Protein AF-0000000083795600 (afdb_homodimer)

Sequence (868 aa):
MEGSPESSFILIFILILVNAFFASAEMAIVSLNKTKINILAEEGNKKAILLRDILKEPNKLLSTIQVGITFAGFFASASAATSISVGFAELLNNFNVPYSDDIALVVTTLIISYLTLVLGELVPKRIALQNTEKVAMFAIKIILFVSKVTKPFVWFLSFSTNLIMKIFGFKNEGVEEQISREEIRSLIEIGEENGAINESERDMIDGIIEFDDTTAKMIMTPRTETFLLDVNENLKDCINTILEENFSRIPIYEDEIDNIIGILHIKDLFASIIEKGIDNVKIRDLIKEPCFFIETQSIDELFKKLKEKKAYIAILIDEYGGFSGIVTMEDIIEEVMGEILDEYDDSLDIEKIDDQNYIVSGLMSLSDLNDYLDIELESEDADTIAGFFIEKLGEIPTDTKNCEVVSGNIKLKLLKLDDKRIDKIQLILNSESKMEGSPESSFILIFILILVNAFFASAEMAIVSLNKTKINILAEEGNKKAILLRDILKEPNKLLSTIQVGITFAGFFASASAATSISVGFAELLNNFNVPYSDDIALVVTTLIISYLTLVLGELVPKRIALQNTEKVAMFAIKIILFVSKVTKPFVWFLSFSTNLIMKIFGFKNEGVEEQISREEIRSLIEIGEENGAINESERDMIDGIIEFDDTTAKMIMTPRTETFLLDVNENLKDCINTILEENFSRIPIYEDEIDNIIGILHIKDLFASIIEKGIDNVKIRDLIKEPCFFIETQSIDELFKKLKEKKAYIAILIDEYGGFSGIVTMEDIIEEVMGEILDEYDDSLDIEKIDDQNYIVSGLMSLSDLNDYLDIELESEDADTIAGFFIEKLGEIPTDTKNCEVVSGNIKLKLLKLDDKRIDKIQLILNSESK

Structure (mmCIF, N/CA/C/O backbone):
data_AF-0000000083795600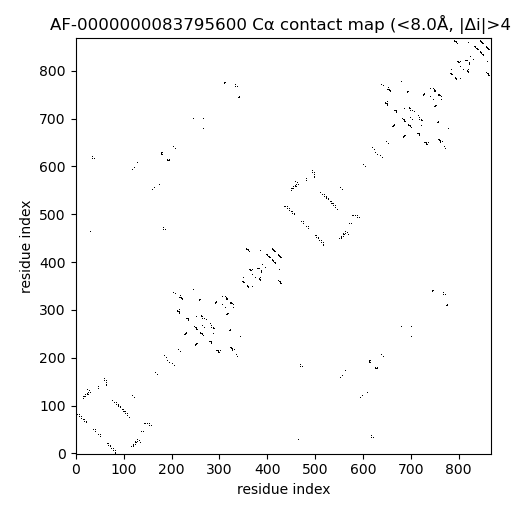-model_v1
#
loop_
_entity.id
_entity.type
_entity.pdbx_description
1 polymer Hemolysin
#
loop_
_atom_site.group_PDB
_atom_site.id
_atom_site.type_symbol
_atom_site.label_atom_id
_atom_site.label_alt_id
_atom_site.label_comp_id
_atom_site.label_asym_id
_atom_site.label_entity_id
_atom_site.label_seq_id
_atom_site.pdbx_PDB_ins_code
_atom_site.Cartn_x
_atom_site.Cartn_y
_atom_site.Cartn_z
_atom_site.occupancy
_atom_site.B_iso_or_equiv
_atom_site.auth_seq_id
_atom_site.auth_comp_id
_atom_site.auth_asym_id
_atom_site.auth_atom_id
_atom_site.pdbx_PDB_model_num
ATOM 1 N N . MET A 1 1 ? 10.156 -48.219 -38.25 1 32.62 1 MET A N 1
ATOM 2 C CA . MET A 1 1 ? 11.453 -47.562 -38.375 1 32.62 1 MET A CA 1
ATOM 3 C C . MET A 1 1 ? 12.352 -47.875 -37.188 1 32.62 1 MET A C 1
ATOM 5 O O . MET A 1 1 ? 12.047 -47.469 -36.062 1 32.62 1 MET A O 1
ATOM 9 N N . GLU A 1 2 ? 12.82 -48.969 -37.125 1 42.78 2 GLU A N 1
ATOM 10 C CA . GLU A 1 2 ? 13.711 -49.594 -36.156 1 42.78 2 GLU A CA 1
ATOM 11 C C . GLU A 1 2 ? 14.852 -48.656 -35.75 1 42.78 2 GLU A C 1
ATOM 13 O O . GLU A 1 2 ? 15.867 -48.562 -36.469 1 42.78 2 GLU A O 1
ATOM 18 N N . GLY A 1 3 ? 14.641 -47.438 -35.625 1 48 3 GLY A N 1
ATOM 19 C CA . GLY A 1 3 ? 15.758 -46.531 -35.469 1 48 3 GLY A CA 1
ATOM 20 C C . GLY A 1 3 ? 16.766 -47.031 -34.438 1 48 3 GLY A C 1
ATOM 21 O O . GLY A 1 3 ? 16.438 -47.875 -33.594 1 48 3 GLY A O 1
ATOM 22 N N . SER A 1 4 ? 18.016 -46.969 -34.719 1 59.38 4 SER A N 1
ATOM 23 C CA . SER A 1 4 ? 19.172 -47.25 -33.875 1 59.38 4 SER A CA 1
ATOM 24 C C . SER A 1 4 ? 18.953 -46.781 -32.469 1 59.38 4 SER A C 1
ATOM 26 O O . SER A 1 4 ? 18.234 -45.781 -32.219 1 59.38 4 SER A O 1
ATOM 28 N N . PRO A 1 5 ? 19.094 -47.719 -31.469 1 66.62 5 PRO A N 1
ATOM 29 C CA . PRO A 1 5 ? 19 -47.344 -30.047 1 66.62 5 PRO A CA 1
ATOM 30 C C . PRO A 1 5 ? 19.516 -45.938 -29.75 1 66.62 5 PRO A C 1
ATOM 32 O O . PRO A 1 5 ? 18.938 -45.219 -28.938 1 66.62 5 PRO A O 1
ATOM 35 N N . GLU A 1 6 ? 20.422 -45.531 -30.516 1 73.81 6 GLU A N 1
ATOM 36 C CA . GLU A 1 6 ? 21 -44.219 -30.281 1 73.81 6 GLU A CA 1
ATOM 37 C C . GLU A 1 6 ? 20.031 -43.094 -30.672 1 73.81 6 GLU A C 1
ATOM 39 O O . GLU A 1 6 ? 19.922 -42.094 -29.984 1 73.81 6 GLU A O 1
ATOM 44 N N . SER A 1 7 ? 19.453 -43.406 -31.812 1 77.25 7 SER A N 1
ATOM 45 C CA . SER A 1 7 ? 18.5 -42.406 -32.281 1 77.25 7 SER A CA 1
ATOM 46 C C . SER A 1 7 ? 17.328 -42.25 -31.312 1 77.25 7 SER A C 1
ATOM 48 O O . SER A 1 7 ? 16.812 -41.156 -31.109 1 77.25 7 SER A O 1
ATOM 50 N N . SER A 1 8 ? 17.047 -43.312 -30.656 1 80.06 8 SER A N 1
ATOM 51 C CA . SER A 1 8 ? 15.938 -43.312 -29.703 1 80.06 8 SER A CA 1
ATOM 52 C C . SER A 1 8 ? 16.312 -42.531 -28.453 1 80.06 8 SER A C 1
ATOM 54 O O . SER A 1 8 ? 15.477 -41.812 -27.891 1 80.06 8 SER A O 1
ATOM 56 N N . PHE A 1 9 ? 17.562 -42.562 -28.125 1 83.12 9 PHE A N 1
ATOM 57 C CA . PHE A 1 9 ? 18.031 -41.844 -26.953 1 83.12 9 PHE A CA 1
ATOM 58 C C . PHE A 1 9 ? 18 -40.344 -27.203 1 83.12 9 PHE A C 1
ATOM 60 O O . PHE A 1 9 ? 17.641 -39.562 -26.312 1 83.12 9 PHE A O 1
ATOM 67 N N . ILE A 1 10 ? 18.359 -39.969 -28.359 1 86.69 10 ILE A N 1
ATOM 68 C CA . ILE A 1 10 ? 18.391 -38.562 -28.703 1 86.69 10 ILE A CA 1
ATOM 69 C C . ILE A 1 10 ? 16.953 -38 -28.734 1 86.69 10 ILE A C 1
ATOM 71 O O . ILE A 1 10 ? 16.703 -36.875 -28.266 1 86.69 10 ILE A O 1
ATOM 75 N N . LEU A 1 11 ? 16.078 -38.812 -29.281 1 86.5 11 LEU A N 1
ATOM 76 C CA . LEU A 1 11 ? 14.68 -38.375 -29.344 1 86.5 11 LEU A CA 1
ATOM 77 C C . LEU A 1 11 ? 14.094 -38.219 -27.953 1 86.5 11 LEU A C 1
ATOM 79 O O . LEU A 1 11 ? 13.406 -37.219 -27.688 1 86.5 11 LEU A O 1
ATOM 83 N N . ILE A 1 12 ? 14.391 -39.188 -27.125 1 86.12 12 ILE A N 1
ATOM 84 C CA . ILE A 1 12 ? 13.883 -39.125 -25.766 1 86.12 12 ILE A CA 1
ATOM 85 C C . ILE A 1 12 ? 14.445 -37.875 -25.047 1 86.12 12 ILE A C 1
ATOM 87 O O . ILE A 1 12 ? 13.727 -37.188 -24.328 1 86.12 12 ILE A O 1
ATOM 91 N N . PHE A 1 13 ? 15.672 -37.625 -25.281 1 89.56 13 PHE A N 1
ATOM 92 C CA . PHE A 1 13 ? 16.312 -36.469 -24.672 1 89.56 13 PHE A CA 1
ATOM 93 C C . PHE A 1 13 ? 15.664 -35.156 -25.141 1 89.56 13 PHE A C 1
ATOM 95 O O . PHE A 1 13 ? 15.406 -34.281 -24.328 1 89.56 13 PHE A O 1
ATOM 102 N N . ILE A 1 14 ? 15.367 -35.094 -26.406 1 91.69 14 ILE A N 1
ATOM 103 C CA . ILE A 1 14 ? 14.734 -33.906 -26.953 1 91.69 14 ILE A CA 1
ATOM 104 C C . ILE A 1 14 ? 13.336 -33.75 -26.375 1 91.69 14 ILE A C 1
ATOM 106 O O . ILE A 1 14 ? 12.922 -32.625 -26.047 1 91.69 14 ILE A O 1
ATOM 110 N N . LEU A 1 15 ? 12.656 -34.844 -26.266 1 90.19 15 LEU A N 1
ATOM 111 C CA . LEU A 1 15 ? 11.297 -34.781 -25.719 1 90.19 15 LEU A CA 1
ATOM 112 C C . LEU A 1 15 ? 11.312 -34.375 -24.25 1 90.19 15 LEU A C 1
ATOM 114 O O . LEU A 1 15 ? 10.406 -33.688 -23.797 1 90.19 15 LEU A O 1
ATOM 118 N N . ILE A 1 16 ? 12.312 -34.812 -23.547 1 91.56 16 ILE A N 1
ATOM 119 C CA . ILE A 1 16 ? 12.461 -34.406 -22.156 1 91.56 16 ILE A CA 1
ATOM 120 C C . ILE A 1 16 ? 12.711 -32.906 -22.062 1 91.56 16 ILE A C 1
ATOM 122 O O . ILE A 1 16 ? 12.164 -32.219 -21.188 1 91.56 16 ILE A O 1
ATOM 126 N N . LEU A 1 17 ? 13.477 -32.375 -23.016 1 94.19 17 LEU A N 1
ATOM 127 C CA . LEU A 1 17 ? 13.75 -30.953 -23.062 1 94.19 17 LEU A CA 1
ATOM 128 C C . LEU A 1 17 ? 12.492 -30.156 -23.391 1 94.19 17 LEU A C 1
ATOM 130 O O . LEU A 1 17 ? 12.273 -29.078 -22.844 1 94.19 17 LEU A O 1
ATOM 134 N N . VAL A 1 18 ? 11.719 -30.734 -24.297 1 94.19 18 VAL A N 1
ATOM 135 C CA . VAL A 1 18 ? 10.453 -30.094 -24.641 1 94.19 18 VAL A CA 1
ATOM 136 C C . VAL A 1 18 ? 9.531 -30.078 -23.422 1 94.19 18 VAL A C 1
ATOM 138 O O . VAL A 1 18 ? 8.906 -29.062 -23.125 1 94.19 18 VAL A O 1
ATOM 141 N N . ASN A 1 19 ? 9.484 -31.203 -22.734 1 92.31 19 ASN A N 1
ATOM 142 C CA . ASN A 1 19 ? 8.695 -31.281 -21.5 1 92.31 19 ASN A CA 1
ATOM 143 C C . ASN A 1 19 ? 9.195 -30.297 -20.453 1 92.31 19 ASN A C 1
ATOM 145 O O . ASN A 1 19 ? 8.398 -29.641 -19.766 1 92.31 19 ASN A O 1
ATOM 149 N N . ALA A 1 20 ? 10.5 -30.203 -20.391 1 95.12 20 ALA A N 1
ATOM 150 C CA . ALA A 1 20 ? 11.117 -29.281 -19.438 1 95.12 20 ALA A CA 1
ATOM 151 C C . ALA A 1 20 ? 10.727 -27.844 -19.75 1 95.12 20 ALA A C 1
ATOM 153 O O . ALA A 1 20 ? 10.461 -27.047 -18.844 1 95.12 20 ALA A O 1
ATOM 154 N N . PHE A 1 21 ? 10.68 -27.562 -20.969 1 95.81 21 PHE A N 1
ATOM 155 C CA . PHE A 1 21 ? 10.32 -26.203 -21.391 1 95.81 21 PHE A CA 1
ATOM 156 C C . PHE A 1 21 ? 8.883 -25.875 -21 1 95.81 21 PHE A C 1
ATOM 158 O O . PHE A 1 21 ? 8.625 -24.844 -20.391 1 95.81 21 PHE A O 1
ATOM 165 N N . PHE A 1 22 ? 7.953 -26.703 -21.312 1 95.5 22 PHE A N 1
ATOM 166 C CA . PHE A 1 22 ? 6.543 -26.438 -21.047 1 95.5 22 PHE A CA 1
ATOM 167 C C . PHE A 1 22 ? 6.25 -26.5 -19.547 1 95.5 22 PHE A C 1
ATOM 169 O O . PHE A 1 22 ? 5.43 -25.719 -19.047 1 95.5 22 PHE A O 1
ATOM 176 N N . ALA A 1 23 ? 6.898 -27.391 -18.891 1 94.12 23 ALA A N 1
ATOM 177 C CA . ALA A 1 23 ? 6.723 -27.484 -17.438 1 94.12 23 ALA A CA 1
ATOM 178 C C . ALA A 1 23 ? 7.215 -26.203 -16.75 1 94.12 23 ALA A C 1
ATOM 180 O O . ALA A 1 23 ? 6.562 -25.703 -15.836 1 94.12 23 ALA A O 1
ATOM 181 N N . SER A 1 24 ? 8.367 -25.766 -17.188 1 95.56 24 SER A N 1
ATOM 182 C CA . SER A 1 24 ? 8.914 -24.531 -16.656 1 95.56 24 SER A CA 1
ATOM 183 C C . SER A 1 24 ? 8.031 -23.344 -17 1 95.56 24 SER A C 1
ATOM 185 O O . SER A 1 24 ? 7.824 -22.453 -16.156 1 95.56 24 SER A O 1
ATOM 187 N N . ALA A 1 25 ? 7.559 -23.312 -18.172 1 95.38 25 ALA A N 1
ATOM 188 C CA . ALA A 1 25 ? 6.691 -22.219 -18.609 1 95.38 25 ALA A CA 1
ATOM 189 C C . ALA A 1 25 ? 5.406 -22.188 -17.781 1 95.38 25 ALA A C 1
ATOM 191 O O . ALA A 1 25 ? 4.945 -21.109 -17.391 1 95.38 25 ALA A O 1
ATOM 192 N N . GLU A 1 26 ? 4.867 -23.312 -17.562 1 93.88 26 GLU A N 1
ATOM 193 C CA . GLU A 1 26 ? 3.65 -23.391 -16.766 1 93.88 26 GLU A CA 1
ATOM 194 C C . GLU A 1 26 ? 3.875 -22.828 -15.359 1 93.88 26 GLU A C 1
ATOM 196 O O . GLU A 1 26 ? 3.1 -21.984 -14.891 1 93.88 26 GLU A O 1
ATOM 201 N N . MET A 1 27 ? 4.918 -23.281 -14.75 1 92.94 27 MET A N 1
ATOM 202 C CA . MET A 1 27 ? 5.219 -22.875 -13.383 1 92.94 27 MET A CA 1
ATOM 203 C C . MET A 1 27 ? 5.496 -21.375 -13.312 1 92.94 27 MET A C 1
ATOM 205 O O . MET A 1 27 ? 5.016 -20.688 -12.406 1 92.94 27 MET A O 1
ATOM 209 N N . ALA A 1 28 ? 6.211 -20.875 -14.266 1 93.12 28 ALA A N 1
ATOM 210 C CA . ALA A 1 28 ? 6.57 -19.469 -14.297 1 93.12 28 ALA A CA 1
ATOM 211 C C . ALA A 1 28 ? 5.336 -18.594 -14.477 1 93.12 28 ALA A C 1
ATOM 213 O O . ALA A 1 28 ? 5.129 -17.625 -13.727 1 93.12 28 ALA A O 1
ATOM 214 N N . ILE A 1 29 ? 4.508 -18.938 -15.352 1 91.62 29 ILE A N 1
ATOM 215 C CA . ILE A 1 29 ? 3.381 -18.094 -15.734 1 91.62 29 ILE A CA 1
ATOM 216 C C . ILE A 1 29 ? 2.332 -18.109 -14.625 1 91.62 29 ILE A C 1
ATOM 218 O O . ILE A 1 29 ? 1.747 -17.062 -14.297 1 91.62 29 ILE A O 1
ATOM 222 N N . VAL A 1 30 ? 2.15 -19.203 -14 1 88.44 30 VAL A N 1
ATOM 223 C CA . VAL A 1 30 ? 1.145 -19.344 -12.953 1 88.44 30 VAL A CA 1
ATOM 224 C C . VAL A 1 30 ? 1.638 -18.672 -11.672 1 88.44 30 VAL A C 1
ATOM 226 O O . VAL A 1 30 ? 0.84 -18.141 -10.891 1 88.44 30 VAL A O 1
ATOM 229 N N . SER A 1 31 ? 2.926 -18.625 -11.516 1 87.88 31 SER A N 1
ATOM 230 C CA . SER A 1 31 ? 3.498 -18.062 -10.297 1 87.88 31 SER A CA 1
ATOM 231 C C . SER A 1 31 ? 3.857 -16.594 -10.477 1 87.88 31 SER A C 1
ATOM 233 O O . SER A 1 31 ? 4.43 -15.977 -9.578 1 87.88 31 SER A O 1
ATOM 235 N N . LEU A 1 32 ? 3.521 -16.047 -11.547 1 87.69 32 LEU A N 1
ATOM 236 C CA . LEU A 1 32 ? 3.869 -14.656 -11.844 1 87.69 32 LEU A CA 1
ATOM 237 C C . LEU A 1 32 ? 3.111 -13.695 -10.938 1 87.69 32 LEU A C 1
ATOM 239 O O . LEU A 1 32 ? 1.932 -13.906 -10.648 1 87.69 32 LEU A O 1
ATOM 243 N N . ASN A 1 33 ? 3.838 -12.758 -10.547 1 80.62 33 ASN A N 1
ATOM 244 C CA . ASN A 1 33 ? 3.188 -11.641 -9.867 1 80.62 33 ASN A CA 1
ATOM 245 C C . ASN A 1 33 ? 2.477 -10.719 -10.859 1 80.62 33 ASN A C 1
ATOM 247 O O . ASN A 1 33 ? 3.125 -9.984 -11.609 1 80.62 33 ASN A O 1
ATOM 251 N N . LYS A 1 34 ? 1.246 -10.688 -10.773 1 81.5 34 LYS A N 1
ATOM 252 C CA . LYS A 1 34 ? 0.446 -9.938 -11.742 1 81.5 34 LYS A CA 1
ATOM 253 C C . LYS A 1 34 ? 0.733 -8.445 -11.648 1 81.5 34 LYS A C 1
ATOM 255 O O . LYS A 1 34 ? 0.767 -7.75 -12.672 1 81.5 34 LYS A O 1
ATOM 260 N N . THR A 1 35 ? 0.917 -7.906 -10.508 1 77.19 35 THR A N 1
ATOM 261 C CA . THR A 1 35 ? 1.181 -6.488 -10.305 1 77.19 35 THR A CA 1
ATOM 262 C C . THR A 1 35 ? 2.486 -6.074 -10.977 1 77.19 35 THR A C 1
ATOM 264 O O . THR A 1 35 ? 2.557 -5.027 -11.625 1 77.19 35 THR A O 1
ATOM 267 N N . LYS A 1 36 ? 3.439 -6.91 -10.836 1 82.81 36 LYS A N 1
ATOM 268 C CA . LYS A 1 36 ? 4.738 -6.617 -11.438 1 82.81 36 LYS A CA 1
ATOM 269 C C . LYS A 1 36 ? 4.648 -6.617 -12.961 1 82.81 36 LYS A C 1
ATOM 271 O O . LYS A 1 36 ? 5.238 -5.762 -13.625 1 82.81 36 LYS A O 1
ATOM 276 N N . ILE A 1 37 ? 3.941 -7.512 -13.461 1 87.31 37 ILE A N 1
ATOM 277 C CA . ILE A 1 37 ? 3.795 -7.633 -14.906 1 87.31 37 ILE A CA 1
ATOM 278 C C . ILE A 1 37 ? 3.033 -6.426 -15.453 1 87.31 37 ILE A C 1
ATOM 280 O O . ILE A 1 37 ? 3.363 -5.906 -16.516 1 87.31 37 ILE A O 1
ATOM 284 N N . ASN A 1 38 ? 2.055 -6.027 -14.734 1 83.88 38 ASN A N 1
ATOM 285 C CA . ASN A 1 38 ? 1.293 -4.855 -15.148 1 83.88 38 ASN A CA 1
ATOM 286 C C . ASN A 1 38 ? 2.17 -3.607 -15.195 1 83.88 38 ASN A C 1
ATOM 288 O O . ASN A 1 38 ? 2.043 -2.787 -16.109 1 83.88 38 ASN A O 1
ATOM 292 N N . ILE A 1 39 ? 2.994 -3.469 -14.227 1 81.69 39 ILE A N 1
ATOM 293 C CA . ILE A 1 39 ? 3.904 -2.33 -14.172 1 81.69 39 ILE A CA 1
ATOM 294 C C . ILE A 1 39 ? 4.848 -2.363 -15.367 1 81.69 39 ILE A C 1
ATOM 296 O O . ILE A 1 39 ? 5.035 -1.351 -16.047 1 81.69 39 ILE A O 1
ATOM 300 N N . LEU A 1 40 ? 5.383 -3.521 -15.648 1 86.5 40 LEU A N 1
ATOM 301 C CA . LEU A 1 40 ? 6.305 -3.682 -16.766 1 86.5 40 LEU A CA 1
ATOM 302 C C . LEU A 1 40 ? 5.602 -3.432 -18.094 1 86.5 40 LEU A C 1
ATOM 304 O O . LEU A 1 40 ? 6.188 -2.859 -19.016 1 86.5 40 LEU A O 1
ATOM 308 N N . ALA A 1 41 ? 4.375 -3.834 -18.141 1 89 41 ALA A N 1
ATOM 309 C CA . ALA A 1 41 ? 3.584 -3.611 -19.344 1 89 41 ALA A CA 1
ATOM 310 C C . ALA A 1 41 ? 3.316 -2.123 -19.562 1 89 41 ALA A C 1
ATOM 312 O O . ALA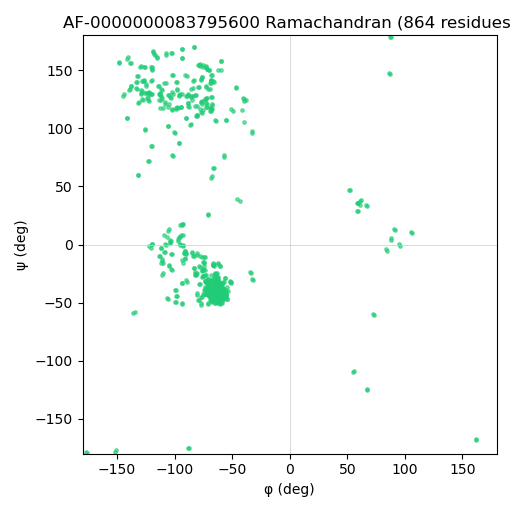 A 1 41 ? 3.385 -1.63 -20.688 1 89 41 ALA A O 1
ATOM 313 N N . GLU A 1 42 ? 3.051 -1.465 -18.547 1 83.75 42 GLU A N 1
ATOM 314 C CA . GLU A 1 42 ? 2.793 -0.03 -18.625 1 83.75 42 GLU A CA 1
ATOM 315 C C . GLU A 1 42 ? 4.059 0.739 -19 1 83.75 42 GLU A C 1
ATOM 317 O O . GLU A 1 42 ? 3.982 1.793 -19.641 1 83.75 42 GLU A O 1
ATOM 322 N N . GLU A 1 43 ? 5.152 0.206 -18.594 1 87.38 43 GLU A N 1
ATOM 323 C CA . GLU A 1 43 ? 6.438 0.805 -18.938 1 87.38 43 GLU A CA 1
ATOM 324 C C . GLU A 1 43 ? 6.793 0.543 -20.406 1 87.38 43 GLU A C 1
ATOM 326 O O . GLU A 1 43 ? 7.773 1.083 -20.906 1 87.38 43 GLU A O 1
ATOM 331 N N . GLY A 1 44 ? 6.062 -0.297 -21.016 1 89.19 44 GLY A N 1
ATOM 332 C CA . GLY A 1 44 ? 6.219 -0.479 -22.453 1 89.19 44 GLY A CA 1
ATOM 333 C C . GLY A 1 44 ? 6.926 -1.771 -22.812 1 89.19 44 GLY A C 1
ATOM 334 O O . GLY A 1 44 ? 7.34 -1.96 -23.969 1 89.19 44 GLY A O 1
ATOM 335 N N . ASN A 1 45 ? 7.141 -2.654 -21.938 1 92.06 45 ASN A N 1
ATOM 336 C CA . ASN A 1 45 ? 7.758 -3.939 -22.25 1 92.06 45 ASN A CA 1
ATOM 337 C C . ASN A 1 45 ? 6.836 -4.812 -23.094 1 92.06 45 ASN A C 1
ATOM 339 O O . ASN A 1 45 ? 5.758 -5.207 -22.641 1 92.06 45 ASN A O 1
ATOM 343 N N . LYS A 1 46 ? 7.195 -5.125 -24.219 1 93.88 46 LYS A N 1
ATOM 344 C CA . LYS A 1 46 ? 6.352 -5.832 -25.172 1 93.88 46 LYS A CA 1
ATOM 345 C C . LYS A 1 46 ? 5.996 -7.227 -24.672 1 93.88 46 LYS A C 1
ATOM 347 O O . LYS A 1 46 ? 4.852 -7.668 -24.812 1 93.88 46 LYS A O 1
ATOM 352 N N . LYS A 1 47 ? 6.965 -7.938 -24.188 1 94.56 47 LYS A N 1
ATOM 353 C CA . LYS A 1 47 ? 6.727 -9.273 -23.656 1 94.56 47 LYS A CA 1
ATOM 354 C C . LYS A 1 47 ? 5.758 -9.242 -22.484 1 94.56 47 LYS A C 1
ATOM 356 O O . LYS A 1 47 ? 4.914 -10.133 -22.328 1 94.56 47 LYS A O 1
ATOM 361 N N . ALA A 1 48 ? 5.91 -8.203 -21.656 1 93.56 48 ALA A N 1
ATOM 362 C CA . ALA A 1 48 ? 5.012 -8.055 -20.516 1 93.56 48 ALA A CA 1
ATOM 363 C C . ALA A 1 48 ? 3.578 -7.809 -20.969 1 93.56 48 ALA A C 1
ATOM 365 O O . ALA A 1 48 ? 2.629 -8.281 -20.328 1 93.56 48 ALA A O 1
ATOM 366 N N . ILE A 1 49 ? 3.42 -7.09 -22.031 1 93.62 49 ILE A N 1
ATOM 367 C CA . ILE A 1 49 ? 2.094 -6.816 -22.578 1 93.62 49 ILE A CA 1
ATOM 368 C C . ILE A 1 49 ? 1.452 -8.117 -23.047 1 93.62 49 ILE A C 1
ATOM 370 O O . ILE A 1 49 ? 0.28 -8.383 -22.766 1 93.62 49 ILE A O 1
ATOM 374 N N . LEU A 1 50 ? 2.232 -8.914 -23.703 1 93.25 50 LEU A N 1
ATOM 375 C CA . LEU A 1 50 ? 1.747 -10.211 -24.172 1 93.25 50 LEU A CA 1
ATOM 376 C C . LEU A 1 50 ? 1.359 -11.102 -23 1 93.25 50 LEU A C 1
ATOM 378 O O . LEU A 1 50 ? 0.326 -11.773 -23.031 1 93.25 50 LEU A O 1
ATOM 382 N N . LEU A 1 51 ? 2.201 -11.094 -21.984 1 92.88 51 LEU A N 1
ATOM 383 C CA . LEU A 1 51 ? 1.947 -11.898 -20.797 1 92.88 51 LEU A CA 1
ATOM 384 C C . LEU A 1 51 ? 0.657 -11.469 -20.109 1 92.88 51 LEU A C 1
ATOM 386 O O . LEU A 1 51 ? -0.122 -12.312 -19.656 1 92.88 51 LEU A O 1
ATOM 390 N N . ARG A 1 52 ? 0.497 -10.18 -20 1 88.5 52 ARG A N 1
ATOM 391 C CA . ARG A 1 52 ? -0.708 -9.648 -19.375 1 88.5 52 ARG A CA 1
ATOM 392 C C . ARG A 1 52 ? -1.96 -10.117 -20.109 1 88.5 52 ARG A C 1
ATOM 394 O O . ARG A 1 52 ? -2.961 -10.461 -19.484 1 88.5 52 ARG A O 1
ATOM 401 N N . ASP A 1 53 ? -1.907 -10.188 -21.375 1 88 53 ASP A N 1
ATOM 402 C CA . ASP A 1 53 ? -3.053 -10.586 -22.203 1 88 53 ASP A CA 1
ATOM 403 C C . ASP A 1 53 ? -3.346 -12.078 -22.047 1 88 53 ASP A C 1
ATOM 405 O O . ASP A 1 53 ? -4.508 -12.484 -21.984 1 88 53 ASP A O 1
ATOM 409 N N . ILE A 1 54 ? -2.35 -12.812 -22 1 85.25 54 ILE A N 1
ATOM 410 C CA . ILE A 1 54 ? -2.521 -14.266 -21.922 1 85.25 54 ILE A CA 1
ATOM 411 C C . ILE A 1 54 ? -3.02 -14.648 -20.531 1 85.25 54 ILE A C 1
ATOM 413 O O . ILE A 1 54 ? -3.768 -15.617 -20.391 1 85.25 54 ILE A O 1
ATOM 417 N N . LEU A 1 55 ? -2.607 -13.883 -19.531 1 84.81 55 LEU A N 1
ATOM 418 C CA . LEU A 1 55 ? -3.02 -14.148 -18.156 1 84.81 55 LEU A CA 1
ATOM 419 C C . LEU A 1 55 ? -4.516 -13.914 -17.984 1 84.81 55 LEU A C 1
ATOM 421 O O . LEU A 1 55 ? -5.129 -14.453 -17.062 1 84.81 55 LEU A O 1
ATOM 425 N N . LYS A 1 56 ? -5.082 -13.203 -18.922 1 81.06 56 LYS A N 1
ATOM 426 C CA . LYS A 1 56 ? -6.516 -12.945 -18.875 1 81.06 56 LYS A CA 1
ATOM 427 C C . LYS A 1 56 ? -7.309 -14.18 -19.297 1 81.06 56 LYS A C 1
ATOM 429 O O . LYS A 1 56 ? -8.492 -14.305 -18.984 1 81.06 56 LYS A O 1
ATOM 434 N N . GLU A 1 57 ? -6.594 -15.039 -20.062 1 82.06 57 GLU A N 1
ATOM 435 C CA . GLU A 1 57 ? -7.215 -16.281 -20.516 1 82.06 57 GLU A CA 1
ATOM 436 C C . GLU A 1 57 ? -6.41 -17.5 -20.047 1 82.06 57 GLU A C 1
ATOM 438 O O . GLU A 1 57 ? -5.879 -18.25 -20.875 1 82.06 57 GLU A O 1
ATOM 443 N N . PRO A 1 58 ? -6.496 -17.719 -18.844 1 79.88 58 PRO A N 1
ATOM 444 C CA . PRO A 1 58 ? -5.648 -18.781 -18.297 1 79.88 58 PRO A CA 1
ATOM 445 C C . PRO A 1 58 ? -5.996 -20.172 -18.859 1 79.88 58 PRO A C 1
ATOM 447 O O . PRO A 1 58 ? -5.113 -21.016 -19 1 79.88 58 PRO A O 1
ATOM 450 N N . ASN A 1 59 ? -7.16 -20.391 -19.281 1 82.25 59 ASN A N 1
ATOM 451 C CA . ASN A 1 59 ? -7.582 -21.688 -19.797 1 82.25 59 ASN A CA 1
ATOM 452 C C . ASN A 1 59 ? -6.859 -22.031 -21.094 1 82.25 59 ASN A C 1
ATOM 454 O O . ASN A 1 59 ? -6.395 -23.172 -21.266 1 82.25 59 ASN A O 1
ATOM 458 N N . LYS A 1 60 ? -6.852 -21.094 -21.969 1 83.94 60 LYS A N 1
ATOM 459 C CA . LYS A 1 60 ? -6.18 -21.312 -23.25 1 83.94 60 LYS A CA 1
ATOM 460 C C . LYS A 1 60 ? -4.688 -21.562 -23.047 1 83.94 60 LYS A C 1
ATOM 462 O O . LYS A 1 60 ? -4.102 -22.422 -23.719 1 83.94 60 LYS A O 1
ATOM 467 N N . LEU A 1 61 ? -4.129 -20.844 -22.203 1 87 61 LEU A N 1
ATOM 468 C CA . LEU A 1 61 ? -2.709 -20.984 -21.891 1 87 61 LEU A CA 1
ATOM 469 C C . LEU A 1 61 ? -2.41 -22.344 -21.297 1 87 61 LEU A C 1
ATOM 471 O O . LEU A 1 61 ? -1.5 -23.047 -21.75 1 87 61 LEU A O 1
ATOM 475 N N . LEU A 1 62 ? -3.189 -22.75 -20.328 1 87.62 62 LEU A N 1
ATOM 476 C CA . LEU A 1 62 ? -2.984 -24.016 -19.641 1 87.62 62 LEU A CA 1
ATOM 477 C C . LEU A 1 62 ? -3.195 -25.188 -20.594 1 87.62 62 LEU A C 1
ATOM 479 O O . LEU A 1 62 ? -2.451 -26.172 -20.547 1 87.62 62 LEU A O 1
ATOM 483 N N . SER A 1 63 ? -4.199 -24.984 -21.406 1 89.88 63 SER A N 1
ATOM 484 C CA . SER A 1 63 ? -4.473 -26.047 -22.375 1 89.88 63 SER A CA 1
ATOM 485 C C . SER A 1 63 ? -3.312 -26.219 -23.344 1 89.88 63 SER A C 1
ATOM 487 O O . SER A 1 63 ? -2.924 -27.344 -23.672 1 89.88 63 SER A O 1
ATOM 489 N N . THR A 1 64 ? -2.805 -25.125 -23.812 1 90.81 64 THR A N 1
ATOM 490 C CA . THR A 1 64 ? -1.681 -25.156 -24.75 1 90.81 64 THR A CA 1
ATOM 491 C C . THR A 1 64 ? -0.468 -25.828 -24.109 1 90.81 64 THR A C 1
ATOM 493 O O . THR A 1 64 ? 0.151 -26.703 -24.703 1 90.81 64 THR A O 1
ATOM 496 N N . ILE A 1 65 ? -0.17 -25.406 -22.969 1 93.12 65 ILE A N 1
ATOM 497 C CA . ILE A 1 65 ? 0.985 -25.922 -22.234 1 93.12 65 ILE A CA 1
ATOM 498 C C . ILE A 1 65 ? 0.78 -27.406 -21.938 1 93.12 65 ILE A C 1
ATOM 500 O O . ILE A 1 65 ? 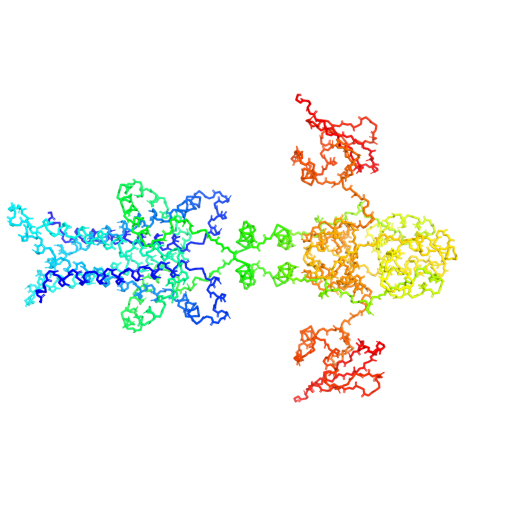1.701 -28.203 -22.094 1 93.12 65 ILE A O 1
ATOM 504 N N . GLN A 1 66 ? -0.384 -27.766 -21.562 1 89.69 66 GLN A N 1
ATOM 505 C CA . GLN A 1 66 ? -0.678 -29.156 -21.188 1 89.69 66 GLN A CA 1
ATOM 506 C C . GLN A 1 66 ? -0.592 -30.078 -22.406 1 89.69 66 GLN A C 1
ATOM 508 O O . GLN A 1 66 ? -0.173 -31.219 -22.297 1 89.69 66 GLN A O 1
ATOM 513 N N . VAL A 1 67 ? -1.07 -29.547 -23.516 1 86.62 67 VAL A N 1
ATOM 514 C CA . VAL A 1 67 ? -0.933 -30.328 -24.75 1 86.62 67 VAL A CA 1
ATOM 515 C C . VAL A 1 67 ? 0.544 -30.594 -25.031 1 86.62 67 VAL A C 1
ATOM 517 O O . VAL A 1 67 ? 0.921 -31.703 -25.375 1 86.62 67 VAL A O 1
ATOM 520 N N . GLY A 1 68 ? 1.354 -29.578 -24.875 1 86.88 68 GLY A N 1
ATOM 521 C CA . GLY A 1 68 ? 2.787 -29.734 -25.062 1 86.88 68 GLY A CA 1
ATOM 522 C C . GLY A 1 68 ? 3.408 -30.75 -24.109 1 86.88 68 GLY A C 1
ATOM 523 O O . GLY A 1 68 ? 4.164 -31.625 -24.531 1 86.88 68 GLY A O 1
ATOM 524 N N . ILE A 1 69 ? 3.055 -30.719 -22.891 1 88.12 69 ILE A N 1
ATOM 525 C CA . ILE A 1 69 ? 3.592 -31.609 -21.859 1 88.12 69 ILE A CA 1
ATOM 526 C C . ILE A 1 69 ? 3.143 -33.031 -22.141 1 88.12 69 ILE A C 1
ATOM 528 O O . ILE A 1 69 ? 3.959 -33.969 -22.109 1 88.12 69 ILE A O 1
ATOM 532 N N . THR A 1 70 ? 1.883 -33.219 -22.391 1 80.88 70 THR A N 1
ATOM 533 C CA . THR A 1 70 ? 1.324 -34.531 -22.641 1 80.88 70 THR A CA 1
ATOM 534 C C . THR A 1 70 ? 1.944 -35.156 -23.891 1 80.88 70 THR A C 1
ATOM 536 O O . THR A 1 70 ? 2.271 -36.344 -23.906 1 80.88 70 THR A O 1
ATOM 539 N N . PHE A 1 71 ? 2.051 -34.344 -24.859 1 80.31 71 PHE A N 1
ATOM 540 C CA . PHE A 1 71 ? 2.654 -34.812 -26.109 1 80.31 71 PHE A CA 1
ATOM 541 C C . PHE A 1 71 ? 4.086 -35.281 -25.875 1 80.31 71 PHE A C 1
ATOM 543 O O . PHE A 1 71 ? 4.461 -36.375 -26.281 1 80.31 71 PHE A O 1
ATOM 550 N N . ALA A 1 72 ? 4.84 -34.469 -25.25 1 83.75 72 ALA A N 1
ATOM 551 C CA . ALA A 1 72 ? 6.234 -34.812 -24.969 1 83.75 72 ALA A CA 1
ATOM 552 C C . ALA A 1 72 ? 6.332 -36.031 -24.094 1 83.75 72 ALA A C 1
ATOM 554 O O . ALA A 1 72 ? 7.148 -36.938 -24.359 1 83.75 72 ALA A O 1
ATOM 555 N N . GLY A 1 73 ? 5.48 -36.156 -23.125 1 77.19 73 GLY A N 1
ATOM 556 C CA . GLY A 1 73 ? 5.492 -37.281 -22.219 1 77.19 73 GLY A CA 1
ATOM 557 C C . GLY A 1 73 ? 5.098 -38.594 -22.891 1 77.19 73 GLY A C 1
ATOM 558 O O . GLY A 1 73 ? 5.762 -39.625 -22.719 1 77.19 73 GLY A O 1
ATOM 559 N N . PHE A 1 74 ? 4.078 -38.5 -23.625 1 69.81 74 PHE A N 1
ATOM 560 C CA . PHE A 1 74 ? 3.566 -39.688 -24.312 1 69.81 74 PHE A CA 1
ATOM 561 C C . PHE A 1 74 ? 4.586 -40.219 -25.328 1 69.81 74 PHE A C 1
ATOM 563 O O . PHE A 1 74 ? 4.84 -41.406 -25.406 1 69.81 74 PHE A O 1
ATOM 570 N N . PHE A 1 75 ? 5.145 -39.312 -26.094 1 75.75 75 PHE A N 1
ATOM 571 C CA . PHE A 1 75 ? 6.074 -39.719 -27.141 1 75.75 75 PHE A CA 1
ATOM 572 C C . PHE A 1 75 ? 7.387 -40.219 -26.547 1 75.75 75 PHE A C 1
ATOM 574 O O . PHE A 1 75 ? 8.023 -41.125 -27.094 1 75.75 75 PHE A O 1
ATOM 581 N N . ALA A 1 76 ? 7.73 -39.594 -25.5 1 77.19 76 ALA A N 1
ATOM 582 C CA . ALA A 1 76 ? 8.93 -40.062 -24.812 1 77.19 76 ALA A CA 1
ATOM 583 C C . ALA A 1 76 ? 8.742 -41.5 -24.266 1 77.19 76 ALA A C 1
ATOM 585 O O . ALA A 1 76 ? 9.609 -42.344 -24.438 1 77.19 76 ALA A O 1
ATOM 586 N N . SER A 1 77 ? 7.652 -41.75 -23.625 1 72.31 77 SER A N 1
ATOM 587 C CA . SER A 1 77 ? 7.352 -43.062 -23.047 1 72.31 77 SER A CA 1
ATOM 588 C C . SER A 1 77 ? 7.215 -44.125 -24.141 1 72.31 77 SER A C 1
ATOM 590 O O . SER A 1 77 ? 7.703 -45.25 -23.984 1 72.31 77 SER A O 1
ATOM 592 N N . ALA A 1 78 ? 6.551 -43.75 -25.25 1 69.94 78 ALA A N 1
ATOM 593 C CA . ALA A 1 78 ? 6.379 -44.688 -26.359 1 69.94 78 ALA A CA 1
ATOM 594 C C . ALA A 1 78 ? 7.723 -45.031 -27 1 69.94 78 ALA A C 1
ATOM 596 O O . ALA A 1 78 ? 7.977 -46.188 -27.328 1 69.94 78 ALA A O 1
ATOM 597 N N . SER A 1 79 ? 8.508 -44.062 -27.156 1 74.75 79 SER A N 1
ATOM 598 C CA . SER A 1 79 ? 9.828 -44.281 -27.75 1 74.75 79 SER A CA 1
ATOM 599 C C . SER A 1 79 ? 10.711 -45.125 -26.844 1 74.75 79 SER A C 1
ATOM 601 O O . SER A 1 79 ? 11.461 -45.969 -27.328 1 74.75 79 SER A O 1
ATOM 603 N N . ALA A 1 80 ? 10.641 -44.844 -25.625 1 74.12 80 ALA A N 1
ATOM 604 C CA . ALA A 1 80 ? 11.43 -45.625 -24.656 1 74.12 80 ALA A CA 1
ATOM 605 C C . ALA A 1 80 ? 10.992 -47.094 -24.625 1 74.12 80 ALA A C 1
ATOM 607 O O . ALA A 1 80 ? 11.828 -48 -24.578 1 74.12 80 ALA A O 1
ATOM 608 N N . ALA A 1 81 ? 9.742 -47.344 -24.641 1 69.12 81 ALA A N 1
ATOM 609 C CA . ALA A 1 81 ? 9.172 -48.688 -24.578 1 69.12 81 ALA A CA 1
ATOM 610 C C . ALA A 1 81 ? 9.547 -49.5 -25.797 1 69.12 81 ALA A C 1
ATOM 612 O O . ALA A 1 81 ? 9.797 -50.688 -25.703 1 69.12 81 ALA A O 1
ATOM 613 N N . THR A 1 82 ? 9.672 -48.875 -26.938 1 67.56 82 THR A N 1
ATOM 614 C CA . THR A 1 82 ? 9.852 -49.594 -28.172 1 67.56 82 THR A CA 1
ATOM 615 C C . THR A 1 82 ? 11.336 -49.75 -28.5 1 67.56 82 THR A C 1
ATOM 617 O O . THR A 1 82 ? 11.75 -50.75 -29.094 1 67.56 82 THR A O 1
ATOM 620 N N . SER A 1 83 ? 12.047 -48.781 -28.125 1 71.94 83 SER A N 1
ATOM 621 C CA . SER A 1 83 ? 13.422 -48.812 -28.594 1 71.94 83 SER A CA 1
ATOM 622 C C . SER A 1 83 ? 14.391 -49.188 -27.469 1 71.94 83 SER A C 1
ATOM 624 O O . SER A 1 83 ? 15.172 -50.125 -27.594 1 71.94 83 SER A O 1
ATOM 626 N N . ILE A 1 84 ? 14.227 -48.594 -26.406 1 74.81 84 ILE A N 1
ATOM 627 C CA . ILE A 1 84 ? 15.203 -48.781 -25.344 1 74.81 84 ILE A CA 1
ATOM 628 C C . ILE A 1 84 ? 14.922 -50.094 -24.609 1 74.81 84 ILE A C 1
ATOM 630 O O . ILE A 1 84 ? 15.852 -50.844 -24.281 1 74.81 84 ILE A O 1
ATOM 634 N N . SER A 1 85 ? 13.734 -50.375 -24.359 1 72.38 85 SER A N 1
ATOM 635 C CA . SER A 1 85 ? 13.375 -51.594 -23.625 1 72.38 85 SER A CA 1
ATOM 636 C C . SER A 1 85 ? 13.797 -52.844 -24.391 1 72.38 85 SER A C 1
ATOM 638 O O . SER A 1 85 ? 14.25 -53.812 -23.797 1 72.38 85 SER A O 1
ATOM 640 N N . VAL A 1 86 ? 13.695 -52.812 -25.703 1 71.25 86 VAL A N 1
ATOM 641 C CA . VAL A 1 86 ? 14.062 -53.938 -26.531 1 71.25 86 VAL A CA 1
ATOM 642 C C . VAL A 1 86 ? 15.57 -54.156 -26.5 1 71.25 86 VAL A C 1
ATOM 644 O O . VAL A 1 86 ? 16.047 -55.281 -26.375 1 71.25 86 VAL A O 1
ATOM 647 N N . GLY A 1 87 ? 16.25 -53 -26.594 1 73.25 87 GLY A N 1
ATOM 648 C CA . GLY A 1 87 ? 17.703 -53.125 -26.516 1 73.25 87 GLY A CA 1
ATOM 649 C C . GLY A 1 87 ? 18.172 -53.656 -25.172 1 73.25 87 GLY A C 1
ATOM 650 O O . GLY A 1 87 ? 19.078 -54.469 -25.109 1 73.25 87 GLY A O 1
ATOM 651 N N . PHE A 1 88 ? 17.484 -53.219 -24.172 1 80 88 PHE A N 1
ATOM 652 C CA . PHE A 1 88 ? 17.859 -53.656 -22.828 1 80 88 PHE A CA 1
ATOM 653 C C . PHE A 1 88 ? 17.438 -55.125 -22.609 1 80 88 PHE A C 1
ATOM 655 O O . PHE A 1 88 ? 18.141 -55.875 -21.922 1 80 88 PHE A O 1
ATOM 662 N N . ALA A 1 89 ? 16.328 -55.5 -23.078 1 78.62 89 ALA A N 1
ATOM 663 C CA . ALA A 1 89 ? 15.891 -56.906 -22.969 1 78.62 89 ALA A CA 1
ATOM 664 C C . ALA A 1 89 ? 16.906 -57.844 -23.609 1 78.62 89 ALA A C 1
ATOM 666 O O . ALA A 1 89 ? 17.188 -58.906 -23.078 1 78.62 89 ALA A O 1
ATOM 667 N N . GLU A 1 90 ? 17.453 -57.438 -24.766 1 79.31 90 GLU A N 1
ATOM 668 C CA . GLU A 1 90 ? 18.453 -58.219 -25.453 1 79.31 90 GLU A CA 1
ATOM 669 C C . GLU A 1 90 ? 19.719 -58.375 -24.609 1 79.31 90 GLU A C 1
ATOM 671 O O . GLU A 1 90 ? 20.312 -59.469 -24.594 1 79.31 90 GLU A O 1
ATOM 676 N N . LEU A 1 91 ? 19.984 -57.281 -23.953 1 78.5 91 LEU A N 1
ATOM 677 C CA . LEU A 1 91 ? 21.156 -57.312 -23.078 1 78.5 91 LEU A CA 1
ATOM 678 C C . LEU A 1 91 ? 20.922 -58.281 -21.906 1 78.5 91 LEU A C 1
ATOM 680 O O . LEU A 1 91 ? 21.797 -59.062 -21.531 1 78.5 91 LEU A O 1
ATOM 684 N N . LEU A 1 92 ? 19.75 -58.219 -21.359 1 83.5 92 LEU A N 1
ATOM 685 C CA . LEU A 1 92 ? 19.422 -59.062 -20.234 1 83.5 92 LEU A CA 1
ATOM 686 C C . LEU A 1 92 ? 19.328 -60.531 -20.672 1 83.5 92 LEU A C 1
ATOM 688 O O . LEU A 1 92 ? 19.719 -61.438 -19.922 1 83.5 92 LEU A O 1
ATOM 692 N N . ASN A 1 93 ? 18.812 -60.781 -21.844 1 80.25 93 ASN A N 1
ATOM 693 C CA . ASN A 1 93 ? 18.75 -62.125 -22.391 1 80.25 93 ASN A CA 1
ATOM 694 C C . ASN A 1 93 ? 20.125 -62.719 -22.578 1 80.25 93 ASN A C 1
ATOM 696 O O . ASN A 1 93 ? 20.328 -63.938 -22.375 1 80.25 93 ASN A O 1
ATOM 700 N N . ASN A 1 94 ? 20.984 -61.812 -22.953 1 82.94 94 ASN A N 1
ATOM 701 C CA . ASN A 1 94 ? 22.344 -62.281 -23.109 1 82.94 94 ASN A CA 1
ATOM 702 C C . ASN A 1 94 ? 22.953 -62.719 -21.781 1 82.94 94 ASN A C 1
ATOM 704 O O . ASN A 1 94 ? 23.844 -63.562 -21.75 1 82.94 94 ASN A O 1
ATOM 708 N N . PHE A 1 95 ? 22.438 -62.125 -20.734 1 86 95 PHE A N 1
ATOM 709 C CA . PHE A 1 95 ? 22.906 -62.5 -19.406 1 86 95 PHE A CA 1
ATOM 710 C C . PHE A 1 95 ? 22.016 -63.594 -18.812 1 86 95 PHE A C 1
ATOM 712 O O . PHE A 1 95 ? 22.125 -63.906 -17.625 1 86 95 PHE A O 1
ATOM 719 N N . ASN A 1 96 ? 21.109 -64.188 -19.469 1 80.62 96 ASN A N 1
ATOM 720 C CA . ASN A 1 96 ? 20.25 -65.312 -19.141 1 80.62 96 ASN A CA 1
ATOM 721 C C . ASN A 1 96 ? 19.281 -64.938 -18.016 1 80.62 96 ASN A C 1
ATOM 723 O O . ASN A 1 96 ? 19.047 -65.75 -17.125 1 80.62 96 ASN A O 1
ATOM 727 N N . VAL A 1 97 ? 18.859 -63.719 -17.984 1 78.88 97 VAL A N 1
ATOM 728 C CA . VAL A 1 97 ? 17.875 -63.344 -16.984 1 78.88 97 VAL A CA 1
ATOM 729 C C . VAL A 1 97 ? 16.484 -63.719 -17.453 1 78.88 97 VAL A C 1
ATOM 731 O O . VAL A 1 97 ? 16.094 -63.438 -18.594 1 78.88 97 VAL A O 1
ATOM 734 N N . PRO A 1 98 ? 15.789 -64.625 -16.672 1 80.19 98 PRO A N 1
ATOM 735 C CA . PRO A 1 98 ? 14.422 -64.938 -17.078 1 80.19 98 PRO A CA 1
ATOM 736 C C . PRO A 1 98 ? 13.492 -63.75 -17.109 1 80.19 98 PRO A C 1
ATOM 738 O O . PRO A 1 98 ? 13.711 -62.781 -16.375 1 80.19 98 PRO A O 1
ATOM 741 N N . TYR A 1 99 ? 12.469 -63.719 -17.969 1 81.88 99 TYR A N 1
ATOM 742 C CA . TYR A 1 99 ? 11.492 -62.656 -18.109 1 81.88 99 TYR A CA 1
ATOM 743 C C . TYR A 1 99 ? 12.164 -61.344 -18.469 1 81.88 99 TYR A C 1
ATOM 745 O O . TYR A 1 99 ? 11.828 -60.281 -17.922 1 81.88 99 TYR A O 1
ATOM 753 N N . SER A 1 100 ? 13.227 -61.469 -19.281 1 79.56 100 SER A N 1
ATOM 754 C CA . SER A 1 100 ? 14.078 -60.375 -19.688 1 79.56 100 SER A CA 1
ATOM 755 C C . SER A 1 100 ? 13.266 -59.25 -20.297 1 79.56 100 SER A C 1
ATOM 757 O O . SER A 1 100 ? 13.531 -58.062 -20.047 1 79.56 100 SER A O 1
ATOM 759 N N . ASP A 1 101 ? 12.266 -59.594 -21.078 1 77.25 101 ASP A N 1
ATOM 760 C CA . ASP A 1 101 ? 11.461 -58.562 -21.75 1 77.25 101 ASP A CA 1
ATOM 761 C C . ASP A 1 101 ? 10.641 -57.75 -20.75 1 77.25 101 ASP A C 1
ATOM 763 O O . ASP A 1 101 ? 10.594 -56.531 -20.828 1 77.25 101 ASP A O 1
ATOM 767 N N . ASP A 1 102 ? 10.078 -58.406 -19.781 1 77.19 102 ASP A N 1
ATOM 768 C CA . ASP A 1 102 ? 9.242 -57.75 -18.781 1 77.19 102 ASP A CA 1
ATOM 769 C C . ASP A 1 102 ? 10.094 -56.875 -17.844 1 77.19 102 ASP A C 1
ATOM 771 O O . ASP A 1 102 ? 9.719 -55.75 -17.516 1 77.19 102 ASP A O 1
ATOM 775 N N . ILE A 1 103 ? 11.109 -57.406 -17.484 1 81.44 103 ILE A N 1
ATOM 776 C CA . ILE A 1 103 ? 12 -56.688 -16.578 1 81.44 103 ILE A CA 1
ATOM 777 C C . ILE A 1 103 ? 12.586 -55.469 -17.281 1 81.44 103 ILE A C 1
ATOM 779 O O . ILE A 1 103 ? 12.688 -54.375 -16.688 1 81.44 103 ILE A O 1
ATOM 783 N N . ALA A 1 104 ? 12.992 -55.719 -18.547 1 80.56 104 ALA A N 1
ATOM 784 C CA . ALA A 1 104 ? 13.555 -54.594 -19.328 1 80.56 104 ALA A CA 1
ATOM 785 C C . ALA A 1 104 ? 12.547 -53.469 -19.5 1 80.56 104 ALA A C 1
ATOM 787 O O . ALA A 1 104 ? 12.906 -52.281 -19.406 1 80.56 104 ALA A O 1
ATOM 788 N N . LEU A 1 105 ? 11.367 -53.875 -19.688 1 76.44 105 LEU A N 1
ATOM 789 C CA . LEU A 1 105 ? 10.32 -52.875 -19.859 1 76.44 105 LEU A CA 1
ATOM 790 C C . LEU A 1 105 ? 10.102 -52.094 -18.562 1 76.44 105 LEU A C 1
ATOM 792 O O . LEU A 1 105 ? 10.016 -50.844 -18.594 1 76.44 105 LEU A O 1
ATOM 796 N N . VAL A 1 106 ? 10.039 -52.719 -17.453 1 76 106 VAL A N 1
ATOM 797 C CA . VAL A 1 106 ? 9.766 -52.094 -16.172 1 76 106 VAL A CA 1
ATOM 798 C C . VAL A 1 106 ? 10.945 -51.219 -15.766 1 76 106 VAL A C 1
ATOM 800 O O . VAL A 1 106 ? 10.75 -50.062 -15.352 1 76 106 VAL A O 1
ATOM 803 N N . VAL A 1 107 ? 12.086 -51.688 -15.906 1 81.38 107 VAL A N 1
ATOM 804 C CA . VAL A 1 107 ? 13.273 -50.969 -15.477 1 81.38 107 VAL A CA 1
ATOM 805 C C . VAL A 1 107 ? 13.477 -49.75 -16.359 1 81.38 107 VAL A C 1
ATOM 807 O O . VAL A 1 107 ? 13.789 -48.656 -15.875 1 81.38 107 VAL A O 1
ATOM 810 N N . THR A 1 108 ? 13.312 -49.969 -17.688 1 79.69 108 THR A N 1
ATOM 811 C CA . THR A 1 108 ? 13.477 -48.875 -18.609 1 79.69 108 THR A CA 1
ATOM 812 C C . THR A 1 108 ? 12.43 -47.781 -18.328 1 79.69 108 THR A C 1
ATOM 814 O O . THR A 1 108 ? 12.742 -46.594 -18.344 1 79.69 108 THR A O 1
ATOM 817 N N . THR A 1 109 ? 11.266 -48.25 -18.078 1 74.25 109 THR A N 1
ATOM 818 C CA . THR A 1 109 ? 10.195 -47.312 -17.781 1 74.25 109 THR A CA 1
ATOM 819 C C . THR A 1 109 ? 10.484 -46.531 -16.5 1 74.25 109 THR A C 1
ATOM 821 O O . THR A 1 109 ? 10.266 -45.312 -16.438 1 74.25 109 THR A O 1
ATOM 824 N N . LEU A 1 110 ? 10.953 -47.125 -15.5 1 79.31 110 LEU A N 1
ATOM 825 C CA . LEU A 1 110 ? 11.25 -46.5 -14.219 1 79.31 110 LEU A CA 1
ATOM 826 C C . LEU A 1 110 ? 12.391 -45.5 -14.375 1 79.31 110 LEU A C 1
ATOM 828 O O . LEU A 1 110 ? 12.352 -44.406 -13.789 1 79.31 110 LEU A O 1
ATOM 832 N N . ILE A 1 111 ? 13.32 -45.875 -15.141 1 83.19 111 ILE A N 1
ATOM 833 C CA . ILE A 1 111 ? 14.477 -45 -15.336 1 83.19 111 ILE A CA 1
ATOM 834 C C . ILE A 1 111 ? 14.07 -43.75 -16.125 1 83.19 111 ILE A C 1
ATOM 836 O O . ILE A 1 111 ? 14.414 -42.625 -15.75 1 83.19 111 ILE A O 1
ATOM 840 N N . ILE A 1 112 ? 13.352 -44 -17.203 1 78 112 ILE A N 1
ATOM 841 C CA . ILE A 1 112 ? 12.93 -42.875 -18.031 1 78 112 ILE A CA 1
ATOM 842 C C . ILE A 1 112 ? 11.969 -41.969 -17.25 1 78 112 ILE A C 1
ATOM 844 O O . ILE A 1 112 ? 12.023 -40.75 -17.375 1 78 112 ILE A O 1
ATOM 848 N N . SER A 1 113 ? 11.07 -42.656 -16.531 1 80.44 113 SER A N 1
ATOM 849 C CA . SER A 1 113 ? 10.164 -41.875 -15.68 1 80.44 113 SER A CA 1
ATOM 850 C C . SER A 1 113 ? 10.938 -41 -14.68 1 80.44 113 SER A C 1
ATOM 852 O O . SER A 1 113 ? 10.586 -39.844 -14.445 1 80.44 113 SER A O 1
ATOM 854 N N . TYR A 1 114 ? 11.938 -41.562 -14.141 1 86.38 114 TYR A N 1
ATOM 855 C CA . TYR A 1 114 ? 12.773 -40.844 -13.188 1 86.38 114 TYR A CA 1
ATOM 856 C C . TYR A 1 114 ? 13.477 -39.656 -13.859 1 86.38 114 TYR A C 1
ATOM 858 O O . TYR A 1 114 ? 13.469 -38.562 -13.336 1 86.38 114 TYR A O 1
ATOM 866 N N . LEU A 1 115 ? 14.008 -39.938 -14.961 1 87.44 115 LEU A N 1
ATOM 867 C CA . LEU A 1 115 ? 14.734 -38.875 -15.68 1 87.44 115 LEU A CA 1
ATOM 868 C C . LEU A 1 115 ? 13.789 -37.781 -16.141 1 87.44 115 LEU A C 1
ATOM 870 O O . LEU A 1 115 ? 14.125 -36.594 -16.047 1 87.44 115 LEU A O 1
ATOM 874 N N . THR A 1 116 ? 12.688 -38.188 -16.625 1 85.75 116 THR A N 1
ATOM 875 C CA . THR A 1 116 ? 11.703 -37.219 -17.078 1 85.75 116 THR A CA 1
ATOM 876 C C . THR A 1 116 ? 11.188 -36.375 -15.898 1 85.75 116 THR A C 1
ATOM 878 O O . THR A 1 116 ? 10.969 -35.188 -16.031 1 85.75 116 THR A O 1
ATOM 881 N N . LEU A 1 117 ? 11.031 -37.031 -14.797 1 89.62 117 LEU A N 1
ATOM 882 C CA . LEU A 1 117 ? 10.523 -36.375 -13.609 1 89.62 117 LEU A CA 1
ATOM 883 C C . LEU A 1 117 ? 11.539 -35.344 -13.094 1 89.62 117 LEU A C 1
ATOM 885 O O . LEU A 1 117 ? 11.172 -34.219 -12.781 1 89.62 117 LEU A O 1
ATOM 889 N N . VAL A 1 118 ? 12.742 -35.688 -13.016 1 92.12 118 VAL A N 1
ATOM 890 C CA . VAL A 1 118 ? 13.766 -34.844 -12.43 1 92.12 118 VAL A CA 1
ATOM 891 C C . VAL A 1 118 ? 14.188 -33.75 -13.445 1 92.12 118 VAL A C 1
ATOM 893 O O . VAL A 1 118 ? 14.133 -32.562 -13.148 1 92.12 118 VAL A O 1
ATOM 896 N N . LEU A 1 119 ? 14.453 -34.188 -14.688 1 93.31 119 LEU A N 1
ATOM 897 C CA . LEU A 1 119 ? 15.023 -33.281 -15.68 1 93.31 119 LEU A CA 1
ATOM 898 C C . LEU A 1 119 ? 13.922 -32.562 -16.453 1 93.31 119 LEU A C 1
ATOM 900 O O . LEU A 1 119 ? 14.109 -31.438 -16.906 1 93.31 119 LEU A O 1
ATOM 904 N N . GLY A 1 120 ? 12.891 -33.25 -16.594 1 91.88 120 GLY A N 1
ATOM 905 C CA . GLY A 1 120 ? 11.836 -32.688 -17.422 1 91.88 120 GLY A CA 1
ATOM 906 C C . GLY A 1 120 ? 10.797 -31.922 -16.641 1 91.88 120 GLY A C 1
ATOM 907 O O . GLY A 1 120 ? 10.047 -31.125 -17.219 1 91.88 120 GLY A O 1
ATOM 908 N N . GLU A 1 121 ? 10.789 -32.062 -15.312 1 92 121 GLU A N 1
ATOM 909 C CA . GLU A 1 121 ? 9.68 -31.469 -14.578 1 92 121 GLU A CA 1
ATOM 910 C C . GLU A 1 121 ? 10.18 -30.75 -13.336 1 92 121 GLU A C 1
ATOM 912 O O . GLU A 1 121 ? 10.109 -29.516 -13.258 1 92 121 GLU A O 1
ATOM 917 N N . LEU A 1 122 ? 10.852 -31.422 -12.43 1 92.81 122 LEU A N 1
ATOM 918 C CA . LEU A 1 122 ? 11.18 -30.859 -11.117 1 92.81 122 LEU A CA 1
ATOM 919 C C . LEU A 1 122 ? 12.234 -29.766 -11.242 1 92.81 122 LEU A C 1
ATOM 921 O O . LEU A 1 122 ? 12.062 -28.672 -10.703 1 92.81 122 LEU A O 1
ATOM 925 N N . VAL A 1 123 ? 13.297 -30.047 -11.906 1 93.31 123 VAL A N 1
ATOM 926 C CA . VAL A 1 123 ? 14.375 -29.078 -12.039 1 93.31 123 VAL A CA 1
ATOM 927 C C . VAL A 1 123 ? 13.867 -27.844 -12.789 1 93.31 123 VAL A C 1
ATOM 929 O O . VAL A 1 123 ? 14.023 -26.719 -12.312 1 93.31 123 VAL A O 1
ATOM 932 N N . PRO A 1 124 ? 13.219 -28.078 -13.945 1 94.5 124 PRO A N 1
ATOM 933 C CA . PRO A 1 124 ? 12.711 -26.922 -14.672 1 94.5 124 PRO A CA 1
ATOM 934 C C . PRO A 1 124 ? 11.703 -26.109 -13.852 1 94.5 124 PRO A C 1
ATOM 936 O O . PRO A 1 124 ? 11.727 -24.875 -13.883 1 94.5 124 PRO A O 1
ATOM 939 N N . LYS A 1 125 ? 10.836 -26.734 -13.148 1 92.88 125 LYS A N 1
ATOM 940 C CA . LYS A 1 125 ? 9.859 -26.047 -12.32 1 92.88 125 LYS A CA 1
ATOM 941 C C . LYS A 1 125 ? 10.539 -25.234 -11.219 1 92.88 125 LYS A C 1
ATOM 943 O O . LYS A 1 125 ? 10.109 -24.125 -10.906 1 92.88 125 LYS A O 1
ATOM 948 N N . ARG A 1 126 ? 11.531 -25.766 -10.719 1 90.62 126 ARG A N 1
ATOM 949 C CA . ARG A 1 126 ? 12.266 -25.062 -9.672 1 90.62 126 ARG A CA 1
ATOM 950 C C . ARG A 1 126 ? 12.977 -23.828 -10.227 1 90.62 126 ARG A C 1
ATOM 952 O O . ARG A 1 126 ? 12.992 -22.781 -9.586 1 90.62 126 ARG A O 1
ATOM 959 N N . ILE A 1 127 ? 13.547 -24 -11.312 1 91.62 127 ILE A N 1
ATOM 960 C CA . ILE A 1 127 ? 14.219 -22.875 -11.961 1 91.62 127 ILE A CA 1
ATOM 961 C C . ILE A 1 127 ? 13.203 -21.781 -12.273 1 91.62 127 ILE A C 1
ATOM 963 O O . ILE A 1 127 ? 13.484 -20.594 -12.078 1 91.62 127 ILE A O 1
ATOM 967 N N . ALA A 1 128 ? 12.07 -22.188 -12.719 1 92.62 128 ALA A N 1
ATOM 968 C CA . ALA A 1 128 ? 11.008 -21.25 -13.062 1 92.62 128 ALA A CA 1
ATOM 969 C C . ALA A 1 128 ? 10.531 -20.484 -11.828 1 92.62 128 ALA A C 1
ATOM 971 O O . ALA A 1 128 ? 10.289 -19.281 -11.883 1 92.62 128 ALA A O 1
ATOM 972 N N . LEU A 1 129 ? 10.461 -21.156 -10.742 1 89.25 129 LEU A N 1
ATOM 973 C CA . LEU A 1 129 ? 9.977 -20.547 -9.508 1 89.25 129 LEU A CA 1
ATOM 974 C C . LEU A 1 129 ? 10.969 -19.516 -8.992 1 89.25 129 LEU A C 1
ATOM 976 O O . LEU A 1 129 ? 10.57 -18.516 -8.406 1 89.25 129 LEU A O 1
ATOM 980 N N . GLN A 1 130 ? 12.195 -19.719 -9.203 1 86.31 130 GLN A N 1
ATOM 981 C CA . GLN A 1 130 ? 13.227 -18.797 -8.734 1 86.31 130 GLN A CA 1
ATOM 982 C C . GLN A 1 130 ? 13.391 -17.625 -9.688 1 86.31 130 GLN A C 1
ATOM 984 O O . GLN A 1 130 ? 13.836 -16.547 -9.281 1 86.31 130 GLN A O 1
ATOM 989 N N . ASN A 1 131 ? 13.055 -17.844 -10.938 1 89.75 131 ASN A N 1
ATOM 990 C CA . ASN A 1 131 ? 13.156 -16.828 -11.977 1 89.75 131 ASN A CA 1
ATOM 991 C C . ASN A 1 131 ? 11.875 -16.734 -12.797 1 89.75 131 ASN A C 1
ATOM 993 O O . ASN A 1 131 ? 11.914 -16.812 -14.023 1 89.75 131 ASN A O 1
ATOM 997 N N . THR A 1 132 ? 10.867 -16.438 -12.078 1 90.81 132 THR A N 1
ATOM 998 C CA . THR A 1 132 ? 9.539 -16.516 -12.672 1 90.81 132 THR A CA 1
ATOM 999 C C . THR A 1 132 ? 9.398 -15.539 -13.828 1 90.81 132 THR A C 1
ATOM 1001 O O . THR A 1 132 ? 8.977 -15.914 -14.922 1 90.81 132 THR A O 1
ATOM 1004 N N . GLU A 1 133 ? 9.82 -14.297 -13.68 1 90.44 133 GLU A N 1
ATOM 1005 C CA . GLU A 1 133 ? 9.648 -13.25 -14.688 1 90.44 133 GLU A CA 1
ATOM 1006 C C . GLU A 1 133 ? 10.484 -13.547 -15.93 1 90.44 133 GLU A C 1
ATOM 1008 O O . GLU A 1 133 ? 9.992 -13.477 -17.062 1 90.44 133 GLU A O 1
ATOM 1013 N N . LYS A 1 134 ? 11.727 -13.883 -15.664 1 92.06 134 LYS A N 1
ATOM 1014 C CA . LYS A 1 134 ? 12.648 -14.141 -16.766 1 92.06 134 LYS A CA 1
ATOM 1015 C C . LYS A 1 134 ? 12.195 -15.344 -17.594 1 92.06 134 LYS A C 1
ATOM 1017 O O . LYS A 1 134 ? 12.211 -15.305 -18.828 1 92.06 134 LYS A O 1
ATOM 1022 N N . VAL A 1 135 ? 11.812 -16.375 -16.922 1 94.62 135 VAL A N 1
ATOM 1023 C CA . VAL A 1 135 ? 11.398 -17.609 -17.594 1 94.62 135 VAL A CA 1
ATOM 1024 C C . VAL A 1 135 ? 10.102 -17.375 -18.359 1 94.62 135 VAL A C 1
ATOM 1026 O O . VAL A 1 135 ? 9.953 -17.828 -19.484 1 94.62 135 VAL A O 1
ATOM 1029 N N . ALA A 1 136 ? 9.164 -16.672 -17.75 1 95.06 136 ALA A N 1
ATOM 1030 C CA . ALA A 1 136 ? 7.887 -16.375 -18.391 1 95.06 136 ALA A CA 1
ATOM 1031 C C . ALA A 1 136 ? 8.086 -15.539 -19.656 1 95.06 136 ALA A C 1
ATOM 1033 O O . ALA A 1 136 ? 7.492 -15.812 -20.688 1 95.06 136 ALA A O 1
ATOM 1034 N N . MET A 1 137 ? 8.961 -14.547 -19.594 1 94.44 137 MET A N 1
ATOM 1035 C CA . MET A 1 137 ? 9.211 -13.664 -20.734 1 94.44 137 MET A CA 1
ATOM 1036 C C . MET A 1 137 ? 9.883 -14.422 -21.875 1 94.44 137 MET A C 1
ATOM 1038 O O . MET A 1 137 ? 9.617 -14.156 -23.047 1 94.44 137 MET A O 1
ATOM 1042 N N . PHE A 1 138 ? 10.688 -15.281 -21.453 1 94.75 138 PHE A N 1
ATOM 1043 C CA . PHE A 1 138 ? 11.383 -16.094 -22.453 1 94.75 138 PHE A CA 1
ATOM 1044 C C . PHE A 1 138 ? 10.422 -17.047 -23.141 1 94.75 138 PHE A C 1
ATOM 1046 O O . PHE A 1 138 ? 10.5 -17.25 -24.359 1 94.75 138 PHE A O 1
ATOM 1053 N N . ALA A 1 139 ? 9.539 -17.578 -22.438 1 95.56 139 ALA A N 1
ATOM 1054 C CA . ALA A 1 139 ? 8.672 -18.656 -22.922 1 95.56 139 ALA A CA 1
ATOM 1055 C C . ALA A 1 139 ? 7.488 -18.109 -23.703 1 95.56 139 ALA A C 1
ATOM 1057 O O . ALA A 1 139 ? 6.871 -18.828 -24.5 1 95.56 139 ALA A O 1
ATOM 1058 N N . ILE A 1 140 ? 7.137 -16.906 -23.547 1 94.12 140 ILE A N 1
ATOM 1059 C CA . ILE A 1 140 ? 5.855 -16.359 -24 1 94.12 140 ILE A CA 1
ATOM 1060 C C . ILE A 1 140 ? 5.781 -16.422 -25.516 1 94.12 140 ILE A C 1
ATOM 1062 O O . ILE A 1 140 ? 4.742 -16.766 -26.078 1 94.12 140 ILE A O 1
ATOM 1066 N N . LYS A 1 141 ? 6.773 -16.094 -26.203 1 93.12 141 LYS A N 1
ATOM 1067 C CA . LYS A 1 141 ? 6.73 -16.078 -27.672 1 93.12 141 LYS A CA 1
ATOM 1068 C C . LYS A 1 141 ? 6.547 -17.484 -28.219 1 93.12 141 LYS A C 1
ATOM 1070 O O . LYS A 1 141 ? 5.785 -17.688 -29.172 1 93.12 141 LYS A O 1
ATOM 1075 N N . ILE A 1 142 ? 7.246 -18.375 -27.609 1 94.38 142 ILE A N 1
ATOM 1076 C CA . ILE A 1 142 ? 7.16 -19.766 -28.062 1 94.38 142 ILE A CA 1
ATOM 1077 C C . ILE A 1 142 ? 5.77 -20.312 -27.766 1 94.38 142 ILE A C 1
ATOM 1079 O O . ILE A 1 142 ? 5.184 -21.016 -28.594 1 94.38 142 ILE A O 1
ATOM 1083 N N . ILE A 1 143 ? 5.285 -19.984 -26.625 1 93.62 143 ILE A N 1
ATOM 1084 C CA . ILE A 1 143 ? 3.969 -20.469 -26.219 1 93.62 143 ILE A CA 1
ATOM 1085 C C . ILE A 1 143 ? 2.906 -19.938 -27.188 1 93.62 143 ILE A C 1
ATOM 1087 O O . ILE A 1 143 ? 1.983 -20.656 -27.562 1 93.62 143 ILE A O 1
ATOM 1091 N N . LEU A 1 144 ? 3.008 -18.688 -27.531 1 92.75 144 LEU A N 1
ATOM 1092 C CA . LEU A 1 144 ? 2.047 -18.094 -28.453 1 92.75 144 LEU A CA 1
ATOM 1093 C C . LEU A 1 144 ? 2.1 -18.766 -29.812 1 92.75 144 LEU A C 1
ATOM 1095 O O . LEU A 1 144 ? 1.063 -18.969 -30.453 1 92.75 144 LEU A O 1
ATOM 1099 N N . PHE A 1 145 ? 3.289 -19.031 -30.234 1 93.94 145 PHE A N 1
ATOM 1100 C CA . PHE A 1 145 ? 3.459 -19.734 -31.5 1 93.94 145 PHE A CA 1
ATOM 1101 C C . PHE A 1 145 ? 2.807 -21.125 -31.453 1 93.94 145 PHE A C 1
ATOM 1103 O O . PHE A 1 145 ? 2.062 -21.5 -32.344 1 93.94 145 PHE A O 1
ATOM 1110 N N . VAL A 1 146 ? 3.092 -21.875 -30.406 1 93.31 146 VAL A N 1
ATOM 1111 C CA . VAL A 1 146 ? 2.541 -23.203 -30.25 1 93.31 146 VAL A CA 1
ATOM 1112 C C . VAL A 1 146 ? 1.021 -23.141 -30.125 1 93.31 146 VAL A C 1
ATOM 1114 O O . VAL A 1 146 ? 0.309 -24.016 -30.609 1 93.31 146 VAL A O 1
ATOM 1117 N N . SER A 1 147 ? 0.567 -22.156 -29.453 1 91.5 147 SER A N 1
ATOM 1118 C CA . SER A 1 147 ? -0.871 -21.969 -29.281 1 91.5 147 SER A CA 1
ATOM 1119 C C . SER A 1 147 ? -1.568 -21.781 -30.625 1 91.5 147 SER A C 1
ATOM 1121 O O . SER A 1 147 ? -2.684 -22.281 -30.812 1 91.5 147 SER A O 1
ATOM 1123 N N . LYS A 1 148 ? -0.942 -21.156 -31.531 1 92 148 LYS A N 1
ATOM 1124 C CA . LYS A 1 148 ? -1.516 -20.938 -32.875 1 92 148 LYS A CA 1
ATOM 1125 C C . LYS A 1 148 ? -1.562 -22.234 -33.656 1 92 148 LYS A C 1
ATOM 1127 O O . LYS A 1 148 ? -2.539 -22.516 -34.344 1 92 148 LYS A O 1
ATOM 1132 N N . VAL A 1 149 ? -0.546 -22.984 -33.469 1 92.06 149 VAL A N 1
ATOM 1133 C CA . VAL A 1 149 ? -0.432 -24.234 -34.188 1 92.06 149 VAL A CA 1
ATOM 1134 C C . VAL A 1 149 ? -1.412 -25.266 -33.625 1 92.06 149 VAL A C 1
ATOM 1136 O O . VAL A 1 149 ? -2.018 -26.031 -34.375 1 92.06 149 VAL A O 1
ATOM 1139 N N . THR A 1 150 ? -1.594 -25.297 -32.375 1 91.62 150 THR A N 1
ATOM 1140 C CA . THR A 1 150 ? -2.428 -26.297 -31.703 1 91.62 150 THR A CA 1
ATOM 1141 C C . THR A 1 150 ? -3.844 -25.766 -31.484 1 91.62 150 THR A C 1
ATOM 1143 O O . THR A 1 150 ? -4.605 -26.312 -30.688 1 91.62 150 THR A O 1
ATOM 1146 N N . LYS A 1 151 ? -4.207 -24.781 -32.125 1 91.75 151 LYS A N 1
ATOM 1147 C CA . LYS A 1 151 ? -5.461 -24.062 -31.922 1 91.75 151 LYS A CA 1
ATOM 1148 C C . LYS A 1 151 ? -6.652 -25.016 -32 1 91.75 151 LYS A C 1
ATOM 1150 O O . LYS A 1 151 ? -7.535 -24.969 -31.141 1 91.75 151 LYS A O 1
ATOM 1155 N N . PRO A 1 152 ? -6.695 -25.891 -33.031 1 91.19 152 PRO A N 1
ATOM 1156 C CA . PRO A 1 152 ? -7.855 -26.781 -33.094 1 91.19 152 PRO A CA 1
ATOM 1157 C C . PRO A 1 152 ? -7.938 -27.734 -31.922 1 91.19 152 PRO A C 1
ATOM 1159 O O . PRO A 1 152 ? -9.031 -27.984 -31.391 1 91.19 152 PRO A O 1
ATOM 1162 N N . PHE A 1 153 ? -6.781 -28.234 -31.5 1 88.44 153 PHE A N 1
ATOM 1163 C CA . PHE A 1 153 ? -6.734 -29.141 -30.359 1 88.44 153 PHE A CA 1
ATOM 1164 C C . PHE A 1 153 ? -7.086 -28.406 -29.062 1 88.44 153 PHE A C 1
ATOM 1166 O O . PHE A 1 153 ? -7.836 -28.938 -28.234 1 88.44 153 PHE A O 1
ATOM 1173 N N . VAL A 1 154 ? -6.551 -27.25 -28.953 1 89.94 154 VAL A N 1
ATOM 1174 C CA . VAL A 1 154 ? -6.777 -26.453 -27.75 1 89.94 154 VAL A CA 1
ATOM 1175 C C . VAL A 1 154 ? -8.25 -26.062 -27.672 1 89.94 154 VAL A C 1
ATOM 1177 O O . VAL A 1 154 ? -8.828 -26.047 -26.578 1 89.94 154 VAL A O 1
ATOM 1180 N N . TRP A 1 155 ? -8.797 -25.797 -28.797 1 90.5 155 TRP A N 1
ATOM 1181 C CA . TRP A 1 155 ? -10.203 -25.438 -28.828 1 90.5 155 TRP A CA 1
ATOM 1182 C C . TRP A 1 155 ? -11.078 -26.594 -28.344 1 90.5 155 TRP A C 1
ATOM 1184 O O . TRP A 1 155 ? -12.039 -26.391 -27.594 1 90.5 155 TRP A O 1
ATOM 1194 N N . PHE A 1 156 ? -10.711 -27.703 -28.766 1 91.44 156 PHE A N 1
ATOM 1195 C CA . PHE A 1 156 ? -11.469 -28.891 -28.391 1 91.44 156 PHE A CA 1
ATOM 1196 C C . PHE A 1 156 ? -11.336 -29.156 -26.891 1 91.44 156 PHE A C 1
ATOM 1198 O O . PHE A 1 156 ? -12.328 -29.438 -26.219 1 91.44 156 PHE A O 1
ATOM 1205 N N . LEU A 1 157 ? -10.164 -29.094 -26.453 1 90.31 157 LEU A N 1
ATOM 1206 C CA . LEU A 1 157 ? -9.914 -29.312 -25.047 1 90.31 157 LEU A CA 1
ATOM 1207 C C . LEU A 1 157 ? -10.625 -28.266 -24.188 1 90.31 157 LEU A C 1
ATOM 1209 O O . LEU A 1 157 ? -11.211 -28.578 -23.156 1 90.31 157 LEU A O 1
ATOM 1213 N N . SER A 1 158 ? -10.516 -27.047 -24.641 1 87.62 158 SER A N 1
ATOM 1214 C CA . SER A 1 158 ? -11.148 -25.953 -23.906 1 87.62 158 SER A CA 1
ATOM 1215 C C . SER A 1 158 ? -12.664 -26.109 -23.875 1 87.62 158 SER A C 1
ATOM 1217 O O . SER A 1 158 ? -13.305 -25.828 -22.859 1 87.62 158 SER A O 1
ATOM 1219 N N . PHE A 1 159 ? -13.148 -26.562 -24.953 1 89.44 159 PHE A N 1
ATOM 1220 C CA . PHE A 1 159 ? -14.586 -26.797 -25.031 1 89.44 159 PHE A CA 1
ATOM 1221 C C . PHE A 1 159 ? -15.008 -27.875 -24.047 1 89.44 159 PHE A C 1
ATOM 1223 O O . PHE A 1 159 ? -15.984 -27.688 -23.297 1 89.44 159 PHE A O 1
ATOM 1230 N N . SER A 1 160 ? -14.281 -28.922 -24.062 1 92.44 160 SER A N 1
ATOM 1231 C CA . SER A 1 160 ? -14.562 -30.016 -23.141 1 92.44 160 SER A CA 1
ATOM 1232 C C . SER A 1 160 ? -14.445 -29.547 -21.688 1 92.44 160 SER A C 1
ATOM 1234 O O . SER A 1 160 ? -15.297 -29.875 -20.859 1 92.44 160 SER A O 1
ATOM 1236 N N . THR A 1 161 ? -13.391 -28.875 -21.391 1 90.25 161 THR A N 1
ATOM 1237 C CA . THR A 1 161 ? -13.156 -28.406 -20.031 1 90.25 161 THR A CA 1
ATOM 1238 C C . THR A 1 161 ? -14.281 -27.469 -19.594 1 90.25 161 THR A C 1
ATOM 1240 O O . THR A 1 161 ? -14.773 -27.578 -18.469 1 90.25 161 THR A O 1
ATOM 1243 N N . ASN A 1 162 ? -14.68 -26.562 -20.469 1 88.5 162 ASN A N 1
ATOM 1244 C CA . ASN A 1 162 ? -15.742 -25.625 -20.172 1 88.5 162 ASN A CA 1
ATOM 1245 C C . ASN A 1 162 ? -17.062 -26.328 -19.922 1 88.5 162 ASN A C 1
ATOM 1247 O O . ASN A 1 162 ? -17.859 -25.891 -19.078 1 88.5 162 ASN A O 1
ATOM 1251 N N . LEU A 1 163 ? -17.281 -27.297 -20.688 1 91.38 163 LEU A N 1
ATOM 1252 C CA . LEU A 1 163 ? -18.516 -28.078 -20.531 1 91.38 163 LEU A CA 1
ATOM 1253 C C . LEU A 1 163 ? -18.562 -28.719 -19.141 1 91.38 163 LEU A C 1
ATOM 1255 O O . LEU A 1 163 ? -19.609 -28.672 -18.484 1 91.38 163 LEU A O 1
ATOM 1259 N N . ILE A 1 164 ? -17.531 -29.297 -18.781 1 92.44 164 ILE A N 1
ATOM 1260 C CA . ILE A 1 164 ? -17.469 -29.953 -17.484 1 92.44 164 ILE A CA 1
ATOM 1261 C C . ILE A 1 164 ? -17.594 -28.922 -16.359 1 92.44 164 ILE A C 1
ATOM 1263 O O . ILE A 1 164 ? -18.281 -29.141 -15.367 1 92.44 164 ILE A O 1
ATOM 1267 N N . MET A 1 165 ? -16.891 -27.859 -16.516 1 89.94 165 MET A N 1
ATOM 1268 C CA . MET A 1 165 ? -16.969 -26.781 -15.523 1 89.94 165 MET A CA 1
ATOM 1269 C C . MET A 1 165 ? -18.406 -26.312 -15.352 1 89.94 165 MET A C 1
ATOM 1271 O O . MET A 1 165 ? -18.859 -26.062 -14.234 1 89.94 165 MET A O 1
ATOM 1275 N N . LYS A 1 166 ? -19.156 -26.125 -16.453 1 88.94 166 LYS A N 1
ATOM 1276 C CA . LYS A 1 166 ? -20.547 -25.703 -16.422 1 88.94 166 LYS A CA 1
ATOM 1277 C C . LYS A 1 166 ? -21.422 -26.734 -15.695 1 88.94 166 LYS A C 1
ATOM 1279 O O . LYS A 1 166 ? -22.328 -26.359 -14.945 1 88.94 166 LYS A O 1
ATOM 1284 N N . ILE A 1 167 ? -21.141 -27.875 -15.938 1 91.31 167 ILE A N 1
ATOM 1285 C CA . ILE A 1 167 ? -21.891 -28.953 -15.305 1 91.31 167 ILE A CA 1
ATOM 1286 C C . ILE A 1 167 ? -21.688 -28.906 -13.797 1 91.31 167 ILE A C 1
ATOM 1288 O O . ILE A 1 167 ? -22.641 -29.141 -13.031 1 91.31 167 ILE A O 1
ATOM 1292 N N . PHE A 1 168 ? -20.5 -28.594 -13.344 1 88.75 168 PHE A N 1
ATOM 1293 C CA . PHE A 1 168 ? -20.188 -28.547 -11.914 1 88.75 168 PHE A CA 1
ATOM 1294 C C . PHE A 1 168 ? -20.578 -27.188 -11.336 1 88.75 168 PHE A C 1
ATOM 1296 O O . PHE A 1 168 ? -20.406 -26.953 -10.141 1 88.75 168 PHE A O 1
ATOM 1303 N N . GLY A 1 169 ? -20.984 -26.188 -12.18 1 81.75 169 GLY A N 1
ATOM 1304 C CA . GLY A 1 169 ? -21.531 -24.922 -11.727 1 81.75 169 GLY A CA 1
ATOM 1305 C C . GLY A 1 169 ? -20.469 -23.844 -11.539 1 81.75 169 GLY A C 1
ATOM 1306 O O . GLY A 1 169 ? -20.688 -22.875 -10.812 1 81.75 169 GLY A O 1
ATOM 1307 N N . PHE A 1 170 ? -19.312 -24.156 -12.062 1 82.88 170 PHE A N 1
ATOM 1308 C CA . PHE A 1 170 ? -18.281 -23.125 -11.922 1 82.88 170 PHE A CA 1
ATOM 1309 C C . PHE A 1 170 ? -18.391 -22.094 -13.031 1 82.88 170 PHE A C 1
ATOM 1311 O O . PHE A 1 170 ? -18.75 -22.422 -14.164 1 82.88 170 PHE A O 1
ATOM 1318 N N . LYS A 1 171 ? -18.297 -20.766 -12.641 1 67.5 171 LYS A N 1
ATOM 1319 C CA . LYS A 1 171 ? -18.391 -19.688 -13.617 1 67.5 171 LYS A CA 1
ATOM 1320 C C . LYS A 1 171 ? -17.078 -19.484 -14.359 1 67.5 171 LYS A C 1
ATOM 1322 O O . LYS A 1 171 ? -16 -19.719 -13.805 1 67.5 171 LYS A O 1
ATOM 1327 N N . ASN A 1 172 ? -17.141 -19.328 -15.648 1 63.69 172 ASN A N 1
ATOM 1328 C CA . ASN A 1 172 ? -15.984 -19.109 -16.516 1 63.69 172 ASN A CA 1
ATOM 1329 C C . ASN A 1 172 ? -15.383 -17.719 -16.312 1 63.69 172 ASN A C 1
ATOM 1331 O O . ASN A 1 172 ? -14.852 -17.125 -17.234 1 63.69 172 ASN A O 1
ATOM 1335 N N . GLU A 1 173 ? -15.555 -17.094 -15.102 1 59.19 173 GLU A N 1
ATOM 1336 C CA . GLU A 1 173 ? -15.156 -15.695 -15 1 59.19 173 GLU A CA 1
ATOM 1337 C C . GLU A 1 173 ? -13.688 -15.57 -14.586 1 59.19 173 GLU A C 1
ATOM 1339 O O . GLU A 1 173 ? -13.156 -16.453 -13.906 1 59.19 173 GLU A O 1
ATOM 1344 N N . GLY A 1 174 ? -12.969 -14.766 -15.414 1 57.84 174 GLY A N 1
ATOM 1345 C CA . GLY A 1 174 ? -11.609 -14.375 -15.094 1 57.84 174 GLY A CA 1
ATOM 1346 C C . GLY A 1 174 ? -11.406 -14.047 -13.625 1 57.84 174 GLY A C 1
ATOM 1347 O O . GLY A 1 174 ? -12.352 -13.688 -12.93 1 57.84 174 GLY A O 1
ATOM 1348 N N . VAL A 1 175 ? -10.406 -14.711 -12.953 1 57.53 175 VAL A N 1
ATOM 1349 C CA . VAL A 1 175 ? -10.031 -14.508 -11.555 1 57.53 175 VAL A CA 1
ATOM 1350 C C . VAL A 1 175 ? -9.656 -13.047 -11.328 1 57.53 175 VAL A C 1
ATOM 1352 O O . VAL A 1 175 ? -8.656 -12.57 -11.867 1 57.53 175 VAL A O 1
ATOM 1355 N N . GLU A 1 176 ? -10.633 -12.133 -11.227 1 59.03 176 GLU A N 1
ATOM 1356 C CA . GLU A 1 176 ? -10.203 -10.781 -10.883 1 59.03 176 GLU A CA 1
ATOM 1357 C C . GLU A 1 176 ? -9.695 -10.711 -9.445 1 59.03 176 GLU A C 1
ATOM 1359 O O . GLU A 1 176 ? -10.297 -11.289 -8.539 1 59.03 176 GLU A O 1
ATOM 1364 N N . GLU A 1 177 ? -8.391 -10.359 -9.398 1 62.19 177 GLU A N 1
ATOM 1365 C CA . GLU A 1 177 ? -7.797 -10.234 -8.07 1 62.19 177 GLU A CA 1
ATOM 1366 C C . GLU A 1 177 ? -8.438 -9.094 -7.289 1 62.19 177 GLU A C 1
ATOM 1368 O O . GLU A 1 177 ? -8.508 -7.961 -7.773 1 62.19 177 GLU A O 1
ATOM 1373 N N . GLN A 1 178 ? -9.281 -9.359 -6.277 1 69.88 178 GLN A N 1
ATOM 1374 C CA . GLN A 1 178 ? -9.758 -8.328 -5.363 1 69.88 178 GLN A CA 1
ATOM 1375 C C . GLN A 1 178 ? -8.805 -8.164 -4.18 1 69.88 178 GLN A C 1
ATOM 1377 O O . GLN A 1 178 ? -8.32 -9.148 -3.625 1 69.88 178 GLN A O 1
ATOM 1382 N N . ILE A 1 179 ? -8.273 -6.98 -4.07 1 75.62 179 ILE A N 1
ATOM 1383 C CA . ILE A 1 179 ? -7.375 -6.695 -2.959 1 75.62 179 ILE A CA 1
ATOM 1384 C C . ILE A 1 179 ? -8.156 -6.051 -1.817 1 75.62 179 ILE A C 1
ATOM 1386 O O . ILE A 1 179 ? -9 -5.18 -2.047 1 75.62 179 ILE A O 1
ATOM 1390 N N . SER A 1 180 ? -8.016 -6.559 -0.656 1 77.81 180 SER A N 1
ATOM 1391 C CA . SER A 1 180 ? -8.68 -6.02 0.526 1 77.81 180 SER A CA 1
ATOM 1392 C C . SER A 1 180 ? -7.785 -5.023 1.255 1 77.81 180 SER A C 1
ATOM 1394 O O . SER A 1 180 ? -6.586 -4.938 0.976 1 77.81 180 SER A O 1
ATOM 1396 N N . ARG A 1 181 ? -8.375 -4.352 2.148 1 81.25 181 ARG A N 1
ATOM 1397 C CA . ARG A 1 181 ? -7.641 -3.398 2.979 1 81.25 181 ARG A CA 1
ATOM 1398 C C . ARG A 1 181 ? -6.582 -4.105 3.816 1 81.25 181 ARG A C 1
ATOM 1400 O O . ARG A 1 181 ? -5.48 -3.578 4.008 1 81.25 181 ARG A O 1
ATOM 1407 N N . GLU A 1 182 ? -6.918 -5.207 4.32 1 79.5 182 GLU A N 1
ATOM 1408 C CA . GLU A 1 182 ? -5.988 -5.977 5.141 1 79.5 182 GLU A CA 1
ATOM 1409 C C . GLU A 1 182 ? -4.777 -6.43 4.328 1 79.5 182 GLU A C 1
ATOM 1411 O O . GLU A 1 182 ? -3.656 -6.461 4.84 1 79.5 182 GLU A O 1
ATOM 1416 N N . GLU A 1 183 ? -5.059 -6.734 3.154 1 80.12 183 GLU A N 1
ATOM 1417 C CA . GLU A 1 183 ? -3.965 -7.125 2.271 1 80.12 183 GLU A CA 1
ATOM 1418 C C . GLU A 1 183 ? -3.021 -5.953 2.012 1 80.12 183 GLU A C 1
ATOM 1420 O O . GLU A 1 183 ? -1.802 -6.129 1.971 1 80.12 183 GLU A O 1
ATOM 1425 N N . ILE A 1 184 ? -3.551 -4.805 1.831 1 82.94 184 ILE A N 1
ATOM 1426 C CA . ILE A 1 184 ? -2.746 -3.607 1.614 1 82.94 184 ILE A CA 1
ATOM 1427 C C . ILE A 1 184 ? -1.883 -3.336 2.844 1 82.94 184 ILE A C 1
ATOM 1429 O O . ILE A 1 184 ? -0.682 -3.084 2.723 1 82.94 184 ILE A O 1
ATOM 1433 N N . ARG A 1 185 ? -2.469 -3.426 3.951 1 83.69 185 ARG A N 1
ATOM 1434 C CA . ARG A 1 185 ? -1.743 -3.213 5.199 1 83.69 185 ARG A CA 1
ATOM 1435 C C . ARG A 1 185 ? -0.584 -4.195 5.336 1 83.69 185 ARG A C 1
ATOM 1437 O O . ARG A 1 185 ? 0.511 -3.816 5.758 1 83.69 185 ARG A O 1
ATOM 1444 N N . SER A 1 186 ? -0.881 -5.383 5.059 1 80.06 186 SER A N 1
ATOM 1445 C CA . SER A 1 186 ? 0.139 -6.422 5.137 1 80.06 186 SER A CA 1
ATOM 1446 C C . SER A 1 186 ? 1.287 -6.148 4.172 1 80.06 186 SER A C 1
ATOM 1448 O O . SER A 1 186 ? 2.455 -6.348 4.512 1 80.06 186 SER A O 1
ATOM 1450 N N . LEU A 1 187 ? 0.916 -5.762 3.057 1 81.12 187 LEU A N 1
ATOM 1451 C CA . LEU A 1 187 ? 1.927 -5.473 2.047 1 81.12 187 LEU A CA 1
ATOM 1452 C C . LEU A 1 187 ? 2.812 -4.309 2.482 1 81.12 187 LEU A C 1
ATOM 1454 O O . LEU A 1 187 ? 4.023 -4.32 2.246 1 81.12 187 LEU A O 1
ATOM 1458 N N . ILE A 1 188 ? 2.213 -3.354 3.047 1 85.31 188 ILE A N 1
ATOM 1459 C CA . ILE A 1 188 ? 2.961 -2.209 3.559 1 85.31 188 ILE A CA 1
ATOM 1460 C C . ILE A 1 188 ? 3.916 -2.668 4.656 1 85.31 188 ILE A C 1
ATOM 1462 O O . ILE A 1 188 ? 5.051 -2.188 4.742 1 85.31 188 ILE A O 1
ATOM 1466 N N . GLU A 1 189 ? 3.518 -3.541 5.453 1 83.44 189 GLU A N 1
ATOM 1467 C CA . GLU A 1 189 ? 4.363 -4.094 6.504 1 83.44 189 GLU A CA 1
ATOM 1468 C C . GLU A 1 189 ? 5.566 -4.828 5.918 1 83.44 189 GLU A C 1
ATOM 1470 O O . GLU A 1 189 ? 6.688 -4.691 6.414 1 83.44 189 GLU A O 1
ATOM 1475 N N . ILE A 1 190 ? 5.297 -5.598 4.945 1 78.62 190 ILE A N 1
ATOM 1476 C CA . ILE A 1 190 ? 6.363 -6.324 4.266 1 78.62 190 ILE A CA 1
ATOM 1477 C C . ILE A 1 190 ? 7.324 -5.332 3.607 1 78.62 190 ILE A C 1
ATOM 1479 O O . ILE A 1 190 ? 8.539 -5.531 3.629 1 78.62 190 ILE A O 1
ATOM 1483 N N . GLY A 1 191 ? 6.758 -4.344 3.006 1 83.06 191 GLY A N 1
ATOM 1484 C CA . GLY A 1 191 ? 7.582 -3.303 2.41 1 83.06 191 GLY A CA 1
ATOM 1485 C C . GLY A 1 191 ? 8.5 -2.625 3.408 1 83.06 191 GLY A C 1
ATOM 1486 O O . GLY A 1 191 ? 9.633 -2.268 3.074 1 83.06 191 GLY A O 1
ATOM 1487 N N . GLU A 1 192 ? 7.988 -2.455 4.582 1 86.38 192 GLU A N 1
ATOM 1488 C CA . GLU A 1 192 ? 8.805 -1.877 5.648 1 86.38 192 GLU A CA 1
ATOM 1489 C C . GLU A 1 192 ? 9.945 -2.812 6.035 1 86.38 192 GLU A C 1
ATOM 1491 O O . GLU A 1 192 ? 11.086 -2.371 6.211 1 86.38 192 GLU A O 1
ATOM 1496 N N . GLU A 1 193 ? 9.641 -4.008 6.105 1 81.31 193 GLU A N 1
ATOM 1497 C CA . GLU A 1 193 ? 10.633 -5.012 6.48 1 81.31 193 GLU A CA 1
ATOM 1498 C C . GLU A 1 193 ? 11.75 -5.105 5.445 1 81.31 193 GLU A C 1
ATOM 1500 O O . GLU A 1 193 ? 12.914 -5.305 5.793 1 81.31 193 GLU A O 1
ATOM 1505 N N . ASN A 1 194 ? 11.359 -4.891 4.246 1 82.06 194 ASN A N 1
ATOM 1506 C CA . ASN A 1 194 ? 12.336 -5.02 3.17 1 82.06 194 ASN A CA 1
ATOM 1507 C C . ASN A 1 194 ? 13.008 -3.686 2.857 1 82.06 194 ASN A C 1
ATOM 1509 O O . ASN A 1 194 ? 13.867 -3.609 1.98 1 82.06 194 ASN A O 1
ATOM 1513 N N . GLY A 1 195 ? 12.531 -2.625 3.455 1 81.5 195 GLY A N 1
ATOM 1514 C CA . GLY A 1 195 ? 13.188 -1.333 3.312 1 81.5 195 GLY A CA 1
ATOM 1515 C C . GLY A 1 195 ? 12.578 -0.476 2.217 1 81.5 195 GLY A C 1
ATOM 1516 O O . GLY A 1 195 ? 13.086 0.608 1.918 1 81.5 195 GLY A O 1
ATOM 1517 N N . ALA A 1 196 ? 11.578 -1.048 1.572 1 82.94 196 ALA A N 1
ATOM 1518 C CA . ALA A 1 196 ? 10.93 -0.255 0.536 1 82.94 196 ALA A CA 1
ATOM 1519 C C . ALA A 1 196 ? 10.211 0.949 1.139 1 82.94 196 ALA A C 1
ATOM 1521 O O . ALA A 1 196 ? 10.062 1.984 0.485 1 82.94 196 ALA A O 1
ATOM 1522 N N . ILE A 1 197 ? 9.734 0.826 2.4 1 85.94 197 ILE A N 1
ATOM 1523 C CA . ILE A 1 197 ? 9.039 1.859 3.166 1 85.94 197 ILE A CA 1
ATOM 1524 C C . ILE A 1 197 ? 9.695 2.002 4.539 1 85.94 197 ILE A C 1
ATOM 1526 O O . ILE A 1 197 ? 10.039 1.004 5.176 1 85.94 197 ILE A O 1
ATOM 1530 N N . ASN A 1 198 ? 9.945 3.182 4.91 1 85.44 198 ASN A N 1
ATOM 1531 C CA . ASN A 1 198 ? 10.508 3.354 6.242 1 85.44 198 ASN A CA 1
ATOM 1532 C C . ASN A 1 198 ? 9.414 3.359 7.316 1 85.44 198 ASN A C 1
ATOM 1534 O O . ASN A 1 198 ? 8.227 3.336 6.996 1 85.44 198 ASN A O 1
ATOM 1538 N N . GLU A 1 199 ? 9.844 3.309 8.477 1 84.88 199 GLU A N 1
ATOM 1539 C CA . GLU A 1 199 ? 8.922 3.188 9.602 1 84.88 199 GLU A CA 1
ATOM 1540 C C . GLU A 1 199 ? 7.977 4.383 9.672 1 84.88 199 GLU A C 1
ATOM 1542 O O . GLU A 1 199 ? 6.781 4.223 9.938 1 84.88 199 GLU A O 1
ATOM 1547 N N . SER A 1 200 ? 8.453 5.555 9.492 1 83.56 200 SER A N 1
ATOM 1548 C CA . SER A 1 200 ? 7.645 6.766 9.555 1 83.56 200 SER A CA 1
ATOM 1549 C C . SER A 1 200 ? 6.566 6.758 8.469 1 83.56 200 SER A C 1
ATOM 1551 O O . SER A 1 200 ? 5.426 7.152 8.727 1 83.56 200 SER A O 1
ATOM 1553 N N . GLU A 1 201 ? 6.98 6.367 7.34 1 87.5 201 GLU A N 1
ATOM 1554 C CA . GLU A 1 201 ? 6.023 6.27 6.238 1 87.5 201 GLU A CA 1
ATOM 1555 C C . GLU A 1 201 ? 4.91 5.273 6.562 1 87.5 201 GLU A C 1
ATOM 1557 O O . GLU A 1 201 ? 3.738 5.539 6.293 1 87.5 201 GLU A O 1
ATOM 1562 N N . ARG A 1 202 ? 5.359 4.207 7.074 1 88.25 202 ARG A N 1
ATOM 1563 C CA . ARG A 1 202 ? 4.391 3.184 7.453 1 88.25 202 ARG A CA 1
ATOM 1564 C C . ARG A 1 202 ? 3.371 3.732 8.445 1 88.25 202 ARG A C 1
ATOM 1566 O O . ARG A 1 202 ? 2.168 3.521 8.289 1 88.25 202 ARG A O 1
ATOM 1573 N N . ASP A 1 203 ? 3.838 4.395 9.438 1 86.88 203 ASP A N 1
ATOM 1574 C CA . ASP A 1 203 ? 2.963 4.973 10.453 1 86.88 203 ASP A CA 1
ATOM 1575 C C . ASP A 1 203 ? 1.97 5.949 9.836 1 86.88 203 ASP A C 1
ATOM 1577 O O . ASP A 1 203 ? 0.794 5.969 10.203 1 86.88 203 ASP A O 1
ATOM 1581 N N . MET A 1 204 ? 2.416 6.738 8.93 1 88.62 204 MET A N 1
ATOM 1582 C CA . MET A 1 204 ? 1.559 7.723 8.273 1 88.62 204 MET A CA 1
ATOM 1583 C C . MET A 1 204 ? 0.487 7.035 7.434 1 88.62 204 MET A C 1
ATOM 1585 O O . MET A 1 204 ? -0.677 7.434 7.457 1 88.62 204 MET A O 1
ATOM 1589 N N . ILE A 1 205 ? 0.916 6.055 6.758 1 90.06 205 ILE A N 1
ATOM 1590 C CA . ILE A 1 205 ? -0.034 5.332 5.918 1 90.06 205 ILE A CA 1
ATOM 1591 C C . ILE A 1 205 ? -1.089 4.66 6.789 1 90.06 205 ILE A C 1
ATOM 1593 O O . ILE A 1 205 ? -2.277 4.672 6.461 1 90.06 205 ILE A O 1
ATOM 1597 N N . ASP A 1 206 ? -0.625 4.043 7.844 1 87.75 206 ASP A N 1
ATOM 1598 C CA . ASP A 1 206 ? -1.563 3.447 8.789 1 87.75 206 ASP A CA 1
ATOM 1599 C C . ASP A 1 206 ? -2.566 4.484 9.297 1 87.75 206 ASP A C 1
ATOM 1601 O O . ASP A 1 206 ? -3.744 4.176 9.477 1 87.75 206 ASP A O 1
ATOM 1605 N N . GLY A 1 207 ? -2.064 5.645 9.602 1 88.44 207 GLY A N 1
ATOM 1606 C CA . GLY A 1 207 ? -2.941 6.73 10.016 1 88.44 207 GLY A CA 1
ATOM 1607 C C . GLY A 1 207 ? -4.004 7.062 8.984 1 88.44 207 GLY A C 1
ATOM 1608 O O . GLY A 1 207 ? -5.16 7.316 9.336 1 88.44 207 GLY A O 1
ATOM 1609 N N . ILE A 1 208 ? -3.615 7.059 7.77 1 89.25 208 ILE A N 1
ATOM 1610 C CA . ILE A 1 208 ? -4.539 7.359 6.684 1 89.25 208 ILE A CA 1
ATOM 1611 C C . ILE A 1 208 ? -5.625 6.285 6.617 1 89.25 208 ILE A C 1
ATOM 1613 O O . ILE A 1 208 ? -6.809 6.598 6.465 1 89.25 208 ILE A O 1
ATOM 1617 N N . ILE A 1 209 ? -5.219 5.098 6.727 1 85.5 209 ILE A N 1
ATOM 1618 C CA . ILE A 1 209 ? -6.145 3.973 6.621 1 85.5 209 ILE A CA 1
ATOM 1619 C C . ILE A 1 209 ? -7.133 4.008 7.785 1 85.5 209 ILE A C 1
ATOM 1621 O O . ILE A 1 209 ? -8.305 3.676 7.617 1 85.5 209 ILE A O 1
ATOM 1625 N N . GLU A 1 210 ? -6.75 4.441 8.891 1 85.56 210 GLU A N 1
ATOM 1626 C CA . GLU A 1 210 ? -7.594 4.488 10.078 1 85.56 210 GLU A CA 1
ATOM 1627 C C . GLU A 1 210 ? -8.516 5.703 10.055 1 85.56 210 GLU A C 1
ATOM 1629 O O . GLU A 1 210 ? -9.422 5.82 10.883 1 85.56 210 GLU A O 1
ATOM 1634 N N . PHE A 1 211 ? -8.352 6.582 9.133 1 84.56 211 PHE A N 1
ATOM 1635 C CA . PHE A 1 211 ? -9.102 7.828 9.039 1 84.56 211 PHE A CA 1
ATOM 1636 C C . PHE A 1 211 ? -10.602 7.555 8.984 1 84.56 211 PHE A C 1
ATOM 1638 O O . PHE A 1 211 ? -11.391 8.266 9.609 1 84.56 211 PHE A O 1
ATOM 1645 N N . ASP A 1 212 ? -10.945 6.504 8.281 1 78 212 ASP A N 1
ATOM 1646 C CA . ASP A 1 212 ? -12.359 6.219 8.039 1 78 212 ASP A CA 1
ATOM 1647 C C . ASP A 1 212 ? -13 5.578 9.266 1 78 212 ASP A C 1
ATOM 1649 O O . ASP A 1 212 ? -14.211 5.688 9.469 1 78 212 ASP A O 1
ATOM 1653 N N . ASP A 1 213 ? -12.18 5.074 10.102 1 84.19 213 ASP A N 1
ATOM 1654 C CA . ASP A 1 213 ? -12.711 4.344 11.25 1 84.19 213 ASP A CA 1
ATOM 1655 C C . ASP A 1 213 ? -12.648 5.188 12.523 1 84.19 213 ASP A C 1
ATOM 1657 O O . ASP A 1 213 ? -13.203 4.805 13.555 1 84.19 213 ASP A O 1
ATOM 1661 N N . THR A 1 214 ? -12.008 6.281 12.414 1 90.81 214 THR A N 1
ATOM 1662 C CA . THR A 1 214 ? -11.859 7.156 13.578 1 90.81 214 THR A CA 1
ATOM 1663 C C . THR A 1 214 ? -12.93 8.25 13.562 1 90.81 214 THR A C 1
ATOM 1665 O O . THR A 1 214 ? -13.133 8.914 12.547 1 90.81 214 THR A O 1
ATOM 1668 N N . THR A 1 215 ? -13.633 8.398 14.656 1 92.88 215 THR A N 1
ATOM 1669 C CA . THR A 1 215 ? -14.664 9.43 14.758 1 92.88 215 THR A CA 1
ATOM 1670 C C . THR A 1 215 ? -14.086 10.703 15.383 1 92.88 215 THR A C 1
ATOM 1672 O O . THR A 1 215 ? -13.039 10.656 16.031 1 92.88 215 THR A O 1
ATOM 1675 N N . ALA A 1 216 ? -14.789 11.812 15.164 1 94.56 216 ALA A N 1
ATOM 1676 C CA . ALA A 1 216 ? -14.375 13.086 15.742 1 94.56 216 ALA A CA 1
ATOM 1677 C C . ALA A 1 216 ? -14.305 13 17.266 1 94.56 216 ALA A C 1
ATOM 1679 O O . ALA A 1 216 ? -13.422 13.602 17.891 1 94.56 216 ALA A O 1
ATOM 1680 N N . LYS A 1 217 ? -15.156 12.25 17.828 1 93.56 217 LYS A N 1
ATOM 1681 C CA . LYS A 1 217 ? -15.227 12.094 19.281 1 93.56 217 LYS A CA 1
ATOM 1682 C C . LYS A 1 217 ? -13.93 11.508 19.828 1 93.56 217 LYS A C 1
ATOM 1684 O O . LYS A 1 217 ? -13.508 11.859 20.938 1 93.56 217 LYS A O 1
ATOM 1689 N N . MET A 1 218 ? -13.297 10.695 19.094 1 91.94 218 MET A N 1
ATOM 1690 C CA . MET A 1 218 ? -12.109 9.969 19.547 1 91.94 218 MET A CA 1
ATOM 1691 C C . MET A 1 218 ? -10.898 10.898 19.594 1 91.94 218 MET A C 1
ATOM 1693 O O . MET A 1 218 ? -9.945 10.641 20.328 1 91.94 218 MET A O 1
ATOM 1697 N N . ILE A 1 219 ? -10.969 11.977 18.859 1 91.62 219 ILE A N 1
ATOM 1698 C CA . ILE A 1 219 ? -9.773 12.82 18.797 1 91.62 219 ILE A CA 1
ATOM 1699 C C . ILE A 1 219 ? -10.094 14.211 19.328 1 91.62 219 ILE A C 1
ATOM 1701 O O . ILE A 1 219 ? -9.242 15.102 19.297 1 91.62 219 ILE A O 1
ATOM 1705 N N . MET A 1 220 ? -11.281 14.445 19.734 1 93.88 220 MET A N 1
ATOM 1706 C CA . MET A 1 220 ? -11.742 15.781 20.125 1 93.88 220 MET A CA 1
ATOM 1707 C C . MET A 1 220 ? -11.133 16.203 21.469 1 93.88 220 MET A C 1
ATOM 1709 O O . MET A 1 220 ? -10.664 15.352 22.234 1 93.88 220 MET A O 1
ATOM 1713 N N . THR A 1 221 ? -11 17.469 21.672 1 93.81 221 THR A N 1
ATOM 1714 C CA . THR A 1 221 ? -10.859 18.031 23 1 93.81 221 THR A CA 1
ATOM 1715 C C . THR A 1 221 ? -12.219 18.156 23.688 1 93.81 221 THR A C 1
ATOM 1717 O O . THR A 1 221 ? -13.062 18.938 23.25 1 93.81 221 THR A O 1
ATOM 1720 N N . PRO A 1 222 ? -12.43 17.422 24.641 1 93.5 222 PRO A N 1
ATOM 1721 C CA . PRO A 1 222 ? -13.75 17.422 25.281 1 93.5 222 PRO A CA 1
ATOM 1722 C C . PRO A 1 222 ? -14.148 18.781 25.828 1 93.5 222 PRO A C 1
ATOM 1724 O O . PRO A 1 222 ? -13.289 19.625 26.062 1 93.5 222 PRO A O 1
ATOM 1727 N N . ARG A 1 223 ? -15.43 19.031 26.016 1 93.5 223 ARG A N 1
ATOM 1728 C CA . ARG A 1 223 ? -15.969 20.312 26.469 1 93.5 223 ARG A CA 1
ATOM 1729 C C . ARG A 1 223 ? -15.336 20.734 27.797 1 93.5 223 ARG A C 1
ATOM 1731 O O . ARG A 1 223 ? -15.117 21.938 28.031 1 93.5 223 ARG A O 1
ATOM 1738 N N . THR A 1 224 ? -14.922 19.766 28.625 1 88.94 224 THR A N 1
ATOM 1739 C CA . THR A 1 224 ? -14.375 20.062 29.953 1 88.94 224 THR A CA 1
ATOM 1740 C C . THR A 1 224 ? -12.961 20.609 29.828 1 88.94 224 THR A C 1
ATOM 1742 O O . THR A 1 224 ? -12.484 21.312 30.734 1 88.94 224 THR A O 1
ATOM 1745 N N . GLU A 1 225 ? -12.305 20.359 28.766 1 89.06 225 GLU A N 1
ATOM 1746 C CA . GLU A 1 225 ? -10.922 20.781 28.578 1 89.06 225 GLU A CA 1
ATOM 1747 C C . GLU A 1 225 ? -10.828 21.922 27.562 1 89.06 225 GLU A C 1
ATOM 1749 O O . GLU A 1 225 ? -9.742 22.438 27.281 1 89.06 225 GLU A O 1
ATOM 1754 N N . THR A 1 226 ? -11.914 22.297 27.078 1 93.88 226 THR A N 1
ATOM 1755 C CA . THR A 1 226 ? -11.938 23.344 26.062 1 93.88 226 THR A CA 1
ATOM 1756 C C . THR A 1 226 ? -12.016 24.719 26.734 1 93.88 226 THR A C 1
ATOM 1758 O O . THR A 1 226 ? -12.828 24.938 27.625 1 93.88 226 THR A O 1
ATOM 1761 N N . PHE A 1 227 ? -11.133 25.625 26.344 1 93.5 227 PHE A N 1
ATOM 1762 C CA . PHE A 1 227 ? -11.195 27 26.812 1 93.5 227 PHE A CA 1
ATOM 1763 C C . PHE A 1 227 ? -12.281 27.766 26.062 1 93.5 227 PHE A C 1
ATOM 1765 O O . PHE A 1 227 ? -12.234 27.891 24.844 1 93.5 227 PHE A O 1
ATOM 1772 N N . LEU A 1 228 ? -13.273 28.219 26.75 1 95.44 228 LEU A N 1
ATOM 1773 C CA . LEU A 1 228 ? -14.406 28.953 26.219 1 95.44 228 LEU A CA 1
ATOM 1774 C C . LEU A 1 228 ? -14.508 30.344 26.844 1 95.44 228 LEU A C 1
ATOM 1776 O O . LEU A 1 228 ? -14.016 30.562 27.953 1 95.44 228 LEU A O 1
ATOM 1780 N N . LEU A 1 229 ? -15.062 31.281 26.156 1 95.38 229 LEU A N 1
ATOM 1781 C CA . LEU A 1 229 ? -15.305 32.625 26.688 1 95.38 229 LEU A CA 1
ATOM 1782 C C . LEU A 1 229 ? -16.766 33.031 26.484 1 95.38 229 LEU A C 1
ATOM 1784 O O . LEU A 1 229 ? -17.359 32.719 25.469 1 95.38 229 LEU A O 1
ATOM 1788 N N . ASP A 1 230 ? -17.281 33.688 27.484 1 95.5 230 ASP A N 1
ATOM 1789 C CA . ASP A 1 230 ? -18.625 34.25 27.359 1 95.5 230 ASP A CA 1
ATOM 1790 C C . ASP A 1 230 ? -18.625 35.531 26.516 1 95.5 230 ASP A C 1
ATOM 1792 O O . ASP A 1 230 ? -17.719 36.344 26.656 1 95.5 230 ASP A O 1
ATOM 1796 N N . VAL A 1 231 ? -19.609 35.656 25.75 1 95.12 231 VAL A N 1
ATOM 1797 C CA . VAL A 1 231 ? -19.688 36.781 24.828 1 95.12 231 VAL A CA 1
ATOM 1798 C C . VAL A 1 231 ? -19.797 38.094 25.609 1 95.12 231 VAL A C 1
ATOM 1800 O O . VAL A 1 231 ? -19.359 39.156 25.141 1 95.12 231 VAL A O 1
ATOM 1803 N N . ASN A 1 232 ? -20.297 38.031 26.812 1 92.25 232 ASN A N 1
ATOM 1804 C CA . ASN A 1 232 ? -20.562 39.219 27.609 1 92.25 232 ASN A CA 1
ATOM 1805 C C . ASN A 1 232 ? -19.422 39.5 28.594 1 92.25 232 ASN A C 1
ATOM 1807 O O . ASN A 1 232 ? -19.484 40.469 29.359 1 92.25 232 ASN A O 1
ATOM 1811 N N . GLU A 1 233 ? -18.453 38.719 28.5 1 90.19 233 GLU A N 1
ATOM 1812 C CA . GLU A 1 233 ? -17.297 38.938 29.375 1 90.19 233 GLU A CA 1
ATOM 1813 C C . GLU A 1 233 ? -16.547 40.219 29.016 1 90.19 233 GLU A C 1
ATOM 1815 O O . GLU A 1 233 ? -16.422 40.562 27.844 1 90.19 233 GLU A O 1
ATOM 1820 N N . ASN A 1 234 ? -16.109 40.906 30.078 1 89.25 234 ASN A N 1
ATOM 1821 C CA . ASN A 1 234 ? -15.297 42.094 29.859 1 89.25 234 ASN A CA 1
ATOM 1822 C C . ASN A 1 234 ? -13.891 41.75 29.391 1 89.25 234 ASN A C 1
ATOM 1824 O O . ASN A 1 234 ? -13.18 41 30.078 1 89.25 234 ASN A O 1
ATOM 1828 N N . LEU A 1 235 ? -13.438 42.281 28.297 1 90.75 235 LEU A N 1
ATOM 1829 C CA . LEU A 1 235 ? -12.164 41.938 27.672 1 90.75 235 LEU A CA 1
ATOM 1830 C C . LEU A 1 235 ? -10.992 42.281 28.594 1 90.75 235 LEU A C 1
ATOM 1832 O O . LEU A 1 235 ? -9.992 41.562 28.609 1 90.75 235 LEU A O 1
ATOM 1836 N N . LYS A 1 236 ? -11.078 43.344 29.281 1 86.81 236 LYS A N 1
ATOM 1837 C CA . LYS A 1 236 ? -9.992 43.781 30.172 1 86.81 236 LYS A CA 1
ATOM 1838 C C . LYS A 1 236 ? -9.719 42.75 31.25 1 86.81 236 LYS A C 1
ATOM 1840 O O . LYS A 1 236 ? -8.578 42.531 31.656 1 86.81 236 LYS A O 1
ATOM 1845 N N . ASP A 1 237 ? -10.828 42.094 31.625 1 87.44 237 ASP A N 1
ATOM 1846 C CA . ASP A 1 237 ? -10.711 41.125 32.719 1 87.44 237 ASP A CA 1
ATOM 1847 C C . ASP A 1 237 ? -10.188 39.781 32.188 1 87.44 237 ASP A C 1
ATOM 1849 O O . ASP A 1 237 ? -9.555 39.031 32.938 1 87.44 237 ASP A O 1
ATOM 1853 N N . CYS A 1 238 ? -10.391 39.531 30.891 1 89.5 238 CYS A N 1
ATOM 1854 C CA . CYS A 1 238 ? -10.07 38.188 30.422 1 89.5 238 CYS A CA 1
ATOM 1855 C C . CYS A 1 238 ? -8.867 38.219 29.484 1 89.5 238 CYS A C 1
ATOM 1857 O O . CYS A 1 238 ? -8.383 37.156 29.062 1 89.5 238 CYS A O 1
ATOM 1859 N N . ILE A 1 239 ? -8.352 39.344 29.188 1 88.5 239 ILE A N 1
ATOM 1860 C CA . ILE A 1 239 ? -7.273 39.5 28.203 1 88.5 239 ILE A CA 1
ATOM 1861 C C . ILE A 1 239 ? -6.043 38.719 28.688 1 88.5 239 ILE A C 1
ATOM 1863 O O . ILE A 1 239 ? -5.355 38.094 27.891 1 88.5 239 ILE A O 1
ATOM 1867 N N . ASN A 1 240 ? -5.719 38.812 29.969 1 84.44 240 ASN A N 1
ATOM 1868 C CA . ASN A 1 240 ? -4.559 38.094 30.5 1 84.44 240 ASN A CA 1
ATOM 1869 C C . ASN A 1 240 ? -4.715 36.594 30.375 1 84.44 240 ASN A C 1
ATOM 1871 O O . ASN A 1 240 ? -3.754 35.875 30.047 1 84.44 240 ASN A O 1
ATOM 1875 N N . THR A 1 241 ? -5.887 36.125 30.578 1 86.56 241 THR A N 1
ATOM 1876 C CA . THR A 1 241 ? -6.156 34.719 30.453 1 86.56 241 THR A CA 1
ATOM 1877 C C . THR A 1 241 ? -6.027 34.281 29 1 86.56 241 THR A C 1
ATOM 1879 O O . THR A 1 241 ? -5.5 33.188 28.719 1 86.56 241 THR A O 1
ATOM 1882 N N . ILE A 1 242 ? -6.531 35.062 28.125 1 88.94 242 ILE A N 1
ATOM 1883 C CA . ILE A 1 242 ? -6.457 34.781 26.703 1 88.94 242 ILE A CA 1
ATOM 1884 C C . ILE A 1 242 ? -4.996 34.688 26.266 1 88.94 242 ILE A C 1
ATOM 1886 O O . ILE A 1 242 ? -4.629 33.75 25.531 1 88.94 242 ILE A O 1
ATOM 1890 N N . LEU A 1 243 ? -4.207 35.562 26.781 1 82.94 243 LEU A N 1
ATOM 1891 C CA . LEU A 1 243 ? -2.793 35.594 26.422 1 82.94 243 LEU A CA 1
ATOM 1892 C C . LEU A 1 243 ? -2.053 34.406 27.031 1 82.94 243 LEU A C 1
ATOM 1894 O O . LEU A 1 243 ? -1.141 33.875 26.406 1 82.94 243 LEU A O 1
ATOM 1898 N N . GLU A 1 244 ? -2.451 33.969 28.156 1 80.56 244 GLU A N 1
ATOM 1899 C CA . GLU A 1 244 ? -1.813 32.844 28.844 1 80.56 244 GLU A CA 1
ATOM 1900 C C . GLU A 1 244 ? -2.129 31.531 28.156 1 80.56 244 GLU A C 1
ATOM 1902 O O . GLU A 1 244 ? -1.255 30.672 28.031 1 80.56 244 GLU A O 1
ATOM 1907 N N . GLU A 1 245 ? -3.33 31.312 27.75 1 80.88 245 GLU A N 1
ATOM 1908 C CA . GLU A 1 245 ? -3.744 30.047 27.125 1 80.88 245 GLU A CA 1
ATOM 1909 C C . GLU A 1 245 ? -3.148 29.891 25.734 1 80.88 245 GLU A C 1
ATOM 1911 O O . GLU A 1 245 ? -2.912 28.781 25.281 1 80.88 245 GLU A O 1
ATOM 1916 N N . ASN A 1 246 ? -2.916 31.016 25.062 1 79.31 246 ASN A N 1
ATOM 1917 C CA . ASN A 1 246 ? -2.182 31.078 23.797 1 79.31 246 ASN A CA 1
ATOM 1918 C C . ASN A 1 246 ? -2.883 30.281 22.703 1 79.31 246 ASN A C 1
ATOM 1920 O O . ASN A 1 246 ? -2.238 29.547 21.953 1 79.31 246 ASN A O 1
ATOM 1924 N N . PHE A 1 247 ? -4.23 30.297 22.641 1 88.19 247 PHE A N 1
ATOM 1925 C CA . PHE A 1 247 ? -4.984 29.672 21.547 1 88.19 247 PHE A CA 1
ATOM 1926 C C . PHE A 1 247 ? -5.227 30.672 20.438 1 88.19 247 PHE A C 1
ATOM 1928 O O . PHE A 1 247 ? -5.418 31.875 20.688 1 88.19 247 PHE A O 1
ATOM 1935 N N . SER A 1 248 ? -5.215 30.125 19.234 1 87.25 248 SER A N 1
ATOM 1936 C CA . SER A 1 248 ? -5.441 31 18.094 1 87.25 248 SER A CA 1
ATOM 1937 C C . SER A 1 248 ? -6.93 31.266 17.875 1 87.25 248 SER A C 1
ATOM 1939 O O . SER A 1 248 ? -7.312 32.281 17.297 1 87.25 248 SER A O 1
ATOM 1941 N N . ARG A 1 249 ? -7.688 30.344 18.328 1 92.56 249 ARG A N 1
ATOM 1942 C CA . ARG A 1 249 ? -9.141 30.422 18.172 1 92.56 249 ARG A CA 1
ATOM 1943 C C . ARG A 1 249 ? -9.844 29.984 19.453 1 92.56 249 ARG A C 1
ATOM 1945 O O . ARG A 1 249 ? -9.461 28.984 20.078 1 92.56 249 ARG A O 1
ATOM 1952 N N . ILE A 1 250 ? -10.859 30.766 19.797 1 95.38 250 ILE A N 1
ATOM 1953 C CA . ILE A 1 250 ? -11.586 30.469 21.031 1 95.38 250 ILE A CA 1
ATOM 1954 C C . ILE A 1 250 ? -13.086 30.453 20.75 1 95.38 250 ILE A C 1
ATOM 1956 O O . ILE A 1 250 ? -13.648 31.422 20.25 1 95.38 250 ILE A O 1
ATOM 1960 N N . PRO A 1 251 ? -13.711 29.344 21.047 1 97 251 PRO A N 1
ATOM 1961 C CA . PRO A 1 251 ? -15.164 29.344 20.938 1 97 251 PRO A CA 1
ATOM 1962 C C . PRO A 1 251 ? -15.844 30.266 21.938 1 97 251 PRO A C 1
ATOM 1964 O O . PRO A 1 251 ? -15.414 30.359 23.094 1 97 251 PRO A O 1
ATOM 1967 N N . ILE A 1 252 ? -16.875 30.938 21.453 1 97.31 252 ILE A N 1
ATOM 1968 C CA . ILE A 1 252 ? -17.625 31.891 22.266 1 97.31 252 ILE A CA 1
ATOM 1969 C C . ILE A 1 252 ? -19.031 31.375 22.516 1 97.31 252 ILE A C 1
ATOM 1971 O O . ILE A 1 252 ? -19.719 30.938 21.578 1 97.31 252 ILE A O 1
ATOM 1975 N N . TYR A 1 253 ? -19.422 31.359 23.766 1 96.81 253 TYR A N 1
ATOM 1976 C CA . TYR A 1 253 ? -20.781 30.938 24.109 1 96.81 253 TYR A CA 1
ATOM 1977 C C . TYR A 1 253 ? -21.578 32.094 24.719 1 96.81 253 TYR A C 1
ATOM 1979 O O . TYR A 1 253 ? -21.016 33.125 25.062 1 96.81 253 TYR A O 1
ATOM 1987 N N . GLU A 1 254 ? -22.859 31.969 24.703 1 95.69 254 GLU A N 1
ATOM 1988 C CA . GLU A 1 254 ? -23.766 32.938 25.312 1 95.69 254 GLU A CA 1
ATOM 1989 C C . GLU A 1 254 ? -24.672 32.281 26.359 1 95.69 254 GLU A C 1
ATOM 1991 O O . GLU A 1 254 ? -25.344 31.312 26.062 1 95.69 254 GLU A O 1
ATOM 1996 N N . ASP A 1 255 ? -24.703 32.719 27.578 1 91.5 255 ASP A N 1
ATOM 1997 C CA . ASP A 1 255 ? -25.562 32.312 28.688 1 91.5 255 ASP A CA 1
ATOM 1998 C C . ASP A 1 255 ? -25.141 30.938 29.203 1 91.5 255 ASP A C 1
ATOM 2000 O O . ASP A 1 255 ? -24.719 30.797 30.359 1 91.5 255 ASP A O 1
ATOM 2004 N N . GLU A 1 256 ? -25.219 29.906 28.266 1 92.56 256 GLU A N 1
ATOM 2005 C CA . GLU A 1 256 ? -24.812 28.562 28.609 1 92.56 256 GLU A CA 1
ATOM 2006 C C . GLU A 1 256 ? -23.781 28.016 27.625 1 92.56 256 GLU A C 1
ATOM 2008 O O . GLU A 1 256 ? -23.781 28.391 26.453 1 92.56 256 GLU A O 1
ATOM 2013 N N . ILE A 1 257 ? -22.984 27.125 28.109 1 92.12 257 ILE A N 1
ATOM 2014 C CA . ILE A 1 257 ? -21.859 26.594 27.359 1 92.12 257 ILE A CA 1
ATOM 2015 C C . ILE A 1 257 ? -22.375 25.828 26.141 1 92.12 257 ILE A C 1
ATOM 2017 O O . ILE A 1 257 ? -21.688 25.703 25.125 1 92.12 257 ILE A O 1
ATOM 2021 N N . ASP A 1 258 ? -23.562 25.359 26.203 1 92.19 258 ASP A N 1
ATOM 2022 C CA . ASP A 1 258 ? -24.141 24.578 25.109 1 92.19 258 ASP A CA 1
ATOM 2023 C C . ASP A 1 258 ? -24.516 25.469 23.938 1 92.19 258 ASP A C 1
ATOM 2025 O O . ASP A 1 258 ? -24.75 24.984 22.828 1 92.19 258 ASP A O 1
ATOM 2029 N N . ASN A 1 259 ? -24.562 26.719 24.234 1 93.06 259 ASN A N 1
ATOM 2030 C CA . ASN A 1 259 ? -24.938 27.672 23.203 1 93.06 259 ASN A CA 1
ATOM 2031 C C . ASN A 1 259 ? -23.719 28.391 22.625 1 93.06 259 ASN A C 1
ATOM 2033 O O . ASN A 1 259 ? -23.516 29.594 22.875 1 93.06 259 ASN A O 1
ATOM 2037 N N . ILE A 1 260 ? -23 27.688 21.797 1 96.06 260 ILE A N 1
ATOM 2038 C CA . ILE A 1 260 ? -21.844 28.281 21.109 1 96.06 260 ILE A CA 1
ATOM 2039 C C . ILE A 1 260 ? -22.312 29.172 19.969 1 96.06 260 ILE A C 1
ATOM 2041 O O . ILE A 1 260 ? -22.953 28.688 19.031 1 96.06 260 ILE A O 1
ATOM 2045 N N . ILE A 1 261 ? -21.922 30.438 19.953 1 93.62 261 ILE A N 1
ATOM 2046 C CA . ILE A 1 261 ? -22.5 31.359 19 1 93.62 261 ILE A CA 1
ATOM 2047 C C . ILE A 1 261 ? -21.453 31.781 17.969 1 93.62 261 ILE A C 1
ATOM 2049 O O . ILE A 1 261 ? -21.766 32.344 16.938 1 93.62 261 ILE A O 1
ATOM 2053 N N . GLY A 1 262 ? -20.188 31.516 18.328 1 95.31 262 GLY A N 1
ATOM 2054 C CA . GLY A 1 262 ? -19.172 31.922 17.359 1 95.31 262 GLY A CA 1
ATOM 2055 C C . GLY A 1 262 ? -17.766 31.531 17.781 1 95.31 262 GLY A C 1
ATOM 2056 O O . GLY A 1 262 ? -17.594 30.797 18.766 1 95.31 262 GLY A O 1
ATOM 2057 N N . ILE A 1 263 ? -16.828 31.922 16.922 1 95.94 263 ILE A N 1
ATOM 2058 C CA . ILE A 1 263 ? -15.406 31.703 17.141 1 95.94 263 ILE A CA 1
ATOM 2059 C C . ILE A 1 263 ? -14.68 33.031 17.156 1 95.94 263 ILE A C 1
ATOM 2061 O O . ILE A 1 263 ? -14.891 33.875 16.266 1 95.94 263 ILE A O 1
ATOM 2065 N N . LEU A 1 264 ? -13.898 33.25 18.156 1 95.31 264 LEU A N 1
ATOM 2066 C CA . LEU A 1 264 ? -13.094 34.469 18.266 1 95.31 264 LEU A CA 1
ATOM 2067 C C . LEU A 1 264 ? -11.664 34.219 17.781 1 95.31 264 LEU A C 1
ATOM 2069 O O . LEU A 1 264 ? -10.969 33.375 18.344 1 95.31 264 LEU A O 1
ATOM 2073 N N . HIS A 1 265 ? -11.273 34.906 16.781 1 92.38 265 HIS A N 1
ATOM 2074 C CA . HIS A 1 265 ? -9.891 34.844 16.344 1 92.38 265 HIS A CA 1
ATOM 2075 C C . HIS A 1 265 ? -9.016 35.812 17.109 1 92.38 265 HIS A C 1
ATOM 2077 O O . HIS A 1 265 ? -9.289 37.031 17.125 1 92.38 265 HIS A O 1
ATOM 2083 N N . ILE A 1 266 ? -8.023 35.312 17.625 1 89.75 266 ILE A N 1
ATOM 2084 C CA . ILE A 1 266 ? -7.168 36.125 18.469 1 89.75 266 ILE A CA 1
ATOM 2085 C C . ILE A 1 266 ? -6.508 37.219 17.641 1 89.75 266 ILE A C 1
ATOM 2087 O O . ILE A 1 266 ? -6.305 38.344 18.141 1 89.75 266 ILE A O 1
ATOM 2091 N N . LYS A 1 267 ? -6.195 36.906 16.5 1 85.81 267 LYS A N 1
ATOM 2092 C CA . LYS A 1 267 ? -5.605 37.938 15.625 1 85.81 267 LYS A CA 1
ATOM 2093 C C . LYS A 1 267 ? -6.551 39.094 15.438 1 85.81 267 LYS A C 1
ATOM 2095 O O . LYS A 1 267 ? -6.121 40.25 15.469 1 85.81 267 LYS A O 1
ATOM 2100 N N . ASP A 1 268 ? -7.766 38.812 15.195 1 88.69 268 ASP A N 1
ATOM 2101 C CA . ASP A 1 268 ? -8.773 39.875 15.039 1 88.69 268 ASP A CA 1
ATOM 2102 C C . ASP A 1 268 ? -8.961 40.656 16.328 1 88.69 268 ASP A C 1
ATOM 2104 O O . ASP A 1 268 ? -9.156 41.875 16.312 1 88.69 268 ASP A O 1
ATOM 2108 N N . LEU A 1 269 ? -8.93 39.938 17.359 1 91.38 269 LEU A N 1
ATOM 2109 C CA . LEU A 1 269 ? -9.062 40.594 18.672 1 91.38 269 LEU A CA 1
ATOM 2110 C C . LEU A 1 269 ? -7.949 41.594 18.891 1 91.38 269 LEU A C 1
ATOM 2112 O O . LEU A 1 269 ? -8.211 42.75 19.266 1 91.38 269 LEU A O 1
ATOM 2116 N N . PHE A 1 270 ? -6.789 41.188 18.594 1 86.81 270 PHE A N 1
ATOM 2117 C CA . PHE A 1 270 ? -5.633 42.062 18.828 1 86.81 270 PHE A CA 1
ATOM 2118 C C . PHE A 1 270 ? -5.641 43.25 17.859 1 86.81 270 PHE A C 1
ATOM 2120 O O . PHE A 1 270 ? -5.312 44.375 18.25 1 86.81 270 PHE A O 1
ATOM 2127 N N . ALA A 1 271 ? -5.973 42.969 16.688 1 86.62 271 ALA A N 1
ATOM 2128 C CA . ALA A 1 271 ? -6.082 44.062 15.711 1 86.62 271 ALA A CA 1
ATOM 2129 C C . ALA A 1 271 ? -7.082 45.094 16.172 1 86.62 271 ALA A C 1
ATOM 2131 O O . ALA A 1 271 ? -6.824 46.312 16.062 1 86.62 271 ALA A O 1
ATOM 2132 N N . SER A 1 272 ? -8.164 44.688 16.656 1 89.62 272 SER A N 1
ATOM 2133 C CA . SER A 1 272 ? -9.211 45.594 17.109 1 89.62 272 SER A CA 1
ATOM 2134 C C . SER A 1 272 ? -8.758 46.375 18.344 1 89.62 272 SER A C 1
ATOM 2136 O O . SER A 1 272 ? -9.109 47.562 18.5 1 89.62 272 SER A O 1
ATOM 2138 N N . ILE A 1 273 ? -8.047 45.75 19.203 1 88.19 273 ILE A N 1
ATOM 2139 C CA . ILE A 1 273 ? -7.559 46.406 20.422 1 88.19 273 ILE A CA 1
ATOM 2140 C C . ILE A 1 273 ? -6.574 47.5 20.031 1 88.19 273 ILE A C 1
ATOM 2142 O O . ILE A 1 273 ? -6.598 48.594 20.625 1 88.19 273 ILE A O 1
ATOM 2146 N N . ILE A 1 274 ? -5.742 47.219 19.125 1 83.25 274 ILE A N 1
ATOM 2147 C CA . ILE A 1 274 ? -4.734 48.156 18.703 1 83.25 274 ILE A CA 1
ATOM 2148 C C . ILE A 1 274 ? -5.406 49.344 18 1 83.25 274 ILE A C 1
ATOM 2150 O O . ILE A 1 274 ? -5 50.5 18.172 1 83.25 274 ILE A O 1
ATOM 2154 N N . GLU A 1 275 ? -6.422 49.094 17.25 1 83 275 GLU A N 1
ATOM 2155 C CA . GLU A 1 275 ? -7.102 50.125 16.484 1 83 275 GLU A CA 1
ATOM 2156 C C . GLU A 1 275 ? -7.996 50.969 17.359 1 83 275 GLU A C 1
ATOM 2158 O O . GLU A 1 275 ? -7.992 52.219 17.25 1 83 275 GLU A O 1
ATOM 2163 N N . LYS A 1 276 ? -8.789 50.344 18.266 1 87.25 276 LYS A N 1
ATOM 2164 C CA . LYS A 1 276 ? -9.852 51.031 18.969 1 87.25 276 LYS A CA 1
ATOM 2165 C C . LYS A 1 276 ? -9.523 51.188 20.453 1 87.25 276 LYS A C 1
ATOM 2167 O O . LYS A 1 276 ? -10.125 52 21.141 1 87.25 276 LYS A O 1
ATOM 2172 N N . GLY A 1 277 ? -8.562 50.5 20.922 1 85.88 277 GLY A N 1
ATOM 2173 C CA . GLY A 1 277 ? -8.32 50.438 22.344 1 85.88 277 GLY A CA 1
ATOM 2174 C C . GLY A 1 277 ? -9.109 49.344 23.031 1 85.88 277 GLY A C 1
ATOM 2175 O O . GLY A 1 277 ? -10.242 49.062 22.656 1 85.88 277 GLY A O 1
ATOM 2176 N N . ILE A 1 278 ? -8.633 48.75 24.016 1 86.94 278 ILE A N 1
ATOM 2177 C CA . ILE A 1 278 ? -9.18 47.562 24.672 1 86.94 278 ILE A CA 1
ATOM 2178 C C . ILE A 1 278 ? -10.555 47.875 25.25 1 86.94 278 ILE A C 1
ATOM 2180 O O . ILE A 1 278 ? -11.43 47.031 25.297 1 86.94 278 ILE A O 1
ATOM 2184 N N . ASP A 1 279 ? -10.758 49.156 25.672 1 87.81 279 ASP A N 1
ATOM 2185 C CA . ASP A 1 279 ? -11.992 49.562 26.359 1 87.81 279 ASP A CA 1
ATOM 2186 C C . ASP A 1 279 ? -13.148 49.656 25.359 1 87.81 279 ASP A C 1
ATOM 2188 O O . ASP A 1 279 ? -14.312 49.625 25.75 1 87.81 279 ASP A O 1
ATOM 2192 N N . ASN A 1 280 ? -12.805 49.75 24.125 1 90.5 280 ASN A N 1
ATOM 2193 C CA . ASN A 1 280 ? -13.828 50 23.109 1 90.5 280 ASN A CA 1
ATOM 2194 C C . ASN A 1 280 ? -14.102 48.719 22.281 1 90.5 280 ASN A C 1
ATOM 2196 O O . ASN A 1 280 ? -14.82 48.781 21.281 1 90.5 280 ASN A O 1
ATOM 2200 N N . VAL A 1 281 ? -13.562 47.656 22.625 1 92.31 281 VAL A N 1
ATOM 2201 C CA . VAL A 1 281 ? -13.711 46.406 21.859 1 92.31 281 VAL A CA 1
ATOM 2202 C C . VAL A 1 281 ? -14.734 45.5 22.531 1 92.31 281 VAL A C 1
ATOM 2204 O O . VAL A 1 281 ? -14.672 45.281 23.734 1 92.31 281 VAL A O 1
ATOM 2207 N N . LYS A 1 282 ? -15.695 45.031 21.719 1 91.88 282 LYS A N 1
ATOM 2208 C CA . LYS A 1 282 ? -16.656 44.031 22.156 1 91.88 282 LYS A CA 1
ATOM 2209 C C . LYS A 1 282 ? -16.438 42.688 21.453 1 91.88 282 LYS A C 1
ATOM 2211 O O . LYS A 1 282 ? -16.281 42.656 20.234 1 91.88 282 LYS A O 1
ATOM 2216 N N . ILE A 1 283 ? -16.438 41.688 22.172 1 94.12 283 ILE A N 1
ATOM 2217 C CA . ILE A 1 283 ? -16.172 40.344 21.656 1 94.12 283 ILE A CA 1
ATOM 2218 C C . ILE A 1 283 ? -17.219 40 20.594 1 94.12 283 ILE A C 1
ATOM 2220 O O . ILE A 1 283 ? -16.891 39.406 19.562 1 94.12 283 ILE A O 1
ATOM 2224 N N . ARG A 1 284 ? -18.484 40.344 20.812 1 92.31 284 ARG A N 1
ATOM 2225 C CA . ARG A 1 284 ? -19.594 40 19.938 1 92.31 284 ARG A CA 1
ATOM 2226 C C . ARG A 1 284 ? -19.375 40.5 18.531 1 92.31 284 ARG A C 1
ATOM 2228 O O . ARG A 1 284 ? -19.781 39.875 17.547 1 92.31 284 ARG A O 1
ATOM 2235 N N . ASP A 1 285 ? -18.672 41.656 18.406 1 93.06 285 ASP A N 1
ATOM 2236 C CA . ASP A 1 285 ? -18.469 42.281 17.109 1 93.06 285 ASP A CA 1
ATOM 2237 C C . ASP A 1 285 ? -17.375 41.562 16.312 1 93.06 285 ASP A C 1
ATOM 2239 O O . ASP A 1 285 ? -17.25 41.75 15.109 1 93.06 285 ASP A O 1
ATOM 2243 N N . LEU A 1 286 ? -16.656 40.656 16.953 1 93.56 286 LEU A N 1
ATOM 2244 C CA . LEU A 1 286 ? -15.477 40.062 16.328 1 93.56 286 LEU A CA 1
ATOM 2245 C C . LEU A 1 286 ? -15.703 38.562 16.047 1 93.56 286 LEU A C 1
ATOM 2247 O O . LEU A 1 286 ? -14.859 37.906 15.43 1 93.56 286 LEU A O 1
ATOM 2251 N N . ILE A 1 287 ? -16.719 37.969 16.516 1 93.75 287 ILE A N 1
ATOM 2252 C CA . ILE A 1 287 ? -16.891 36.531 16.422 1 93.75 287 ILE A CA 1
ATOM 2253 C C . ILE A 1 287 ? -17.312 36.156 15.008 1 93.75 287 ILE A C 1
ATOM 2255 O O . ILE A 1 287 ? -18.016 36.906 14.336 1 93.75 287 ILE A O 1
ATOM 2259 N N . LYS A 1 288 ? -16.828 35.062 14.586 1 92.31 288 LYS A N 1
ATOM 2260 C CA . LYS A 1 288 ? -17.172 34.5 13.281 1 92.31 288 LYS A CA 1
ATOM 2261 C C . LYS A 1 288 ? -18.078 33.281 13.43 1 92.31 288 LYS A C 1
ATOM 2263 O O . LYS A 1 288 ? -18.172 32.688 14.516 1 92.31 288 LYS A O 1
ATOM 2268 N N . GLU A 1 289 ? -18.672 32.906 12.336 1 90.75 289 GLU A N 1
ATOM 2269 C CA . GLU A 1 289 ? -19.609 31.797 12.367 1 90.75 289 GLU A CA 1
ATOM 2270 C C . GLU A 1 289 ? -18.906 30.484 12.633 1 90.75 289 GLU A C 1
ATOM 2272 O O . GLU A 1 289 ? -17.906 30.156 11.977 1 90.75 289 GLU A O 1
ATOM 2277 N N . PRO A 1 290 ? -19.406 29.812 13.617 1 92.75 290 PRO A N 1
ATOM 2278 C CA . PRO A 1 290 ? -18.797 28.5 13.914 1 92.75 290 PRO A CA 1
ATOM 2279 C C . PRO A 1 290 ? -19.25 27.406 12.961 1 92.75 290 PRO A C 1
ATOM 2281 O O . PRO A 1 290 ? -20.312 27.531 12.344 1 92.75 290 PRO A O 1
ATOM 2284 N N . CYS A 1 291 ? -18.453 26.375 12.789 1 93 291 CYS A N 1
ATOM 2285 C CA . CYS A 1 291 ? -18.797 25.188 12.023 1 93 291 CYS A CA 1
ATOM 2286 C C . CYS A 1 291 ? -19.172 24.031 12.945 1 93 291 CYS A C 1
ATOM 2288 O O . CYS A 1 291 ? -18.328 23.531 13.688 1 93 291 CYS A O 1
ATOM 2290 N N . PHE A 1 292 ? -20.438 23.641 12.812 1 93.94 292 PHE A N 1
ATOM 2291 C CA . PHE A 1 292 ? -20.938 22.578 13.695 1 93.94 292 PHE A CA 1
ATOM 2292 C C . PHE A 1 292 ? -20.906 21.234 12.992 1 93.94 292 PHE A C 1
ATOM 2294 O O . PHE A 1 292 ? -21.219 21.141 11.805 1 93.94 292 PHE A O 1
ATOM 2301 N N . PHE A 1 293 ? -20.516 20.219 13.719 1 95.12 293 PHE A N 1
ATOM 2302 C CA . PHE A 1 293 ? -20.516 18.859 13.219 1 95.12 293 PHE A CA 1
ATOM 2303 C C . PHE A 1 293 ? -20.984 17.891 14.305 1 95.12 293 PHE A C 1
ATOM 2305 O O . PHE A 1 293 ? -20.922 18.203 15.492 1 95.12 293 PHE A O 1
ATOM 2312 N N . ILE A 1 294 ? -21.375 16.75 13.906 1 94.06 294 ILE A N 1
ATOM 2313 C CA . ILE A 1 294 ? -21.766 15.711 14.859 1 94.06 294 ILE A CA 1
ATOM 2314 C C . ILE A 1 294 ? -20.531 14.969 15.352 1 94.06 294 ILE A C 1
ATOM 2316 O O . ILE A 1 294 ? -19.625 14.672 14.57 1 94.06 294 ILE A O 1
ATOM 2320 N N . GLU A 1 295 ? -20.547 14.648 16.641 1 94.06 295 GLU A N 1
ATOM 2321 C CA . GLU A 1 295 ? -19.359 14.062 17.25 1 94.06 295 GLU A CA 1
ATOM 2322 C C . GLU A 1 295 ? -19.078 12.672 16.688 1 94.06 295 GLU A C 1
ATOM 2324 O O . GLU A 1 295 ? -17.953 12.188 16.766 1 94.06 295 GLU A O 1
ATOM 2329 N N . THR A 1 296 ? -20.031 11.992 16.031 1 92.31 296 THR A N 1
ATOM 2330 C CA . THR A 1 296 ? -19.875 10.625 15.539 1 92.31 296 THR A CA 1
ATOM 2331 C C . THR A 1 296 ? -19.391 10.633 14.086 1 92.31 296 THR A C 1
ATOM 2333 O O . THR A 1 296 ? -19.141 9.578 13.508 1 92.31 296 THR A O 1
ATOM 2336 N N . GLN A 1 297 ? -19.25 11.781 13.594 1 91.19 297 GLN A N 1
ATOM 2337 C CA . GLN A 1 297 ? -18.766 11.875 12.219 1 91.19 297 GLN A CA 1
ATOM 2338 C C . GLN A 1 297 ? -17.328 11.398 12.102 1 91.19 297 GLN A C 1
ATOM 2340 O O . GLN A 1 297 ? -16.516 11.617 13.008 1 91.19 297 GLN A O 1
ATOM 2345 N N . SER A 1 298 ? -17.016 10.773 10.961 1 90.94 298 SER A N 1
ATOM 2346 C CA . SER A 1 298 ? -15.648 10.32 10.727 1 90.94 298 SER A CA 1
ATOM 2347 C C . SER A 1 298 ? -14.703 11.492 10.469 1 90.94 298 SER A C 1
ATOM 2349 O O . SER A 1 298 ? -15.117 12.516 9.922 1 90.94 298 SER A O 1
ATOM 2351 N N . ILE A 1 299 ? -13.469 11.328 10.805 1 91.81 299 ILE A N 1
ATOM 2352 C CA . ILE A 1 299 ? -12.516 12.438 10.719 1 91.81 299 ILE A CA 1
ATOM 2353 C C . ILE A 1 299 ? -12.18 12.711 9.258 1 91.81 299 ILE A C 1
ATOM 2355 O O . ILE A 1 299 ? -11.812 13.836 8.898 1 91.81 299 ILE A O 1
ATOM 2359 N N . ASP A 1 300 ? -12.289 11.734 8.43 1 88.25 300 ASP A N 1
ATOM 2360 C CA . ASP A 1 300 ? -12.055 11.969 7.004 1 88.25 300 ASP A CA 1
ATOM 2361 C C . ASP A 1 300 ? -13.094 12.93 6.426 1 88.25 300 ASP A C 1
ATOM 2363 O O . ASP A 1 300 ? -12.75 13.844 5.676 1 88.25 300 ASP A O 1
ATOM 2367 N N . GLU A 1 301 ? -14.359 12.711 6.785 1 87.88 301 GLU A N 1
ATOM 2368 C CA . GLU A 1 301 ? -15.422 13.602 6.352 1 87.88 301 GLU A CA 1
ATOM 2369 C C . GLU A 1 301 ? -15.266 14.992 6.973 1 87.88 301 GLU A C 1
ATOM 2371 O O . GLU A 1 301 ? -15.5 16 6.309 1 87.88 301 GLU A O 1
ATOM 2376 N N . LEU A 1 302 ? -14.961 14.922 8.203 1 92.12 302 LEU A N 1
ATOM 2377 C CA . LEU A 1 302 ? -14.734 16.188 8.906 1 92.12 302 LEU A CA 1
ATOM 2378 C C . LEU A 1 302 ? -13.617 16.984 8.242 1 92.12 302 LEU A C 1
ATOM 2380 O O . LEU A 1 302 ? -13.75 18.203 8.07 1 92.12 302 LEU A O 1
ATOM 2384 N N . PHE A 1 303 ? -12.586 16.312 7.84 1 90.19 303 PHE A N 1
ATOM 2385 C CA . PHE A 1 303 ? -11.438 16.938 7.199 1 90.19 303 PHE A CA 1
ATOM 2386 C C . PHE A 1 303 ? -11.836 17.594 5.883 1 90.19 303 PHE A C 1
ATOM 2388 O O . PHE A 1 303 ? -11.484 18.75 5.625 1 90.19 303 PHE A O 1
ATOM 2395 N N . LYS A 1 304 ? -12.539 16.922 5.152 1 85 304 LYS A N 1
ATOM 2396 C CA . LYS A 1 304 ? -12.992 17.422 3.857 1 85 304 LYS A CA 1
ATOM 2397 C C . LYS A 1 304 ? -13.875 18.656 4.027 1 85 304 LYS A C 1
ATOM 2399 O O . LYS A 1 304 ? -13.719 19.641 3.314 1 85 304 LYS A O 1
ATOM 2404 N N . LYS A 1 305 ? -14.742 18.609 4.926 1 87.62 305 LYS A N 1
ATOM 2405 C CA . LYS A 1 305 ? -15.688 19.703 5.148 1 87.62 305 LYS A CA 1
ATOM 2406 C C . LYS A 1 305 ? -14.977 20.938 5.699 1 87.62 305 LYS A C 1
ATOM 2408 O O . LYS A 1 305 ? -15.305 22.062 5.328 1 87.62 305 LYS A O 1
ATOM 2413 N N . LEU A 1 306 ? -14.078 20.672 6.605 1 89.88 306 LEU A N 1
ATOM 2414 C CA . LEU A 1 306 ? -13.312 21.781 7.152 1 89.88 306 LEU A CA 1
ATOM 2415 C C . LEU A 1 306 ? -12.492 22.469 6.062 1 89.88 306 LEU A C 1
ATOM 2417 O O . LEU A 1 306 ? -12.375 23.688 6.039 1 89.88 306 LEU A O 1
ATOM 2421 N N . LYS A 1 307 ? -11.961 21.672 5.219 1 84.12 307 LYS A N 1
ATOM 2422 C CA . LYS A 1 307 ? -11.195 22.203 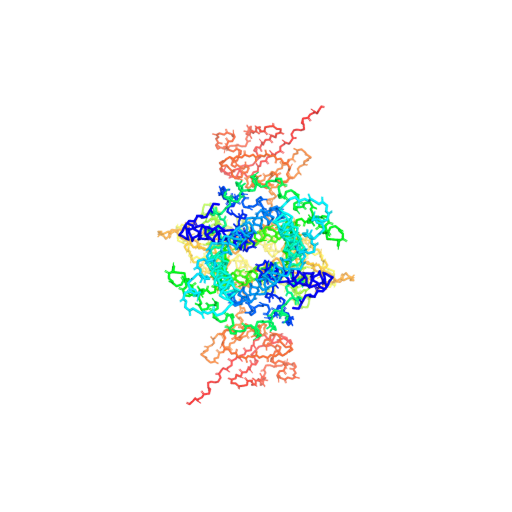4.094 1 84.12 307 LYS A CA 1
ATOM 2423 C C . LYS A 1 307 ? -12.078 23.047 3.174 1 84.12 307 LYS A C 1
ATOM 2425 O O . LYS A 1 307 ? -11.695 24.125 2.748 1 84.12 307 LYS A O 1
ATOM 2430 N N . GLU A 1 308 ? -13.203 22.531 2.93 1 80.88 308 GLU A N 1
ATOM 2431 C CA . GLU A 1 308 ? -14.141 23.219 2.047 1 80.88 308 GLU A CA 1
ATOM 2432 C C . GLU A 1 308 ? -14.594 24.547 2.639 1 80.88 308 GLU A C 1
ATOM 2434 O O . GLU A 1 308 ? -14.719 25.547 1.919 1 80.88 308 GLU A O 1
ATOM 2439 N N . LYS A 1 309 ? -14.758 24.547 3.914 1 81.75 309 LYS A N 1
ATOM 2440 C CA . LYS A 1 309 ? -15.266 25.734 4.594 1 81.75 309 LYS A CA 1
ATOM 2441 C C . LYS A 1 309 ? -14.117 26.641 5.035 1 81.75 309 LYS A C 1
ATOM 2443 O O . LYS A 1 309 ? -14.352 27.688 5.633 1 81.75 309 LYS A O 1
ATOM 2448 N N . LYS A 1 310 ? -12.883 26.188 4.844 1 82.5 310 LYS A N 1
ATOM 2449 C CA . LYS A 1 310 ? -11.695 26.922 5.254 1 82.5 310 LYS A CA 1
ATOM 2450 C C . LYS A 1 310 ? -11.711 27.203 6.754 1 82.5 310 LYS A C 1
ATOM 2452 O O . LYS A 1 310 ? -11.422 28.312 7.184 1 82.5 310 LYS A O 1
ATOM 2457 N N . ALA A 1 311 ? -12.227 26.234 7.418 1 86.69 311 ALA A N 1
ATOM 2458 C CA . ALA A 1 311 ? -12.281 26.344 8.875 1 86.69 311 ALA A CA 1
ATOM 2459 C C . ALA A 1 311 ? -11.18 25.516 9.523 1 86.69 311 ALA A C 1
ATOM 2461 O O . ALA A 1 311 ? -10.812 24.453 9.016 1 86.69 311 ALA A O 1
ATOM 2462 N N . TYR A 1 312 ? -10.656 25.984 10.625 1 90.12 312 TYR A N 1
ATOM 2463 C CA . TYR A 1 312 ? -9.562 25.281 11.297 1 90.12 312 TYR A CA 1
ATOM 2464 C C . TYR A 1 312 ? -10.031 24.641 12.594 1 90.12 312 TYR A C 1
ATOM 2466 O O . TYR A 1 312 ? -9.281 23.922 13.25 1 90.12 312 TYR A O 1
ATOM 2474 N N . ILE A 1 313 ? -11.281 24.953 12.938 1 94 313 ILE A N 1
ATOM 2475 C CA . ILE A 1 313 ? -11.82 24.422 14.18 1 94 313 ILE A CA 1
ATOM 2476 C C . ILE A 1 313 ? -13.273 23.984 13.969 1 94 313 ILE A C 1
ATOM 2478 O O . ILE A 1 313 ? -14.031 24.656 13.266 1 94 313 ILE A O 1
ATOM 2482 N N . ALA A 1 314 ? -13.617 22.828 14.438 1 95.31 314 ALA A N 1
ATOM 2483 C CA . ALA A 1 314 ? -14.969 22.281 14.375 1 95.31 314 ALA A CA 1
ATOM 2484 C C . ALA A 1 314 ? -15.57 22.172 15.773 1 95.31 314 ALA A C 1
ATOM 2486 O O . ALA A 1 314 ? -14.906 21.719 16.703 1 95.31 314 ALA A O 1
ATOM 2487 N N . ILE A 1 315 ? -16.766 22.688 15.875 1 96.88 315 ILE A N 1
ATOM 2488 C CA . ILE A 1 315 ? -17.547 22.516 17.094 1 96.88 315 ILE A CA 1
ATOM 2489 C C . ILE A 1 315 ? -18.359 21.234 17.016 1 96.88 315 ILE A C 1
ATOM 2491 O O . ILE A 1 315 ? -19.172 21.062 16.094 1 96.88 315 ILE A O 1
ATOM 2495 N N . LEU A 1 316 ? -18.141 20.375 17.938 1 97.06 316 LEU A N 1
ATOM 2496 C CA . LEU A 1 316 ? -18.812 19.078 17.906 1 97.06 316 LEU A CA 1
ATOM 2497 C C . LEU A 1 316 ? -20.047 19.078 18.828 1 97.06 316 LEU A C 1
ATOM 2499 O O . LEU A 1 316 ? -19.984 19.578 19.953 1 97.06 316 LEU A O 1
ATOM 2503 N N . ILE A 1 317 ? -21.094 18.578 18.281 1 95.06 317 ILE A N 1
ATOM 2504 C CA . ILE A 1 317 ? -22.328 18.5 19.047 1 95.06 317 ILE A CA 1
ATOM 2505 C C . ILE A 1 317 ? -22.75 17.031 19.172 1 95.06 317 ILE A C 1
ATOM 2507 O O . ILE A 1 317 ? -22.422 16.203 18.328 1 95.06 317 ILE A O 1
ATOM 2511 N N . ASP A 1 318 ? -23.438 16.672 20.25 1 91.62 318 ASP A N 1
ATOM 2512 C CA . ASP A 1 318 ? -23.938 15.312 20.453 1 91.62 318 ASP A CA 1
ATOM 2513 C C . ASP A 1 318 ? -25.312 15.148 19.828 1 91.62 318 ASP A C 1
ATOM 2515 O O . ASP A 1 318 ? -25.781 16.031 19.094 1 91.62 318 ASP A O 1
ATOM 2519 N N . GLU A 1 319 ? -25.906 14.008 20.031 1 87.44 319 GLU A N 1
ATOM 2520 C CA . GLU A 1 319 ? -27.188 13.672 19.422 1 87.44 319 GLU A CA 1
ATOM 2521 C C . GLU A 1 319 ? -28.312 14.555 19.953 1 87.44 319 GLU A C 1
ATOM 2523 O O . GLU A 1 319 ? -29.344 14.742 19.297 1 87.44 319 GLU A O 1
ATOM 2528 N N . TYR A 1 320 ? -28.109 15.219 21.031 1 84.44 320 TYR A N 1
ATOM 2529 C CA . TYR A 1 320 ? -29.141 16.047 21.656 1 84.44 320 TYR A CA 1
ATOM 2530 C C . TYR A 1 320 ? -28.891 17.516 21.406 1 84.44 320 TYR A C 1
ATOM 2532 O O . TYR A 1 320 ? -29.656 18.375 21.859 1 84.44 320 TYR A O 1
ATOM 2540 N N . GLY A 1 321 ? -27.875 17.844 20.672 1 86.81 321 GLY A N 1
ATOM 2541 C CA . GLY A 1 321 ? -27.547 19.219 20.344 1 86.81 321 GLY A CA 1
ATOM 2542 C C . GLY A 1 321 ? -26.656 19.891 21.359 1 86.81 321 GLY A C 1
ATOM 2543 O O . GLY A 1 321 ? -26.453 21.109 21.297 1 86.81 321 GLY A O 1
ATOM 2544 N N . GLY A 1 322 ? -26.281 19.172 22.25 1 90.31 322 GLY A N 1
ATOM 2545 C CA . GLY A 1 322 ? -25.375 19.703 23.266 1 90.31 322 GLY A CA 1
ATOM 2546 C C . GLY A 1 322 ? -23.938 19.797 22.781 1 90.31 322 GLY A C 1
ATOM 2547 O O . GLY A 1 322 ? -23.516 19.031 21.906 1 90.31 322 GLY A O 1
ATOM 2548 N N . PHE A 1 323 ? -23.188 20.75 23.391 1 95.62 323 PHE A N 1
ATOM 2549 C CA . PHE A 1 323 ? -21.781 20.938 23.062 1 95.62 323 PHE A CA 1
ATOM 2550 C C . PHE A 1 323 ? -20.938 19.781 23.609 1 95.62 323 PHE A C 1
ATOM 2552 O O . PHE A 1 323 ? -20.953 19.516 24.812 1 95.62 323 PHE A O 1
ATOM 2559 N N . SER A 1 324 ? -20.234 19.062 22.719 1 95 324 SER A N 1
ATOM 2560 C CA . SER A 1 324 ? -19.438 17.922 23.125 1 95 324 SER A CA 1
ATOM 2561 C C . SER A 1 324 ? -17.969 18.297 23.266 1 95 324 SER A C 1
ATOM 2563 O O . SER A 1 324 ? -17.281 17.797 24.172 1 95 324 SER A O 1
ATOM 2565 N N . GLY A 1 325 ? -17.484 19.094 22.406 1 96.81 325 GLY A N 1
ATOM 2566 C CA . GLY A 1 325 ? -16.078 19.469 22.359 1 96.81 325 GLY A CA 1
ATOM 2567 C C . GLY A 1 325 ? -15.672 20.062 21.016 1 96.81 325 GLY A C 1
ATOM 2568 O O . GLY A 1 325 ? -16.516 20.547 20.266 1 96.81 325 GLY A O 1
ATOM 2569 N N . ILE A 1 326 ? -14.359 20.188 20.859 1 97.25 326 ILE A N 1
ATOM 2570 C CA . ILE A 1 326 ? -13.883 20.781 19.609 1 97.25 326 ILE A CA 1
ATOM 2571 C C . ILE A 1 326 ? -12.82 19.891 18.984 1 97.25 326 ILE A C 1
ATOM 2573 O O . ILE A 1 326 ? -12.203 19.062 19.656 1 97.25 326 ILE A O 1
ATOM 2577 N N . VAL A 1 327 ? -12.695 19.969 17.703 1 95.69 327 VAL A N 1
ATOM 2578 C CA . VAL A 1 327 ? -11.625 19.359 16.922 1 95.69 327 VAL A CA 1
ATOM 2579 C C . VAL A 1 327 ? -10.992 20.391 16 1 95.69 327 VAL A C 1
ATOM 2581 O O . VAL A 1 327 ? -11.703 21.141 15.328 1 95.69 327 VAL A O 1
ATOM 2584 N N . THR A 1 328 ? -9.68 20.469 16.047 1 92.94 328 THR A N 1
ATOM 2585 C CA . THR A 1 328 ? -8.984 21.391 15.156 1 92.94 328 THR A CA 1
ATOM 2586 C C . THR A 1 328 ? -8.367 20.641 13.977 1 92.94 328 THR A C 1
ATOM 2588 O O . THR A 1 328 ? -8.266 19.406 14 1 92.94 328 THR A O 1
ATOM 2591 N N . MET A 1 329 ? -8.008 21.359 12.992 1 89.12 329 MET A N 1
ATOM 2592 C CA . MET A 1 329 ? -7.309 20.781 11.844 1 89.12 329 MET A CA 1
ATOM 2593 C C . MET A 1 329 ? -6.023 20.094 12.273 1 89.12 329 MET A C 1
ATOM 2595 O O . MET A 1 329 ? -5.652 19.062 11.719 1 89.12 329 MET A O 1
ATOM 2599 N N . GLU A 1 330 ? -5.355 20.656 13.195 1 86.81 330 GLU A N 1
ATOM 2600 C CA . GLU A 1 330 ? -4.125 20.078 13.719 1 86.81 330 GLU A CA 1
ATOM 2601 C C . GLU A 1 330 ? -4.379 18.688 14.297 1 86.81 330 GLU A C 1
ATOM 2603 O O . GLU A 1 330 ? -3.572 17.766 14.109 1 86.81 330 GLU A O 1
ATOM 2608 N N . ASP A 1 331 ? -5.484 18.562 15.008 1 89.31 331 ASP A N 1
ATOM 2609 C CA . ASP A 1 331 ? -5.836 17.266 15.586 1 89.31 331 ASP A CA 1
ATOM 2610 C C . ASP A 1 331 ? -5.961 16.188 14.5 1 89.31 331 ASP A C 1
ATOM 2612 O O . ASP A 1 331 ? -5.5 15.062 14.68 1 89.31 331 ASP A O 1
ATOM 2616 N N . ILE A 1 332 ? -6.629 16.594 13.469 1 90.44 332 ILE A N 1
ATOM 2617 C CA . ILE A 1 332 ? -6.867 15.664 12.367 1 90.44 332 ILE A CA 1
ATOM 2618 C C . ILE A 1 332 ? -5.539 15.297 11.711 1 90.44 332 ILE A C 1
ATOM 2620 O O . ILE A 1 332 ? -5.273 14.125 11.453 1 90.44 332 ILE A O 1
ATOM 2624 N N . ILE A 1 333 ? -4.711 16.281 11.438 1 88.69 333 ILE A N 1
ATOM 2625 C CA . ILE A 1 333 ? -3.42 16.094 10.789 1 88.69 333 ILE A CA 1
ATOM 2626 C C . ILE A 1 333 ? -2.537 15.18 11.641 1 88.69 333 ILE A C 1
ATOM 2628 O O . ILE A 1 333 ? -1.794 14.352 11.109 1 88.69 333 ILE A O 1
ATOM 2632 N N . GLU A 1 334 ? -2.607 15.328 12.906 1 88.12 334 GLU A N 1
ATOM 2633 C CA . GLU A 1 334 ? -1.797 14.555 13.836 1 88.12 334 GLU A CA 1
ATOM 2634 C C . GLU A 1 334 ? -2.119 13.062 13.734 1 88.12 334 GLU A C 1
ATOM 2636 O O . GLU A 1 334 ? -1.276 12.219 14.047 1 88.12 334 GLU A O 1
ATOM 2641 N N . GLU A 1 335 ? -3.307 12.789 13.406 1 86.94 335 GLU A N 1
ATOM 2642 C CA . GLU A 1 335 ? -3.686 11.391 13.25 1 86.94 335 GLU A CA 1
ATOM 2643 C C . GLU A 1 335 ? -2.896 10.727 12.125 1 86.94 335 GLU A C 1
ATOM 2645 O O . GLU A 1 335 ? -2.682 9.516 12.133 1 86.94 335 GLU A O 1
ATOM 2650 N N . VAL A 1 336 ? -2.48 11.461 11.164 1 86.88 336 VAL A N 1
ATOM 2651 C CA . VAL A 1 336 ? -1.749 10.938 10.016 1 86.88 336 VAL A CA 1
ATOM 2652 C C . VAL A 1 336 ? -0.252 11.172 10.211 1 86.88 336 VAL A C 1
ATOM 2654 O O . VAL A 1 336 ? 0.55 10.242 10.047 1 86.88 336 VAL A O 1
ATOM 2657 N N . MET A 1 337 ? 0.118 12.391 10.547 1 84.56 337 MET A N 1
ATOM 2658 C CA . MET A 1 337 ? 1.514 12.82 10.539 1 84.56 337 MET A CA 1
ATOM 2659 C C . MET A 1 337 ? 2.17 12.562 11.891 1 84.56 337 MET A C 1
ATOM 2661 O O . MET A 1 337 ? 3.387 12.688 12.031 1 84.56 337 MET A O 1
ATOM 2665 N N . GLY A 1 338 ? 1.462 12.172 12.891 1 77.12 338 GLY A N 1
ATOM 2666 C CA . GLY A 1 338 ? 1.986 12.047 14.242 1 77.12 338 GLY A CA 1
ATOM 2667 C C . GLY A 1 338 ? 1.895 13.344 15.031 1 77.12 338 GLY A C 1
ATOM 2668 O O . GLY A 1 338 ? 1.429 14.359 14.516 1 77.12 338 GLY A O 1
ATOM 2669 N N . GLU A 1 339 ? 2.348 13.219 16.25 1 71.5 339 GLU A N 1
ATOM 2670 C CA . GLU A 1 339 ? 2.215 14.359 17.156 1 71.5 339 GLU A CA 1
ATOM 2671 C C . GLU A 1 339 ? 3.094 15.523 16.719 1 71.5 339 GLU A C 1
ATOM 2673 O O . GLU A 1 339 ? 4.27 15.336 16.391 1 71.5 339 GLU A O 1
ATOM 2678 N N . ILE A 1 340 ? 2.465 16.641 16.453 1 69.19 340 ILE A N 1
ATOM 2679 C CA . ILE A 1 340 ? 3.143 17.891 16.125 1 69.19 340 ILE A CA 1
ATOM 2680 C C . ILE A 1 340 ? 3.068 18.844 17.312 1 69.19 340 ILE A C 1
ATOM 2682 O O . ILE A 1 340 ? 1.983 19.281 17.703 1 69.19 340 ILE A O 1
ATOM 2686 N N . LEU A 1 341 ? 4.121 18.969 18.062 1 58.72 341 LEU A N 1
ATOM 2687 C CA . LEU A 1 341 ? 4.164 19.828 19.25 1 58.72 341 LEU A CA 1
ATOM 2688 C C . LEU A 1 341 ? 4.426 21.281 18.875 1 58.72 341 LEU A C 1
ATOM 2690 O O . LEU A 1 341 ? 5.129 21.547 17.891 1 58.72 341 LEU A O 1
ATOM 2694 N N . ASP A 1 342 ? 3.553 22.141 19.406 1 60.16 342 ASP A N 1
ATOM 2695 C CA . ASP A 1 342 ? 3.725 23.562 19.156 1 60.16 342 ASP A CA 1
ATOM 2696 C C . ASP A 1 342 ? 4.867 24.125 20 1 60.16 342 ASP A C 1
ATOM 2698 O O . ASP A 1 342 ? 5.289 23.516 20.984 1 60.16 342 ASP A O 1
ATOM 2702 N N . GLU A 1 343 ? 5.504 25.312 19.469 1 55.16 343 GLU A N 1
ATOM 2703 C CA . GLU A 1 343 ? 6.602 26 20.141 1 55.16 343 GLU A CA 1
ATOM 2704 C C . GLU A 1 343 ? 6.254 26.312 21.594 1 55.16 343 GLU A C 1
ATOM 2706 O O . GLU A 1 343 ? 7.148 26.453 22.422 1 55.16 343 GLU A O 1
ATOM 2711 N N . TYR A 1 344 ? 4.98 26.547 21.828 1 47.94 344 TYR A N 1
ATOM 2712 C CA . TYR A 1 344 ? 4.551 26.938 23.172 1 47.94 344 TYR A CA 1
ATOM 2713 C C . TYR A 1 344 ? 4.18 25.719 24 1 47.94 344 TYR A C 1
ATOM 2715 O O . TYR A 1 344 ? 3.859 25.828 25.188 1 47.94 344 TYR A O 1
ATOM 2723 N N . ASP A 1 345 ? 4.09 24.703 23.266 1 50.12 345 ASP A N 1
ATOM 2724 C CA . ASP A 1 345 ? 3.748 23.469 23.953 1 50.12 345 ASP A CA 1
ATOM 2725 C C . ASP A 1 345 ? 4.867 23.047 24.906 1 50.12 345 ASP A C 1
ATOM 2727 O O . ASP A 1 345 ? 6.008 22.844 24.469 1 50.12 345 ASP A O 1
ATOM 2731 N N . ASP A 1 346 ? 5.023 23.844 25.859 1 44.5 346 ASP A N 1
ATOM 2732 C CA . ASP A 1 346 ? 5.977 23.5 26.906 1 44.5 346 ASP A CA 1
ATOM 2733 C C . ASP A 1 346 ? 6.016 22 27.141 1 44.5 346 ASP A C 1
ATOM 2735 O O . ASP A 1 346 ? 6.633 21.531 28.109 1 44.5 346 ASP A O 1
ATOM 2739 N N . SER A 1 347 ? 5.035 21.453 26.828 1 43.38 347 SER A N 1
ATOM 2740 C CA . SER A 1 347 ? 4.875 20.203 27.547 1 43.38 347 SER A CA 1
ATOM 2741 C C . SER A 1 347 ? 5.941 19.188 27.125 1 43.38 347 SER A C 1
ATOM 2743 O O . SER A 1 347 ? 5.91 18.672 26.016 1 43.38 347 SER A O 1
ATOM 2745 N N . LEU A 1 348 ? 7.055 19.656 27.344 1 47.44 348 LEU A N 1
ATOM 2746 C CA . LEU A 1 348 ? 7.988 18.547 27.375 1 47.44 348 LEU A CA 1
ATOM 2747 C C . LEU A 1 348 ? 7.324 17.297 27.938 1 47.44 348 LEU A C 1
ATOM 2749 O O . LEU A 1 348 ? 6.832 17.297 29.078 1 47.44 348 LEU A O 1
ATOM 2753 N N . ASP A 1 349 ? 6.898 16.531 27.188 1 56.53 349 ASP A N 1
ATOM 2754 C CA . ASP A 1 349 ? 6.328 15.32 27.75 1 56.53 349 ASP A CA 1
ATOM 2755 C C . ASP A 1 349 ? 7.297 14.656 28.734 1 56.53 349 ASP A C 1
ATOM 2757 O O . ASP A 1 349 ? 6.879 14.078 29.734 1 56.53 349 ASP A O 1
ATOM 2761 N N . ILE A 1 350 ? 8.633 14.789 28.484 1 62.19 350 ILE A N 1
ATOM 2762 C CA . ILE A 1 350 ? 9.641 14.242 29.391 1 62.19 350 ILE A CA 1
ATOM 2763 C C . ILE A 1 350 ? 10.812 15.211 29.5 1 62.19 350 ILE A C 1
ATOM 2765 O O . ILE A 1 350 ? 11.273 15.75 28.484 1 62.19 350 ILE A O 1
ATOM 2769 N N . GLU A 1 351 ? 11.062 15.891 30.531 1 66.44 351 GLU A N 1
ATOM 2770 C CA . GLU A 1 351 ? 12.219 16.719 30.844 1 66.44 351 GLU A CA 1
ATOM 2771 C C . GLU A 1 351 ? 13.266 15.945 31.641 1 66.44 351 GLU A C 1
ATOM 2773 O O . GLU A 1 351 ? 12.977 15.414 32.719 1 66.44 351 GLU A O 1
ATOM 2778 N N . LYS A 1 352 ? 14.383 15.82 31.094 1 71.88 352 LYS A N 1
ATOM 2779 C CA . LYS A 1 352 ? 15.469 15.164 31.812 1 71.88 352 LYS A CA 1
ATOM 2780 C C . LYS A 1 352 ? 16.141 16.141 32.781 1 71.88 352 LYS A C 1
ATOM 2782 O O . LYS A 1 352 ? 16.672 17.172 32.375 1 71.88 352 LYS A O 1
ATOM 2787 N N . ILE A 1 353 ? 16.016 16 34 1 72.81 353 ILE A N 1
ATOM 2788 C CA . ILE A 1 353 ? 16.703 16.766 35.062 1 72.81 353 ILE A CA 1
ATOM 2789 C C . ILE A 1 353 ? 18.125 16.25 35.188 1 72.81 353 ILE A C 1
ATOM 2791 O O . ILE A 1 353 ? 19.078 17.031 35.219 1 72.81 353 ILE A O 1
ATOM 2795 N N . ASP A 1 354 ? 18.312 14.922 35.344 1 76.44 354 ASP A N 1
ATOM 2796 C CA . ASP A 1 354 ? 19.594 14.203 35.344 1 76.44 354 ASP A CA 1
ATOM 2797 C C . ASP A 1 354 ? 19.422 12.773 34.844 1 76.44 354 ASP A C 1
ATOM 2799 O O . ASP A 1 354 ? 18.344 12.414 34.344 1 76.44 354 ASP A O 1
ATOM 2803 N N . ASP A 1 355 ? 20.531 12.031 34.875 1 75.75 355 ASP A N 1
ATOM 2804 C CA . ASP A 1 355 ? 20.547 10.703 34.25 1 75.75 355 ASP A CA 1
ATOM 2805 C C . ASP A 1 355 ? 19.516 9.789 34.906 1 75.75 355 ASP A C 1
ATOM 2807 O O . ASP A 1 355 ? 19.094 8.797 34.312 1 75.75 355 ASP A O 1
ATOM 2811 N N . GLN A 1 356 ? 19.141 10.148 36 1 81.56 356 GLN A N 1
ATOM 2812 C CA . GLN A 1 356 ? 18.25 9.273 36.75 1 81.56 356 GLN A CA 1
ATOM 2813 C C . GLN A 1 356 ? 16.938 9.969 37.062 1 81.56 356 GLN A C 1
ATOM 2815 O O . GLN A 1 356 ? 15.992 9.336 37.531 1 81.56 356 GLN A O 1
ATOM 2820 N N . ASN A 1 357 ? 16.828 11.211 36.688 1 83.69 357 ASN A N 1
ATOM 2821 C CA . ASN A 1 357 ? 15.664 12 37.062 1 83.69 357 ASN A CA 1
ATOM 2822 C C . ASN A 1 357 ? 15.023 12.664 35.844 1 83.69 357 ASN A C 1
ATOM 2824 O O . ASN A 1 357 ? 15.688 13.383 35.125 1 83.69 357 ASN A O 1
ATOM 2828 N N . TYR A 1 358 ? 13.742 12.398 35.688 1 84.25 358 TYR A N 1
ATOM 2829 C CA . TYR A 1 358 ? 13 12.953 34.562 1 84.25 358 TYR A CA 1
ATOM 2830 C C . TYR A 1 358 ? 11.68 13.562 35.031 1 84.25 358 TYR A C 1
ATOM 2832 O O . TYR A 1 358 ? 11.07 13.07 36 1 84.25 358 TYR A O 1
ATOM 2840 N N . ILE A 1 359 ? 11.297 14.578 34.438 1 82.44 359 ILE A N 1
ATOM 2841 C CA . ILE A 1 359 ? 9.961 15.125 34.656 1 82.44 359 ILE A CA 1
ATOM 2842 C C . ILE A 1 359 ? 9.102 14.875 33.406 1 82.44 359 ILE A C 1
ATOM 2844 O O . ILE A 1 359 ? 9.484 15.25 32.312 1 82.44 359 ILE A O 1
ATOM 2848 N N . VAL A 1 360 ? 8.062 14.188 33.656 1 81.44 360 VAL A N 1
ATOM 2849 C CA . VAL A 1 360 ? 7.234 13.758 32.531 1 81.44 360 VAL A CA 1
ATOM 2850 C C . VAL A 1 360 ? 5.828 14.344 32.688 1 81.44 360 VAL A C 1
ATOM 2852 O O . VAL A 1 360 ? 5.324 14.492 33.812 1 81.44 360 VAL A O 1
ATOM 2855 N N . SER A 1 361 ? 5.359 14.688 31.656 1 75.88 361 SER A N 1
ATOM 2856 C CA . SER A 1 361 ? 3.969 15.141 31.656 1 75.88 361 SER A CA 1
ATOM 2857 C C . SER A 1 361 ? 3.018 13.984 31.938 1 75.88 361 SER A C 1
ATOM 2859 O O . SER A 1 361 ? 3.232 12.859 31.469 1 75.88 361 SER A O 1
ATOM 2861 N N . GLY A 1 362 ? 1.964 14.266 32.719 1 77.88 362 GLY A N 1
ATOM 2862 C CA . GLY A 1 362 ? 0.982 13.25 33.062 1 77.88 362 GLY A CA 1
ATOM 2863 C C . GLY A 1 362 ? 0.249 12.695 31.859 1 77.88 362 GLY A C 1
ATOM 2864 O O . GLY A 1 362 ? -0.289 11.586 31.906 1 77.88 362 GLY A O 1
ATOM 2865 N N . LEU A 1 363 ? 0.335 13.414 30.766 1 68.5 363 LEU A N 1
ATOM 2866 C CA . LEU A 1 363 ? -0.452 13.039 29.594 1 68.5 363 LEU A CA 1
ATOM 2867 C C . LEU A 1 363 ? 0.37 12.18 28.641 1 68.5 363 LEU A C 1
ATOM 2869 O O . LEU A 1 363 ? -0.146 11.695 27.641 1 68.5 363 LEU A O 1
ATOM 2873 N N . MET A 1 364 ? 1.596 11.93 29.016 1 74.25 364 MET A N 1
ATOM 2874 C CA . MET A 1 364 ? 2.463 11.133 28.156 1 74.25 364 MET A CA 1
ATOM 2875 C C . MET A 1 364 ? 2.016 9.672 28.141 1 74.25 364 MET A C 1
ATOM 2877 O O . MET A 1 364 ? 1.684 9.109 29.188 1 74.25 364 MET A O 1
ATOM 2881 N N . SER A 1 365 ? 1.937 9.078 27.047 1 75.31 365 SER A N 1
ATOM 2882 C CA . SER A 1 365 ? 1.559 7.668 26.969 1 75.31 365 SER A CA 1
ATOM 2883 C C . SER A 1 365 ? 2.664 6.773 27.516 1 75.31 365 SER A C 1
ATOM 2885 O O . SER A 1 365 ? 3.846 7.105 27.422 1 75.31 365 SER A O 1
ATOM 2887 N N . LEU A 1 366 ? 2.127 5.633 28.047 1 79.69 366 LEU A N 1
ATOM 2888 C CA . LEU A 1 366 ? 3.09 4.672 28.562 1 79.69 366 LEU A CA 1
ATOM 2889 C C . LEU A 1 366 ? 4.004 4.16 27.453 1 79.69 366 LEU A C 1
ATOM 2891 O O . LEU A 1 366 ? 5.199 3.961 27.672 1 79.69 366 LEU A O 1
ATOM 2895 N N . SER A 1 367 ? 3.422 4.023 26.312 1 75.56 367 SER A N 1
ATOM 2896 C CA . SER A 1 367 ? 4.199 3.52 25.188 1 75.56 367 SER A CA 1
ATOM 2897 C C . SER A 1 367 ? 5.316 4.488 24.812 1 75.56 367 SER A C 1
ATOM 2899 O O . SER A 1 367 ? 6.461 4.074 24.609 1 75.56 367 SER A O 1
ATOM 2901 N N . ASP A 1 368 ? 5.07 5.691 24.859 1 72.12 368 ASP A N 1
ATOM 2902 C CA . ASP A 1 368 ? 6.055 6.715 24.531 1 72.12 368 ASP A CA 1
ATOM 2903 C C . ASP A 1 368 ? 7.141 6.805 25.594 1 72.12 368 ASP A C 1
ATOM 2905 O O . ASP A 1 368 ? 8.32 6.961 25.281 1 72.12 368 ASP A O 1
ATOM 2909 N N . LEU A 1 369 ? 6.723 6.719 26.766 1 78.19 369 LEU A N 1
ATOM 2910 C CA . LEU A 1 369 ? 7.652 6.789 27.891 1 78.19 369 LEU A CA 1
ATOM 2911 C C . LEU A 1 369 ? 8.602 5.598 27.875 1 78.19 369 LEU A C 1
ATOM 2913 O O . LEU A 1 369 ? 9.812 5.762 28.062 1 78.19 369 LEU A O 1
ATOM 2917 N N . ASN A 1 370 ? 8.031 4.465 27.609 1 80.19 370 ASN A N 1
ATOM 2918 C CA . ASN A 1 370 ? 8.82 3.244 27.547 1 80.19 370 ASN A CA 1
ATOM 2919 C C . ASN A 1 370 ? 9.875 3.32 26.453 1 80.19 370 ASN A C 1
ATOM 2921 O O . ASN A 1 370 ? 11.023 2.91 26.641 1 80.19 370 ASN A O 1
ATOM 2925 N N . ASP A 1 371 ? 9.469 3.836 25.438 1 74.06 371 ASP A N 1
ATOM 2926 C CA . ASP A 1 371 ? 10.359 3.936 24.297 1 74.06 371 ASP A CA 1
ATOM 2927 C C . ASP A 1 371 ? 11.461 4.961 24.547 1 74.06 371 ASP A C 1
ATOM 2929 O O . ASP A 1 371 ? 12.625 4.734 24.188 1 74.06 371 ASP A O 1
ATOM 2933 N N . TYR A 1 372 ? 11.117 6.043 25.234 1 72.62 372 TYR A N 1
ATOM 2934 C CA . TYR A 1 372 ? 12.047 7.141 25.469 1 72.62 372 TYR A CA 1
ATOM 2935 C C . TYR A 1 372 ? 13.086 6.766 26.516 1 72.62 372 TYR A C 1
ATOM 2937 O O . TYR A 1 372 ? 14.273 7.078 26.359 1 72.62 372 TYR A O 1
ATOM 2945 N N . LEU A 1 373 ? 12.703 6.152 27.547 1 76.31 373 LEU A N 1
ATOM 2946 C CA . LEU A 1 373 ? 13.594 5.883 28.672 1 76.31 373 LEU A CA 1
ATOM 2947 C C . LEU A 1 373 ? 14.047 4.426 28.672 1 76.31 373 LEU A C 1
ATOM 2949 O O . LEU A 1 373 ? 14.844 4.016 29.516 1 76.31 373 LEU A O 1
ATOM 2953 N N . ASP A 1 374 ? 13.578 3.756 27.609 1 78.5 374 ASP A N 1
ATOM 2954 C CA . ASP A 1 374 ? 13.883 2.33 27.516 1 78.5 374 ASP A CA 1
ATOM 2955 C C . ASP A 1 374 ? 13.5 1.608 28.797 1 78.5 374 ASP A C 1
ATOM 2957 O O . ASP A 1 374 ? 14.32 0.894 29.391 1 78.5 374 ASP A O 1
ATOM 2961 N N . ILE A 1 375 ? 12.383 1.859 29.266 1 80.81 375 ILE A N 1
ATOM 2962 C CA . ILE A 1 375 ? 11.844 1.215 30.469 1 80.81 375 ILE A CA 1
ATOM 2963 C C . ILE A 1 375 ? 10.578 0.449 30.109 1 80.81 375 ILE A C 1
ATOM 2965 O O . ILE A 1 375 ? 10.109 0.495 28.969 1 80.81 375 ILE A O 1
ATOM 2969 N N . GLU A 1 376 ? 10.227 -0.334 30.984 1 79.19 376 GLU A N 1
ATOM 2970 C CA . GLU A 1 376 ? 9.047 -1.164 30.734 1 79.19 376 GLU A CA 1
ATOM 2971 C C . GLU A 1 376 ? 7.957 -0.894 31.766 1 79.19 376 GLU A C 1
ATOM 2973 O O . GLU A 1 376 ? 7.879 -1.58 32.781 1 79.19 376 GLU A O 1
ATOM 2978 N N . LEU A 1 377 ? 7.16 0.038 31.625 1 79.81 377 LEU A N 1
ATOM 2979 C CA . LEU A 1 377 ? 5.953 0.292 32.406 1 79.81 377 LEU A CA 1
ATOM 2980 C C . LEU A 1 377 ? 4.715 -0.204 31.672 1 79.81 377 LEU A C 1
ATOM 2982 O O . LEU A 1 377 ? 4.469 0.189 30.531 1 79.81 377 LEU A O 1
ATOM 2986 N N . GLU A 1 378 ? 4.047 -1.138 32.25 1 79.19 378 GLU A N 1
ATOM 2987 C CA . GLU A 1 378 ? 2.879 -1.717 31.578 1 79.19 378 GLU A CA 1
ATOM 2988 C C . GLU A 1 378 ? 1.647 -1.652 32.469 1 79.19 378 GLU A C 1
ATOM 2990 O O . GLU A 1 378 ? 1.754 -1.797 33.688 1 79.19 378 GLU A O 1
ATOM 2995 N N . SER A 1 379 ? 0.56 -1.185 32 1 78 379 SER A N 1
ATOM 2996 C CA . SER A 1 379 ? -0.731 -1.209 32.688 1 78 379 SER A CA 1
ATOM 2997 C C . SER A 1 379 ? -1.837 -1.699 31.75 1 78 379 SER A C 1
ATOM 2999 O O . SER A 1 379 ? -1.79 -1.461 30.547 1 78 379 SER A O 1
ATOM 3001 N N . GLU A 1 380 ? -2.77 -2.504 32.188 1 72.31 380 GLU A N 1
ATOM 3002 C CA . GLU A 1 380 ? -3.895 -3.008 31.406 1 72.31 380 GLU A CA 1
ATOM 3003 C C . GLU A 1 380 ? -4.953 -1.928 31.203 1 72.31 380 GLU A C 1
ATOM 3005 O O . GLU A 1 380 ? -5.68 -1.941 30.203 1 72.31 380 GLU A O 1
ATOM 3010 N N . ASP A 1 381 ? -5.023 -0.976 32.125 1 71.31 381 ASP A N 1
ATOM 3011 C CA . ASP A 1 381 ? -6.148 -0.05 32.188 1 71.31 381 ASP A CA 1
ATOM 3012 C C . ASP A 1 381 ? -5.715 1.362 31.797 1 71.31 381 ASP A C 1
ATOM 3014 O O . ASP A 1 381 ? -6.52 2.148 31.297 1 71.31 381 ASP A O 1
ATOM 3018 N N . ALA A 1 382 ? -4.453 1.679 31.984 1 77.12 382 ALA A N 1
ATOM 3019 C CA . ALA A 1 382 ? -4.012 3.059 31.812 1 77.12 382 ALA A CA 1
ATOM 3020 C C . ALA A 1 382 ? -3.178 3.209 30.531 1 77.12 382 ALA A C 1
ATOM 3022 O O . ALA A 1 382 ? -2.289 2.396 30.266 1 77.12 382 ALA A O 1
ATOM 3023 N N . ASP A 1 383 ? -3.422 4.262 29.875 1 78.06 383 ASP A N 1
ATOM 3024 C CA . ASP A 1 383 ? -2.676 4.539 28.641 1 78.06 383 ASP A CA 1
ATOM 3025 C C . ASP A 1 383 ? -1.639 5.637 28.875 1 78.06 383 ASP A C 1
ATOM 3027 O O . ASP A 1 383 ? -0.646 5.723 28.141 1 78.06 383 ASP A O 1
ATOM 3031 N N . THR A 1 384 ? -1.813 6.379 29.906 1 80.5 384 THR A N 1
ATOM 3032 C CA . THR A 1 384 ? -0.922 7.496 30.203 1 80.5 384 THR A CA 1
ATOM 3033 C C . THR A 1 384 ? -0.203 7.277 31.531 1 80.5 384 THR A C 1
ATOM 3035 O O . THR A 1 384 ? -0.632 6.461 32.344 1 80.5 384 THR A O 1
ATOM 3038 N N . ILE A 1 385 ? 0.871 8.023 31.75 1 87 385 ILE A N 1
ATOM 3039 C CA . ILE A 1 385 ? 1.642 7.883 32.969 1 87 385 ILE A CA 1
ATOM 3040 C C . ILE A 1 385 ? 0.82 8.391 34.156 1 87 385 ILE A C 1
ATOM 3042 O O . ILE A 1 385 ? 0.931 7.867 35.281 1 87 385 ILE A O 1
ATOM 3046 N N . ALA A 1 386 ? 0.007 9.359 33.875 1 82.19 386 ALA A N 1
ATOM 3047 C CA . ALA A 1 386 ? -0.879 9.812 34.938 1 82.19 386 ALA A CA 1
ATOM 3048 C C . ALA A 1 386 ? -1.855 8.719 35.375 1 82.19 386 ALA A C 1
ATOM 3050 O O . ALA A 1 386 ? -2.068 8.484 36.562 1 82.19 386 ALA A O 1
ATOM 3051 N N . GLY A 1 387 ? -2.443 8.125 34.375 1 82.94 387 GLY A N 1
ATOM 3052 C CA . GLY A 1 387 ? -3.314 7 34.656 1 82.94 387 GLY A CA 1
ATOM 3053 C C . GLY A 1 387 ? -2.605 5.875 35.406 1 82.94 387 GLY A C 1
ATOM 3054 O O . GLY A 1 387 ? -3.156 5.289 36.344 1 82.94 387 GLY A O 1
ATOM 3055 N N . PHE A 1 388 ? -1.41 5.578 34.969 1 88.44 388 PHE A N 1
ATOM 3056 C CA . PHE A 1 388 ? -0.589 4.559 35.625 1 88.44 388 PHE A CA 1
ATOM 3057 C C . PHE A 1 388 ? -0.312 4.93 37.094 1 88.44 388 PHE A C 1
ATOM 3059 O O . PHE A 1 388 ? -0.4 4.082 37.969 1 88.44 388 PHE A O 1
ATOM 3066 N N . PHE A 1 389 ? -0.066 6.129 37.281 1 87.38 389 PHE A N 1
ATOM 3067 C CA . PHE A 1 389 ? 0.215 6.652 38.625 1 87.38 389 PHE A CA 1
ATOM 3068 C C . PHE A 1 389 ? -1 6.5 39.531 1 87.38 389 PHE A C 1
ATOM 3070 O O . PHE A 1 389 ? -0.88 6.035 40.656 1 87.38 389 PHE A O 1
ATOM 3077 N N . ILE A 1 390 ? -2.117 6.781 39 1 82.19 390 ILE A N 1
ATOM 3078 C CA . ILE A 1 390 ? -3.357 6.688 39.781 1 82.19 390 ILE A CA 1
ATOM 3079 C C . ILE A 1 390 ? -3.666 5.223 40.062 1 82.19 390 ILE A C 1
ATOM 3081 O O . ILE A 1 390 ? -4.078 4.887 41.188 1 82.19 390 ILE A O 1
ATOM 3085 N N . GLU A 1 391 ? -3.5 4.492 39.031 1 84.5 391 GLU A N 1
ATOM 3086 C CA . GLU A 1 391 ? -3.719 3.059 39.188 1 84.5 391 GLU A CA 1
ATOM 3087 C C . GLU A 1 391 ? -2.859 2.486 40.312 1 84.5 391 GLU A C 1
ATOM 3089 O O . GLU A 1 391 ? -3.344 1.698 41.125 1 84.5 391 GLU A O 1
ATOM 3094 N N . LYS A 1 392 ? -1.686 2.887 40.375 1 85.25 392 LYS A N 1
ATOM 3095 C CA . LYS A 1 392 ? -0.75 2.373 41.375 1 85.25 392 LYS A CA 1
ATOM 3096 C C . LYS A 1 392 ? -0.999 3.008 42.75 1 85.25 392 LYS A C 1
ATOM 3098 O O . LYS A 1 392 ? -0.841 2.354 43.781 1 85.25 392 LYS A O 1
ATOM 3103 N N . LEU A 1 393 ? -1.381 4.207 42.688 1 81.56 393 LEU A N 1
ATOM 3104 C CA . LEU A 1 393 ? -1.677 4.918 43.938 1 81.56 393 LEU A CA 1
ATOM 3105 C C . LEU A 1 393 ? -2.98 4.422 44.562 1 81.56 393 LEU A C 1
ATOM 3107 O O . LEU A 1 393 ? -3.129 4.406 45.781 1 81.56 393 LEU A O 1
ATOM 3111 N N . GLY A 1 394 ? -3.912 3.986 43.75 1 79.44 394 GLY A N 1
ATOM 3112 C CA . GLY A 1 394 ? -5.191 3.447 44.188 1 79.44 394 GLY A CA 1
ATOM 3113 C C . GLY A 1 394 ? -6.227 4.52 44.469 1 79.44 394 GLY A C 1
ATOM 3114 O O . GLY A 1 394 ? -7.352 4.211 44.875 1 79.44 394 GLY A O 1
ATOM 3115 N N . GLU A 1 395 ? -5.84 5.836 44.375 1 77.56 395 GLU A N 1
ATOM 3116 C CA . GLU A 1 395 ? -6.742 6.969 44.594 1 77.56 395 GLU A CA 1
ATOM 3117 C C . GLU A 1 395 ? -6.32 8.164 43.719 1 77.56 395 GLU A C 1
ATOM 3119 O O . GLU A 1 395 ? -5.184 8.227 43.25 1 77.56 395 GLU A O 1
ATOM 3124 N N . ILE A 1 396 ? -7.242 8.938 43.5 1 78.88 396 ILE A N 1
ATOM 3125 C CA . ILE A 1 396 ? -6.938 10.172 42.812 1 78.88 396 ILE A CA 1
ATOM 3126 C C . ILE A 1 396 ? -6.277 11.164 43.75 1 78.88 396 ILE A C 1
ATOM 3128 O O . ILE A 1 396 ? -6.855 11.531 44.781 1 78.88 396 ILE A O 1
ATOM 3132 N N . PRO A 1 397 ? -5.117 11.594 43.438 1 79.44 397 PRO A N 1
ATOM 3133 C CA . PRO A 1 397 ? -4.41 12.484 44.375 1 79.44 397 PRO A CA 1
ATOM 3134 C C . PRO A 1 397 ? -5.016 13.883 44.406 1 79.44 397 PRO A C 1
ATOM 3136 O O . PRO A 1 397 ? -5.48 14.391 43.375 1 79.44 397 PRO A O 1
ATOM 3139 N N . THR A 1 398 ? -5.188 14.445 45.562 1 74.19 398 THR A N 1
ATOM 3140 C CA . THR A 1 398 ? -5.723 15.789 45.75 1 74.19 398 THR A CA 1
ATOM 3141 C C . THR A 1 398 ? -4.602 16.766 46.062 1 74.19 398 THR A C 1
ATOM 3143 O O . THR A 1 398 ? -4.785 17.984 45.969 1 74.19 398 THR A O 1
ATOM 3146 N N . ASP A 1 399 ? -3.514 16.344 46.531 1 76.25 399 ASP A N 1
ATOM 3147 C CA . ASP A 1 399 ? -2.354 17.172 46.812 1 76.25 399 ASP A CA 1
ATOM 3148 C C . ASP A 1 399 ? -1.061 16.5 46.375 1 76.25 399 ASP A C 1
ATOM 3150 O O . ASP A 1 399 ? -1.045 15.289 46.125 1 76.25 399 ASP A O 1
ATOM 3154 N N . THR A 1 400 ? -0.02 17.25 46.125 1 75 400 THR A N 1
ATOM 3155 C CA . THR A 1 400 ? 1.251 16.734 45.625 1 75 400 THR A CA 1
ATOM 3156 C C . THR A 1 400 ? 2.109 16.203 46.781 1 75 400 THR A C 1
ATOM 3158 O O . THR A 1 400 ? 3.137 15.562 46.562 1 75 400 THR A O 1
ATOM 3161 N N . LYS A 1 401 ? 1.776 16.422 47.969 1 74.81 401 LYS A N 1
ATOM 3162 C CA . LYS A 1 401 ? 2.629 16.078 49.094 1 74.81 401 LYS A CA 1
ATOM 3163 C C . LYS A 1 401 ? 2.646 14.57 49.344 1 74.81 401 LYS A C 1
ATOM 3165 O O . LYS A 1 401 ? 1.591 13.945 49.438 1 74.81 401 LYS A O 1
ATOM 3170 N N . ASN A 1 402 ? 3.756 13.859 49.375 1 73.44 402 ASN A N 1
ATOM 3171 C CA . ASN A 1 402 ? 4.094 12.477 49.688 1 73.44 402 ASN A CA 1
ATOM 3172 C C . ASN A 1 402 ? 3.363 11.5 48.781 1 73.44 402 ASN A C 1
ATOM 3174 O O . ASN A 1 402 ? 2.996 10.398 49.188 1 73.44 402 ASN A O 1
ATOM 3178 N N . CYS A 1 403 ? 3.045 11.906 47.562 1 81.12 403 CYS A N 1
ATOM 3179 C CA . CYS A 1 403 ? 2.387 11.016 46.594 1 81.12 403 CYS A CA 1
ATOM 3180 C C . CYS A 1 403 ? 3.402 10.383 45.656 1 81.12 403 CYS A C 1
ATOM 3182 O O . CYS A 1 403 ? 3.789 10.992 44.656 1 81.12 403 CYS A O 1
ATOM 3184 N N . GLU A 1 404 ? 3.891 9.336 46.094 1 87 404 GLU A N 1
ATOM 3185 C CA . GLU A 1 404 ? 4.898 8.617 45.312 1 87 404 GLU A CA 1
ATOM 3186 C C . GLU A 1 404 ? 4.504 7.16 45.125 1 87 404 GLU A C 1
ATOM 3188 O O . GLU A 1 404 ? 3.842 6.562 45.969 1 87 404 GLU A O 1
ATOM 3193 N N . VAL A 1 405 ? 4.773 6.676 43.969 1 87.12 405 VAL A N 1
ATOM 3194 C CA . VAL A 1 405 ? 4.523 5.277 43.625 1 87.12 405 VAL A CA 1
ATOM 3195 C C . VAL A 1 405 ? 5.809 4.625 43.125 1 87.12 405 VAL A C 1
ATOM 3197 O O . VAL A 1 405 ? 6.617 5.266 42.469 1 87.12 405 VAL A O 1
ATOM 3200 N N . VAL A 1 406 ? 6.035 3.389 43.625 1 84.75 406 VAL A N 1
ATOM 3201 C CA . VAL A 1 406 ? 7.227 2.662 43.188 1 84.75 406 VAL A CA 1
ATOM 3202 C C . VAL A 1 406 ? 6.824 1.454 42.344 1 84.75 406 VAL A C 1
ATOM 3204 O O . VAL A 1 406 ? 5.941 0.687 42.75 1 84.75 406 VAL A O 1
ATOM 3207 N N . SER A 1 407 ? 7.344 1.428 41.219 1 84.38 407 SER A N 1
ATOM 3208 C CA . SER A 1 407 ? 7.164 0.281 40.312 1 84.38 407 SER A CA 1
ATOM 3209 C C . SER A 1 407 ? 8.508 -0.269 39.844 1 84.38 407 SER A C 1
ATOM 3211 O O . SER A 1 407 ? 9.094 0.242 38.906 1 84.38 407 SER A O 1
ATOM 3213 N N . GLY A 1 408 ? 8.922 -1.344 40.531 1 80.69 408 GLY A N 1
ATOM 3214 C CA . GLY A 1 408 ? 10.234 -1.887 40.219 1 80.69 408 GLY A CA 1
ATOM 3215 C C . GLY A 1 408 ? 11.375 -0.962 40.594 1 80.69 408 GLY A C 1
ATOM 3216 O O . GLY A 1 408 ? 11.477 -0.555 41.75 1 80.69 408 GLY A O 1
ATOM 3217 N N . ASN A 1 409 ? 12.219 -0.65 39.625 1 82.62 409 ASN A N 1
ATOM 3218 C CA . ASN A 1 409 ? 13.359 0.235 39.812 1 82.62 409 ASN A CA 1
ATOM 3219 C C . ASN A 1 409 ? 13.023 1.681 39.469 1 82.62 409 ASN A C 1
ATOM 3221 O O . ASN A 1 409 ? 13.914 2.51 39.281 1 82.62 409 ASN A O 1
ATOM 3225 N N . ILE A 1 410 ? 11.758 1.886 39.438 1 87.62 410 ILE A N 1
ATOM 3226 C CA . ILE A 1 410 ? 11.352 3.223 39.031 1 87.62 410 ILE A CA 1
ATOM 3227 C C . ILE A 1 410 ? 10.469 3.85 40.094 1 87.62 410 ILE A C 1
ATOM 3229 O O . ILE A 1 410 ? 9.523 3.223 40.594 1 87.62 410 ILE A O 1
ATOM 3233 N N . LYS A 1 411 ? 10.82 4.934 40.5 1 89.75 411 LYS A N 1
ATOM 3234 C CA . LYS A 1 411 ? 10.031 5.719 41.438 1 89.75 411 LYS A CA 1
ATOM 3235 C C . LYS A 1 411 ? 9.336 6.879 40.75 1 89.75 411 LYS A C 1
ATOM 3237 O O . LYS A 1 411 ? 9.961 7.621 39.969 1 89.75 411 LYS A O 1
ATOM 3242 N N . LEU A 1 412 ? 8.055 6.973 40.969 1 90.5 412 LEU A N 1
ATOM 3243 C CA . LEU A 1 412 ? 7.25 8.055 40.438 1 90.5 412 LEU A CA 1
ATOM 3244 C C . LEU A 1 412 ? 6.766 8.992 41.531 1 90.5 412 LEU A C 1
ATOM 3246 O O . LEU A 1 412 ? 6.215 8.539 42.531 1 90.5 412 LEU A O 1
ATOM 3250 N N . LYS A 1 413 ? 7.062 10.211 41.312 1 89.12 413 LYS A N 1
ATOM 3251 C CA . LYS A 1 413 ? 6.633 11.219 42.281 1 89.12 413 LYS A CA 1
ATOM 3252 C C . LYS A 1 413 ? 5.758 12.273 41.625 1 89.12 413 LYS A C 1
ATOM 3254 O O . LYS A 1 413 ? 6.094 12.781 40.531 1 89.12 413 LYS A O 1
ATOM 3259 N N . LEU A 1 414 ? 4.656 12.539 42.25 1 86.75 414 LEU A N 1
ATOM 3260 C CA . LEU A 1 414 ? 3.766 13.586 41.75 1 86.75 414 LEU A CA 1
ATOM 3261 C C . LEU A 1 414 ? 4.352 14.969 42 1 86.75 414 LEU A C 1
ATOM 3263 O O . LEU A 1 414 ? 4.664 15.312 43.125 1 86.75 414 LEU A O 1
ATOM 3267 N N . LEU A 1 415 ? 4.598 15.695 40.938 1 84.31 415 LEU A N 1
ATOM 3268 C CA . LEU A 1 415 ? 5.23 17 41.062 1 84.31 415 LEU A CA 1
ATOM 3269 C C . LEU A 1 415 ? 4.195 18.109 41.031 1 84.31 415 LEU A C 1
ATOM 3271 O O . LEU A 1 415 ? 4.285 19.078 41.781 1 84.31 415 LEU A O 1
ATOM 3275 N N . LYS A 1 416 ? 3.332 17.938 40.125 1 82 416 LYS A N 1
ATOM 3276 C CA . LYS A 1 416 ? 2.385 19.031 39.906 1 82 416 LYS A CA 1
ATOM 3277 C C . LYS A 1 416 ? 1.004 18.5 39.531 1 82 416 LYS A C 1
ATOM 3279 O O . LYS A 1 416 ? 0.887 17.594 38.719 1 82 416 LYS A O 1
ATOM 3284 N N . LEU A 1 417 ? 0.022 19.047 40.344 1 76.88 417 LEU A N 1
ATOM 3285 C CA . LEU A 1 417 ? -1.381 18.797 40.031 1 76.88 417 LEU A CA 1
ATOM 3286 C C . LEU A 1 417 ? -2.027 20.016 39.406 1 76.88 417 LEU A C 1
ATOM 3288 O O . LEU A 1 417 ? -1.749 21.156 39.781 1 76.88 417 LEU A O 1
ATOM 3292 N N . ASP A 1 418 ? -2.598 19.828 38.344 1 71.94 418 ASP A N 1
ATOM 3293 C CA . ASP A 1 418 ? -3.441 20.875 37.781 1 71.94 418 ASP A CA 1
ATOM 3294 C C . ASP A 1 418 ? -4.918 20.609 38.031 1 71.94 418 ASP A C 1
ATOM 3296 O O . ASP A 1 418 ? -5.566 19.859 37.312 1 71.94 418 ASP A O 1
ATOM 3300 N N . ASP A 1 419 ? -5.434 21.219 39.062 1 65.75 419 ASP A N 1
ATOM 3301 C CA . ASP A 1 419 ? -6.73 20.891 39.656 1 65.75 419 ASP A CA 1
ATOM 3302 C C . ASP A 1 419 ? -6.809 19.422 40.031 1 65.75 419 ASP A C 1
ATOM 3304 O O . ASP A 1 419 ? -6.07 18.953 40.938 1 65.75 419 ASP A O 1
ATOM 3308 N N . LYS A 1 420 ? -7.578 18.594 39.375 1 64.38 420 LYS A N 1
ATOM 3309 C CA . LYS A 1 420 ? -7.711 17.188 39.719 1 64.38 420 LYS A CA 1
ATOM 3310 C C . LYS A 1 420 ? -6.953 16.297 38.719 1 64.38 420 LYS A C 1
ATOM 3312 O O . LYS A 1 420 ? -6.992 15.062 38.844 1 64.38 420 LYS A O 1
ATOM 3317 N N . ARG A 1 421 ? -6.148 16.984 37.969 1 74.69 421 ARG A N 1
ATOM 3318 C CA . ARG A 1 421 ? -5.414 16.203 36.969 1 74.69 421 ARG A CA 1
ATOM 3319 C C . ARG A 1 421 ? -3.918 16.219 37.281 1 74.69 421 ARG A C 1
ATOM 3321 O O . ARG A 1 421 ? -3.365 17.25 37.688 1 74.69 421 ARG A O 1
ATOM 3328 N N . ILE A 1 422 ? -3.338 15.055 37.156 1 80.69 422 ILE A N 1
ATOM 3329 C CA . ILE A 1 422 ? -1.889 14.938 37.281 1 80.69 422 ILE A CA 1
ATOM 3330 C C . ILE A 1 422 ? -1.207 15.609 36.094 1 80.69 422 ILE A C 1
ATOM 3332 O O . ILE A 1 422 ? -1.386 15.195 34.969 1 80.69 422 ILE A O 1
ATOM 3336 N N . ASP A 1 423 ? -0.499 16.656 36.406 1 78.94 423 ASP A N 1
ATOM 3337 C CA . ASP A 1 423 ? 0.126 17.453 35.344 1 78.94 423 ASP A CA 1
ATOM 3338 C C . ASP A 1 423 ? 1.56 16.984 35.094 1 78.94 423 ASP A C 1
ATOM 3340 O O . ASP A 1 423 ? 1.937 16.719 33.969 1 78.94 423 ASP A O 1
ATOM 3344 N N . LYS A 1 424 ? 2.367 16.875 36.156 1 84 424 LYS A N 1
ATOM 3345 C CA . LYS A 1 424 ? 3.771 16.5 36.031 1 84 424 LYS A CA 1
ATOM 3346 C C . LYS A 1 424 ? 4.137 15.422 37.062 1 84 424 LYS A C 1
ATOM 3348 O O . LYS A 1 424 ? 3.689 15.461 38.219 1 84 424 LYS A O 1
ATOM 3353 N N . ILE A 1 425 ? 4.848 14.43 36.562 1 87.31 425 ILE A N 1
ATOM 3354 C CA . ILE A 1 425 ? 5.344 13.336 37.406 1 87.31 425 ILE A CA 1
ATOM 3355 C C . ILE A 1 425 ? 6.867 13.266 37.281 1 87.31 425 ILE A C 1
ATOM 3357 O O . ILE A 1 425 ? 7.426 13.383 36.188 1 87.31 425 ILE A O 1
ATOM 3361 N N . GLN A 1 426 ? 7.461 13.219 38.375 1 88.25 426 GLN A N 1
ATOM 3362 C CA . GLN A 1 426 ? 8.898 12.961 38.406 1 88.25 426 GLN A CA 1
ATOM 3363 C C . GLN A 1 426 ? 9.188 11.461 38.375 1 88.25 426 GLN A C 1
ATOM 3365 O O . GLN A 1 426 ? 8.633 10.703 39.156 1 88.25 426 GLN A O 1
ATOM 3370 N N . LEU A 1 427 ? 9.969 11.109 37.406 1 87.94 427 LEU A N 1
ATOM 3371 C CA . LEU A 1 427 ? 10.406 9.719 37.281 1 87.94 427 LEU A CA 1
ATOM 3372 C C . LEU A 1 427 ? 11.859 9.562 37.719 1 87.94 427 LEU A C 1
ATOM 3374 O O . LEU A 1 427 ? 12.742 10.242 37.156 1 87.94 427 LEU A O 1
ATOM 3378 N N . ILE A 1 428 ? 12.086 8.758 38.688 1 85.81 428 ILE A N 1
ATOM 3379 C CA . ILE A 1 428 ? 13.43 8.484 39.188 1 85.81 428 ILE A CA 1
ATOM 3380 C C . ILE A 1 428 ? 13.812 7.039 38.875 1 85.81 428 ILE A C 1
ATOM 3382 O O . ILE A 1 428 ? 13.164 6.098 39.312 1 85.81 428 ILE A O 1
ATOM 3386 N N . LEU A 1 429 ? 14.828 6.887 38.094 1 84.12 429 LEU A N 1
ATOM 3387 C CA . LEU A 1 429 ? 15.344 5.57 37.75 1 84.12 429 LEU A CA 1
ATOM 3388 C C . LEU A 1 429 ? 16.406 5.117 38.75 1 84.12 429 LEU A C 1
ATOM 3390 O O . LEU A 1 429 ? 17.406 5.809 38.969 1 84.12 429 LEU A O 1
ATOM 3394 N N . ASN A 1 430 ? 16.156 4.168 39.594 1 77.69 430 ASN A N 1
ATOM 3395 C CA . ASN A 1 430 ? 17.125 3.648 40.531 1 77.69 430 ASN A CA 1
ATOM 3396 C C . ASN A 1 430 ? 18 2.555 39.938 1 77.69 430 ASN A C 1
ATOM 3398 O O . ASN A 1 430 ? 17.484 1.621 39.312 1 77.69 430 ASN A O 1
ATOM 3402 N N . SER A 1 431 ? 19.219 2.727 39.562 1 62.84 431 SER A N 1
ATOM 3403 C CA . SER A 1 431 ? 20.188 1.713 39.125 1 62.84 431 SER A CA 1
ATOM 3404 C C . SER A 1 431 ? 20.344 0.633 40.188 1 62.84 431 SER A C 1
ATOM 3406 O O . SER A 1 431 ? 20.453 0.938 41.375 1 62.84 431 SER A O 1
ATOM 3408 N N . GLU A 1 432 ? 19.891 -0.51 40.094 1 51.44 432 GLU A N 1
ATOM 3409 C CA . GLU A 1 432 ? 20.484 -1.541 40.938 1 51.44 432 GLU A CA 1
ATOM 3410 C C . GLU A 1 432 ? 22 -1.536 40.844 1 51.44 432 GLU A C 1
ATOM 3412 O O . GLU A 1 432 ? 22.562 -1.376 39.781 1 51.44 432 GLU A O 1
ATOM 3417 N N . SER A 1 433 ? 22.719 -1.217 41.969 1 38.84 433 SER A N 1
ATOM 3418 C CA . SER A 1 433 ? 24.078 -1.75 42.094 1 38.84 433 SER A CA 1
ATOM 3419 C C . SER A 1 433 ? 24.141 -3.195 41.625 1 38.84 433 SER A C 1
ATOM 3421 O O . SER A 1 433 ? 23.391 -4.051 42.094 1 38.84 433 SER A O 1
ATOM 3423 N N . LYS A 1 434 ? 24.844 -3.492 40.594 1 28.27 434 LYS A N 1
ATOM 3424 C CA . LYS A 1 434 ? 25.469 -4.805 40.688 1 28.27 434 LYS A CA 1
ATOM 3425 C C . LYS A 1 434 ? 26.469 -4.867 41.844 1 28.27 434 LYS A C 1
ATOM 3427 O O . LYS A 1 434 ? 27.281 -3.961 42 1 28.27 434 LYS A O 1
ATOM 3432 N N . MET B 1 1 ? -3.141 -61.094 -12.945 1 32.84 1 MET B N 1
ATOM 3433 C CA . MET B 1 1 ? -4.465 -60.844 -12.383 1 32.84 1 MET B CA 1
ATOM 3434 C C . MET B 1 1 ? -5.387 -60.188 -13.406 1 32.84 1 MET B C 1
ATOM 3436 O O . MET B 1 1 ? -5.172 -59.062 -13.797 1 32.84 1 MET B O 1
ATOM 3440 N N . GLU B 1 2 ? -5.773 -60.844 -14.305 1 42.84 2 GLU B N 1
ATOM 3441 C CA . GLU B 1 2 ? -6.648 -60.562 -15.445 1 42.84 2 GLU B CA 1
ATOM 3442 C C . GLU B 1 2 ? -7.887 -59.812 -15.016 1 42.84 2 GLU B C 1
ATOM 3444 O O . GLU B 1 2 ? -8.875 -60.375 -14.57 1 42.84 2 GLU B O 1
ATOM 3449 N N . GLY B 1 3 ? -7.797 -58.938 -14.164 1 48.03 3 GLY B N 1
ATOM 3450 C CA . GLY B 1 3 ? -9.016 -58.344 -13.625 1 48.03 3 GLY B CA 1
ATOM 3451 C C . GLY B 1 3 ? -10.008 -57.969 -14.695 1 48.03 3 GLY B C 1
ATOM 3452 O O . GLY B 1 3 ? -9.648 -57.844 -15.867 1 48.03 3 GLY B O 1
ATOM 3453 N N . SER B 1 4 ? -11.258 -58.281 -14.508 1 59.47 4 SER B N 1
ATOM 3454 C CA . SER B 1 4 ? -12.406 -57.938 -15.344 1 59.47 4 SER B CA 1
ATOM 3455 C C . SER B 1 4 ? -12.312 -56.531 -15.875 1 59.47 4 SER B C 1
ATOM 3457 O O . SER B 1 4 ? -11.703 -55.656 -15.234 1 59.47 4 SER B O 1
ATOM 3459 N N . PRO B 1 5 ? -12.406 -56.375 -17.234 1 67.06 5 PRO B N 1
ATOM 3460 C CA . PRO B 1 5 ? -12.422 -55.062 -17.875 1 67.06 5 PRO B CA 1
ATOM 3461 C C . PRO B 1 5 ? -13.086 -54 -17 1 67.06 5 PRO B C 1
ATOM 3463 O O . PRO B 1 5 ? -12.625 -52.844 -16.953 1 67.06 5 PRO B O 1
ATOM 3466 N N . GLU B 1 6 ? -13.984 -54.406 -16.234 1 73.88 6 GLU B N 1
ATOM 3467 C CA . GLU B 1 6 ? -14.711 -53.438 -15.398 1 73.88 6 GLU B CA 1
ATOM 3468 C C . GLU B 1 6 ? -13.836 -52.938 -14.25 1 73.88 6 GLU B C 1
ATOM 3470 O O . GLU B 1 6 ? -13.859 -51.781 -13.914 1 73.88 6 GLU B O 1
ATOM 3475 N N . SER B 1 7 ? -13.18 -53.938 -13.719 1 77.44 7 SER B N 1
ATOM 3476 C CA . SER B 1 7 ? -12.312 -53.562 -12.609 1 77.44 7 SER B CA 1
ATOM 3477 C C . SER B 1 7 ? -11.211 -52.625 -13.07 1 77.44 7 SER B C 1
ATOM 3479 O O . SER B 1 7 ? -10.82 -51.719 -12.328 1 77.44 7 SER B O 1
ATOM 3481 N N . SER B 1 8 ? -10.836 -52.75 -14.281 1 80.25 8 SER B N 1
ATOM 3482 C CA . SER B 1 8 ? -9.789 -51.906 -14.828 1 80.25 8 SER B CA 1
ATOM 3483 C C . SER B 1 8 ? -10.297 -50.5 -15.055 1 80.25 8 SER B C 1
ATOM 3485 O O . SER B 1 8 ? -9.57 -49.5 -14.828 1 80.25 8 SER B O 1
ATOM 3487 N N . PHE B 1 9 ? -11.562 -50.406 -15.367 1 83.38 9 PHE B N 1
ATOM 3488 C CA . PHE B 1 9 ? -12.164 -49.094 -15.578 1 83.38 9 PHE B CA 1
ATOM 3489 C C . PHE B 1 9 ? -12.273 -48.312 -14.266 1 83.38 9 PHE B C 1
ATOM 3491 O O . PHE B 1 9 ? -12.031 -47.125 -14.227 1 83.38 9 PHE B O 1
ATOM 3498 N N . ILE B 1 10 ? -12.609 -49 -13.25 1 86.81 10 ILE B N 1
ATOM 3499 C CA . ILE B 1 10 ? -12.766 -48.375 -11.945 1 86.81 10 ILE B CA 1
ATOM 3500 C C . ILE B 1 10 ? -11.398 -47.906 -11.438 1 86.81 10 ILE B C 1
ATOM 3502 O O . ILE B 1 10 ? -11.289 -46.812 -10.867 1 86.81 10 ILE B O 1
ATOM 3506 N N . LEU B 1 11 ? -10.422 -48.75 -11.664 1 86.44 11 LEU B N 1
ATOM 3507 C CA . LEU B 1 11 ? -9.078 -48.375 -11.227 1 86.44 11 LEU B CA 1
ATOM 3508 C C . LEU B 1 11 ? -8.578 -47.156 -11.961 1 86.44 11 LEU B C 1
ATOM 3510 O O . LEU B 1 11 ? -8.008 -46.25 -11.344 1 86.44 11 LEU B O 1
ATOM 3514 N N . ILE B 1 12 ? -8.812 -47.156 -13.25 1 86.19 12 ILE B N 1
ATOM 3515 C CA . ILE B 1 12 ? -8.375 -46 -14.055 1 86.19 12 ILE B CA 1
ATOM 3516 C C . ILE B 1 12 ? -9.094 -44.75 -13.594 1 86.19 12 ILE B C 1
ATOM 3518 O O . ILE B 1 12 ? -8.484 -43.688 -13.477 1 86.19 12 ILE B O 1
ATOM 3522 N N . PHE B 1 13 ? -10.328 -44.875 -13.297 1 89.88 13 PHE B N 1
ATOM 3523 C CA . PHE B 1 13 ? -11.117 -43.75 -12.836 1 89.88 13 PHE B CA 1
ATOM 3524 C C . PHE B 1 13 ? -10.578 -43.219 -11.516 1 89.88 13 PHE B C 1
ATOM 3526 O O . PHE B 1 13 ? -10.453 -42 -11.328 1 89.88 13 PHE B O 1
ATOM 3533 N N . ILE B 1 14 ? -10.234 -44.094 -10.633 1 91.81 14 ILE B N 1
ATOM 3534 C CA . ILE B 1 14 ? -9.695 -43.719 -9.328 1 91.81 14 ILE B CA 1
ATOM 3535 C C . ILE B 1 14 ? -8.352 -43 -9.516 1 91.81 14 ILE B C 1
ATOM 3537 O O . ILE B 1 14 ? -8.07 -42.031 -8.852 1 91.81 14 ILE B O 1
ATOM 3541 N N . LEU B 1 15 ? -7.559 -43.562 -10.375 1 90.25 15 LEU B N 1
ATOM 3542 C CA . LEU B 1 15 ? -6.242 -42.969 -10.617 1 90.25 15 LEU B CA 1
ATOM 3543 C C . LEU B 1 15 ? -6.367 -41.594 -11.25 1 90.25 15 LEU B C 1
ATOM 3545 O O . LEU B 1 15 ? -5.562 -40.688 -10.961 1 90.25 15 LEU B O 1
ATOM 3549 N N . ILE B 1 16 ? -7.348 -41.438 -12.086 1 91.5 16 ILE B N 1
ATOM 3550 C CA . ILE B 1 16 ? -7.598 -40.125 -12.68 1 91.5 16 ILE B CA 1
ATOM 3551 C C . ILE B 1 16 ? -8.008 -39.125 -11.594 1 91.5 16 ILE B C 1
ATOM 3553 O O . ILE B 1 16 ? -7.574 -37.969 -11.602 1 91.5 16 ILE B O 1
ATOM 3557 N N . LEU B 1 17 ? -8.781 -39.594 -10.617 1 94.31 17 LEU B N 1
ATOM 3558 C CA . LEU B 1 17 ? -9.203 -38.75 -9.508 1 94.31 17 LEU B CA 1
ATOM 3559 C C . LEU B 1 17 ? -8.016 -38.375 -8.625 1 94.31 17 LEU B C 1
ATOM 3561 O O . LEU B 1 17 ? -7.934 -37.25 -8.133 1 94.31 17 LEU B O 1
ATOM 3565 N N . VAL B 1 18 ? -7.145 -39.375 -8.461 1 94.25 18 VAL B N 1
ATOM 3566 C CA . VAL B 1 18 ? -5.938 -39.094 -7.684 1 94.25 18 VAL B CA 1
ATOM 3567 C C . VAL B 1 18 ? -5.082 -38.062 -8.406 1 94.25 18 VAL B C 1
ATOM 3569 O O . VAL B 1 18 ? -4.574 -37.125 -7.785 1 94.25 18 VAL B O 1
ATOM 3572 N N . ASN B 1 19 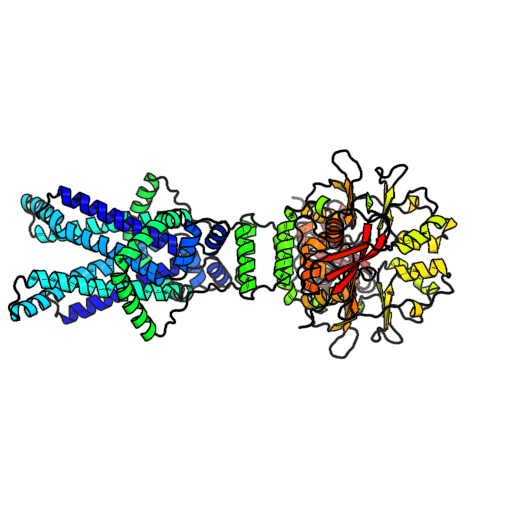? -4.945 -38.219 -9.695 1 92.31 19 ASN B N 1
ATOM 3573 C CA . ASN B 1 19 ? -4.215 -37.25 -10.508 1 92.31 19 ASN B CA 1
ATOM 3574 C C . ASN B 1 19 ? -4.863 -35.875 -10.445 1 92.31 19 ASN B C 1
ATOM 3576 O O . ASN B 1 19 ? -4.164 -34.844 -10.352 1 92.31 19 ASN B O 1
ATOM 3580 N N . ALA B 1 20 ? -6.172 -35.906 -10.492 1 95.12 20 ALA B N 1
ATOM 3581 C CA . ALA B 1 20 ? -6.93 -34.656 -10.414 1 95.12 20 ALA B CA 1
ATOM 3582 C C . ALA B 1 20 ? -6.668 -33.938 -9.094 1 95.12 20 ALA B C 1
ATOM 3584 O O . ALA B 1 20 ? -6.527 -32.719 -9.062 1 95.12 20 ALA B O 1
ATOM 3585 N N . PHE B 1 21 ? -6.598 -34.688 -8.102 1 95.88 21 PHE B N 1
ATOM 3586 C CA . PHE B 1 21 ? -6.363 -34.125 -6.777 1 95.88 21 PHE B CA 1
ATOM 3587 C C . PHE B 1 21 ? -4.988 -33.469 -6.703 1 95.88 21 PHE B C 1
ATOM 3589 O O . PHE B 1 21 ? -4.859 -32.312 -6.285 1 95.88 21 PHE B O 1
ATOM 3596 N N . PHE B 1 22 ? -3.967 -34.125 -7.098 1 95.56 22 PHE B N 1
ATOM 3597 C CA . PHE B 1 22 ? -2.605 -33.625 -6.992 1 95.56 22 PHE B CA 1
ATOM 3598 C C . PHE B 1 22 ? -2.379 -32.469 -7.973 1 95.56 22 PHE B C 1
ATOM 3600 O O . PHE B 1 22 ? -1.669 -31.516 -7.664 1 95.56 22 PHE B O 1
ATOM 3607 N N . ALA B 1 23 ? -2.957 -32.594 -9.125 1 94.12 23 ALA B N 1
ATOM 3608 C CA . ALA B 1 23 ? -2.844 -31.531 -10.102 1 94.12 23 ALA B CA 1
ATOM 3609 C C . ALA B 1 23 ? -3.496 -30.25 -9.594 1 94.12 23 ALA B C 1
ATOM 3611 O O . ALA B 1 23 ? -2.943 -29.156 -9.758 1 94.12 23 ALA B O 1
ATOM 3612 N N . SER B 1 24 ? -4.66 -30.422 -9.031 1 95.62 24 SER B N 1
ATOM 3613 C CA . SER B 1 24 ? -5.363 -29.281 -8.453 1 95.62 24 SER B CA 1
ATOM 3614 C C . SER B 1 24 ? -4.594 -28.703 -7.277 1 95.62 24 SER B C 1
ATOM 3616 O O . SER B 1 24 ? -4.516 -27.469 -7.125 1 95.62 24 SER B O 1
ATOM 3618 N N . ALA B 1 25 ? -4.07 -29.531 -6.477 1 95.5 25 ALA B N 1
ATOM 3619 C CA . ALA B 1 25 ? -3.301 -29.078 -5.32 1 95.5 25 ALA B CA 1
ATOM 3620 C C . ALA B 1 25 ? -2.066 -28.297 -5.754 1 95.5 25 ALA B C 1
ATOM 3622 O O . ALA B 1 25 ? -1.74 -27.266 -5.164 1 95.5 25 ALA B O 1
ATOM 3623 N N . GLU B 1 26 ? -1.422 -28.781 -6.734 1 93.88 26 GLU B N 1
ATOM 3624 C CA . GLU B 1 26 ? -0.245 -28.094 -7.258 1 93.88 26 GLU B CA 1
ATOM 3625 C C . GLU B 1 26 ? -0.595 -26.688 -7.73 1 93.88 26 GLU B C 1
ATOM 3627 O O . GLU B 1 26 ? 0.067 -25.719 -7.355 1 93.88 26 GLU B O 1
ATOM 3632 N N . MET B 1 27 ? -1.619 -26.625 -8.531 1 92.94 27 MET B N 1
ATOM 3633 C CA . MET B 1 27 ? -2.025 -25.344 -9.102 1 92.94 27 MET B CA 1
ATOM 3634 C C . MET B 1 27 ? -2.457 -24.375 -8.008 1 92.94 27 MET B C 1
ATOM 3636 O O . MET B 1 27 ? -2.098 -23.188 -8.047 1 92.94 27 MET B O 1
ATOM 3640 N N . ALA B 1 28 ? -3.168 -24.859 -7.051 1 93.19 28 ALA B N 1
ATOM 3641 C CA . ALA B 1 28 ? -3.666 -24.016 -5.965 1 93.19 28 ALA B CA 1
ATOM 3642 C C . ALA B 1 28 ? -2.518 -23.469 -5.117 1 93.19 28 ALA B C 1
ATOM 3644 O O . ALA B 1 28 ? -2.443 -22.266 -4.859 1 93.19 28 ALA B O 1
ATOM 3645 N N . ILE B 1 29 ? -1.628 -24.281 -4.777 1 91.69 29 ILE B N 1
ATOM 3646 C CA . ILE B 1 29 ? -0.574 -23.922 -3.836 1 91.69 29 ILE B CA 1
ATOM 3647 C C . ILE B 1 29 ? 0.416 -22.969 -4.508 1 91.69 29 ILE B C 1
ATOM 3649 O O . ILE B 1 29 ? 0.875 -22 -3.895 1 91.69 29 ILE B O 1
ATOM 3653 N N . VAL B 1 30 ? 0.686 -23.188 -5.746 1 88.5 30 VAL B N 1
ATOM 3654 C CA . VAL B 1 30 ? 1.647 -22.359 -6.469 1 88.5 30 VAL B CA 1
ATOM 3655 C C . VAL B 1 30 ? 1.025 -21 -6.797 1 88.5 30 VAL B C 1
ATOM 3657 O O . VAL B 1 30 ? 1.728 -19.984 -6.863 1 88.5 30 VAL B O 1
ATOM 3660 N N . SER B 1 31 ? -0.268 -20.984 -6.906 1 87.94 31 SER B N 1
ATOM 3661 C CA . SER B 1 31 ? -0.953 -19.75 -7.289 1 87.94 31 SER B CA 1
ATOM 3662 C C . SER B 1 31 ? -1.447 -19 -6.066 1 87.94 31 SER B C 1
ATOM 3664 O O . SER B 1 31 ? -2.117 -17.969 -6.195 1 87.94 31 SER B O 1
ATOM 3666 N N . LEU B 1 32 ? -1.116 -19.422 -4.941 1 87.75 32 LEU B N 1
ATOM 3667 C CA . LEU B 1 32 ? -1.586 -18.797 -3.703 1 87.75 32 LEU B CA 1
ATOM 3668 C C . LEU B 1 32 ? -0.974 -17.422 -3.518 1 87.75 32 LEU B C 1
ATOM 3670 O O . LEU B 1 32 ? 0.206 -17.219 -3.809 1 87.75 32 LEU B O 1
ATOM 3674 N N . ASN B 1 33 ? -1.818 -16.609 -3.09 1 80.75 33 ASN B N 1
ATOM 3675 C CA . ASN B 1 33 ? -1.32 -15.305 -2.635 1 80.75 33 ASN B CA 1
ATOM 3676 C C . ASN B 1 33 ? -0.655 -15.414 -1.265 1 80.75 33 ASN B C 1
ATOM 3678 O O . ASN B 1 33 ? -1.334 -15.586 -0.251 1 80.75 33 ASN B O 1
ATOM 3682 N N . LYS B 1 34 ? 0.568 -15.203 -1.234 1 81.5 34 LYS B N 1
ATOM 3683 C CA . LYS B 1 34 ? 1.336 -15.383 -0.006 1 81.5 34 LYS B CA 1
ATOM 3684 C C . LYS B 1 34 ? 0.895 -14.398 1.071 1 81.5 34 LYS B C 1
ATOM 3686 O O . LYS B 1 34 ? 0.843 -14.742 2.254 1 81.5 34 LYS B O 1
ATOM 3691 N N . THR B 1 35 ? 0.6 -13.195 0.743 1 77.19 35 THR B N 1
ATOM 3692 C CA . THR B 1 35 ? 0.184 -12.164 1.69 1 77.19 35 THR B CA 1
ATOM 3693 C C . THR B 1 35 ? -1.121 -12.555 2.377 1 77.19 35 THR B C 1
ATOM 3695 O O . THR B 1 35 ? -1.264 -12.398 3.59 1 77.19 35 THR B O 1
ATOM 3698 N N . LYS B 1 36 ? -1.993 -13.086 1.604 1 82.81 36 LYS B N 1
ATOM 3699 C CA . LYS B 1 36 ? -3.281 -13.492 2.154 1 82.81 36 LYS B CA 1
ATOM 3700 C C . LYS B 1 36 ? -3.117 -14.648 3.133 1 82.81 36 LYS B C 1
ATOM 3702 O O . LYS B 1 36 ? -3.756 -14.68 4.188 1 82.81 36 LYS B O 1
ATOM 3707 N N . ILE B 1 37 ? -2.303 -15.523 2.795 1 87.38 37 ILE B N 1
ATOM 3708 C CA . ILE B 1 37 ? -2.074 -16.688 3.637 1 87.38 37 ILE B CA 1
ATOM 3709 C C . ILE B 1 37 ? -1.412 -16.266 4.945 1 87.38 37 ILE B C 1
ATOM 3711 O O . ILE B 1 37 ? -1.741 -16.797 6.012 1 87.38 37 ILE B O 1
ATOM 3715 N N . ASN B 1 38 ? -0.511 -15.359 4.844 1 83.94 38 ASN B N 1
ATOM 3716 C CA . ASN B 1 38 ? 0.147 -14.859 6.043 1 83.94 38 ASN B CA 1
ATOM 3717 C C . ASN B 1 38 ? -0.849 -14.195 6.988 1 83.94 38 ASN B C 1
ATOM 3719 O O . ASN B 1 38 ? -0.761 -14.359 8.211 1 83.94 38 ASN B O 1
ATOM 3723 N N . ILE B 1 39 ? -1.732 -13.445 6.438 1 81.62 39 ILE B N 1
ATOM 3724 C CA . ILE B 1 39 ? -2.754 -12.781 7.23 1 81.62 39 ILE B CA 1
ATOM 3725 C C . ILE B 1 39 ? -3.629 -13.82 7.93 1 81.62 39 ILE B C 1
ATOM 3727 O O . ILE B 1 39 ? -3.883 -13.719 9.133 1 81.62 39 ILE B O 1
ATOM 3731 N N . LEU B 1 40 ? -4.031 -14.82 7.191 1 86.56 40 LEU B N 1
ATOM 3732 C CA . LEU B 1 40 ? -4.875 -15.875 7.742 1 86.56 40 LEU B CA 1
ATOM 3733 C C . LEU B 1 40 ? -4.133 -16.656 8.82 1 86.56 40 LEU B C 1
ATOM 3735 O O . LEU B 1 40 ? -4.73 -17.062 9.82 1 86.56 40 LEU B O 1
ATOM 3739 N N . ALA B 1 41 ? -2.869 -16.828 8.594 1 88.94 41 ALA B N 1
ATOM 3740 C CA . ALA B 1 41 ? -2.045 -17.531 9.578 1 88.94 41 ALA B CA 1
ATOM 3741 C C . ALA B 1 41 ? -1.919 -16.719 10.867 1 88.94 41 ALA B C 1
ATOM 3743 O O . ALA B 1 41 ? -1.984 -17.281 11.961 1 88.94 41 ALA B O 1
ATOM 3744 N N . GLU B 1 42 ? -1.773 -15.492 10.742 1 83.62 42 GLU B N 1
ATOM 3745 C CA . GLU B 1 42 ? -1.659 -14.617 11.898 1 83.62 42 GLU B CA 1
ATOM 3746 C C . GLU B 1 42 ? -2.973 -14.547 12.672 1 83.62 42 GLU B C 1
ATOM 3748 O O . GLU B 1 42 ? -2.975 -14.352 13.891 1 83.62 42 GLU B O 1
ATOM 3753 N N . GLU B 1 43 ? -4.027 -14.68 11.945 1 87.44 43 GLU B N 1
ATOM 3754 C CA . GLU B 1 43 ? -5.348 -14.703 12.57 1 87.44 43 GLU B CA 1
ATOM 3755 C C . GLU B 1 43 ? -5.602 -16.016 13.289 1 87.44 43 GLU B C 1
ATOM 3757 O O . GLU B 1 43 ? -6.605 -16.172 13.984 1 87.44 43 GLU B O 1
ATOM 3762 N N . GLY B 1 44 ? -4.758 -16.953 13.07 1 89.12 44 GLY B N 1
ATOM 3763 C CA . GLY B 1 44 ? -4.824 -18.188 13.844 1 89.12 44 GLY B CA 1
ATOM 3764 C C . GLY B 1 44 ? -5.379 -19.359 13.055 1 89.12 44 GLY B C 1
ATOM 3765 O O . GLY B 1 44 ? -5.711 -20.406 13.625 1 89.12 44 GLY B O 1
ATOM 3766 N N . ASN B 1 45 ? -5.551 -19.266 11.805 1 92.12 45 ASN B N 1
ATOM 3767 C CA . ASN B 1 45 ? -6.02 -20.375 10.992 1 92.12 45 ASN B CA 1
ATOM 3768 C C . ASN B 1 45 ? -4.977 -21.484 10.906 1 92.12 45 ASN B C 1
ATOM 3770 O O . ASN B 1 45 ? -3.889 -21.281 10.367 1 92.12 45 ASN B O 1
ATOM 3774 N N . LYS B 1 46 ? -5.246 -22.594 11.359 1 93.88 46 LYS B N 1
ATOM 3775 C CA . LYS B 1 46 ? -4.289 -23.688 11.477 1 93.88 46 LYS B CA 1
ATOM 3776 C C . LYS B 1 46 ? -3.82 -24.156 10.094 1 93.88 46 LYS B C 1
ATOM 3778 O O . LYS B 1 46 ? -2.633 -24.422 9.898 1 93.88 46 LYS B O 1
ATOM 3783 N N . LYS B 1 47 ? -4.738 -24.328 9.211 1 94.62 47 LYS B N 1
ATOM 3784 C CA . LYS B 1 47 ? -4.391 -24.75 7.852 1 94.62 47 LYS B CA 1
ATOM 3785 C C . LYS B 1 47 ? -3.49 -23.719 7.172 1 94.62 47 LYS B C 1
ATOM 3787 O O . LYS B 1 47 ? -2.57 -24.094 6.434 1 94.62 47 LYS B O 1
ATOM 3792 N N . ALA B 1 48 ? -3.785 -22.453 7.426 1 93.56 48 ALA B N 1
ATOM 3793 C CA . ALA B 1 48 ? -2.965 -21.375 6.852 1 93.56 48 ALA B CA 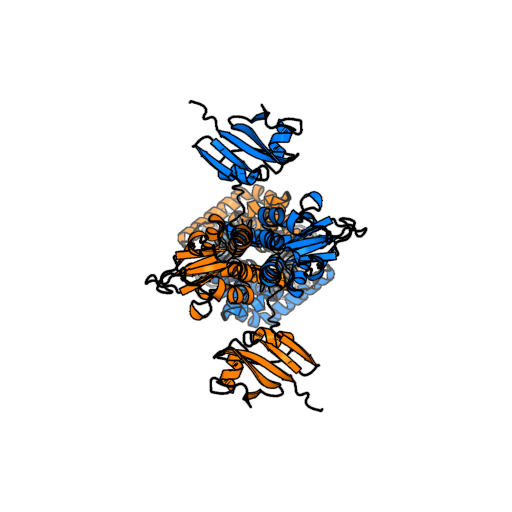1
ATOM 3794 C C . ALA B 1 48 ? -1.543 -21.422 7.402 1 93.56 48 ALA B C 1
ATOM 3796 O O . ALA B 1 48 ? -0.583 -21.141 6.68 1 93.56 48 ALA B O 1
ATOM 3797 N N . ILE B 1 49 ? -1.409 -21.766 8.633 1 93.56 49 ILE B N 1
ATOM 3798 C CA . ILE B 1 49 ? -0.093 -21.875 9.25 1 93.56 49 ILE B CA 1
ATOM 3799 C C . ILE B 1 49 ? 0.701 -23 8.586 1 93.56 49 ILE B C 1
ATOM 3801 O O . ILE B 1 49 ? 1.877 -22.828 8.258 1 93.56 49 ILE B O 1
ATOM 3805 N N . LEU B 1 50 ? 0.036 -24.094 8.359 1 93.25 50 LEU B N 1
ATOM 3806 C CA . LEU B 1 50 ? 0.674 -25.219 7.691 1 93.25 50 LEU B CA 1
ATOM 3807 C C . LEU B 1 50 ? 1.091 -24.844 6.27 1 93.25 50 LEU B C 1
ATOM 3809 O O . LEU B 1 50 ? 2.188 -25.188 5.832 1 93.25 50 LEU B O 1
ATOM 3813 N N . LEU B 1 51 ? 0.205 -24.156 5.586 1 92.81 51 LEU B N 1
ATOM 3814 C CA . LEU B 1 51 ? 0.478 -23.734 4.215 1 92.81 51 LEU B CA 1
ATOM 3815 C C . LEU B 1 51 ? 1.682 -22.797 4.164 1 92.81 51 LEU B C 1
ATOM 3817 O O . LEU B 1 51 ? 2.52 -22.906 3.266 1 92.81 51 LEU B O 1
ATOM 3821 N N . ARG B 1 52 ? 1.708 -21.891 5.094 1 88.44 52 ARG B N 1
ATOM 3822 C CA . ARG B 1 52 ? 2.822 -20.953 5.16 1 88.44 52 ARG B CA 1
ATOM 3823 C C . ARG B 1 52 ? 4.148 -21.688 5.324 1 88.44 52 ARG B C 1
ATOM 3825 O O . ARG B 1 52 ? 5.148 -21.312 4.699 1 88.44 52 ARG B O 1
ATOM 3832 N N . ASP B 1 53 ? 4.164 -22.703 6.078 1 87.88 53 ASP B N 1
ATOM 3833 C CA . ASP B 1 53 ? 5.383 -23.469 6.352 1 87.88 53 ASP B CA 1
ATOM 3834 C C . ASP B 1 53 ? 5.816 -24.266 5.125 1 87.88 53 ASP B C 1
ATOM 3836 O O . ASP B 1 53 ? 7.012 -24.359 4.828 1 87.88 53 ASP B O 1
ATOM 3840 N N . ILE B 1 54 ? 4.902 -24.797 4.484 1 85.19 54 ILE B N 1
ATOM 3841 C CA . ILE B 1 54 ? 5.215 -25.641 3.334 1 85.19 54 ILE B CA 1
ATOM 3842 C C . ILE B 1 54 ? 5.684 -24.766 2.172 1 85.19 54 ILE B C 1
ATOM 3844 O O . ILE B 1 54 ? 6.516 -25.188 1.367 1 85.19 54 ILE B O 1
ATOM 3848 N N . LEU B 1 55 ? 5.145 -23.547 2.1 1 84.81 55 LEU B N 1
ATOM 3849 C CA . LEU B 1 55 ? 5.52 -22.609 1.039 1 84.81 55 LEU B CA 1
ATOM 3850 C C . LEU B 1 55 ? 6.977 -22.188 1.184 1 84.81 55 LEU B C 1
ATOM 3852 O O . LEU B 1 55 ? 7.594 -21.734 0.213 1 84.81 55 LEU B O 1
ATOM 3856 N N . LYS B 1 56 ? 7.512 -22.391 2.354 1 80.88 56 LYS B N 1
ATOM 3857 C CA . LYS B 1 56 ? 8.914 -22.047 2.586 1 80.88 56 LYS B CA 1
ATOM 3858 C C . LYS B 1 56 ? 9.844 -23.078 1.958 1 80.88 56 LYS B C 1
ATOM 3860 O O . LYS B 1 56 ? 11.016 -22.797 1.712 1 80.88 56 LYS B O 1
ATOM 3865 N N . GLU B 1 57 ? 9.258 -24.281 1.75 1 82 57 GLU B N 1
ATOM 3866 C CA . GLU B 1 57 ? 10.023 -25.344 1.107 1 82 57 GLU B CA 1
ATOM 3867 C C . GLU B 1 57 ? 9.32 -25.844 -0.151 1 82 57 GLU B C 1
ATOM 3869 O O . GLU B 1 57 ? 8.906 -27.016 -0.22 1 82 57 GLU B O 1
ATOM 3874 N N . PRO B 1 58 ? 9.359 -25.062 -1.087 1 79.81 58 PRO B N 1
ATOM 3875 C CA . PRO B 1 58 ? 8.586 -25.406 -2.287 1 79.81 58 PRO B CA 1
ATOM 3876 C C . PRO B 1 58 ? 9.102 -26.672 -2.975 1 79.81 58 PRO B C 1
ATOM 3878 O O . PRO B 1 58 ? 8.32 -27.406 -3.58 1 79.81 58 PRO B O 1
ATOM 3881 N N . ASN B 1 59 ? 10.312 -27.016 -2.816 1 82.06 59 ASN B N 1
ATOM 3882 C CA . ASN B 1 59 ? 10.891 -28.188 -3.467 1 82.06 59 ASN B CA 1
ATOM 3883 C C . ASN B 1 59 ? 10.273 -29.484 -2.949 1 82.06 59 ASN B C 1
ATOM 3885 O O . ASN B 1 59 ? 9.938 -30.375 -3.734 1 82.06 59 ASN B O 1
ATOM 3889 N N . LYS B 1 60 ? 10.211 -29.562 -1.674 1 83.69 60 LYS B N 1
ATOM 3890 C CA . LYS B 1 60 ? 9.633 -30.75 -1.06 1 83.69 60 LYS B CA 1
ATOM 3891 C C . LYS B 1 60 ? 8.164 -30.906 -1.456 1 83.69 60 LYS B C 1
ATOM 3893 O O . LYS B 1 60 ? 7.707 -32.031 -1.704 1 83.69 60 LYS B O 1
ATOM 3898 N N . LEU B 1 61 ? 7.484 -29.875 -1.451 1 86.88 61 LEU B N 1
ATOM 3899 C CA . LEU B 1 61 ? 6.074 -29.859 -1.82 1 86.88 61 LEU B CA 1
ATOM 3900 C C . LEU B 1 61 ? 5.887 -30.297 -3.268 1 86.88 61 LEU B C 1
ATOM 3902 O O . LEU B 1 61 ? 5.078 -31.188 -3.551 1 86.88 61 LEU B O 1
ATOM 3906 N N . LEU B 1 62 ? 6.648 -29.719 -4.152 1 87.69 62 LEU B N 1
ATOM 3907 C CA . LEU B 1 62 ? 6.543 -30.016 -5.574 1 87.69 62 LEU B CA 1
ATOM 3908 C C . LEU B 1 62 ? 6.918 -31.469 -5.855 1 87.69 62 LEU B C 1
ATOM 3910 O O . LEU B 1 62 ? 6.277 -32.125 -6.672 1 87.69 62 LEU B O 1
ATOM 3914 N N . SER B 1 63 ? 7.945 -31.859 -5.129 1 89.81 63 SER B N 1
ATOM 3915 C CA . SER B 1 63 ? 8.375 -33.25 -5.309 1 89.81 63 SER B CA 1
ATOM 3916 C C . SER B 1 63 ? 7.285 -34.219 -4.875 1 89.81 63 SER B C 1
ATOM 3918 O O . SER B 1 63 ? 7.027 -35.219 -5.559 1 89.81 63 SER B O 1
ATOM 3920 N N . THR B 1 64 ? 6.68 -33.938 -3.77 1 90.75 64 THR B N 1
ATOM 3921 C CA . THR B 1 64 ? 5.613 -34.812 -3.258 1 90.75 64 THR B CA 1
ATOM 3922 C C . THR B 1 64 ? 4.445 -34.844 -4.238 1 90.75 64 THR B C 1
ATOM 3924 O O . THR B 1 64 ? 3.949 -35.938 -4.562 1 90.75 64 THR B O 1
ATOM 3927 N N . ILE B 1 65 ? 4.051 -33.75 -4.66 1 93.19 65 ILE B N 1
ATOM 3928 C CA . ILE B 1 65 ? 2.92 -33.625 -5.578 1 93.19 65 ILE B CA 1
ATOM 3929 C C . ILE B 1 65 ? 3.262 -34.312 -6.898 1 93.19 65 ILE B C 1
ATOM 3931 O O . ILE B 1 65 ? 2.438 -35.031 -7.461 1 93.19 65 ILE B O 1
ATOM 3935 N N . GLN B 1 66 ? 4.434 -34.156 -7.359 1 89.81 66 GLN B N 1
ATOM 3936 C CA . GLN B 1 66 ? 4.852 -34.719 -8.641 1 89.81 66 GLN B CA 1
ATOM 3937 C C . GLN B 1 66 ? 4.918 -36.219 -8.57 1 89.81 66 GLN B C 1
ATOM 3939 O O . GLN B 1 66 ? 4.613 -36.906 -9.547 1 89.81 66 GLN B O 1
ATOM 3944 N N . VAL B 1 67 ? 5.402 -36.688 -7.434 1 86.62 67 VAL B N 1
ATOM 3945 C CA . VAL B 1 67 ? 5.406 -38.156 -7.242 1 86.62 67 VAL B CA 1
ATOM 3946 C C . VAL B 1 67 ? 3.979 -38.688 -7.34 1 86.62 67 VAL B C 1
ATOM 3948 O O . VAL B 1 67 ? 3.736 -39.719 -7.984 1 86.62 67 VAL B O 1
ATOM 3951 N N . GLY B 1 68 ? 3.07 -38.031 -6.707 1 86.94 68 GLY B N 1
ATOM 3952 C CA . GLY B 1 68 ? 1.672 -38.406 -6.773 1 86.94 68 GLY B CA 1
ATOM 3953 C C . GLY B 1 68 ? 1.11 -38.375 -8.18 1 86.94 68 GLY B C 1
ATOM 3954 O O . GLY B 1 68 ? 0.468 -39.344 -8.625 1 86.94 68 GLY B O 1
ATOM 3955 N N . ILE B 1 69 ? 1.388 -37.406 -8.938 1 88.19 69 ILE B N 1
ATOM 3956 C CA . ILE B 1 69 ? 0.896 -37.219 -10.297 1 88.19 69 ILE B CA 1
ATOM 3957 C C . ILE B 1 69 ? 1.5 -38.281 -11.203 1 88.19 69 ILE B C 1
ATOM 3959 O O . ILE B 1 69 ? 0.783 -38.938 -11.961 1 88.19 69 ILE B O 1
ATOM 3963 N N . THR B 1 70 ? 2.791 -38.469 -11.102 1 80.69 70 THR B N 1
ATOM 3964 C CA . THR B 1 70 ? 3.494 -39.438 -11.922 1 80.69 70 THR B CA 1
ATOM 3965 C C . THR B 1 70 ? 3 -40.844 -11.633 1 80.69 70 THR B C 1
ATOM 3967 O O . THR B 1 70 ? 2.797 -41.656 -12.547 1 80.69 70 THR B O 1
ATOM 3970 N N . PHE B 1 71 ? 2.854 -41.094 -10.391 1 80.44 71 PHE B N 1
ATOM 3971 C CA . PHE B 1 71 ? 2.361 -42.406 -9.992 1 80.44 71 PHE B CA 1
ATOM 3972 C C . PHE B 1 71 ? 0.975 -42.656 -10.57 1 80.44 71 PHE B C 1
ATOM 3974 O O . PHE B 1 71 ? 0.732 -43.719 -11.164 1 80.44 71 PHE B O 1
ATOM 3981 N N . ALA B 1 72 ? 0.118 -41.75 -10.375 1 83.75 72 ALA B N 1
ATOM 3982 C CA . ALA B 1 72 ? -1.246 -41.906 -10.875 1 83.75 72 ALA B CA 1
ATOM 3983 C C . ALA B 1 72 ? -1.259 -42 -12.398 1 83.75 72 ALA B C 1
ATOM 3985 O O . ALA B 1 72 ? -1.965 -42.875 -12.953 1 83.75 72 ALA B O 1
ATOM 3986 N N . GLY B 1 73 ? -0.459 -41.25 -13.062 1 77.19 73 GLY B N 1
ATOM 3987 C CA . GLY B 1 73 ? -0.396 -41.281 -14.508 1 77.19 73 GLY B CA 1
ATOM 3988 C C . GLY B 1 73 ? 0.16 -42.594 -15.055 1 77.19 73 GLY B C 1
ATOM 3989 O O . GLY B 1 73 ? -0.404 -43.156 -15.984 1 77.19 73 GLY B O 1
ATOM 3990 N N . PHE B 1 74 ? 1.203 -43 -14.477 1 69.88 74 PHE B N 1
ATOM 3991 C CA . PHE B 1 74 ? 1.863 -44.219 -14.914 1 69.88 74 PHE B CA 1
ATOM 3992 C C . PHE B 1 74 ? 0.952 -45.406 -14.711 1 69.88 74 PHE B C 1
ATOM 3994 O O . PHE B 1 74 ? 0.823 -46.25 -15.602 1 69.88 74 PHE B O 1
ATOM 4001 N N . PHE B 1 75 ? 0.343 -45.5 -13.578 1 75.88 75 PHE B N 1
ATOM 4002 C CA . PHE B 1 75 ? -0.489 -46.656 -13.266 1 75.88 75 PHE B CA 1
ATOM 4003 C C . PHE B 1 75 ? -1.771 -46.656 -14.086 1 75.88 75 PHE B C 1
ATOM 4005 O O . PHE B 1 75 ? -2.285 -47.719 -14.461 1 75.88 75 PHE B O 1
ATOM 4012 N N . ALA B 1 76 ? -2.23 -45.5 -14.297 1 77.25 76 ALA B N 1
ATOM 4013 C CA . ALA B 1 76 ? -3.408 -45.375 -15.156 1 77.25 76 ALA B CA 1
ATOM 4014 C C . ALA B 1 76 ? -3.098 -45.844 -16.578 1 77.25 76 ALA B C 1
ATOM 4016 O O . ALA B 1 76 ? -3.865 -46.594 -17.172 1 77.25 76 ALA B O 1
ATOM 4017 N N . SER B 1 77 ? -2.023 -45.406 -17.141 1 72.44 77 SER B N 1
ATOM 4018 C CA . SER B 1 77 ? -1.616 -45.75 -18.5 1 72.44 77 SER B CA 1
ATOM 4019 C C . SER B 1 77 ? -1.317 -47.25 -18.609 1 72.44 77 SER B C 1
ATOM 4021 O O . SER B 1 77 ? -1.692 -47.875 -19.594 1 72.44 77 SER B O 1
ATOM 4023 N N . ALA B 1 78 ? -0.633 -47.812 -17.578 1 70 78 ALA B N 1
ATOM 4024 C CA . ALA B 1 78 ? -0.314 -49.219 -17.578 1 70 78 ALA B CA 1
ATOM 4025 C C . ALA B 1 78 ? -1.583 -50.062 -17.5 1 70 78 ALA B C 1
ATOM 4027 O O . ALA B 1 78 ? -1.704 -51.062 -18.203 1 70 78 ALA B O 1
ATOM 4028 N N . SER B 1 79 ? -2.459 -49.656 -16.688 1 74.81 79 SER B N 1
ATOM 4029 C CA . SER B 1 79 ? -3.717 -50.375 -16.531 1 74.81 79 SER B CA 1
ATOM 4030 C C . SER B 1 79 ? -4.555 -50.312 -17.812 1 74.81 79 SER B C 1
ATOM 4032 O O . SER B 1 79 ? -5.184 -51.312 -18.188 1 74.81 79 SER B O 1
ATOM 4034 N N . ALA B 1 80 ? -4.574 -49.219 -18.406 1 74.12 80 ALA B N 1
ATOM 4035 C CA . ALA B 1 80 ? -5.324 -49.031 -19.641 1 74.12 80 ALA B CA 1
ATOM 4036 C C . ALA B 1 80 ? -4.738 -49.906 -20.766 1 74.12 80 ALA B C 1
ATOM 4038 O O . ALA B 1 80 ? -5.48 -50.531 -21.531 1 74.12 80 ALA B O 1
ATOM 4039 N N . ALA B 1 81 ? -3.459 -49.906 -20.875 1 68.88 81 ALA B N 1
ATOM 4040 C CA . ALA B 1 81 ? -2.764 -50.656 -21.922 1 68.88 81 ALA B CA 1
ATOM 4041 C C . ALA B 1 81 ? -2.986 -52.156 -21.781 1 68.88 81 ALA B C 1
ATOM 4043 O O . ALA B 1 81 ? -3.105 -52.875 -22.781 1 68.88 81 ALA B O 1
ATOM 4044 N N . THR B 1 82 ? -3.123 -52.625 -20.578 1 67.56 82 THR B N 1
ATOM 4045 C CA . THR B 1 82 ? -3.168 -54.062 -20.359 1 67.56 82 THR B CA 1
ATOM 4046 C C . THR B 1 82 ? -4.609 -54.562 -20.344 1 67.56 82 THR B C 1
ATOM 4048 O O . THR B 1 82 ? -4.887 -55.719 -20.734 1 67.56 82 THR B O 1
ATOM 4051 N N . SER B 1 83 ? -5.438 -53.75 -19.875 1 71.69 83 SER B N 1
ATOM 4052 C CA . SER B 1 83 ? -6.781 -54.281 -19.672 1 71.69 83 SER B CA 1
ATOM 4053 C C . SER B 1 83 ? -7.75 -53.75 -20.719 1 71.69 83 SER B C 1
ATOM 4055 O O . SER B 1 83 ? -8.422 -54.531 -21.406 1 71.69 83 SER B O 1
ATOM 4057 N N . ILE B 1 84 ? -7.707 -52.531 -20.953 1 74.44 84 ILE B N 1
ATOM 4058 C CA . ILE B 1 84 ? -8.711 -51.938 -21.828 1 74.44 84 ILE B CA 1
ATOM 4059 C C . ILE B 1 84 ? -8.336 -52.188 -23.281 1 74.44 84 ILE B C 1
ATOM 4061 O O . ILE B 1 84 ? -9.195 -52.5 -24.109 1 74.44 84 ILE B O 1
ATOM 4065 N N . SER B 1 85 ? -7.129 -52.031 -23.609 1 72.06 85 SER B N 1
ATOM 4066 C CA . SER B 1 85 ? -6.684 -52.219 -24.984 1 72.06 85 SER B CA 1
ATOM 4067 C C . SER B 1 85 ? -6.938 -53.656 -25.469 1 72.06 85 SER B C 1
ATOM 4069 O O . SER B 1 85 ? -7.312 -53.844 -26.625 1 72.06 85 SER B O 1
ATOM 4071 N N . VAL B 1 86 ? -6.785 -54.594 -24.594 1 70.5 86 VAL B N 1
ATOM 4072 C CA . VAL B 1 86 ? -6.988 -56 -24.953 1 70.5 86 VAL B CA 1
ATOM 4073 C C . VAL B 1 86 ? -8.469 -56.25 -25.219 1 70.5 86 VAL B C 1
ATOM 4075 O O . VAL B 1 86 ? -8.828 -56.938 -26.188 1 70.5 86 VAL B O 1
ATOM 4078 N N . GLY B 1 87 ? -9.25 -55.688 -24.297 1 72.75 87 GLY B N 1
ATOM 4079 C CA . GLY B 1 87 ? -10.688 -55.812 -24.516 1 72.75 87 GLY B CA 1
ATOM 4080 C C . GLY B 1 87 ? -11.164 -55.188 -25.797 1 72.75 87 GLY B C 1
ATOM 4081 O O . GLY B 1 87 ? -11.977 -55.781 -26.531 1 72.75 87 GLY B O 1
ATOM 4082 N N . PHE B 1 88 ? -10.57 -54.094 -26.078 1 79.69 88 PHE B N 1
ATOM 4083 C CA . PHE B 1 88 ? -10.945 -53.375 -27.297 1 79.69 88 PHE B CA 1
ATOM 4084 C C . PHE B 1 88 ? -10.406 -54.062 -28.531 1 79.69 88 PHE B C 1
ATOM 4086 O O . PHE B 1 88 ? -11.055 -54.094 -29.578 1 79.69 88 PHE B O 1
ATOM 4093 N N . ALA B 1 89 ? -9.242 -54.562 -28.469 1 78.06 89 ALA B N 1
ATOM 4094 C CA . ALA B 1 89 ? -8.672 -55.312 -29.578 1 78.06 89 ALA B CA 1
ATOM 4095 C C . ALA B 1 89 ? -9.555 -56.531 -29.938 1 78.06 89 ALA B C 1
ATOM 4097 O O . ALA B 1 89 ? -9.75 -56.812 -31.125 1 78.06 89 ALA B O 1
ATOM 4098 N N . GLU B 1 90 ? -10.086 -57.188 -28.906 1 79 90 GLU B N 1
ATOM 4099 C CA . GLU B 1 90 ? -10.977 -58.344 -29.141 1 79 90 GLU B CA 1
ATOM 4100 C C . GLU B 1 90 ? -12.25 -57.906 -29.859 1 79 90 GLU B C 1
ATOM 4102 O O . GLU B 1 90 ? -12.742 -58.625 -30.734 1 79 90 GLU B O 1
ATOM 4107 N N . LEU B 1 91 ? -12.656 -56.719 -29.453 1 77.75 91 LEU B N 1
ATOM 4108 C CA . LEU B 1 91 ? -13.844 -56.188 -30.109 1 77.75 91 LEU B CA 1
ATOM 4109 C C . LEU B 1 91 ? -13.562 -55.875 -31.562 1 77.75 91 LEU B C 1
ATOM 4111 O O . LEU B 1 91 ? -14.391 -56.156 -32.438 1 77.75 91 LEU B O 1
ATOM 4115 N N . LEU B 1 92 ? -12.445 -55.312 -31.812 1 83.19 92 LEU B N 1
ATOM 4116 C CA . LEU B 1 92 ? -12.07 -54.938 -33.188 1 83.19 92 LEU B CA 1
ATOM 4117 C C . LEU B 1 92 ? -11.828 -56.219 -34.031 1 83.19 92 LEU B C 1
ATOM 4119 O O . LEU B 1 92 ? -12.156 -56.25 -35.219 1 83.19 92 LEU B O 1
ATOM 4123 N N . ASN B 1 93 ? -11.234 -57.219 -33.406 1 79.94 93 ASN B N 1
ATOM 4124 C CA . ASN B 1 93 ? -11.008 -58.469 -34.125 1 79.94 93 ASN B CA 1
ATOM 4125 C C . ASN B 1 93 ? -12.312 -59.156 -34.5 1 79.94 93 ASN B C 1
ATOM 4127 O O . ASN B 1 93 ? -12.398 -59.781 -35.562 1 79.94 93 ASN B O 1
ATOM 4131 N N . ASN B 1 94 ? -13.227 -58.906 -33.625 1 82.5 94 ASN B N 1
ATOM 4132 C CA . ASN B 1 94 ? -14.531 -59.469 -33.938 1 82.5 94 ASN B CA 1
ATOM 4133 C C . ASN B 1 94 ? -15.156 -58.781 -35.156 1 82.5 94 ASN B C 1
ATOM 4135 O O . ASN B 1 94 ? -15.953 -59.375 -35.875 1 82.5 94 ASN B O 1
ATOM 4139 N N . PHE B 1 95 ? -14.742 -57.562 -35.344 1 85.56 95 PHE B N 1
ATOM 4140 C CA . PHE B 1 95 ? -15.227 -56.844 -36.5 1 85.56 95 PHE B CA 1
ATOM 4141 C C . PHE B 1 95 ? -14.258 -56.969 -37.688 1 85.56 95 PHE B C 1
ATOM 4143 O O . PHE B 1 95 ? -14.383 -56.281 -38.688 1 85.56 95 PHE B O 1
ATOM 4150 N N . ASN B 1 96 ? -13.266 -57.75 -37.656 1 80.25 96 ASN B N 1
ATOM 4151 C CA . ASN B 1 96 ? -12.305 -58.125 -38.688 1 80.25 96 ASN B CA 1
ATOM 4152 C C . ASN B 1 96 ? -11.43 -56.969 -39.094 1 80.25 96 ASN B C 1
ATOM 4154 O O . ASN B 1 96 ? -11.164 -56.781 -40.281 1 80.25 96 ASN B O 1
ATOM 4158 N N . VAL B 1 97 ? -11.141 -56.125 -38.156 1 78.25 97 VAL B N 1
ATOM 4159 C CA . VAL B 1 97 ? -10.234 -55.031 -38.438 1 78.25 97 VAL B CA 1
ATOM 4160 C C . VAL B 1 97 ? -8.789 -55.5 -38.375 1 78.25 97 VAL B C 1
ATOM 4162 O O . VAL B 1 97 ? -8.391 -56.125 -37.406 1 78.25 97 VAL B O 1
ATOM 4165 N N . PRO B 1 98 ? -8.047 -55.375 -39.531 1 80.06 98 PRO B N 1
ATOM 4166 C CA . PRO B 1 98 ? -6.637 -55.781 -39.469 1 80.06 98 PRO B CA 1
ATOM 4167 C C . PRO B 1 98 ? -5.828 -54.938 -38.469 1 80.06 98 PRO B C 1
ATOM 4169 O O . PRO B 1 98 ? -6.18 -53.781 -38.219 1 80.06 98 PRO B O 1
ATOM 4172 N N . TYR B 1 99 ? -4.789 -55.469 -37.844 1 81.69 99 TYR B N 1
ATOM 4173 C CA . TYR B 1 99 ? -3.922 -54.781 -36.875 1 81.69 99 TYR B CA 1
ATOM 4174 C C . TYR B 1 99 ? -4.715 -54.312 -35.656 1 81.69 99 TYR B C 1
ATOM 4176 O O . TYR B 1 99 ? -4.516 -53.188 -35.188 1 81.69 99 TYR B O 1
ATOM 4184 N N . SER B 1 100 ? -5.707 -55.125 -35.312 1 79.25 100 SER B N 1
ATOM 4185 C CA . SER B 1 100 ? -6.652 -54.812 -34.25 1 79.25 100 SER B CA 1
ATOM 4186 C C . SER B 1 100 ? -5.93 -54.5 -32.938 1 79.25 100 SER B C 1
ATOM 4188 O O . SER B 1 100 ? -6.328 -53.594 -32.219 1 79.25 100 SER B O 1
ATOM 4190 N N . ASP B 1 101 ? -4.879 -55.188 -32.688 1 76.94 101 ASP B N 1
ATOM 4191 C CA . ASP B 1 101 ? -4.152 -55 -31.438 1 76.94 101 ASP B CA 1
ATOM 4192 C C . ASP B 1 101 ? -3.471 -53.625 -31.406 1 76.94 101 ASP B C 1
ATOM 4194 O O . ASP B 1 101 ? -3.549 -52.906 -30.406 1 76.94 101 ASP B O 1
ATOM 4198 N N . ASP B 1 102 ? -2.887 -53.25 -32.5 1 76.94 102 ASP B N 1
ATOM 4199 C CA . ASP B 1 102 ? -2.174 -51.969 -32.562 1 76.94 102 ASP B CA 1
ATOM 4200 C C . ASP B 1 102 ? -3.146 -50.781 -32.562 1 76.94 102 ASP B C 1
ATOM 4202 O O . ASP B 1 102 ? -2.906 -49.781 -31.891 1 76.94 102 ASP B O 1
ATOM 4206 N N . ILE B 1 103 ? -4.125 -50.938 -33.219 1 81.25 103 ILE B N 1
ATOM 4207 C CA . ILE B 1 103 ? -5.121 -49.875 -33.312 1 81.25 103 ILE B CA 1
ATOM 4208 C C . ILE B 1 103 ? -5.801 -49.719 -31.953 1 81.25 103 ILE B C 1
ATOM 4210 O O . ILE B 1 103 ? -6.043 -48.594 -31.5 1 81.25 103 ILE B O 1
ATOM 4214 N N . ALA B 1 104 ? -6.117 -50.906 -31.359 1 80.31 104 ALA B N 1
ATOM 4215 C CA . ALA B 1 104 ? -6.758 -50.844 -30.047 1 80.31 104 ALA B CA 1
ATOM 4216 C C . ALA B 1 104 ? -5.867 -50.156 -29.016 1 80.31 104 ALA B C 1
ATOM 4218 O O . ALA B 1 104 ? -6.348 -49.375 -28.188 1 80.31 104 ALA B O 1
ATOM 4219 N N . LEU B 1 105 ? -4.645 -50.438 -29.141 1 76.5 105 LEU B N 1
ATOM 4220 C CA . LEU B 1 105 ? -3.701 -49.812 -28.203 1 76.5 105 LEU B CA 1
ATOM 4221 C C . LEU B 1 105 ? -3.627 -48.312 -28.422 1 76.5 105 LEU B C 1
ATOM 4223 O O . LEU B 1 105 ? -3.666 -47.531 -27.453 1 76.5 105 LEU B O 1
ATOM 4227 N N . VAL B 1 106 ? -3.551 -47.844 -29.625 1 76.12 106 VAL B N 1
ATOM 4228 C CA . VAL B 1 106 ? -3.406 -46.438 -29.953 1 76.12 106 VAL B CA 1
ATOM 4229 C C . VAL B 1 106 ? -4.684 -45.688 -29.594 1 76.12 106 VAL B C 1
ATOM 4231 O O . VAL B 1 106 ? -4.629 -44.625 -28.969 1 76.12 106 VAL B O 1
ATOM 4234 N N . VAL B 1 107 ? -5.766 -46.219 -29.922 1 81.25 107 VAL B N 1
ATOM 4235 C CA . VAL B 1 107 ? -7.043 -45.562 -29.703 1 81.25 107 VAL B CA 1
ATOM 4236 C C . VAL B 1 107 ? -7.328 -45.469 -28.203 1 81.25 107 VAL B C 1
ATOM 4238 O O . VAL B 1 107 ? -7.773 -44.438 -27.688 1 81.25 107 VAL B O 1
ATOM 4241 N N . THR B 1 108 ? -7.07 -46.625 -27.531 1 79.44 108 THR B N 1
ATOM 4242 C CA . THR B 1 108 ? -7.301 -46.625 -26.094 1 79.44 108 THR B CA 1
ATOM 4243 C C . THR B 1 108 ? -6.383 -45.625 -25.391 1 79.44 108 THR B C 1
ATOM 4245 O O . THR B 1 108 ? -6.812 -44.938 -24.469 1 79.44 108 THR B O 1
ATOM 4248 N N . THR B 1 109 ? -5.195 -45.625 -25.844 1 74.25 109 THR B N 1
ATOM 4249 C CA . THR B 1 109 ? -4.238 -44.688 -25.266 1 74.25 109 THR B CA 1
ATOM 4250 C C . THR B 1 109 ? -4.676 -43.25 -25.5 1 74.25 109 THR B C 1
ATOM 4252 O O . THR B 1 109 ? -4.578 -42.406 -24.594 1 74.25 109 THR B O 1
ATOM 4255 N N . LEU B 1 110 ? -5.121 -42.906 -26.625 1 79.25 110 LEU B N 1
ATOM 4256 C CA . LEU B 1 110 ? -5.551 -41.562 -26.969 1 79.25 110 LEU B CA 1
ATOM 4257 C C . LEU B 1 110 ? -6.777 -41.156 -26.156 1 79.25 110 LEU B C 1
ATOM 4259 O O . LEU B 1 110 ? -6.879 -40.031 -25.688 1 79.25 110 LEU B O 1
ATOM 4263 N N . ILE B 1 111 ? -7.621 -42.062 -26 1 83.12 111 ILE B N 1
ATOM 4264 C CA . ILE B 1 111 ? -8.852 -41.812 -25.266 1 83.12 111 ILE B CA 1
ATOM 4265 C C . ILE B 1 111 ? -8.531 -41.562 -23.781 1 83.12 111 ILE B C 1
ATOM 4267 O O . ILE B 1 111 ? -9.008 -40.625 -23.172 1 83.12 111 ILE B O 1
ATOM 4271 N N . ILE B 1 112 ? -7.75 -42.469 -23.25 1 77.94 112 ILE B N 1
ATOM 4272 C CA . ILE B 1 112 ? -7.406 -42.375 -21.828 1 77.94 112 ILE B CA 1
ATOM 4273 C C . ILE B 1 112 ? -6.586 -41.094 -21.594 1 77.94 112 ILE B C 1
ATOM 4275 O O . ILE B 1 112 ? -6.758 -40.406 -20.578 1 77.94 112 ILE B O 1
ATOM 4279 N N . SER B 1 113 ? -5.648 -40.875 -22.516 1 80.56 113 SER B N 1
ATOM 4280 C CA . SER B 1 113 ? -4.871 -39.625 -22.422 1 80.56 113 SER B CA 1
ATOM 4281 C C . SER B 1 113 ? -5.773 -38.406 -22.438 1 80.56 113 SER B C 1
ATOM 4283 O O . SER B 1 113 ? -5.551 -37.469 -21.688 1 80.56 113 SER B O 1
ATOM 4285 N N . TYR B 1 114 ? -6.734 -38.438 -23.266 1 86.62 114 TYR B N 1
ATOM 4286 C CA . TYR B 1 114 ? -7.688 -37.344 -23.359 1 86.62 114 TYR B CA 1
ATOM 4287 C C . TYR B 1 114 ? -8.469 -37.188 -22.062 1 86.62 114 TYR B C 1
ATOM 4289 O O . TYR B 1 114 ? -8.602 -36.062 -21.547 1 86.62 114 TYR B O 1
ATOM 4297 N N . LEU B 1 115 ? -8.922 -38.25 -21.578 1 87.56 115 LEU B N 1
ATOM 4298 C CA . LEU B 1 115 ? -9.711 -38.219 -20.344 1 87.56 115 LEU B CA 1
ATOM 4299 C C . LEU B 1 115 ? -8.867 -37.75 -19.172 1 87.56 115 LEU B C 1
ATOM 4301 O O . LEU B 1 115 ? -9.32 -36.969 -18.328 1 87.56 115 LEU B O 1
ATOM 4305 N N . THR B 1 116 ? -7.707 -38.281 -19.109 1 85.75 116 THR B N 1
ATOM 4306 C CA . THR B 1 116 ? -6.805 -37.906 -18.031 1 85.75 116 THR B CA 1
ATOM 4307 C C . THR B 1 116 ? -6.434 -36.438 -18.125 1 85.75 116 THR B C 1
ATOM 4309 O O . THR B 1 116 ? -6.328 -35.75 -17.109 1 85.75 116 THR B O 1
ATOM 4312 N N . LEU B 1 117 ? -6.258 -36 -19.328 1 89.75 117 LEU B N 1
ATOM 4313 C CA . LEU B 1 117 ? -5.883 -34.594 -19.547 1 89.75 117 LEU B CA 1
ATOM 4314 C C . LEU B 1 117 ? -7.016 -33.656 -19.141 1 89.75 117 LEU B C 1
ATOM 4316 O O . LEU B 1 117 ? -6.789 -32.656 -18.453 1 89.75 117 LEU B O 1
ATOM 4320 N N . VAL B 1 118 ? -8.195 -33.938 -19.5 1 92.19 118 VAL B N 1
ATOM 4321 C CA . VAL B 1 118 ? -9.328 -33.062 -19.266 1 92.19 118 VAL B CA 1
ATOM 4322 C C . VAL B 1 118 ? -9.805 -33.219 -17.828 1 92.19 118 VAL B C 1
ATOM 4324 O O . VAL B 1 118 ? -9.883 -32.219 -17.094 1 92.19 118 VAL B O 1
ATOM 4327 N N . LEU B 1 119 ? -9.969 -34.469 -17.375 1 93.38 119 LEU B N 1
ATOM 4328 C CA . LEU B 1 119 ? -10.578 -34.688 -16.062 1 93.38 119 LEU B CA 1
ATOM 4329 C C . LEU B 1 119 ? -9.516 -34.719 -14.969 1 93.38 119 LEU B C 1
ATOM 4331 O O . LEU B 1 119 ? -9.797 -34.375 -13.82 1 93.38 119 LEU B O 1
ATOM 4335 N N . GLY B 1 120 ? -8.422 -35.156 -15.352 1 91.88 120 GLY B N 1
ATOM 4336 C CA . GLY B 1 120 ? -7.387 -35.344 -14.352 1 91.88 120 GLY B CA 1
ATOM 4337 C C . GLY B 1 120 ? -6.473 -34.125 -14.203 1 91.88 120 GLY B C 1
ATOM 4338 O O . GLY B 1 120 ? -5.777 -34 -13.203 1 91.88 120 GLY B O 1
ATOM 4339 N N . GLU B 1 121 ? -6.504 -33.219 -15.172 1 92 121 GLU B N 1
ATOM 4340 C CA . GLU B 1 121 ? -5.504 -32.156 -15.125 1 92 121 GLU B CA 1
ATOM 4341 C C . GLU B 1 121 ? -6.133 -30.797 -15.391 1 92 121 GLU B C 1
ATOM 4343 O O . GLU B 1 121 ? -6.195 -29.953 -14.492 1 92 121 GLU B O 1
ATOM 4348 N N . LEU B 1 122 ? -6.781 -30.609 -16.531 1 92.81 122 LEU B N 1
ATOM 4349 C CA . LEU B 1 122 ? -7.227 -29.281 -16.953 1 92.81 122 LEU B CA 1
ATOM 4350 C C . LEU B 1 122 ? -8.383 -28.797 -16.094 1 92.81 122 LEU B C 1
ATOM 4352 O O . LEU B 1 122 ? -8.344 -27.672 -15.586 1 92.81 122 LEU B O 1
ATOM 4356 N N . VAL B 1 123 ? -9.383 -29.578 -15.922 1 93.44 123 VAL B N 1
ATOM 4357 C CA . VAL B 1 123 ? -10.547 -29.172 -15.141 1 93.44 123 VAL B CA 1
ATOM 4358 C C . VAL B 1 123 ? -10.125 -28.922 -13.695 1 93.44 123 VAL B C 1
ATOM 4360 O O . VAL B 1 123 ? -10.422 -27.859 -13.133 1 93.44 123 VAL B O 1
ATOM 4363 N N . PRO B 1 124 ? -9.398 -29.891 -13.109 1 94.62 124 PRO B N 1
ATOM 4364 C CA . PRO B 1 124 ? -8.977 -29.656 -11.727 1 94.62 124 PRO B CA 1
ATOM 4365 C C . PRO B 1 124 ? -8.102 -28.406 -11.586 1 94.62 124 PRO B C 1
ATOM 4367 O O . PRO B 1 124 ? -8.242 -27.656 -10.617 1 94.62 124 PRO B O 1
ATOM 4370 N N . LYS B 1 125 ? -7.215 -28.188 -12.469 1 92.94 125 LYS B N 1
ATOM 4371 C CA . LYS B 1 125 ? -6.348 -27 -12.43 1 92.94 125 LYS B CA 1
ATOM 4372 C C . LYS B 1 125 ? -7.16 -25.719 -12.539 1 92.94 125 LYS B C 1
ATOM 4374 O O . LYS B 1 125 ? -6.867 -24.734 -11.867 1 92.94 125 LYS B O 1
ATOM 4379 N N . ARG B 1 126 ? -8.125 -25.781 -13.32 1 90.69 126 ARG B N 1
ATOM 4380 C CA . ARG B 1 126 ? -8.977 -24.609 -13.484 1 90.69 126 ARG B CA 1
ATOM 4381 C C . ARG B 1 126 ? -9.773 -24.328 -12.219 1 90.69 126 ARG B C 1
ATOM 4383 O O . ARG B 1 126 ? -9.93 -23.172 -11.82 1 90.69 126 ARG B O 1
ATOM 4390 N N . ILE B 1 127 ? -10.273 -25.328 -11.688 1 91.69 127 ILE B N 1
ATOM 4391 C CA . ILE B 1 127 ? -11.023 -25.188 -10.445 1 91.69 127 ILE B CA 1
ATOM 4392 C C . ILE B 1 127 ? -10.117 -24.625 -9.352 1 91.69 127 ILE B C 1
ATOM 4394 O O . ILE B 1 127 ? -10.523 -23.75 -8.586 1 91.69 127 ILE B O 1
ATOM 4398 N N . ALA B 1 128 ? -8.93 -25.094 -9.32 1 92.69 128 ALA B N 1
ATOM 4399 C CA . ALA B 1 128 ? -7.953 -24.656 -8.328 1 92.69 128 ALA B CA 1
ATOM 4400 C C . ALA B 1 128 ? -7.617 -23.172 -8.508 1 92.69 128 ALA B C 1
ATOM 4402 O O . ALA B 1 128 ? -7.5 -22.438 -7.535 1 92.69 128 ALA B O 1
ATOM 4403 N N . LEU B 1 129 ? -7.523 -22.766 -9.719 1 89.25 129 LEU B N 1
ATOM 4404 C CA . LEU B 1 129 ? -7.168 -21.391 -10.016 1 89.25 129 LEU B CA 1
ATOM 4405 C C . LEU B 1 129 ? -8.289 -20.438 -9.602 1 89.25 129 LEU B C 1
ATOM 4407 O O . LEU B 1 129 ? -8.023 -19.312 -9.188 1 89.25 129 LEU B O 1
ATOM 4411 N N . GLN B 1 130 ? -9.469 -20.859 -9.688 1 86.38 130 GLN B N 1
ATOM 4412 C CA . GLN B 1 130 ? -10.609 -20.016 -9.336 1 86.38 130 GLN B CA 1
ATOM 4413 C C . GLN B 1 130 ? -10.852 -20.031 -7.824 1 86.38 130 GLN B C 1
ATOM 4415 O O . GLN B 1 130 ? -11.422 -19.078 -7.277 1 86.38 130 GLN B O 1
ATOM 4420 N N . ASN B 1 131 ? -10.43 -21.078 -7.184 1 89.81 131 ASN B N 1
ATOM 4421 C CA . ASN B 1 131 ? -10.586 -21.25 -5.742 1 89.81 131 ASN B CA 1
ATOM 4422 C C . ASN B 1 131 ? -9.281 -21.688 -5.082 1 89.81 131 ASN B C 1
ATOM 4424 O O . ASN B 1 131 ? -9.258 -22.688 -4.363 1 89.81 131 ASN B O 1
ATOM 4428 N N . THR B 1 132 ? -8.344 -20.844 -5.266 1 90.88 132 THR B N 1
ATOM 4429 C CA . THR B 1 132 ? -6.988 -21.219 -4.883 1 90.88 132 THR B CA 1
ATOM 4430 C C . THR B 1 132 ? -6.898 -21.469 -3.381 1 90.88 132 THR B C 1
ATOM 4432 O O . THR B 1 132 ? -6.391 -22.5 -2.949 1 90.88 132 THR B O 1
ATOM 4435 N N . GLU B 1 133 ? -7.453 -20.609 -2.547 1 90.5 133 GLU B N 1
ATOM 4436 C CA . GLU B 1 133 ? -7.348 -20.703 -1.094 1 90.5 133 GLU B CA 1
ATOM 4437 C C . GLU B 1 133 ? -8.094 -21.938 -0.566 1 90.5 133 GLU B C 1
ATOM 4439 O O . GLU B 1 133 ? -7.547 -22.703 0.233 1 90.5 133 GLU B O 1
ATOM 4444 N N . LYS B 1 134 ? -9.305 -22.062 -1.047 1 92.12 134 LYS B N 1
ATOM 4445 C CA . LYS B 1 134 ? -10.133 -23.172 -0.583 1 92.12 134 LYS B CA 1
ATOM 4446 C C . LYS B 1 134 ? -9.523 -24.516 -0.956 1 92.12 134 LYS B C 1
ATOM 4448 O O . LYS B 1 134 ? -9.477 -25.438 -0.135 1 92.12 134 LYS B O 1
ATOM 4453 N N . VAL B 1 135 ? -9.07 -24.625 -2.166 1 94.62 135 VAL B N 1
ATOM 4454 C CA . VAL B 1 135 ? -8.5 -25.875 -2.66 1 94.62 135 VAL B CA 1
ATOM 4455 C C . VAL B 1 135 ? -7.195 -26.172 -1.92 1 94.62 135 VAL B C 1
ATOM 4457 O O . VAL B 1 135 ? -6.945 -27.312 -1.536 1 94.62 135 VAL B O 1
ATOM 4460 N N . ALA B 1 136 ? -6.359 -25.172 -1.728 1 95.06 136 ALA B N 1
ATOM 4461 C CA . ALA B 1 136 ? -5.09 -25.344 -1.026 1 95.06 136 ALA B CA 1
ATOM 4462 C C . ALA B 1 136 ? -5.32 -25.797 0.415 1 95.06 136 ALA B C 1
ATOM 4464 O O . ALA B 1 136 ? -4.648 -26.703 0.902 1 95.06 136 ALA B O 1
ATOM 4465 N N . MET B 1 137 ? -6.289 -25.219 1.092 1 94.38 137 MET B N 1
ATOM 4466 C CA . MET B 1 137 ? -6.582 -25.547 2.482 1 94.38 137 MET B CA 1
ATOM 4467 C C . MET B 1 137 ? -7.113 -26.969 2.6 1 94.38 137 MET B C 1
ATOM 4469 O O . MET B 1 137 ? -6.816 -27.672 3.57 1 94.38 137 MET B O 1
ATOM 4473 N N . PHE B 1 138 ? -7.844 -27.281 1.635 1 94.75 138 PHE B N 1
ATOM 4474 C CA . PHE B 1 138 ? -8.398 -28.641 1.628 1 94.75 138 PHE B CA 1
ATOM 4475 C C . PHE B 1 138 ? -7.312 -29.672 1.385 1 94.75 138 PHE B C 1
ATOM 4477 O O . PHE B 1 138 ? -7.309 -30.734 2.006 1 94.75 138 PHE B O 1
ATOM 4484 N N . ALA B 1 139 ? -6.418 -29.375 0.562 1 95.5 139 ALA B N 1
ATOM 4485 C CA . ALA B 1 139 ? -5.43 -30.344 0.079 1 95.5 139 ALA B CA 1
ATOM 4486 C C . ALA B 1 139 ? -4.266 -30.469 1.06 1 95.5 139 ALA B C 1
ATOM 4488 O O . ALA B 1 139 ? -3.543 -31.469 1.047 1 95.5 139 ALA B O 1
ATOM 4489 N N . ILE B 1 140 ? -4.043 -29.547 1.902 1 94.12 140 ILE B N 1
ATOM 4490 C CA . ILE B 1 140 ? -2.805 -29.422 2.662 1 94.12 140 ILE B CA 1
ATOM 4491 C C . ILE B 1 140 ? -2.648 -30.609 3.604 1 94.12 140 ILE B C 1
ATOM 4493 O O . ILE B 1 140 ? -1.555 -31.156 3.74 1 94.12 140 ILE B O 1
ATOM 4497 N N . LYS B 1 141 ? -3.631 -31.016 4.242 1 93.06 141 LYS B N 1
ATOM 4498 C CA . LYS B 1 141 ? -3.52 -32.125 5.191 1 93.06 141 LYS B CA 1
ATOM 4499 C C . LYS B 1 141 ? -3.17 -33.438 4.48 1 93.06 141 LYS B C 1
ATOM 4501 O O . LYS B 1 141 ? -2.346 -34.219 4.965 1 93.06 141 LYS B O 1
ATOM 4506 N N . ILE B 1 142 ? -3.805 -33.594 3.371 1 94.38 142 ILE B N 1
ATOM 4507 C CA . ILE B 1 142 ? -3.562 -34.812 2.598 1 94.38 142 ILE B CA 1
ATOM 4508 C C . ILE B 1 142 ? -2.137 -34.812 2.053 1 94.38 142 ILE B C 1
ATOM 4510 O O . ILE B 1 142 ? -1.447 -35.812 2.078 1 94.38 142 ILE B O 1
ATOM 4514 N N . ILE B 1 143 ? -1.736 -33.656 1.594 1 93.62 143 ILE B N 1
ATOM 4515 C CA . ILE B 1 143 ? -0.4 -33.531 1.024 1 93.62 143 ILE B CA 1
ATOM 4516 C C . ILE B 1 143 ? 0.648 -33.812 2.1 1 93.62 143 ILE B C 1
ATOM 4518 O O . ILE B 1 143 ? 1.656 -34.469 1.836 1 93.62 143 ILE B O 1
ATOM 4522 N N . LEU B 1 144 ? 0.44 -33.312 3.279 1 92.69 144 LEU B N 1
ATOM 4523 C CA . LEU B 1 144 ? 1.383 -33.531 4.371 1 92.69 144 LEU B CA 1
ATOM 4524 C C . LEU B 1 144 ? 1.464 -35.031 4.727 1 92.69 144 LEU B C 1
ATOM 4526 O O . LEU B 1 144 ? 2.545 -35.531 5.027 1 92.69 144 LEU B O 1
ATOM 4530 N N . PHE B 1 145 ? 0.335 -35.625 4.727 1 93.88 145 PHE B N 1
ATOM 4531 C CA . PHE B 1 145 ? 0.299 -37.062 4.992 1 93.88 145 PHE B CA 1
ATOM 4532 C C . PHE B 1 145 ? 1.083 -37.812 3.932 1 93.88 145 PHE B C 1
ATOM 4534 O O . PHE B 1 145 ? 1.906 -38.688 4.262 1 93.88 145 PHE B O 1
ATOM 4541 N N . VAL B 1 146 ? 0.823 -37.531 2.686 1 93.25 146 VAL B N 1
ATOM 4542 C CA . VAL B 1 146 ? 1.497 -38.219 1.575 1 93.25 146 VAL B CA 1
ATOM 4543 C C . VAL B 1 146 ? 2.994 -37.906 1.627 1 93.25 146 VAL B C 1
ATOM 4545 O O . VAL B 1 146 ? 3.814 -38.781 1.297 1 93.25 146 VAL B O 1
ATOM 4548 N N . SER B 1 147 ? 3.309 -36.719 1.965 1 91.44 147 SER B N 1
ATOM 4549 C CA . SER B 1 147 ? 4.711 -36.312 2.064 1 91.44 147 SER B CA 1
ATOM 4550 C C . SER B 1 147 ? 5.449 -37.156 3.096 1 91.44 147 SER B C 1
ATOM 4552 O O . SER B 1 147 ? 6.617 -37.5 2.898 1 91.44 147 SER B O 1
ATOM 4554 N N . LYS B 1 148 ? 4.809 -37.531 4.137 1 91.88 148 LYS B N 1
ATOM 4555 C CA . LYS B 1 148 ? 5.422 -38.375 5.176 1 91.88 148 LYS B CA 1
ATOM 4556 C C . LYS B 1 148 ? 5.637 -39.781 4.684 1 91.88 148 LYS B C 1
ATOM 4558 O O . LYS B 1 148 ? 6.672 -40.406 4.969 1 91.88 148 LYS B O 1
ATOM 4563 N N . VAL B 1 149 ? 4.691 -40.219 3.951 1 91.94 149 VAL B N 1
ATOM 4564 C CA . VAL B 1 149 ? 4.742 -41.594 3.451 1 91.94 149 VAL B CA 1
ATOM 4565 C C . VAL B 1 149 ? 5.797 -41.688 2.35 1 91.94 149 VAL B C 1
ATOM 4567 O O . VAL B 1 149 ? 6.512 -42.688 2.264 1 91.94 149 VAL B O 1
ATOM 4570 N N . THR B 1 150 ? 5.918 -40.719 1.514 1 91.56 150 THR B N 1
ATOM 4571 C CA . THR B 1 150 ? 6.82 -40.75 0.366 1 91.56 150 THR B CA 1
ATOM 4572 C C . THR B 1 150 ? 8.164 -40.125 0.709 1 91.56 150 THR B C 1
ATOM 4574 O O . THR B 1 150 ? 8.93 -39.781 -0.185 1 91.56 150 THR B O 1
ATOM 4577 N N . LYS B 1 151 ? 8.453 -39.969 1.895 1 91.69 151 LYS B N 1
ATOM 4578 C CA . LYS B 1 151 ? 9.617 -39.219 2.369 1 91.69 151 LYS B CA 1
ATOM 4579 C C . LYS B 1 151 ? 10.906 -39.75 1.743 1 91.69 151 LYS B C 1
ATOM 4581 O O . LYS B 1 151 ? 11.734 -38.969 1.266 1 91.69 151 LYS B O 1
ATOM 4586 N N . PRO B 1 152 ? 11.086 -41.094 1.741 1 91.06 152 PRO B N 1
ATOM 4587 C CA . PRO B 1 152 ? 12.328 -41.594 1.159 1 91.06 152 PRO B CA 1
ATOM 4588 C C . PRO B 1 152 ? 12.453 -41.281 -0.331 1 91.06 152 PRO B C 1
ATOM 4590 O O . PRO B 1 152 ? 13.539 -40.938 -0.804 1 91.06 152 PRO B O 1
ATOM 4593 N N . PHE B 1 153 ? 11.336 -41.406 -1.043 1 88.25 153 PHE B N 1
ATOM 4594 C CA . PHE B 1 153 ? 11.336 -41.125 -2.473 1 88.25 153 PHE B CA 1
ATOM 4595 C C . PHE B 1 153 ? 11.547 -39.625 -2.727 1 88.25 153 PHE B C 1
ATOM 4597 O O . PHE B 1 153 ? 12.312 -39.25 -3.619 1 88.25 153 PHE B O 1
ATOM 4604 N N . VAL B 1 154 ? 10.891 -38.875 -1.938 1 89.88 154 VAL B N 1
ATOM 4605 C CA . VAL B 1 154 ? 10.977 -37.438 -2.084 1 89.88 154 VAL B CA 1
ATOM 4606 C C . VAL B 1 154 ? 12.391 -36.969 -1.765 1 89.88 154 VAL B C 1
ATOM 4608 O O . VAL B 1 154 ? 12.914 -36.062 -2.42 1 89.88 154 VAL B O 1
ATOM 4611 N N . TRP B 1 155 ? 12.945 -37.594 -0.81 1 90.31 155 TRP B N 1
ATOM 4612 C CA . TRP B 1 155 ? 14.312 -37.25 -0.446 1 90.31 155 TRP B CA 1
ATOM 4613 C C . TRP B 1 155 ? 15.273 -37.531 -1.597 1 90.31 155 TRP B C 1
ATOM 4615 O O . TRP B 1 155 ? 16.156 -36.719 -1.878 1 90.31 155 TRP B O 1
ATOM 4625 N N . PHE B 1 156 ? 15.062 -38.594 -2.193 1 91.12 156 PHE B N 1
ATOM 4626 C CA . PHE B 1 156 ? 15.906 -38.969 -3.316 1 91.12 156 PHE B CA 1
ATOM 4627 C C . PHE B 1 156 ? 15.734 -38.031 -4.484 1 91.12 156 PHE B C 1
ATOM 4629 O O . PHE B 1 156 ? 16.719 -37.562 -5.082 1 91.12 156 PHE B O 1
ATOM 4636 N N . LEU B 1 157 ? 14.539 -37.75 -4.766 1 90.31 157 LEU B N 1
ATOM 4637 C CA . LEU B 1 157 ? 14.234 -36.812 -5.855 1 90.31 157 LEU B CA 1
ATOM 4638 C C . LEU B 1 157 ? 14.797 -35.438 -5.555 1 90.31 157 LEU B C 1
ATOM 4640 O O . LEU B 1 157 ? 15.359 -34.781 -6.438 1 90.31 157 LEU B O 1
ATOM 4644 N N . SER B 1 158 ? 14.586 -35.031 -4.34 1 87.56 158 SER B N 1
ATOM 4645 C CA . SER B 1 158 ? 15.062 -33.688 -3.938 1 87.56 158 SER B CA 1
ATOM 4646 C C . SER B 1 158 ? 16.594 -33.625 -4.012 1 87.56 158 SER B C 1
ATOM 4648 O O . SER B 1 158 ? 17.141 -32.594 -4.41 1 87.56 158 SER B O 1
ATOM 4650 N N . PHE B 1 159 ? 17.156 -34.688 -3.635 1 89.44 159 PHE B N 1
ATOM 4651 C CA . PHE B 1 159 ? 18.609 -34.75 -3.701 1 89.44 159 PHE B CA 1
ATOM 4652 C C . PHE B 1 159 ? 19.094 -34.625 -5.141 1 89.44 159 PHE B C 1
ATOM 4654 O O . PHE B 1 159 ? 20.016 -33.844 -5.426 1 89.44 159 PHE B O 1
ATOM 4661 N N . SER B 1 160 ? 18.484 -35.375 -5.98 1 92.38 160 SER B N 1
ATOM 4662 C CA . SER B 1 160 ? 18.828 -35.344 -7.398 1 92.38 160 SER B CA 1
ATOM 4663 C C . SER B 1 160 ? 18.594 -33.938 -7.973 1 92.38 160 SER B C 1
ATOM 4665 O O . SER B 1 160 ? 19.438 -33.406 -8.719 1 92.38 160 SER B O 1
ATOM 4667 N N . THR B 1 161 ? 17.469 -33.406 -7.688 1 90.19 161 THR B N 1
ATOM 4668 C CA . THR B 1 161 ? 17.125 -32.062 -8.195 1 90.19 161 THR B CA 1
ATOM 4669 C C . THR B 1 161 ? 18.125 -31.031 -7.711 1 90.19 161 THR B C 1
ATOM 4671 O O . THR B 1 161 ? 18.578 -30.188 -8.492 1 90.19 161 THR B O 1
ATOM 4674 N N . ASN B 1 162 ? 18.484 -31.094 -6.438 1 88.38 162 ASN B N 1
ATOM 4675 C CA . ASN B 1 162 ? 19.422 -30.141 -5.859 1 88.38 162 ASN B CA 1
ATOM 4676 C C . ASN B 1 162 ? 20.812 -30.266 -6.492 1 88.38 162 ASN B C 1
ATOM 4678 O O . ASN B 1 162 ? 21.516 -29.266 -6.664 1 88.38 162 ASN B O 1
ATOM 4682 N N . LEU B 1 163 ? 21.141 -31.453 -6.734 1 91.38 163 LEU B N 1
ATOM 4683 C CA . LEU B 1 163 ? 22.438 -31.688 -7.367 1 91.38 163 LEU B CA 1
ATOM 4684 C C . LEU B 1 163 ? 22.5 -31.047 -8.742 1 91.38 163 LEU B C 1
ATOM 4686 O O . LEU B 1 163 ? 23.484 -30.391 -9.086 1 91.38 163 LEU B O 1
ATOM 4690 N N . ILE B 1 164 ? 21.5 -31.234 -9.477 1 92.38 164 ILE B N 1
ATOM 4691 C CA . ILE B 1 164 ? 21.453 -30.672 -10.82 1 92.38 164 ILE B CA 1
ATOM 4692 C C . ILE B 1 164 ? 21.406 -29.141 -10.727 1 92.38 164 ILE B C 1
ATOM 4694 O O . ILE B 1 164 ? 22.062 -28.453 -11.508 1 92.38 164 ILE B O 1
ATOM 4698 N N . MET B 1 165 ? 20.609 -28.641 -9.859 1 89.88 165 MET B N 1
ATOM 4699 C CA . MET B 1 165 ? 20.531 -27.203 -9.656 1 89.88 165 MET B CA 1
ATOM 4700 C C . MET B 1 165 ? 21.906 -26.625 -9.336 1 89.88 165 MET B C 1
ATOM 4702 O O . MET B 1 165 ? 22.266 -25.562 -9.852 1 89.88 165 MET B O 1
ATOM 4706 N N . LYS B 1 166 ? 22.672 -27.266 -8.453 1 88.94 166 LYS B N 1
ATOM 4707 C CA . LYS B 1 166 ? 24.016 -26.828 -8.086 1 88.94 166 LYS B CA 1
ATOM 4708 C C . LYS B 1 166 ? 24.953 -26.828 -9.289 1 88.94 166 LYS B C 1
ATOM 4710 O O . LYS B 1 166 ? 25.766 -25.938 -9.445 1 88.94 166 LYS B O 1
ATOM 4715 N N . ILE B 1 167 ? 24.797 -27.781 -10.031 1 91.38 167 ILE B N 1
ATOM 4716 C CA . ILE B 1 167 ? 25.625 -27.906 -11.227 1 91.38 167 ILE B CA 1
ATOM 4717 C C . ILE B 1 167 ? 25.359 -26.734 -12.164 1 91.38 167 ILE B C 1
ATOM 4719 O O . ILE B 1 167 ? 26.281 -26.188 -12.781 1 91.38 167 ILE B O 1
ATOM 4723 N N . PHE B 1 168 ? 24.109 -26.312 -12.281 1 88.88 168 PHE B N 1
ATOM 4724 C CA . PHE B 1 168 ? 23.734 -25.219 -13.172 1 88.88 168 PHE B CA 1
ATOM 4725 C C . PHE B 1 168 ? 23.938 -23.875 -12.477 1 88.88 168 PHE B C 1
ATOM 4727 O O . PHE B 1 168 ? 23.688 -22.812 -13.07 1 88.88 168 PHE B O 1
ATOM 4734 N N . GLY B 1 169 ? 24.281 -23.844 -11.148 1 81.81 169 GLY B N 1
ATOM 4735 C CA . GLY B 1 169 ? 24.672 -22.641 -10.438 1 81.81 169 GLY B CA 1
ATOM 4736 C C . GLY B 1 169 ? 23.5 -21.922 -9.789 1 81.81 169 GLY B C 1
ATOM 4737 O O . GLY B 1 169 ? 23.578 -20.719 -9.508 1 81.81 169 GLY B O 1
ATOM 4738 N N . PHE B 1 170 ? 22.406 -22.625 -9.742 1 82.81 170 PHE B N 1
ATOM 4739 C CA . PHE B 1 170 ? 21.266 -21.969 -9.109 1 82.81 170 PHE B CA 1
ATOM 4740 C C . PHE B 1 170 ? 21.312 -22.172 -7.598 1 82.81 170 PHE B C 1
ATOM 4742 O O . PHE B 1 170 ? 21.75 -23.203 -7.113 1 82.81 170 PHE B O 1
ATOM 4749 N N . LYS B 1 171 ? 21.078 -21.031 -6.836 1 67.12 171 LYS B N 1
ATOM 4750 C CA . LYS B 1 171 ? 21.109 -21.094 -5.379 1 67.12 171 LYS B CA 1
ATOM 4751 C C . LYS B 1 171 ? 19.812 -21.672 -4.816 1 67.12 171 LYS B C 1
ATOM 4753 O O . LYS B 1 171 ? 18.75 -21.484 -5.402 1 67.12 171 LYS B O 1
ATOM 4758 N N . ASN B 1 172 ? 19.906 -22.547 -3.869 1 63.19 172 ASN B N 1
ATOM 4759 C CA . ASN B 1 172 ? 18.781 -23.203 -3.199 1 63.19 172 ASN B CA 1
ATOM 4760 C C . ASN B 1 172 ? 18.031 -22.219 -2.303 1 63.19 172 ASN B C 1
ATOM 4762 O O . ASN B 1 172 ? 17.453 -22.625 -1.291 1 63.19 172 ASN B O 1
ATOM 4766 N N . GLU B 1 173 ? 18.078 -20.891 -2.572 1 59 173 GLU B N 1
ATOM 4767 C CA . GLU B 1 173 ? 17.547 -19.969 -1.573 1 59 173 GLU B CA 1
ATOM 4768 C C . GLU B 1 173 ? 16.062 -19.703 -1.811 1 59 173 GLU B C 1
ATOM 4770 O O . GLU B 1 173 ? 15.586 -19.781 -2.945 1 59 173 GLU B O 1
ATOM 4775 N N . GLY B 1 174 ? 15.305 -19.906 -0.701 1 57.75 174 GLY B N 1
ATOM 4776 C CA . GLY B 1 174 ? 13.898 -19.531 -0.662 1 57.75 174 GLY B CA 1
ATOM 4777 C C . GLY B 1 174 ? 13.602 -18.219 -1.349 1 57.75 174 GLY B C 1
ATOM 4778 O O . GLY B 1 174 ? 14.477 -17.359 -1.449 1 57.75 174 GLY B O 1
ATOM 4779 N N . VAL B 1 175 ? 12.672 -18.203 -2.355 1 57.25 175 VAL B N 1
ATOM 4780 C CA . VAL B 1 175 ? 12.227 -17.047 -3.115 1 57.25 175 VAL B CA 1
ATOM 4781 C C . VAL B 1 175 ? 11.688 -15.984 -2.162 1 57.25 175 VAL B C 1
ATOM 4783 O O . VAL B 1 175 ? 10.664 -16.188 -1.502 1 57.25 175 VAL B O 1
ATOM 4786 N N . GLU B 1 176 ? 12.555 -15.25 -1.44 1 58.81 176 GLU B N 1
ATOM 4787 C CA . GLU B 1 176 ? 11.969 -14.172 -0.649 1 58.81 176 GLU B CA 1
ATOM 4788 C C . GLU B 1 176 ? 11.406 -13.07 -1.545 1 58.81 176 GLU B C 1
ATOM 4790 O O . GLU B 1 176 ? 12.031 -12.688 -2.533 1 58.81 176 GLU B O 1
ATOM 4795 N N . GLU B 1 177 ? 10.062 -12.953 -1.396 1 62.03 177 GLU B N 1
ATOM 4796 C CA . GLU B 1 177 ? 9.414 -11.914 -2.184 1 62.03 177 GLU B CA 1
ATOM 4797 C C . GLU B 1 177 ? 9.891 -10.531 -1.773 1 62.03 177 GLU B C 1
ATOM 4799 O O . GLU B 1 177 ? 9.844 -10.172 -0.593 1 62.03 177 GLU B O 1
ATOM 4804 N N . GLN B 1 178 ? 10.719 -9.844 -2.568 1 69.62 178 GLN B N 1
ATOM 4805 C CA . GLN B 1 178 ? 11.047 -8.438 -2.34 1 69.62 178 GLN B CA 1
ATOM 4806 C C . GLN B 1 178 ? 10.023 -7.523 -3.018 1 69.62 178 GLN B C 1
ATOM 4808 O O . GLN B 1 178 ? 9.633 -7.766 -4.16 1 69.62 178 GLN B O 1
ATOM 4813 N N . ILE B 1 179 ? 9.359 -6.762 -2.207 1 75.56 179 ILE B N 1
ATOM 4814 C CA . ILE B 1 179 ? 8.383 -5.816 -2.746 1 75.56 179 ILE B CA 1
ATOM 4815 C C . ILE B 1 179 ? 9.047 -4.453 -2.947 1 75.56 179 ILE B C 1
ATOM 4817 O O . ILE B 1 179 ? 9.805 -3.992 -2.092 1 75.56 179 ILE B O 1
ATOM 4821 N N . SER B 1 180 ? 8.898 -3.9 -4.094 1 77.88 180 SER B N 1
ATOM 4822 C CA . SER B 1 180 ? 9.445 -2.584 -4.406 1 77.88 180 SER B CA 1
ATOM 4823 C C . SER B 1 180 ? 8.422 -1.483 -4.156 1 77.88 180 SER B C 1
ATOM 4825 O O . SER B 1 180 ? 7.238 -1.762 -3.967 1 77.88 180 SER B O 1
ATOM 4827 N N . ARG B 1 181 ? 8.898 -0.309 -4.184 1 81.31 181 ARG B N 1
ATOM 4828 C CA . ARG B 1 181 ? 8.031 0.858 -4.023 1 81.31 181 ARG B CA 1
ATOM 4829 C C . ARG B 1 181 ? 7.012 0.944 -5.152 1 81.31 181 ARG B C 1
ATOM 4831 O O . ARG B 1 181 ? 5.859 1.312 -4.93 1 81.31 181 ARG B O 1
ATOM 4838 N N . GLU B 1 182 ? 7.438 0.665 -6.301 1 79.38 182 GLU B N 1
ATOM 4839 C CA . GLU B 1 182 ? 6.555 0.711 -7.465 1 79.38 182 GLU B CA 1
ATOM 4840 C C . GLU B 1 182 ? 5.438 -0.322 -7.348 1 79.38 182 GLU B C 1
ATOM 4842 O O . GLU B 1 182 ? 4.301 -0.064 -7.754 1 79.38 182 GLU B O 1
ATOM 4847 N N . GLU B 1 183 ? 5.801 -1.393 -6.812 1 79.81 183 GLU B N 1
ATOM 4848 C CA . GLU B 1 183 ? 4.793 -2.428 -6.598 1 79.81 183 GLU B CA 1
ATOM 4849 C C . GLU B 1 183 ? 3.748 -1.979 -5.582 1 79.81 183 GLU B C 1
ATOM 4851 O O . GLU B 1 183 ? 2.557 -2.248 -5.746 1 79.81 183 GLU B O 1
ATOM 4856 N N . ILE B 1 184 ? 4.172 -1.329 -4.574 1 82.88 184 ILE B N 1
ATOM 4857 C CA . ILE B 1 184 ? 3.262 -0.814 -3.557 1 82.88 184 ILE B CA 1
ATOM 4858 C C . ILE B 1 184 ? 2.316 0.21 -4.18 1 82.88 184 ILE B C 1
ATOM 4860 O O . ILE B 1 184 ? 1.104 0.156 -3.965 1 82.88 184 ILE B O 1
ATOM 4864 N N . ARG B 1 185 ? 2.854 1.067 -4.93 1 83.75 185 ARG B N 1
ATOM 4865 C CA . ARG B 1 185 ? 2.053 2.082 -5.605 1 83.75 185 ARG B CA 1
ATOM 4866 C C . ARG B 1 185 ? 0.993 1.44 -6.496 1 83.75 185 ARG B C 1
ATOM 4868 O O . ARG B 1 185 ? -0.153 1.893 -6.531 1 83.75 185 ARG B O 1
ATOM 4875 N N . SER B 1 186 ? 1.426 0.494 -7.211 1 79.94 186 SER B N 1
ATOM 4876 C CA . SER B 1 186 ? 0.511 -0.212 -8.102 1 79.94 186 SER B CA 1
ATOM 4877 C C . SER B 1 186 ? -0.61 -0.889 -7.324 1 79.94 186 SER B C 1
ATOM 4879 O O . SER B 1 186 ? -1.767 -0.876 -7.75 1 79.94 186 SER B O 1
ATOM 4881 N N . LEU B 1 187 ? -0.233 -1.452 -6.293 1 81.19 187 LEU B N 1
ATOM 4882 C CA . LEU B 1 187 ? -1.217 -2.139 -5.461 1 81.19 187 LEU B CA 1
ATOM 4883 C C . LEU B 1 187 ? -2.236 -1.153 -4.898 1 81.19 187 LEU B C 1
ATOM 4885 O O . LEU B 1 187 ? -3.426 -1.466 -4.812 1 81.19 187 LEU B O 1
ATOM 4889 N N . ILE B 1 188 ? -1.761 -0.061 -4.512 1 85.25 188 ILE B N 1
ATOM 4890 C CA . ILE B 1 188 ? -2.643 0.983 -4.004 1 85.25 188 ILE B CA 1
ATOM 4891 C C . ILE B 1 188 ? -3.6 1.432 -5.109 1 85.25 188 ILE B C 1
ATOM 4893 O O . ILE B 1 188 ? -4.777 1.688 -4.852 1 85.25 188 ILE B O 1
ATOM 4897 N N . GLU B 1 189 ? -3.15 1.521 -6.266 1 83.44 189 GLU B N 1
ATOM 4898 C CA . GLU B 1 189 ? -3.986 1.887 -7.406 1 83.44 189 GLU B CA 1
ATOM 4899 C C . GLU B 1 189 ? -5.082 0.849 -7.645 1 83.44 189 GLU B C 1
ATOM 4901 O O . GLU B 1 189 ? -6.23 1.202 -7.906 1 83.44 189 GLU B O 1
ATOM 4906 N N . ILE B 1 190 ? -4.688 -0.359 -7.59 1 78.69 190 ILE B N 1
ATOM 4907 C CA . ILE B 1 190 ? -5.641 -1.449 -7.754 1 78.69 190 ILE B CA 1
ATOM 4908 C C . ILE B 1 190 ? -6.664 -1.416 -6.621 1 78.69 190 ILE B C 1
ATOM 4910 O O . ILE B 1 190 ? -7.855 -1.646 -6.844 1 78.69 190 ILE B O 1
ATOM 4914 N N . GLY B 1 191 ? -6.176 -1.192 -5.457 1 83.12 191 GLY B N 1
ATOM 4915 C CA . GLY B 1 191 ? -7.07 -1.068 -4.32 1 83.12 191 GLY B CA 1
ATOM 4916 C C . GLY B 1 191 ? -8.102 0.033 -4.488 1 83.12 191 GLY B C 1
ATOM 4917 O O . GLY B 1 191 ? -9.242 -0.107 -4.051 1 83.12 191 GLY B O 1
ATOM 4918 N N . GLU B 1 192 ? -7.668 1.098 -5.082 1 86.56 192 GLU B N 1
ATOM 4919 C CA . GLU B 1 192 ? -8.586 2.195 -5.363 1 86.56 192 GLU B CA 1
ATOM 4920 C C . GLU B 1 192 ? -9.648 1.78 -6.383 1 86.56 192 GLU B C 1
ATOM 4922 O O . GLU B 1 192 ? -10.828 2.078 -6.215 1 86.56 192 GLU B O 1
ATOM 4927 N N . GLU B 1 193 ? -9.227 1.101 -7.336 1 81.31 193 GLU B N 1
ATOM 4928 C CA . GLU B 1 193 ? -10.125 0.647 -8.391 1 81.31 193 GLU B CA 1
ATOM 4929 C C . GLU B 1 193 ? -11.18 -0.318 -7.852 1 81.31 193 GLU B C 1
ATOM 4931 O O . GLU B 1 193 ? -12.328 -0.296 -8.289 1 81.31 193 GLU B O 1
ATOM 4936 N N . ASN B 1 194 ? -10.758 -1.06 -6.891 1 82.19 194 ASN B N 1
ATOM 4937 C CA . ASN B 1 194 ? -11.656 -2.064 -6.348 1 82.19 194 ASN B CA 1
ATOM 4938 C C . ASN B 1 194 ? -12.453 -1.522 -5.16 1 82.19 194 ASN B C 1
ATOM 4940 O O . ASN B 1 194 ? -13.273 -2.232 -4.582 1 82.19 194 ASN B O 1
ATOM 4944 N N . GLY B 1 195 ? -12.117 -0.341 -4.715 1 81.5 195 GLY B N 1
ATOM 4945 C CA . GLY B 1 195 ? -12.891 0.306 -3.666 1 81.5 195 GLY B CA 1
ATOM 4946 C C . GLY B 1 195 ? -12.328 0.074 -2.277 1 81.5 195 GLY B C 1
ATOM 4947 O O . GLY B 1 195 ? -12.922 0.485 -1.281 1 81.5 195 GLY B O 1
ATOM 4948 N N . ALA B 1 196 ? -11.227 -0.673 -2.25 1 82.94 196 ALA B N 1
ATOM 4949 C CA . ALA B 1 196 ? -10.609 -0.897 -0.946 1 82.94 196 ALA B CA 1
ATOM 4950 C C . ALA B 1 196 ? -10.047 0.401 -0.377 1 82.94 196 ALA B C 1
ATOM 4952 O O . ALA B 1 196 ? -9.977 0.571 0.842 1 82.94 196 ALA B O 1
ATOM 4953 N N . ILE B 1 197 ? -9.617 1.333 -1.254 1 85.88 197 ILE B N 1
ATOM 4954 C CA . ILE B 1 197 ? -9.07 2.645 -0.921 1 85.88 197 ILE B CA 1
ATOM 4955 C C . ILE B 1 197 ? -9.805 3.725 -1.719 1 85.88 197 ILE B C 1
ATOM 4957 O O . ILE B 1 197 ? -10.078 3.545 -2.906 1 85.88 197 ILE B O 1
ATOM 4961 N N . ASN B 1 198 ? -10.188 4.719 -1.066 1 85.5 198 ASN B N 1
ATOM 4962 C CA . ASN B 1 198 ? -10.828 5.797 -1.812 1 85.5 198 ASN B CA 1
ATOM 4963 C C . ASN B 1 198 ? -9.805 6.73 -2.445 1 85.5 198 ASN B C 1
ATOM 4965 O O . ASN B 1 198 ? -8.602 6.598 -2.207 1 85.5 198 ASN B O 1
ATOM 4969 N N . GLU B 1 199 ? -10.281 7.555 -3.25 1 85.06 199 GLU B N 1
ATOM 4970 C CA . GLU B 1 199 ? -9.414 8.438 -4.02 1 85.06 199 GLU B CA 1
ATOM 4971 C C . GLU B 1 199 ? -8.594 9.344 -3.105 1 85.06 199 GLU B C 1
ATOM 4973 O O . GLU B 1 199 ? -7.406 9.57 -3.34 1 85.06 199 GLU B O 1
ATOM 4978 N N . SER B 1 200 ? -9.18 9.906 -2.117 1 83.62 200 SER B N 1
ATOM 4979 C CA . SER B 1 200 ? -8.492 10.797 -1.187 1 83.62 200 SER B CA 1
ATOM 4980 C C . SER B 1 200 ? -7.371 10.078 -0.451 1 83.62 200 SER B C 1
ATOM 4982 O O . SER B 1 200 ? -6.289 10.633 -0.255 1 83.62 200 SER B O 1
ATOM 4984 N N . GLU B 1 201 ? -7.691 8.914 -0.04 1 87.56 201 GLU B N 1
ATOM 4985 C CA . GLU B 1 201 ? -6.68 8.109 0.634 1 87.56 201 GLU B CA 1
ATOM 4986 C C . GLU B 1 201 ? -5.488 7.84 -0.282 1 87.56 201 GLU B C 1
ATOM 4988 O O . GLU B 1 201 ? -4.336 7.918 0.149 1 87.56 201 GLU B O 1
ATOM 4993 N N . ARG B 1 202 ? -5.844 7.52 -1.454 1 88.38 202 ARG B N 1
ATOM 4994 C CA . ARG B 1 202 ? -4.793 7.262 -2.434 1 88.38 202 ARG B CA 1
ATOM 4995 C C . ARG B 1 202 ? -3.889 8.477 -2.602 1 88.38 202 ARG B C 1
ATOM 4997 O O . ARG B 1 202 ? -2.662 8.352 -2.604 1 88.38 202 ARG B O 1
ATOM 5004 N N . ASP B 1 203 ? -4.469 9.602 -2.748 1 87.12 203 ASP B N 1
ATOM 5005 C CA . ASP B 1 203 ? -3.709 10.836 -2.916 1 87.12 203 ASP B CA 1
ATOM 5006 C C . ASP B 1 203 ? -2.791 11.086 -1.721 1 87.12 203 ASP B C 1
ATOM 5008 O O . ASP B 1 203 ? -1.643 11.5 -1.89 1 87.12 203 ASP B O 1
ATOM 5012 N N . MET B 1 204 ? -3.271 10.836 -0.564 1 88.62 204 MET B N 1
ATOM 5013 C CA . MET B 1 204 ? -2.488 11.047 0.65 1 88.62 204 MET B CA 1
ATOM 5014 C C . MET B 1 204 ? -1.313 10.078 0.713 1 88.62 204 MET B C 1
ATOM 5016 O O . MET B 1 204 ? -0.199 10.469 1.065 1 88.62 204 MET B O 1
ATOM 5020 N N . ILE B 1 205 ? -1.606 8.891 0.372 1 90.06 205 ILE B N 1
ATOM 5021 C CA . ILE B 1 205 ? -0.549 7.887 0.401 1 90.06 205 ILE B CA 1
ATOM 5022 C C . ILE B 1 205 ? 0.525 8.234 -0.626 1 90.06 205 ILE B C 1
ATOM 5024 O O . ILE B 1 205 ? 1.721 8.117 -0.349 1 90.06 205 ILE B O 1
ATOM 5028 N N . ASP B 1 206 ? 0.074 8.609 -1.789 1 87.94 206 ASP B N 1
ATOM 5029 C CA . ASP B 1 206 ? 1.021 9.055 -2.807 1 87.94 206 ASP B CA 1
ATOM 5030 C C . ASP B 1 206 ? 1.888 10.203 -2.287 1 87.94 206 ASP B C 1
ATOM 5032 O O . ASP B 1 206 ? 3.082 10.266 -2.584 1 87.94 206 ASP B O 1
ATOM 5036 N N . GLY B 1 207 ? 1.258 11.133 -1.616 1 88.62 207 GLY B N 1
ATOM 5037 C CA . GLY B 1 207 ? 1.998 12.227 -1.006 1 88.62 207 GLY B CA 1
ATOM 5038 C C . GLY B 1 207 ? 3.07 11.75 -0.04 1 88.62 207 GLY B C 1
ATOM 5039 O O . GLY B 1 207 ? 4.172 12.305 -0.012 1 88.62 207 GLY B O 1
ATOM 5040 N N . ILE B 1 208 ? 2.742 10.766 0.714 1 89.38 208 ILE B N 1
ATOM 5041 C CA . ILE B 1 208 ? 3.684 10.219 1.685 1 89.38 208 ILE B CA 1
ATOM 5042 C C . ILE B 1 208 ? 4.875 9.602 0.957 1 89.38 208 ILE B C 1
ATOM 5044 O O . ILE B 1 208 ? 6.023 9.805 1.35 1 89.38 208 ILE B O 1
ATOM 5048 N N . ILE B 1 209 ? 4.59 8.891 -0.046 1 85.62 209 ILE B N 1
ATOM 5049 C CA . ILE B 1 209 ? 5.629 8.195 -0.796 1 85.62 209 ILE B CA 1
ATOM 5050 C C . ILE B 1 209 ? 6.551 9.211 -1.462 1 85.62 209 ILE B C 1
ATOM 5052 O O . ILE B 1 209 ? 7.762 8.992 -1.556 1 85.62 209 ILE B O 1
ATOM 5056 N N . GLU B 1 210 ? 6.078 10.305 -1.856 1 85.69 210 GLU B N 1
ATOM 5057 C CA . GLU B 1 210 ? 6.855 11.328 -2.539 1 85.69 210 GLU B CA 1
ATOM 5058 C C . GLU B 1 210 ? 7.652 12.172 -1.545 1 85.69 210 GLU B C 1
ATOM 5060 O O . GLU B 1 210 ? 8.5 12.977 -1.941 1 85.69 210 GLU B O 1
ATOM 5065 N N . PHE B 1 211 ? 7.426 12.016 -0.29 1 84.62 211 PHE B N 1
ATOM 5066 C CA . PHE B 1 211 ? 8.055 12.805 0.763 1 84.62 211 PHE B CA 1
ATOM 5067 C C . PHE B 1 211 ? 9.57 12.734 0.654 1 84.62 211 PHE B C 1
ATOM 5069 O O . PHE B 1 211 ? 10.258 13.742 0.836 1 84.62 211 PHE B O 1
ATOM 5076 N N . ASP B 1 212 ? 10.07 11.562 0.319 1 78.25 212 ASP B N 1
ATOM 5077 C CA . ASP B 1 212 ? 11.508 11.328 0.318 1 78.25 212 ASP B CA 1
ATOM 5078 C C . ASP B 1 212 ? 12.156 11.938 -0.924 1 78.25 212 ASP B C 1
ATOM 5080 O O . ASP B 1 212 ? 13.344 12.273 -0.908 1 78.25 212 ASP B O 1
ATOM 5084 N N . ASP B 1 213 ? 11.352 12.172 -1.889 1 84.5 213 ASP B N 1
ATOM 5085 C CA . ASP B 1 213 ? 11.906 12.648 -3.154 1 84.5 213 ASP B CA 1
ATOM 5086 C C . ASP B 1 213 ? 11.695 14.148 -3.322 1 84.5 213 ASP B C 1
ATOM 5088 O O . ASP B 1 213 ? 12.227 14.758 -4.258 1 84.5 213 ASP B O 1
ATOM 5092 N N . THR B 1 214 ? 10.953 14.703 -2.445 1 90.88 214 THR B N 1
ATOM 5093 C CA . THR B 1 214 ? 10.664 16.125 -2.52 1 90.88 214 THR B CA 1
ATOM 5094 C C . THR B 1 214 ? 11.617 16.922 -1.622 1 90.88 214 THR B C 1
ATOM 5096 O O . THR B 1 214 ? 11.797 16.578 -0.449 1 90.88 214 THR B O 1
ATOM 5099 N N . THR B 1 215 ? 12.25 17.922 -2.176 1 92.88 215 THR B N 1
ATOM 5100 C CA . THR B 1 215 ? 13.156 18.75 -1.4 1 92.88 215 THR B CA 1
ATOM 5101 C C . THR B 1 215 ? 12.43 19.984 -0.858 1 92.88 215 THR B C 1
ATOM 5103 O O . THR B 1 215 ? 11.367 20.359 -1.356 1 92.88 215 THR B O 1
ATOM 5106 N N . ALA B 1 216 ? 13.023 20.594 0.172 1 94.56 216 ALA B N 1
ATOM 5107 C CA . ALA B 1 216 ? 12.453 21.797 0.76 1 94.56 216 ALA B CA 1
ATOM 5108 C C . ALA B 1 216 ? 12.32 22.906 -0.281 1 94.56 216 ALA B C 1
ATOM 5110 O O . ALA B 1 216 ? 11.352 23.672 -0.261 1 94.56 216 ALA B O 1
ATOM 5111 N N . LYS B 1 217 ? 13.219 22.953 -1.175 1 93.5 217 LYS B N 1
ATOM 5112 C CA . LYS B 1 217 ? 13.234 23.984 -2.221 1 93.5 217 LYS B CA 1
ATOM 5113 C C . LYS B 1 217 ? 11.977 23.906 -3.086 1 93.5 217 LYS B C 1
ATOM 5115 O O . LYS B 1 217 ? 11.469 24.922 -3.545 1 93.5 217 LYS B O 1
ATOM 5120 N N . MET B 1 218 ? 11.461 22.75 -3.262 1 91.94 218 MET B N 1
ATOM 5121 C CA . MET B 1 218 ? 10.336 22.516 -4.164 1 91.94 218 MET B CA 1
ATOM 5122 C C . MET B 1 218 ? 9.039 23.016 -3.543 1 91.94 218 MET B C 1
ATOM 5124 O O . MET B 1 218 ? 8.086 23.328 -4.262 1 91.94 218 MET B O 1
ATOM 5128 N N . ILE B 1 219 ? 9.031 23.141 -2.238 1 91.69 219 ILE B N 1
ATOM 5129 C CA . ILE B 1 219 ? 7.762 23.5 -1.612 1 91.69 219 ILE B CA 1
ATOM 5130 C C . ILE B 1 219 ? 7.91 24.828 -0.867 1 91.69 219 ILE B C 1
ATOM 5132 O O . ILE B 1 219 ? 6.973 25.281 -0.207 1 91.69 219 ILE B O 1
ATOM 5136 N N . MET B 1 220 ? 9.047 25.422 -0.891 1 93.88 220 MET B N 1
ATOM 5137 C CA . MET B 1 220 ? 9.344 26.609 -0.094 1 93.88 220 MET B CA 1
ATOM 5138 C C . MET B 1 220 ? 8.641 27.828 -0.653 1 93.88 220 MET B C 1
ATOM 5140 O O . MET B 1 220 ? 8.227 27.844 -1.814 1 93.88 220 MET B O 1
ATOM 5144 N N . THR B 1 221 ? 8.367 28.781 0.177 1 93.75 221 THR B N 1
ATOM 5145 C CA . THR B 1 221 ? 8.109 30.156 -0.244 1 93.75 221 THR B CA 1
ATOM 5146 C C . THR B 1 221 ? 9.414 30.891 -0.512 1 93.75 221 THR B C 1
ATOM 5148 O O . THR B 1 221 ? 10.195 31.141 0.409 1 93.75 221 THR B O 1
ATOM 5151 N N . PRO B 1 222 ? 9.648 31.188 -1.68 1 93.44 222 PRO B N 1
ATOM 5152 C CA . PRO B 1 222 ? 10.938 31.812 -2.023 1 93.44 222 PRO B CA 1
ATOM 5153 C C . PRO B 1 222 ? 11.164 33.125 -1.312 1 93.44 222 PRO B C 1
ATOM 5155 O O . PRO B 1 222 ? 10.211 33.75 -0.845 1 93.44 222 PRO B O 1
ATOM 5158 N N . ARG B 1 223 ? 12.398 33.562 -1.174 1 93.38 223 ARG B N 1
ATOM 5159 C CA . ARG B 1 223 ? 12.781 34.781 -0.452 1 93.38 223 ARG B CA 1
ATOM 5160 C C . ARG B 1 223 ? 12.055 36 -1.004 1 93.38 223 ARG B C 1
ATOM 5162 O O . ARG B 1 223 ? 11.695 36.906 -0.252 1 93.38 223 ARG B O 1
ATOM 5169 N N . THR B 1 224 ? 11.695 36 -2.314 1 88.69 224 THR B N 1
ATOM 5170 C CA . THR B 1 224 ? 11.062 37.125 -2.955 1 88.69 224 THR B CA 1
ATOM 5171 C C . THR B 1 224 ? 9.602 37.25 -2.518 1 88.69 224 THR B C 1
ATOM 5173 O O . THR B 1 224 ? 9.016 38.344 -2.582 1 88.69 224 THR B O 1
ATOM 5176 N N . GLU B 1 225 ? 9.031 36.219 -2.068 1 88.88 225 GLU B N 1
ATOM 5177 C CA . GLU B 1 225 ? 7.621 36.188 -1.682 1 88.88 225 GLU B CA 1
ATOM 5178 C C . GLU B 1 225 ? 7.465 36.125 -0.165 1 88.88 225 GLU B C 1
ATOM 5180 O O . GLU B 1 225 ? 6.344 36.125 0.35 1 88.88 225 GLU B O 1
ATOM 5185 N N . THR B 1 226 ? 8.531 36.094 0.484 1 93.75 226 THR B N 1
ATOM 5186 C CA . THR B 1 226 ? 8.492 35.969 1.938 1 93.75 226 THR B CA 1
ATOM 5187 C C . THR B 1 226 ? 8.406 37.375 2.58 1 93.75 226 THR B C 1
ATOM 5189 O O . THR B 1 226 ? 9.156 38.281 2.211 1 93.75 226 THR B O 1
ATOM 5192 N N . PHE B 1 227 ? 7.457 37.562 3.455 1 93.44 227 PHE B N 1
ATOM 5193 C CA . PHE B 1 227 ? 7.359 38.78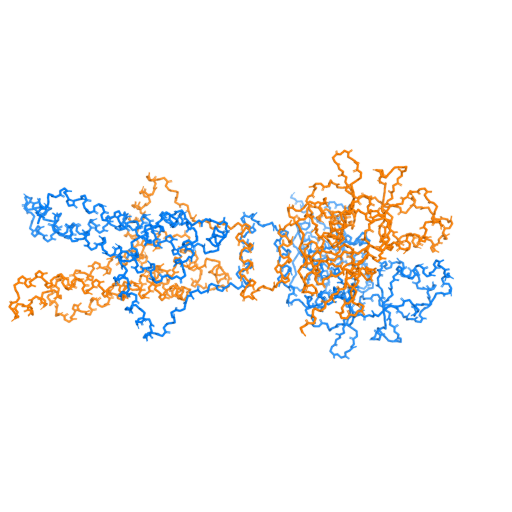1 4.23 1 93.44 227 PHE B CA 1
ATOM 5194 C C . PHE B 1 227 ? 8.398 38.812 5.344 1 93.44 227 PHE B C 1
ATOM 5196 O O . PHE B 1 227 ? 8.391 37.938 6.227 1 93.44 227 PHE B O 1
ATOM 5203 N N . LEU B 1 228 ? 9.305 39.719 5.309 1 95.44 228 LEU B N 1
ATOM 5204 C CA . LEU B 1 228 ? 10.383 39.875 6.277 1 95.44 228 LEU B CA 1
ATOM 5205 C C . LEU B 1 228 ? 10.312 41.25 6.941 1 95.44 228 LEU B C 1
ATOM 5207 O O . LEU B 1 228 ? 9.75 42.188 6.375 1 95.44 228 LEU B O 1
ATOM 5211 N N . LEU B 1 229 ? 10.797 41.375 8.125 1 95.38 229 LEU B N 1
ATOM 5212 C CA . LEU B 1 229 ? 10.875 42.656 8.828 1 95.38 229 LEU B CA 1
ATOM 5213 C C . LEU B 1 229 ? 12.297 42.906 9.336 1 95.38 229 LEU B C 1
ATOM 5215 O O . LEU B 1 229 ? 12.977 41.969 9.781 1 95.38 229 LEU B O 1
ATOM 5219 N N . ASP B 1 230 ? 12.695 44.156 9.227 1 95.5 230 ASP B N 1
ATOM 5220 C CA . ASP B 1 230 ? 13.977 44.531 9.797 1 95.5 230 ASP B CA 1
ATOM 5221 C C . ASP B 1 230 ? 13.883 44.688 11.312 1 95.5 230 ASP B C 1
ATOM 5223 O O . ASP B 1 230 ? 12.891 45.219 11.828 1 95.5 230 ASP B O 1
ATOM 5227 N N . VAL B 1 231 ? 14.898 44.281 11.969 1 95.19 231 VAL B N 1
ATOM 5228 C CA . VAL B 1 231 ? 14.906 44.312 13.43 1 95.19 231 VAL B CA 1
ATOM 5229 C C . VAL B 1 231 ? 14.836 45.75 13.938 1 95.19 231 VAL B C 1
ATOM 5231 O O . VAL B 1 231 ? 14.32 46 15.031 1 95.19 231 VAL B O 1
ATOM 5234 N N . ASN B 1 232 ? 15.289 46.688 13.156 1 92.38 232 ASN B N 1
ATOM 5235 C CA . ASN B 1 232 ? 15.383 48.062 13.578 1 92.38 232 ASN B CA 1
ATOM 5236 C C . ASN B 1 232 ? 14.188 48.875 13.109 1 92.38 232 ASN B C 1
ATOM 5238 O O . ASN B 1 232 ? 14.109 50.094 13.359 1 92.38 232 ASN B O 1
ATOM 5242 N N . GLU B 1 233 ? 13.297 48.219 12.523 1 90.25 233 GLU B N 1
ATOM 5243 C CA . GLU B 1 233 ? 12.094 48.906 12.062 1 90.25 233 GLU B CA 1
ATOM 5244 C C . GLU B 1 233 ? 11.234 49.375 13.242 1 90.25 233 GLU B C 1
ATOM 5246 O O . GLU B 1 233 ? 11.133 48.688 14.25 1 90.25 233 GLU B O 1
ATOM 5251 N N . ASN B 1 234 ? 10.68 50.562 13.086 1 89.25 234 ASN B N 1
ATOM 5252 C CA . ASN B 1 234 ? 9.75 51.094 14.094 1 89.25 234 ASN B CA 1
ATOM 5253 C C . ASN B 1 234 ? 8.414 50.344 14.039 1 89.25 234 ASN B C 1
ATOM 5255 O O . ASN B 1 234 ? 7.746 50.344 13 1 89.25 234 ASN B O 1
ATOM 5259 N N . LEU B 1 235 ? 7.965 49.812 15.125 1 90.75 235 LEU B N 1
ATOM 5260 C CA . LEU B 1 235 ? 6.766 48.969 15.203 1 90.75 235 LEU B CA 1
ATOM 5261 C C . LEU B 1 235 ? 5.523 49.781 14.836 1 90.75 235 LEU B C 1
ATOM 5263 O O . LEU B 1 235 ? 4.594 49.25 14.219 1 90.75 235 LEU B O 1
ATOM 5267 N N . LYS B 1 236 ? 5.457 51 15.242 1 86.75 236 LYS B N 1
ATOM 5268 C CA . LYS B 1 236 ? 4.293 51.844 14.953 1 86.75 236 LYS B CA 1
ATOM 5269 C C . LYS B 1 236 ? 4.078 52 13.453 1 86.75 236 LYS B C 1
ATOM 5271 O O . LYS B 1 236 ? 2.938 52.062 12.992 1 86.75 236 LYS B O 1
ATOM 5276 N N . ASP B 1 237 ? 5.219 52 12.766 1 87.31 237 ASP B N 1
ATOM 5277 C CA . ASP B 1 237 ? 5.148 52.188 11.32 1 87.31 237 ASP B CA 1
ATOM 5278 C C . ASP B 1 237 ? 4.789 50.906 10.602 1 87.31 237 ASP B C 1
ATOM 5280 O O . ASP B 1 237 ? 4.199 50.938 9.516 1 87.31 237 ASP B O 1
ATOM 5284 N N . CYS B 1 238 ? 5.09 49.781 11.242 1 89.44 238 CYS B N 1
ATOM 5285 C CA . CYS B 1 238 ? 4.938 48.531 10.492 1 89.44 238 CYS B CA 1
ATOM 5286 C C . CYS B 1 238 ? 3.783 47.688 11.047 1 89.44 238 CYS B C 1
ATOM 5288 O O . CYS B 1 238 ? 3.43 46.656 10.477 1 89.44 238 CYS B O 1
ATOM 5290 N N . ILE B 1 239 ? 3.168 48.125 12.086 1 88.44 239 ILE B N 1
ATOM 5291 C CA . ILE B 1 239 ? 2.131 47.375 12.758 1 88.44 239 ILE B CA 1
ATOM 5292 C C . ILE B 1 239 ? 0.966 47.125 11.805 1 88.44 239 ILE B C 1
ATOM 5294 O O . ILE B 1 239 ? 0.386 46.031 11.789 1 88.44 239 ILE B O 1
ATOM 5298 N N . ASN B 1 240 ? 0.575 48.125 11.031 1 84.25 240 ASN B N 1
ATOM 5299 C CA . ASN B 1 240 ? -0.533 47.969 10.094 1 84.25 240 ASN B CA 1
ATOM 5300 C C . ASN B 1 240 ? -0.219 46.938 9.016 1 84.25 240 ASN B C 1
ATOM 5302 O O . ASN B 1 240 ? -1.087 46.125 8.641 1 84.25 240 ASN B O 1
ATOM 5306 N N . THR B 1 241 ? 0.986 46.938 8.594 1 86.31 241 THR B N 1
ATOM 5307 C CA . THR B 1 241 ? 1.402 45.938 7.594 1 86.31 241 THR B CA 1
ATOM 5308 C C . THR B 1 241 ? 1.387 44.531 8.172 1 86.31 241 THR B C 1
ATOM 5310 O O . THR B 1 241 ? 0.981 43.594 7.496 1 86.31 241 THR B O 1
ATOM 5313 N N . ILE B 1 242 ? 1.854 44.438 9.367 1 89 242 ILE B N 1
ATOM 5314 C CA . ILE B 1 242 ? 1.878 43.125 10.055 1 89 242 ILE B CA 1
ATOM 5315 C C . ILE B 1 242 ? 0.457 42.594 10.18 1 89 242 ILE B C 1
ATOM 5317 O O . ILE B 1 242 ? 0.219 41.406 9.938 1 89 242 ILE B O 1
ATOM 5321 N N . LEU B 1 243 ? -0.445 43.469 10.5 1 82.94 243 LEU B N 1
ATOM 5322 C CA . LEU B 1 243 ? -1.837 43.062 10.68 1 82.94 243 LEU B CA 1
ATOM 5323 C C . LEU B 1 243 ? -2.48 42.719 9.352 1 82.94 243 LEU B C 1
ATOM 5325 O O . LEU B 1 243 ? -3.305 41.781 9.281 1 82.94 243 LEU B O 1
ATOM 5329 N N . GLU B 1 244 ? -2.088 43.344 8.312 1 80.38 244 GLU B N 1
ATOM 5330 C CA . GLU B 1 244 ? -2.641 43.094 6.98 1 80.38 244 GLU B CA 1
ATOM 5331 C C . GLU B 1 244 ? -2.162 41.75 6.414 1 80.38 244 GLU B C 1
ATOM 5333 O O . GLU B 1 244 ? -2.936 41.031 5.789 1 80.38 244 GLU B O 1
ATOM 5338 N N . GLU B 1 245 ? -0.931 41.438 6.578 1 80.62 245 GLU B N 1
ATOM 5339 C CA . GLU B 1 245 ? -0.362 40.219 6.023 1 80.62 245 GLU B CA 1
ATOM 5340 C C . GLU B 1 245 ? -0.875 38.969 6.766 1 80.62 245 GLU B C 1
ATOM 5342 O O . GLU B 1 245 ? -0.971 37.906 6.188 1 80.62 245 GLU B O 1
ATOM 5347 N N . ASN B 1 246 ? -1.19 39.156 8.039 1 79.44 246 ASN B N 1
ATOM 5348 C CA . ASN B 1 246 ? -1.868 38.156 8.859 1 79.44 246 ASN B CA 1
ATOM 5349 C C . ASN B 1 246 ? -1.04 36.875 8.977 1 79.44 246 ASN B C 1
ATOM 5351 O O . ASN B 1 246 ? -1.571 35.781 8.852 1 79.44 246 ASN B O 1
ATOM 5355 N N . PHE B 1 247 ? 0.301 36.938 9.086 1 88.19 247 PHE B N 1
ATOM 5356 C CA . PHE B 1 247 ? 1.162 35.812 9.344 1 88.19 247 PHE B CA 1
ATOM 5357 C C . PHE B 1 247 ? 1.354 35.594 10.844 1 88.19 247 PHE B C 1
ATOM 5359 O O . PHE B 1 247 ? 1.411 36.562 11.602 1 88.19 247 PHE B O 1
ATOM 5366 N N . SER B 1 248 ? 1.452 34.344 11.18 1 87.44 248 SER B N 1
ATOM 5367 C CA . SER B 1 248 ? 1.642 34.031 12.594 1 87.44 248 SER B CA 1
ATOM 5368 C C . SER B 1 248 ? 3.104 34.188 13 1 87.44 248 SER B C 1
ATOM 5370 O O . SER B 1 248 ? 3.404 34.406 14.172 1 87.44 248 SER B O 1
ATOM 5372 N N . ARG B 1 249 ? 3.932 34.031 12.039 1 92.56 249 ARG B N 1
ATOM 5373 C CA . ARG B 1 249 ? 5.371 34.094 12.266 1 92.56 249 ARG B CA 1
ATOM 5374 C C . ARG B 1 249 ? 6.059 34.875 11.148 1 92.56 249 ARG B C 1
ATOM 5376 O O . ARG B 1 249 ? 5.754 34.688 9.977 1 92.56 249 ARG B O 1
ATOM 5383 N N . ILE B 1 250 ? 6.98 35.719 11.586 1 95.44 250 ILE B N 1
ATOM 5384 C CA . ILE B 1 250 ? 7.668 36.562 10.602 1 95.44 250 ILE B CA 1
ATOM 5385 C C . ILE B 1 250 ? 9.18 36.5 10.836 1 95.44 250 ILE B C 1
ATOM 5387 O O . ILE B 1 250 ? 9.656 36.781 11.938 1 95.44 250 ILE B O 1
ATOM 5391 N N . PRO B 1 251 ? 9.891 36.094 9.828 1 97 251 PRO B N 1
ATOM 5392 C CA . PRO B 1 251 ? 11.344 36.125 9.969 1 97 251 PRO B CA 1
ATOM 5393 C C . PRO B 1 251 ? 11.875 37.562 10.078 1 97 251 PRO B C 1
ATOM 5395 O O . PRO B 1 251 ? 11.383 38.469 9.391 1 97 251 PRO B O 1
ATOM 5398 N N . ILE B 1 252 ? 12.859 37.719 10.945 1 97.31 252 ILE B N 1
ATOM 5399 C CA . ILE B 1 252 ? 13.461 39.031 11.195 1 97.31 252 ILE B CA 1
ATOM 5400 C C . ILE B 1 252 ? 14.906 39.031 10.711 1 97.31 252 ILE B C 1
ATOM 5402 O O . ILE B 1 252 ? 15.672 38.094 11 1 97.31 252 ILE B O 1
ATOM 5406 N N . TYR B 1 253 ? 15.234 40.031 9.922 1 96.75 253 TYR B N 1
ATOM 5407 C CA . TYR B 1 253 ? 16.609 40.156 9.438 1 96.75 253 TYR B CA 1
ATOM 5408 C C . TYR B 1 253 ? 17.25 41.406 9.977 1 96.75 253 TYR B C 1
ATOM 5410 O O . TYR B 1 253 ? 16.578 42.281 10.523 1 96.75 253 TYR B O 1
ATOM 5418 N N . GLU B 1 254 ? 18.531 41.469 9.953 1 95.75 254 GLU B N 1
ATOM 5419 C CA . GLU B 1 254 ? 19.312 42.656 10.367 1 95.75 254 GLU B CA 1
ATOM 5420 C C . GLU B 1 254 ? 20.219 43.125 9.242 1 95.75 254 GLU B C 1
ATOM 5422 O O . GLU B 1 254 ? 21.016 42.344 8.695 1 95.75 254 GLU B O 1
ATOM 5427 N N . ASP B 1 255 ? 20.172 44.344 8.789 1 91.5 255 ASP B N 1
ATOM 5428 C CA . ASP B 1 255 ? 21.016 45.031 7.797 1 91.5 255 ASP B CA 1
ATOM 5429 C C . ASP B 1 255 ? 20.703 44.5 6.391 1 91.5 255 ASP B C 1
ATOM 5431 O O . ASP B 1 255 ? 20.234 45.25 5.539 1 91.5 255 ASP B O 1
ATOM 5435 N N . GLU B 1 256 ? 20.922 43.125 6.223 1 92.5 256 GLU B N 1
ATOM 5436 C CA . GLU B 1 256 ? 20.641 42.5 4.934 1 92.5 256 GLU B CA 1
ATOM 5437 C C . GLU B 1 256 ? 19.719 41.312 5.094 1 92.5 256 GLU B C 1
ATOM 5439 O O . GLU B 1 256 ? 19.734 40.656 6.133 1 92.5 256 GLU B O 1
ATOM 5444 N N . ILE B 1 257 ? 19 41.062 4.062 1 92.06 257 ILE B N 1
ATOM 5445 C CA . ILE B 1 257 ? 17.969 40 4.086 1 92.06 257 ILE B CA 1
ATOM 5446 C C . ILE B 1 257 ? 18.625 38.656 4.301 1 92.06 257 ILE B C 1
ATOM 5448 O O . ILE B 1 257 ? 17.984 37.719 4.816 1 92.06 257 ILE B O 1
ATOM 5452 N N . ASP B 1 258 ? 19.859 38.531 3.957 1 92.06 258 ASP B N 1
ATOM 5453 C CA . ASP B 1 258 ? 20.547 37.25 4.086 1 92.06 258 ASP B CA 1
ATOM 5454 C C . ASP B 1 258 ? 20.891 36.938 5.547 1 92.06 258 ASP B C 1
ATOM 5456 O O . ASP B 1 258 ? 21.219 35.812 5.895 1 92.06 258 ASP B O 1
ATOM 5460 N N . ASN B 1 259 ? 20.797 37.969 6.312 1 93 259 ASN B N 1
ATOM 5461 C CA . ASN B 1 259 ? 21.125 37.812 7.727 1 93 259 ASN B CA 1
ATOM 5462 C C . ASN B 1 259 ? 19.859 37.719 8.578 1 93 259 ASN B C 1
ATOM 5464 O O . ASN B 1 259 ? 19.531 38.625 9.328 1 93 259 ASN B O 1
ATOM 5468 N N . ILE B 1 260 ? 19.25 36.562 8.539 1 96.06 260 ILE B N 1
ATOM 5469 C CA . ILE B 1 260 ? 18.078 36.281 9.367 1 96.06 260 ILE B CA 1
ATOM 5470 C C . ILE B 1 260 ? 18.516 36 10.805 1 96.06 260 ILE B C 1
ATOM 5472 O O . ILE B 1 260 ? 19.25 35.062 11.062 1 96.06 260 ILE B O 1
ATOM 5476 N N . ILE B 1 261 ? 18 36.781 11.766 1 93.56 261 ILE B N 1
ATOM 5477 C CA . ILE B 1 261 ? 18.516 36.656 13.125 1 93.56 261 ILE B CA 1
ATOM 5478 C C . ILE B 1 261 ? 17.469 36.031 14.039 1 93.56 261 ILE B C 1
ATOM 5480 O O . ILE B 1 261 ? 17.781 35.625 15.164 1 93.56 261 ILE B O 1
ATOM 5484 N N . GLY B 1 262 ? 16.234 36.031 13.555 1 95.31 262 GLY B N 1
ATOM 5485 C CA . GLY B 1 262 ? 15.227 35.438 14.43 1 95.31 262 GLY B CA 1
ATOM 5486 C C . GLY B 1 262 ? 13.859 35.375 13.789 1 95.31 262 GLY B C 1
ATOM 5487 O O . GLY B 1 262 ? 13.703 35.656 12.602 1 95.31 262 GLY B O 1
ATOM 5488 N N . ILE B 1 263 ? 12.93 34.844 14.594 1 95.94 263 ILE B N 1
ATOM 5489 C CA . ILE B 1 263 ? 11.523 34.75 14.211 1 95.94 263 ILE B CA 1
ATOM 5490 C C . ILE B 1 263 ? 10.664 35.531 15.203 1 95.94 263 ILE B C 1
ATOM 5492 O O . ILE B 1 263 ? 10.82 35.375 16.422 1 95.94 263 ILE B O 1
ATOM 5496 N N . LEU B 1 264 ? 9.82 36.375 14.695 1 95.31 264 LEU B N 1
ATOM 5497 C CA . LEU B 1 264 ? 8.891 37.125 15.516 1 95.31 264 LEU B CA 1
ATOM 5498 C C . LEU B 1 264 ? 7.52 36.469 15.555 1 95.31 264 LEU B C 1
ATOM 5500 O O . LEU B 1 264 ? 6.887 36.281 14.516 1 95.31 264 LEU B O 1
ATOM 5504 N N . HIS B 1 265 ? 7.109 36.062 16.703 1 92.38 265 HIS B N 1
ATOM 5505 C CA . HIS B 1 265 ? 5.758 35.562 16.875 1 92.38 265 HIS B CA 1
ATOM 5506 C C . HIS B 1 265 ? 4.754 36.688 17.094 1 92.38 265 HIS B C 1
ATOM 5508 O O . HIS B 1 265 ? 4.906 37.469 18.031 1 92.38 265 HIS B O 1
ATOM 5514 N N . ILE B 1 266 ? 3.795 36.656 16.344 1 89.75 266 ILE B N 1
ATOM 5515 C CA . ILE B 1 266 ? 2.822 37.75 16.375 1 89.75 266 ILE B CA 1
ATOM 5516 C C . ILE B 1 266 ? 2.096 37.75 17.719 1 89.75 266 ILE B C 1
ATOM 5518 O O . ILE B 1 266 ? 1.757 38.781 18.25 1 89.75 266 ILE B O 1
ATOM 5522 N N . LYS B 1 267 ? 1.87 36.625 18.203 1 85.94 267 LYS B N 1
ATOM 5523 C CA . LYS B 1 267 ? 1.221 36.531 19.5 1 85.94 267 LYS B CA 1
ATOM 5524 C C . LYS B 1 267 ? 2.049 37.219 20.578 1 85.94 267 LYS B C 1
ATOM 5526 O O . LYS B 1 267 ? 1.505 37.938 21.422 1 85.94 267 LYS B O 1
ATOM 5531 N N . ASP B 1 268 ? 3.301 36.969 20.578 1 88.69 268 ASP B N 1
ATOM 5532 C CA . ASP B 1 268 ? 4.199 37.625 21.531 1 88.69 268 ASP B CA 1
ATOM 5533 C C . ASP B 1 268 ? 4.25 39.125 21.312 1 88.69 268 ASP B C 1
ATOM 5535 O O . ASP B 1 268 ? 4.32 39.906 22.281 1 88.69 268 ASP B O 1
ATOM 5539 N N . LEU B 1 269 ? 4.242 39.469 20.109 1 91.38 269 LEU B N 1
ATOM 5540 C CA . LEU B 1 269 ? 4.254 40.875 19.766 1 91.38 269 LEU B CA 1
ATOM 5541 C C . LEU B 1 269 ? 3.029 41.594 20.344 1 91.38 269 LEU B C 1
ATOM 5543 O O . LEU B 1 269 ? 3.156 42.625 21 1 91.38 269 LEU B O 1
ATOM 5547 N N . PHE B 1 270 ? 1.93 41 20.188 1 86.81 270 PHE B N 1
ATOM 5548 C CA . PHE B 1 270 ? 0.686 41.625 20.641 1 86.81 270 PHE B CA 1
ATOM 5549 C C . PHE B 1 270 ? 0.613 41.625 22.172 1 86.81 270 PHE B C 1
ATOM 5551 O O . PHE B 1 270 ? 0.153 42.594 22.766 1 86.81 270 PHE B O 1
ATOM 5558 N N . ALA B 1 271 ? 1.02 40.562 22.703 1 86.75 271 ALA B N 1
ATOM 5559 C CA . ALA B 1 271 ? 1.062 40.5 24.172 1 86.75 271 ALA B CA 1
ATOM 5560 C C . ALA B 1 271 ? 1.927 41.625 24.734 1 86.75 271 ALA B C 1
ATOM 5562 O O . ALA B 1 271 ? 1.554 42.281 25.719 1 86.75 271 ALA B O 1
ATOM 5563 N N . SER B 1 272 ? 3.029 41.844 24.172 1 89.62 272 SER B N 1
ATOM 5564 C CA . SER B 1 272 ? 3.953 42.875 24.625 1 89.62 272 SER B CA 1
ATOM 5565 C C . SER B 1 272 ? 3.367 44.281 24.438 1 89.62 272 SER B C 1
ATOM 5567 O O . SER B 1 272 ? 3.584 45.156 25.25 1 89.62 272 SER B O 1
ATOM 5569 N N . ILE B 1 273 ? 2.682 44.469 23.344 1 88.31 273 ILE B N 1
ATOM 5570 C CA . ILE B 1 273 ? 2.07 45.75 23.047 1 88.31 273 ILE B CA 1
ATOM 5571 C C . ILE B 1 273 ? 0.996 46.062 24.094 1 88.31 273 ILE B C 1
ATOM 5573 O O . ILE B 1 273 ? 0.878 47.219 24.562 1 88.31 273 ILE B O 1
ATOM 5577 N N . ILE B 1 274 ? 0.24 45.094 24.406 1 83.38 274 ILE B N 1
ATOM 5578 C CA . ILE B 1 274 ? -0.842 45.281 25.359 1 83.38 274 ILE B CA 1
ATOM 5579 C C . ILE B 1 274 ? -0.261 45.562 26.75 1 83.38 274 ILE B C 1
ATOM 5581 O O . ILE B 1 274 ? -0.792 46.375 27.5 1 83.38 274 ILE B O 1
ATOM 5585 N N . GLU B 1 275 ? 0.81 44.906 27.078 1 83.06 275 GLU B N 1
ATOM 5586 C CA . GLU B 1 275 ? 1.414 45.031 28.406 1 83.06 275 GLU B CA 1
ATOM 5587 C C . GLU B 1 275 ? 2.176 46.344 28.547 1 83.06 275 GLU B C 1
ATOM 5589 O O . GLU B 1 275 ? 2.053 47.031 29.562 1 83.06 275 GLU B O 1
ATOM 5594 N N . LYS B 1 276 ? 2.988 46.719 27.516 1 87.31 276 LYS B N 1
ATOM 5595 C CA . LYS B 1 276 ? 3.945 47.812 27.656 1 87.31 276 LYS B CA 1
ATOM 5596 C C . LYS B 1 276 ? 3.531 49 26.812 1 87.31 276 LYS B C 1
ATOM 5598 O O . LYS B 1 276 ? 4.023 50.125 27.031 1 87.31 276 LYS B O 1
ATOM 5603 N N . GLY B 1 277 ? 2.627 48.844 25.953 1 85.81 277 GLY B N 1
ATOM 5604 C CA . GLY B 1 277 ? 2.324 49.875 24.969 1 85.81 277 GLY B CA 1
ATOM 5605 C C . GLY B 1 277 ? 3.189 49.781 23.734 1 85.81 277 GLY B C 1
ATOM 5606 O O . GLY B 1 277 ? 4.363 49.438 23.812 1 85.81 277 GLY B O 1
ATOM 5607 N N . ILE B 1 278 ? 2.729 50.125 22.625 1 86.94 278 ILE B N 1
ATOM 5608 C CA . ILE B 1 278 ? 3.363 49.938 21.328 1 86.94 278 ILE B CA 1
ATOM 5609 C C . ILE B 1 278 ? 4.672 50.719 21.266 1 86.94 278 ILE B C 1
ATOM 5611 O O . ILE B 1 278 ? 5.629 50.281 20.609 1 86.94 278 ILE B O 1
ATOM 5615 N N . ASP B 1 279 ? 4.723 51.875 21.984 1 87.81 279 ASP B N 1
ATOM 5616 C CA . ASP B 1 279 ? 5.879 52.781 21.906 1 87.81 279 ASP B CA 1
ATOM 5617 C C . ASP B 1 279 ? 7.062 52.219 22.688 1 87.81 279 ASP B C 1
ATOM 5619 O O . ASP B 1 279 ? 8.211 52.594 22.469 1 87.81 279 ASP B O 1
ATOM 5623 N N . ASN B 1 280 ? 6.77 51.25 23.516 1 90.5 280 ASN B N 1
ATOM 5624 C CA . ASN B 1 280 ? 7.812 50.75 24.391 1 90.5 280 ASN B CA 1
ATOM 5625 C C . ASN B 1 280 ? 8.25 49.344 23.969 1 90.5 280 ASN B C 1
ATOM 5627 O O . ASN B 1 280 ? 9 48.688 24.688 1 90.5 280 ASN B O 1
ATOM 5631 N N . VAL B 1 281 ? 7.809 48.875 22.891 1 92.31 281 VAL B N 1
ATOM 5632 C CA . VAL B 1 281 ? 8.117 47.5 22.453 1 92.31 281 VAL B CA 1
ATOM 5633 C C . VAL B 1 281 ? 9.195 47.562 21.375 1 92.31 281 VAL B C 1
ATOM 5635 O O . VAL B 1 281 ? 9.094 48.344 20.422 1 92.31 281 VAL B O 1
ATOM 5638 N N . LYS B 1 282 ? 10.242 46.719 21.562 1 91.81 282 LYS B N 1
ATOM 5639 C CA . LYS B 1 282 ? 11.281 46.531 20.547 1 91.81 282 LYS B CA 1
ATOM 5640 C C . LYS B 1 282 ? 11.227 45.125 19.953 1 91.81 282 LYS B C 1
ATOM 5642 O O . LYS B 1 282 ? 11.125 44.125 20.688 1 91.81 282 LYS B O 1
ATOM 5647 N N . ILE B 1 283 ? 11.289 45.031 18.719 1 94.19 283 ILE B N 1
ATOM 5648 C CA . ILE B 1 283 ? 11.203 43.75 18.016 1 94.19 283 ILE B CA 1
ATOM 5649 C C . ILE B 1 283 ? 12.32 42.844 18.469 1 94.19 283 ILE B C 1
ATOM 5651 O O . ILE B 1 283 ? 12.102 41.625 18.688 1 94.19 283 ILE B O 1
ATOM 5655 N N . ARG B 1 284 ? 13.523 43.344 18.656 1 92.25 284 ARG B N 1
ATOM 5656 C CA . ARG B 1 284 ? 14.719 42.562 19 1 92.25 284 ARG B CA 1
ATOM 5657 C C . ARG B 1 284 ? 14.5 41.781 20.297 1 92.25 284 ARG B C 1
ATOM 5659 O O . ARG B 1 284 ? 15.023 40.688 20.438 1 92.25 284 ARG B O 1
ATOM 5666 N N . ASP B 1 285 ? 13.711 42.344 21.219 1 93.06 285 ASP B N 1
ATOM 5667 C CA . ASP B 1 285 ? 13.5 41.719 22.516 1 93.06 285 ASP B CA 1
ATOM 5668 C C . ASP B 1 285 ? 12.531 40.531 22.422 1 93.06 285 ASP B C 1
ATOM 5670 O O . ASP B 1 285 ? 12.43 39.719 23.344 1 93.06 285 ASP B O 1
ATOM 5674 N N . LEU B 1 286 ? 11.859 40.375 21.281 1 93.62 286 LEU B N 1
ATOM 5675 C CA . LEU B 1 286 ? 10.781 39.406 21.172 1 93.62 286 LEU B CA 1
ATOM 5676 C C . LEU B 1 286 ? 11.172 38.281 20.219 1 93.62 286 LEU B C 1
ATOM 5678 O O . LEU B 1 286 ? 10.43 37.312 20.062 1 93.62 286 LEU B O 1
ATOM 5682 N N . ILE B 1 287 ? 12.219 38.375 19.516 1 93.81 287 ILE B N 1
ATOM 5683 C CA . ILE B 1 287 ? 12.547 37.406 18.469 1 93.81 287 ILE B CA 1
ATOM 5684 C C . ILE B 1 287 ? 13.062 36.125 19.094 1 93.81 287 ILE B C 1
ATOM 5686 O O . ILE B 1 287 ? 13.711 36.125 20.141 1 93.81 287 ILE B O 1
ATOM 5690 N N . LYS B 1 288 ? 12.727 35.062 18.5 1 92.38 288 LYS B N 1
ATOM 5691 C CA . LYS B 1 288 ? 13.172 33.719 18.906 1 92.38 288 LYS B CA 1
ATOM 5692 C C . LYS B 1 288 ? 14.195 33.156 17.922 1 92.38 288 LYS B C 1
ATOM 5694 O O . LYS B 1 288 ? 14.297 33.625 16.781 1 92.38 288 LYS B O 1
ATOM 5699 N N . GLU B 1 289 ? 14.883 32.156 18.375 1 90.69 289 GLU B N 1
ATOM 5700 C CA . GLU B 1 289 ? 15.93 31.562 17.547 1 90.69 289 GLU B CA 1
ATOM 5701 C C . GLU B 1 289 ? 15.336 30.859 16.328 1 90.69 289 GLU B C 1
ATOM 5703 O O . GLU B 1 289 ? 14.422 30.047 16.453 1 90.69 289 GLU B O 1
ATOM 5708 N N . PRO B 1 290 ? 15.852 31.234 15.203 1 92.75 290 PRO B N 1
ATOM 5709 C CA . PRO B 1 290 ? 15.367 30.578 13.984 1 92.75 290 PRO B CA 1
ATOM 5710 C C . PRO B 1 290 ? 15.977 29.203 13.773 1 92.75 290 PRO B C 1
ATOM 5712 O O . PRO B 1 290 ? 17.062 28.906 14.297 1 92.75 290 PRO B O 1
ATOM 5715 N N . CYS B 1 291 ? 15.289 28.344 13.062 1 92.94 291 CYS B N 1
ATOM 5716 C CA . CYS B 1 291 ? 15.797 27.031 12.648 1 92.94 291 CYS B CA 1
ATOM 5717 C C . CYS B 1 291 ? 16.234 27.062 11.188 1 92.94 291 CYS B C 1
ATOM 5719 O O . CYS B 1 291 ? 15.414 27.219 10.289 1 92.94 291 CYS B O 1
ATOM 5721 N N . PHE B 1 292 ? 17.547 26.828 11.023 1 93.81 292 PHE B N 1
ATOM 5722 C CA . PHE B 1 292 ? 18.109 26.891 9.68 1 93.81 292 PHE B CA 1
ATOM 5723 C C . PHE B 1 292 ? 18.25 25.5 9.086 1 93.81 292 PHE B C 1
ATOM 5725 O O . PHE B 1 292 ? 18.625 24.547 9.781 1 93.81 292 PHE B O 1
ATOM 5732 N N . PHE B 1 293 ? 17.938 25.391 7.82 1 95.12 293 PHE B N 1
ATOM 5733 C CA . PHE B 1 293 ? 18.094 24.141 7.086 1 95.12 293 PHE B CA 1
ATOM 5734 C C . PHE B 1 293 ? 18.594 24.406 5.672 1 95.12 293 PHE B C 1
ATOM 5736 O O . PHE B 1 293 ? 18.453 25.516 5.156 1 95.12 293 PHE B O 1
ATOM 5743 N N . ILE B 1 294 ? 19.141 23.406 5.074 1 93.88 294 ILE B N 1
ATOM 5744 C CA . ILE B 1 294 ? 19.578 23.531 3.689 1 93.88 294 ILE B CA 1
ATOM 5745 C C . ILE B 1 294 ? 18.406 23.312 2.746 1 93.88 294 ILE B C 1
ATOM 5747 O O . ILE B 1 294 ? 17.562 22.438 2.977 1 93.88 294 ILE B O 1
ATOM 5751 N N . GLU B 1 295 ? 18.391 24.094 1.683 1 94 295 GLU B N 1
ATOM 5752 C CA . GLU B 1 295 ? 17.234 24.078 0.784 1 94 295 GLU B CA 1
ATOM 5753 C C . GLU B 1 295 ? 17.125 22.734 0.064 1 94 295 GLU B C 1
ATOM 5755 O O . GLU B 1 295 ? 16.047 22.375 -0.412 1 94 295 GLU B O 1
ATOM 5760 N N . THR B 1 296 ? 18.172 21.906 0.005 1 92.25 296 THR B N 1
ATOM 5761 C CA . THR B 1 296 ? 18.172 20.641 -0.731 1 92.25 296 THR B CA 1
ATOM 5762 C C . THR B 1 296 ? 17.766 19.484 0.178 1 92.25 296 THR B C 1
ATOM 5764 O O . THR B 1 296 ? 17.656 18.344 -0.273 1 92.25 296 THR B O 1
ATOM 5767 N N . GLN B 1 297 ? 17.516 19.812 1.36 1 91.12 297 GLN B N 1
ATOM 5768 C CA . GLN B 1 297 ? 17.109 18.766 2.289 1 91.12 297 GLN B CA 1
ATOM 5769 C C . GLN B 1 297 ? 15.727 18.234 1.931 1 91.12 297 GLN B C 1
ATOM 5771 O O . GLN B 1 297 ? 14.859 18.984 1.481 1 91.12 297 GLN B O 1
ATOM 5776 N N . SER B 1 298 ? 15.531 16.922 2.166 1 90.94 298 SER B N 1
ATOM 5777 C CA . SER B 1 298 ? 14.234 16.312 1.9 1 90.94 298 SER B CA 1
ATOM 5778 C C . SER B 1 298 ? 13.195 16.766 2.92 1 90.94 298 SER B C 1
ATOM 5780 O O . SER B 1 298 ? 13.523 17.031 4.078 1 90.94 298 SER B O 1
ATOM 5782 N N . ILE B 1 299 ? 11.961 16.797 2.52 1 91.88 299 ILE B N 1
ATOM 5783 C CA . ILE B 1 299 ? 10.914 17.328 3.379 1 91.88 299 ILE B CA 1
ATOM 5784 C C . ILE B 1 299 ? 10.625 16.359 4.512 1 91.88 299 ILE B C 1
ATOM 5786 O O . ILE B 1 299 ? 10.164 16.75 5.586 1 91.88 299 ILE B O 1
ATOM 5790 N N . ASP B 1 300 ? 10.875 15.109 4.297 1 88.31 300 ASP B N 1
ATOM 5791 C CA . ASP B 1 300 ? 10.695 14.141 5.375 1 88.31 300 ASP B CA 1
ATOM 5792 C C . ASP B 1 300 ? 11.656 14.414 6.527 1 88.31 300 ASP B C 1
ATOM 5794 O O . ASP B 1 300 ? 11.258 14.375 7.695 1 88.31 300 ASP B O 1
ATOM 5798 N N . GLU B 1 301 ? 12.906 14.68 6.188 1 87.94 301 GLU B N 1
ATOM 5799 C CA . GLU B 1 301 ? 13.898 15.016 7.203 1 87.94 301 GLU B CA 1
ATOM 5800 C C . GLU B 1 301 ? 13.57 16.359 7.863 1 87.94 301 GLU B C 1
ATOM 5802 O O . GLU B 1 301 ? 13.727 16.516 9.078 1 87.94 301 GLU B O 1
ATOM 5807 N N . LEU B 1 302 ? 13.211 17.234 7.02 1 92.25 302 LEU B N 1
ATOM 5808 C CA . LEU B 1 302 ? 12.82 18.547 7.52 1 92.25 302 LEU B CA 1
ATOM 5809 C C . LEU B 1 302 ? 11.672 18.438 8.508 1 92.25 302 LEU B C 1
ATOM 5811 O O . LEU B 1 302 ? 11.68 19.078 9.562 1 92.25 302 LEU B O 1
ATOM 5815 N N . PHE B 1 303 ? 10.727 17.594 8.203 1 90.44 303 PHE B N 1
ATOM 5816 C CA . PHE B 1 303 ? 9.547 17.375 9.031 1 90.44 303 PHE B CA 1
ATOM 5817 C C . PHE B 1 303 ? 9.945 16.828 10.398 1 90.44 303 PHE B C 1
ATOM 5819 O O . PHE B 1 303 ? 9.484 17.312 11.43 1 90.44 303 PHE B O 1
ATOM 5826 N N . LYS B 1 304 ? 10.742 15.906 10.383 1 85.12 304 LYS B N 1
ATOM 5827 C CA . LYS B 1 304 ? 11.203 15.273 11.617 1 85.12 304 LYS B CA 1
ATOM 5828 C C . LYS B 1 304 ? 11.953 16.266 12.5 1 85.12 304 LYS B C 1
ATOM 5830 O O . LYS B 1 304 ? 11.719 16.344 13.711 1 85.12 304 LYS B O 1
ATOM 5835 N N . LYS B 1 305 ? 12.773 17.016 11.93 1 87.62 305 LYS B N 1
ATOM 5836 C CA . LYS B 1 305 ? 13.586 17.969 12.672 1 87.62 305 LYS B CA 1
ATOM 5837 C C . LYS B 1 305 ? 12.734 19.109 13.234 1 87.62 305 LYS B C 1
ATOM 5839 O O . LYS B 1 305 ? 12.961 19.562 14.352 1 87.62 305 LYS B O 1
ATOM 5844 N N . LEU B 1 306 ? 11.828 19.547 12.406 1 89.94 306 LEU B N 1
ATOM 5845 C CA . LEU B 1 306 ? 10.93 20.594 12.883 1 89.94 306 LEU B CA 1
ATOM 5846 C C . LEU B 1 306 ? 10.094 20.094 14.055 1 89.94 306 LEU B C 1
ATOM 5848 O O . LEU B 1 306 ? 9.852 20.844 15.008 1 89.94 306 LEU B O 1
ATOM 5852 N N . LYS B 1 307 ? 9.68 18.906 13.961 1 84.19 307 LYS B N 1
ATOM 5853 C CA . LYS B 1 307 ? 8.922 18.297 15.055 1 84.19 307 LYS B CA 1
ATOM 5854 C C . LYS B 1 307 ? 9.758 18.203 16.328 1 84.19 307 LYS B C 1
ATOM 5856 O O . LYS B 1 307 ? 9.281 18.531 17.422 1 84.19 307 LYS B O 1
ATOM 5861 N N . GLU B 1 308 ? 10.945 17.812 16.156 1 80.94 308 GLU B N 1
ATOM 5862 C CA . GLU B 1 308 ? 11.852 17.656 17.297 1 80.94 308 GLU B CA 1
ATOM 5863 C C . GLU B 1 308 ? 12.133 19 17.953 1 80.94 308 GLU B C 1
ATOM 5865 O O . GLU B 1 308 ? 12.195 19.094 19.188 1 80.94 308 GLU B O 1
ATOM 5870 N N . LYS B 1 309 ? 12.234 20 17.141 1 81.62 309 LYS B N 1
ATOM 5871 C CA . LYS B 1 309 ? 12.578 21.312 17.641 1 81.62 309 LYS B CA 1
ATOM 5872 C C . LYS B 1 309 ? 11.336 22.125 18 1 81.62 309 LYS B C 1
ATOM 5874 O O . LYS B 1 309 ? 11.43 23.266 18.438 1 81.62 309 LYS B O 1
ATOM 5879 N N . LYS B 1 310 ? 10.156 21.562 17.703 1 82.5 310 LYS B N 1
ATOM 5880 C CA . LYS B 1 310 ? 8.875 22.219 17.953 1 82.5 310 LYS B CA 1
ATOM 5881 C C . LYS B 1 310 ? 8.797 23.547 17.203 1 82.5 310 LYS B C 1
ATOM 5883 O O . LYS B 1 310 ? 8.375 24.562 17.781 1 82.5 310 LYS B O 1
ATOM 5888 N N . ALA B 1 311 ? 9.383 23.5 16.078 1 86.75 311 ALA B N 1
ATOM 5889 C CA . ALA B 1 311 ? 9.352 24.688 15.234 1 86.75 311 ALA B CA 1
ATOM 5890 C C . ALA B 1 311 ? 8.312 24.547 14.125 1 86.75 311 ALA B C 1
ATOM 5892 O O . ALA B 1 311 ? 8.086 23.453 13.617 1 86.75 311 ALA B O 1
ATOM 5893 N N . TYR B 1 312 ? 7.691 25.641 13.758 1 90.06 312 TYR B N 1
ATOM 5894 C CA . TYR B 1 312 ? 6.645 25.609 12.742 1 90.06 312 TYR B CA 1
ATOM 5895 C C . TYR B 1 312 ? 7.117 26.25 11.445 1 90.06 312 TYR B C 1
ATOM 5897 O O . TYR B 1 312 ? 6.41 26.219 10.438 1 90.06 312 TYR B O 1
ATOM 5905 N N . ILE B 1 313 ? 8.305 26.828 11.523 1 94.06 313 ILE B N 1
ATOM 5906 C CA . ILE B 1 313 ? 8.844 27.5 10.344 1 94.06 313 ILE B CA 1
ATOM 5907 C C . ILE B 1 313 ? 10.336 27.219 10.219 1 94.06 313 ILE B C 1
ATOM 5909 O O . ILE B 1 313 ? 11.055 27.172 11.219 1 94.06 313 ILE B O 1
ATOM 5913 N N . ALA B 1 314 ? 10.766 26.875 9.055 1 95.38 314 ALA B N 1
ATOM 5914 C CA . ALA B 1 314 ? 12.164 26.625 8.734 1 95.38 314 ALA B CA 1
ATOM 5915 C C . ALA B 1 314 ? 12.711 27.688 7.777 1 95.38 314 ALA B C 1
ATOM 5917 O O . ALA B 1 314 ? 12.055 28.047 6.801 1 95.38 314 ALA B O 1
ATOM 5918 N N . ILE B 1 315 ? 13.844 28.219 8.172 1 96.88 315 ILE B N 1
ATOM 5919 C CA . ILE B 1 315 ? 14.57 29.125 7.293 1 96.88 315 ILE B CA 1
ATOM 5920 C C . ILE B 1 315 ? 15.523 28.328 6.402 1 96.88 315 ILE B C 1
ATOM 5922 O O . ILE B 1 315 ? 16.391 27.594 6.898 1 96.88 315 ILE B O 1
ATOM 5926 N N . LEU B 1 316 ? 15.352 28.469 5.145 1 97.06 316 LEU B N 1
ATOM 5927 C CA . LEU B 1 316 ? 16.156 27.703 4.203 1 97.06 316 LEU B CA 1
ATOM 5928 C C . LEU B 1 316 ? 17.328 28.531 3.682 1 97.06 316 LEU B C 1
ATOM 5930 O O . LEU B 1 316 ? 17.156 29.703 3.344 1 97.06 316 LEU B O 1
ATOM 5934 N N . ILE B 1 317 ? 18.453 27.906 3.68 1 95 317 ILE B N 1
ATOM 5935 C CA . ILE B 1 317 ? 19.656 28.562 3.178 1 95 317 ILE B CA 1
ATOM 5936 C C . ILE B 1 317 ? 20.219 27.781 1.995 1 95 317 ILE B C 1
ATOM 5938 O O . ILE B 1 317 ? 20.016 26.578 1.89 1 95 317 ILE B O 1
ATOM 5942 N N . ASP B 1 318 ? 20.875 28.453 1.067 1 91.5 318 ASP B N 1
ATOM 5943 C CA . ASP B 1 318 ? 21.5 27.797 -0.073 1 91.5 318 ASP B CA 1
ATOM 5944 C C . ASP B 1 318 ? 22.922 27.359 0.266 1 91.5 318 ASP B C 1
ATOM 5946 O O . ASP B 1 318 ? 23.328 27.391 1.428 1 91.5 318 ASP B O 1
ATOM 5950 N N . GLU B 1 319 ? 23.609 26.844 -0.713 1 87.06 319 GLU B N 1
ATOM 5951 C CA . GLU B 1 319 ? 24.953 26.281 -0.521 1 87.06 319 GLU B CA 1
ATOM 5952 C C . GLU B 1 319 ? 25.938 27.375 -0.133 1 87.06 319 GLU B C 1
ATOM 5954 O O . GLU B 1 319 ? 26.984 27.078 0.474 1 87.06 319 GLU B O 1
ATOM 5959 N N . TYR B 1 320 ? 25.625 28.594 -0.327 1 84.31 320 TYR B N 1
ATOM 5960 C CA . TYR B 1 320 ? 26.531 29.703 -0.053 1 84.31 320 TYR B CA 1
ATOM 5961 C C . TYR B 1 320 ? 26.156 30.422 1.237 1 84.31 320 TYR B C 1
ATOM 5963 O O . TYR B 1 320 ? 26.812 31.391 1.637 1 84.31 320 TYR B O 1
ATOM 5971 N N . GLY B 1 321 ? 25.141 29.953 1.907 1 86.5 321 GLY B N 1
ATOM 5972 C CA . GLY B 1 321 ? 24.703 30.531 3.168 1 86.5 321 GLY B CA 1
ATOM 5973 C C . GLY B 1 321 ? 23.703 31.672 2.99 1 86.5 321 GLY B C 1
ATOM 5974 O O . GLY B 1 321 ? 23.375 32.375 3.949 1 86.5 321 GLY B O 1
ATOM 5975 N N . GLY B 1 322 ? 23.344 31.844 1.844 1 90.25 322 GLY B N 1
ATOM 5976 C CA . GLY B 1 322 ? 22.344 32.875 1.564 1 90.25 322 GLY B CA 1
ATOM 5977 C C . GLY B 1 322 ? 20.938 32.406 1.875 1 90.25 322 GLY B C 1
ATOM 5978 O O . GLY B 1 322 ? 20.625 31.219 1.825 1 90.25 322 GLY B O 1
ATOM 5979 N N . PHE B 1 323 ? 20.062 33.406 2.172 1 95.5 323 PHE B N 1
ATOM 5980 C CA . PHE B 1 323 ? 18.656 33.125 2.457 1 95.5 323 PHE B CA 1
ATOM 5981 C C . PHE B 1 323 ? 17.922 32.75 1.187 1 95.5 323 PHE B C 1
ATOM 5983 O O . PHE B 1 323 ? 17.906 33.5 0.212 1 95.5 323 PHE B O 1
ATOM 5990 N N . SER B 1 324 ? 17.328 31.547 1.172 1 94.88 324 SER B N 1
ATOM 5991 C CA . SER B 1 324 ? 16.641 31.047 -0.005 1 94.88 324 SER B CA 1
ATOM 5992 C C . SER B 1 324 ? 15.133 31.25 0.118 1 94.88 324 SER B C 1
ATOM 5994 O O . SER B 1 324 ? 14.461 31.562 -0.867 1 94.88 324 SER B O 1
ATOM 5996 N N . GLY B 1 325 ? 14.602 31.047 1.268 1 96.75 325 GLY B N 1
ATOM 5997 C CA . GLY B 1 325 ? 13.164 31.094 1.523 1 96.75 325 GLY B CA 1
ATOM 5998 C C . GLY B 1 325 ? 12.766 30.406 2.818 1 96.75 325 GLY B C 1
ATOM 5999 O O . GLY B 1 325 ? 13.602 30.219 3.707 1 96.75 325 GLY B O 1
ATOM 6000 N N . ILE B 1 326 ? 11.469 30.203 2.947 1 97.19 326 ILE B N 1
ATOM 6001 C CA . ILE B 1 326 ? 10.992 29.594 4.18 1 97.19 326 ILE B CA 1
ATOM 6002 C C . ILE B 1 326 ? 10.055 28.422 3.85 1 97.19 326 ILE B C 1
ATOM 6004 O O . ILE B 1 326 ? 9.492 28.359 2.756 1 97.19 326 ILE B O 1
ATOM 6008 N N . VAL B 1 327 ? 9.984 27.484 4.719 1 95.75 327 VAL B N 1
ATOM 6009 C CA . VAL B 1 327 ? 9.016 26.391 4.688 1 95.75 327 VAL B CA 1
ATOM 6010 C C . VAL B 1 327 ? 8.328 26.281 6.047 1 95.75 327 VAL B C 1
ATOM 6012 O O . VAL B 1 327 ? 8.992 26.297 7.09 1 95.75 327 VAL B O 1
ATOM 6015 N N . THR B 1 328 ? 7.02 26.219 6.012 1 93 328 THR B N 1
ATOM 6016 C CA . THR B 1 328 ? 6.281 26.047 7.258 1 93 328 THR B CA 1
ATOM 6017 C C . THR B 1 328 ? 5.801 24.609 7.406 1 93 328 THR B C 1
ATOM 6019 O O . THR B 1 328 ? 5.824 23.844 6.441 1 93 328 THR B O 1
ATOM 6022 N N . MET B 1 329 ? 5.418 24.266 8.57 1 89.12 329 MET B N 1
ATOM 6023 C CA . MET B 1 329 ? 4.836 22.953 8.836 1 89.12 329 MET B CA 1
ATOM 6024 C C . MET B 1 329 ? 3.609 22.719 7.957 1 89.12 329 MET B C 1
ATOM 6026 O O . MET B 1 329 ? 3.373 21.594 7.504 1 89.12 329 MET B O 1
ATOM 6030 N N . GLU B 1 330 ? 2.838 23.703 7.785 1 87.06 330 GLU B N 1
ATOM 6031 C CA . GLU B 1 330 ? 1.65 23.609 6.941 1 87.06 330 GLU B CA 1
ATOM 6032 C C . GLU B 1 330 ? 2.016 23.203 5.516 1 87.06 330 GLU B C 1
ATOM 6034 O O . GLU B 1 330 ? 1.318 22.406 4.898 1 87.06 330 GLU B O 1
ATOM 6039 N N . ASP B 1 331 ? 3.096 23.781 5.012 1 89.44 331 ASP B N 1
ATOM 6040 C CA . ASP B 1 331 ? 3.553 23.453 3.666 1 89.44 331 ASP B CA 1
ATOM 6041 C C . ASP B 1 331 ? 3.832 21.953 3.543 1 89.44 331 ASP B C 1
ATOM 6043 O O . ASP B 1 331 ? 3.479 21.328 2.539 1 89.44 331 ASP B O 1
ATOM 6047 N N . ILE B 1 332 ? 4.508 21.469 4.539 1 90.56 332 ILE B N 1
ATOM 6048 C CA . ILE B 1 332 ? 4.891 20.062 4.547 1 90.56 332 ILE B CA 1
ATOM 6049 C C . ILE B 1 332 ? 3.639 19.188 4.621 1 90.56 332 ILE B C 1
ATOM 6051 O O . ILE B 1 332 ? 3.506 18.219 3.877 1 90.56 332 ILE B O 1
ATOM 6055 N N . ILE B 1 333 ? 2.734 19.531 5.504 1 88.69 333 ILE B N 1
ATOM 6056 C CA . ILE B 1 333 ? 1.501 18.781 5.719 1 88.69 333 ILE B CA 1
ATOM 6057 C C . ILE B 1 333 ? 0.675 18.766 4.434 1 88.69 333 ILE B C 1
ATOM 6059 O O . ILE B 1 333 ? 0.047 17.766 4.102 1 88.69 333 ILE B O 1
ATOM 6063 N N . GLU B 1 334 ? 0.664 19.844 3.748 1 88.19 334 GLU B N 1
ATOM 6064 C CA . GLU B 1 334 ? -0.109 19.984 2.518 1 88.19 334 GLU B CA 1
ATOM 6065 C C . GLU B 1 334 ? 0.365 19 1.452 1 88.19 334 GLU B C 1
ATOM 6067 O O . GLU B 1 334 ? -0.402 18.625 0.565 1 88.19 334 GLU B O 1
ATOM 6072 N N . GLU B 1 335 ? 1.59 18.688 1.508 1 87 335 GLU B N 1
ATOM 6073 C CA . GLU B 1 335 ? 2.115 17.719 0.551 1 87 335 GLU B CA 1
ATOM 6074 C C . GLU B 1 335 ? 1.447 16.359 0.725 1 87 335 GLU B C 1
ATOM 6076 O O . GLU B 1 335 ? 1.354 15.586 -0.228 1 87 335 GLU B O 1
ATOM 6081 N N . VAL B 1 336 ? 1.001 16.047 1.877 1 86.94 336 VAL B N 1
ATOM 6082 C CA . VAL B 1 336 ? 0.379 14.766 2.172 1 86.94 336 VAL B CA 1
ATOM 6083 C C . VAL B 1 336 ? -1.142 14.906 2.156 1 86.94 336 VAL B C 1
ATOM 6085 O O . VAL B 1 336 ? -1.841 14.125 1.51 1 86.94 336 VAL B O 1
ATOM 6088 N N . MET B 1 337 ? -1.635 15.906 2.869 1 84.44 337 MET B N 1
ATOM 6089 C CA . MET B 1 337 ? -3.064 16.031 3.139 1 84.44 337 MET B CA 1
ATOM 6090 C C . MET B 1 337 ? -3.754 16.844 2.045 1 84.44 337 MET B C 1
ATOM 6092 O O . MET B 1 337 ? -4.984 16.906 1.998 1 84.44 337 MET B O 1
ATOM 6096 N N . GLY B 1 338 ? -3.051 17.438 1.136 1 77.25 338 GLY B N 1
ATOM 6097 C CA . GLY B 1 338 ? -3.625 18.344 0.156 1 77.25 338 GLY B CA 1
ATOM 6098 C C . GLY B 1 338 ? -3.701 19.781 0.646 1 77.25 338 GLY B C 1
ATOM 6099 O O . GLY B 1 338 ? -3.338 20.062 1.786 1 77.25 338 GLY B O 1
ATOM 6100 N N . GLU B 1 339 ? -4.191 20.594 -0.248 1 71.75 339 GLU B N 1
ATOM 6101 C CA . GLU B 1 339 ? -4.219 22.016 0.054 1 71.75 339 GLU B CA 1
ATOM 6102 C C . GLU B 1 339 ? -5.191 22.328 1.189 1 71.75 339 GLU B C 1
ATOM 6104 O O . GLU B 1 339 ? -6.328 21.844 1.185 1 71.75 339 GLU B O 1
ATOM 6109 N N . ILE B 1 340 ? -4.664 22.891 2.232 1 69.25 340 ILE B N 1
ATOM 6110 C CA . ILE B 1 340 ? -5.449 23.359 3.369 1 69.25 340 ILE B CA 1
ATOM 6111 C C . ILE B 1 340 ? -5.531 24.875 3.352 1 69.25 340 ILE B C 1
ATOM 6113 O O . ILE B 1 340 ? -4.516 25.562 3.492 1 69.25 340 ILE B O 1
ATOM 6117 N N . LEU B 1 341 ? -6.625 25.438 2.928 1 58.91 341 LEU B N 1
ATOM 6118 C CA . LEU B 1 341 ? -6.812 26.875 2.822 1 58.91 341 LEU B CA 1
ATOM 6119 C C . LEU B 1 341 ? -7.191 27.469 4.172 1 58.91 341 LEU B C 1
ATOM 6121 O O . LEU B 1 341 ? -7.867 26.828 4.973 1 58.91 341 LEU B O 1
ATOM 6125 N N . ASP B 1 342 ? -6.434 28.516 4.523 1 60.31 342 ASP B N 1
ATOM 6126 C CA . ASP B 1 342 ? -6.727 29.219 5.762 1 60.31 342 ASP B CA 1
ATOM 6127 C C . ASP B 1 342 ? -7.965 30.109 5.613 1 60.31 342 ASP B C 1
ATOM 6129 O O . ASP B 1 342 ? -8.367 30.438 4.496 1 60.31 342 ASP B O 1
ATOM 6133 N N . GLU B 1 343 ? -8.695 30.359 6.828 1 55.5 343 GLU B N 1
ATOM 6134 C CA . GLU B 1 343 ? -9.883 31.203 6.883 1 55.5 343 GLU B CA 1
ATOM 6135 C C . GLU B 1 343 ? -9.641 32.562 6.215 1 55.5 343 GLU B C 1
ATOM 6137 O O . GLU B 1 343 ? -10.578 33.188 5.738 1 55.5 343 GLU B O 1
ATOM 6142 N N . TYR B 1 344 ? -8.414 33.031 6.32 1 48.69 344 TYR B N 1
ATOM 6143 C CA . TYR B 1 344 ? -8.094 34.344 5.793 1 48.69 344 TYR B CA 1
ATOM 6144 C C . TYR B 1 344 ? -7.629 34.25 4.344 1 48.69 344 TYR B C 1
ATOM 6146 O O . TYR B 1 344 ? -7.367 35.281 3.701 1 48.69 344 TYR B O 1
ATOM 6154 N N . ASP B 1 345 ? -7.406 33.062 4.039 1 50.34 345 ASP B N 1
ATOM 6155 C CA . ASP B 1 345 ? -6.969 32.844 2.662 1 50.34 345 ASP B CA 1
ATOM 6156 C C . ASP B 1 345 ? -8.086 33.188 1.677 1 50.34 345 ASP B C 1
ATOM 6158 O O . ASP B 1 345 ? -9.172 32.625 1.735 1 50.34 345 ASP B O 1
ATOM 6162 N N . ASP B 1 346 ? -8.359 34.438 1.7 1 44.78 346 ASP B N 1
ATOM 6163 C CA . ASP B 1 346 ? -9.32 34.938 0.723 1 44.78 346 ASP B CA 1
ATOM 6164 C C . ASP B 1 346 ? -9.211 34.188 -0.599 1 44.78 346 ASP B C 1
ATOM 6166 O O . ASP B 1 346 ? -9.805 34.562 -1.601 1 44.78 346 ASP B O 1
ATOM 6170 N N . SER B 1 347 ? -8.164 33.688 -0.762 1 43.69 347 SER B N 1
ATOM 6171 C CA . SER B 1 347 ? -7.91 33.469 -2.184 1 43.69 347 SER B CA 1
ATOM 6172 C C . SER B 1 347 ? -8.836 32.406 -2.756 1 43.69 347 SER B C 1
ATOM 6174 O O . SER B 1 347 ? -8.688 31.219 -2.465 1 43.69 347 SER B O 1
ATOM 6176 N N . LEU B 1 348 ? -9.992 32.719 -2.578 1 47.62 348 LEU B N 1
ATOM 6177 C CA . LEU B 1 348 ? -10.797 31.953 -3.506 1 47.62 348 LEU B CA 1
ATOM 6178 C C . LEU B 1 348 ? -10.047 31.703 -4.805 1 47.62 348 LEU B C 1
ATOM 6180 O O . LEU B 1 348 ? -9.625 32.625 -5.48 1 47.62 348 LEU B O 1
ATOM 6184 N N . ASP B 1 349 ? -9.523 30.672 -4.91 1 56.5 349 ASP B N 1
ATOM 6185 C CA . ASP B 1 349 ? -8.867 30.422 -6.188 1 56.5 349 ASP B CA 1
ATOM 6186 C C . ASP B 1 349 ? -9.828 30.672 -7.355 1 56.5 349 ASP B C 1
ATOM 6188 O O . ASP B 1 349 ? -9.406 31.125 -8.422 1 56.5 349 ASP B O 1
ATOM 6192 N N . ILE B 1 350 ? -11.148 30.422 -7.16 1 62.16 350 ILE B N 1
ATOM 6193 C CA . ILE B 1 350 ? -12.148 30.672 -8.195 1 62.16 350 ILE B CA 1
ATOM 6194 C C . ILE B 1 350 ? -13.422 31.234 -7.559 1 62.16 350 ILE B C 1
ATOM 6196 O O . ILE B 1 350 ? -13.875 30.734 -6.523 1 62.16 350 ILE B O 1
ATOM 6200 N N . GLU B 1 351 ? -13.797 32.438 -7.703 1 66.25 351 GLU B N 1
ATOM 6201 C CA . GLU B 1 351 ? -15.055 33.062 -7.305 1 66.25 351 GLU B CA 1
ATOM 6202 C C . GLU B 1 351 ? -16.062 33.062 -8.453 1 66.25 351 GLU B C 1
ATOM 6204 O O . GLU B 1 351 ? -15.773 33.594 -9.531 1 66.25 351 GLU B O 1
ATOM 6209 N N . LYS B 1 352 ? -17.125 32.438 -8.258 1 71.62 352 LYS B N 1
ATOM 6210 C CA . LYS B 1 352 ? -18.172 32.5 -9.266 1 71.62 352 LYS B CA 1
ATOM 6211 C C . LYS B 1 352 ? -19 33.781 -9.156 1 71.62 352 LYS B C 1
ATOM 6213 O O . LYS B 1 352 ? -19.609 34.031 -8.117 1 71.62 352 LYS B O 1
ATOM 6218 N N . ILE B 1 353 ? -18.922 34.656 -10.023 1 72.44 353 ILE B N 1
ATOM 6219 C CA . ILE B 1 353 ? -19.75 35.875 -10.117 1 72.44 353 ILE B CA 1
ATOM 6220 C C . ILE B 1 353 ? -21.125 35.5 -10.68 1 72.44 353 ILE B C 1
ATOM 6222 O O . ILE B 1 353 ? -22.141 35.906 -10.117 1 72.44 353 ILE B O 1
ATOM 6226 N N . ASP B 1 354 ? -21.172 34.75 -11.812 1 75.94 354 ASP B N 1
ATOM 6227 C CA . ASP B 1 354 ? -22.359 34.188 -12.438 1 75.94 354 ASP B CA 1
ATOM 6228 C C . ASP B 1 354 ? -22.016 32.906 -13.219 1 75.94 354 ASP B C 1
ATOM 6230 O O . ASP B 1 354 ? -20.875 32.438 -13.141 1 75.94 354 ASP B O 1
ATOM 6234 N N . ASP B 1 355 ? -23.047 32.344 -13.859 1 75.44 355 ASP B N 1
ATOM 6235 C CA . ASP B 1 355 ? -22.891 31.062 -14.508 1 75.44 355 ASP B CA 1
ATOM 6236 C C . ASP B 1 355 ? -21.828 31.109 -15.594 1 75.44 355 ASP B C 1
ATOM 6238 O O . ASP B 1 355 ? -21.266 30.078 -15.969 1 75.44 355 ASP B O 1
ATOM 6242 N N . GLN B 1 356 ? -21.547 32.219 -15.977 1 81.38 356 GLN B N 1
ATOM 6243 C CA . GLN B 1 356 ? -20.594 32.344 -17.078 1 81.38 356 GLN B CA 1
ATOM 6244 C C . GLN B 1 356 ? -19.391 33.188 -16.688 1 81.38 356 GLN B C 1
ATOM 6246 O O . GLN B 1 356 ? -18.422 33.281 -17.438 1 81.38 356 GLN B O 1
ATOM 6251 N N . ASN B 1 357 ? -19.391 33.688 -15.492 1 83.5 357 ASN B N 1
ATOM 6252 C CA . ASN B 1 357 ? -18.344 34.594 -15.062 1 83.5 357 ASN B CA 1
ATOM 6253 C C . ASN B 1 357 ? -17.703 34.125 -13.75 1 83.5 357 ASN B C 1
ATOM 6255 O O . ASN B 1 357 ? -18.391 33.938 -12.75 1 83.5 357 ASN B O 1
ATOM 6259 N N . TYR B 1 358 ? -16.406 33.969 -13.797 1 83.94 358 TYR B N 1
ATOM 6260 C CA . TYR B 1 358 ? -15.656 33.531 -12.625 1 83.94 358 TYR B CA 1
ATOM 6261 C C . TYR B 1 358 ? -14.438 34.406 -12.391 1 83.94 358 TYR B C 1
ATOM 6263 O O . TYR B 1 358 ? -13.828 34.906 -13.344 1 83.94 358 TYR B O 1
ATOM 6271 N N . ILE B 1 359 ? -14.117 34.625 -11.203 1 82.25 359 ILE B N 1
ATOM 6272 C CA . ILE B 1 359 ? -12.859 35.25 -10.852 1 82.25 359 ILE B CA 1
ATOM 6273 C C . ILE B 1 359 ? -11.914 34.219 -10.227 1 82.25 359 ILE B C 1
ATOM 6275 O O . ILE B 1 359 ? -12.273 33.562 -9.25 1 82.25 359 ILE B O 1
ATOM 6279 N N . VAL B 1 360 ? -10.828 34.125 -10.859 1 81.38 360 VAL B N 1
ATOM 6280 C CA . VAL B 1 360 ? -9.898 33.062 -10.453 1 81.38 360 VAL B CA 1
ATOM 6281 C C . VAL B 1 360 ? -8.57 33.688 -10.023 1 81.38 360 VAL B C 1
ATOM 6283 O O . VAL B 1 360 ? -8.148 34.688 -10.586 1 81.38 360 VAL B O 1
ATOM 6286 N N . SER B 1 361 ? -8.086 33.156 -9.078 1 75.81 361 SER B N 1
ATOM 6287 C CA . SER B 1 361 ? -6.75 33.594 -8.672 1 75.81 361 SER B CA 1
ATOM 6288 C C . SER B 1 361 ? -5.699 33.188 -9.703 1 75.81 361 SER B C 1
ATOM 6290 O O . SER B 1 361 ? -5.77 32.125 -10.289 1 75.81 361 SER B O 1
ATOM 6292 N N . GLY B 1 362 ? -4.723 34.094 -9.922 1 78 362 GLY B N 1
ATOM 6293 C CA . GLY B 1 362 ? -3.66 33.812 -10.883 1 78 362 GLY B CA 1
ATOM 6294 C C . GLY B 1 362 ? -2.807 32.625 -10.516 1 78 362 GLY B C 1
ATOM 6295 O O . GLY B 1 362 ? -2.16 32.031 -11.383 1 78 362 GLY B O 1
ATOM 6296 N N . LEU B 1 363 ? -2.908 32.219 -9.273 1 68.69 363 LEU B N 1
ATOM 6297 C CA . LEU B 1 363 ? -2.021 31.156 -8.797 1 68.69 363 LEU B CA 1
ATOM 6298 C C . LEU B 1 363 ? -2.697 29.781 -8.898 1 68.69 363 LEU B C 1
ATOM 6300 O O . LEU B 1 363 ? -2.076 28.766 -8.617 1 68.69 363 LEU B O 1
ATOM 6304 N N . MET B 1 364 ? -3.908 29.812 -9.367 1 74.25 364 MET B N 1
ATOM 6305 C CA . MET B 1 364 ? -4.641 28.547 -9.492 1 74.25 364 MET B CA 1
ATOM 6306 C C . MET B 1 364 ? -4.043 27.672 -10.594 1 74.25 364 MET B C 1
ATOM 6308 O O . MET B 1 364 ? -3.711 28.172 -11.672 1 74.25 364 MET B O 1
ATOM 6312 N N . SER B 1 365 ? -3.838 26.453 -10.352 1 75.44 365 SER B N 1
ATOM 6313 C CA . SER B 1 365 ? -3.311 25.562 -11.375 1 75.44 365 SER B CA 1
ATOM 6314 C C . SER B 1 365 ? -4.344 25.297 -12.469 1 75.44 365 SER B C 1
ATOM 6316 O O . SER B 1 365 ? -5.547 25.297 -12.203 1 75.44 365 SER B O 1
ATOM 6318 N N . LEU B 1 366 ? -3.717 25.062 -13.664 1 79.69 366 LEU B N 1
ATOM 6319 C CA . LEU B 1 366 ? -4.602 24.766 -14.789 1 79.69 366 LEU B CA 1
ATOM 6320 C C . LEU B 1 366 ? -5.391 23.484 -14.531 1 79.69 366 LEU B C 1
ATOM 6322 O O . LEU B 1 366 ? -6.57 23.406 -14.875 1 79.69 366 LEU B O 1
ATOM 6326 N N . SER B 1 367 ? -4.746 22.594 -13.875 1 75.75 367 SER B N 1
ATOM 6327 C CA . SER B 1 367 ? -5.406 21.312 -13.594 1 75.75 367 SER B CA 1
ATOM 6328 C C . SER B 1 367 ? -6.594 21.5 -12.656 1 75.75 367 SER B C 1
ATOM 6330 O O . SER B 1 367 ? -7.676 20.969 -12.906 1 75.75 367 SER B O 1
ATOM 6332 N N . ASP B 1 368 ? -6.484 22.312 -11.742 1 72.5 368 ASP B N 1
ATOM 6333 C CA . ASP B 1 368 ? -7.551 22.578 -10.781 1 72.5 368 ASP B CA 1
ATOM 6334 C C . ASP B 1 368 ? -8.695 23.344 -11.438 1 72.5 368 ASP B C 1
ATOM 6336 O O . ASP B 1 368 ? -9.867 23.078 -11.164 1 72.5 368 ASP B O 1
ATOM 6340 N N . LEU B 1 369 ? -8.336 24.25 -12.234 1 78.12 369 LEU B N 1
ATOM 6341 C CA . LEU B 1 369 ? -9.328 25.062 -12.93 1 78.12 369 LEU B CA 1
ATOM 6342 C C . LEU B 1 369 ? -10.148 24.203 -13.891 1 78.12 369 LEU B C 1
ATOM 6344 O O . LEU B 1 369 ? -11.375 24.312 -13.938 1 78.12 369 LEU B O 1
ATOM 6348 N N . ASN B 1 370 ? -9.438 23.359 -14.57 1 80.31 370 ASN B N 1
ATOM 6349 C CA . ASN B 1 370 ? -10.094 22.453 -15.516 1 80.31 370 ASN B CA 1
ATOM 6350 C C . ASN B 1 370 ? -11.086 21.531 -14.812 1 80.31 370 ASN B C 1
ATOM 6352 O O . ASN B 1 370 ? -12.188 21.312 -15.312 1 80.31 370 ASN B O 1
ATOM 6356 N N . ASP B 1 371 ? -10.672 21.125 -13.758 1 74.31 371 ASP B N 1
ATOM 6357 C CA . ASP B 1 371 ? -11.508 20.203 -13 1 74.31 371 ASP B CA 1
ATOM 6358 C C . ASP B 1 371 ? -12.727 20.906 -12.414 1 74.31 371 ASP B C 1
ATOM 6360 O O . ASP B 1 371 ? -13.836 20.375 -12.43 1 74.31 371 ASP B O 1
ATOM 6364 N N . TYR B 1 372 ? -12.539 22.156 -12 1 72.62 372 TYR B N 1
ATOM 6365 C CA . TYR B 1 372 ? -13.594 22.922 -11.336 1 72.62 372 TYR B CA 1
ATOM 6366 C C . TYR B 1 372 ? -14.641 23.391 -12.336 1 72.62 372 TYR B C 1
ATOM 6368 O O . TYR B 1 372 ? -15.844 23.328 -12.062 1 72.62 372 TYR B O 1
ATOM 6376 N N . LEU B 1 373 ? -14.25 23.844 -13.453 1 76.12 373 LEU B N 1
ATOM 6377 C CA . LEU B 1 373 ? -15.172 24.438 -14.414 1 76.12 373 LEU B CA 1
ATOM 6378 C C . LEU B 1 373 ? -15.461 23.484 -15.562 1 76.12 373 LEU B C 1
ATOM 6380 O O . LEU B 1 373 ? -16.25 23.797 -16.453 1 76.12 373 LEU B O 1
ATOM 6384 N N . ASP B 1 374 ? -14.859 22.281 -15.383 1 78.44 374 ASP B N 1
ATOM 6385 C CA . ASP B 1 374 ? -15 21.297 -16.453 1 78.44 374 ASP B CA 1
ATOM 6386 C C . ASP B 1 374 ? -14.617 21.891 -17.797 1 78.44 374 ASP B C 1
ATOM 6388 O O . ASP B 1 374 ? -15.383 21.797 -18.766 1 78.44 374 ASP B O 1
ATOM 6392 N N . ILE B 1 375 ? -13.562 22.531 -17.859 1 80.69 375 ILE B N 1
ATOM 6393 C CA . ILE B 1 375 ? -13.031 23.109 -19.078 1 80.69 375 ILE B CA 1
ATOM 6394 C C . ILE B 1 375 ? -11.672 22.5 -19.391 1 80.69 375 ILE B C 1
ATOM 6396 O O . ILE B 1 375 ? -11.148 21.688 -18.609 1 80.69 375 ILE B O 1
ATOM 6400 N N . GLU B 1 376 ? -11.273 22.734 -20.547 1 78.75 376 GLU B N 1
ATOM 6401 C CA . GLU B 1 376 ? -10.008 22.141 -20.969 1 78.75 376 GLU B CA 1
ATOM 6402 C C . GLU B 1 376 ? -9.008 23.234 -21.359 1 78.75 376 GLU B C 1
ATOM 6404 O O . GLU B 1 376 ? -8.906 23.594 -22.547 1 78.75 376 GLU B O 1
ATOM 6409 N N . LEU B 1 377 ? -8.305 23.797 -20.516 1 79.75 377 LEU B N 1
ATOM 6410 C CA . LEU B 1 377 ? -7.18 24.688 -20.75 1 79.75 377 LEU B CA 1
ATOM 6411 C C . LEU B 1 377 ? -5.855 23.953 -20.609 1 79.75 377 LEU B C 1
ATOM 6413 O O . LEU B 1 377 ? -5.594 23.328 -19.578 1 79.75 377 LEU B O 1
ATOM 6417 N N . GLU B 1 378 ? -5.129 23.875 -21.656 1 79.19 378 GLU B N 1
ATOM 6418 C CA . GLU B 1 378 ? -3.873 23.141 -21.641 1 79.19 378 GLU B CA 1
ATOM 6419 C C . GLU B 1 378 ? -2.707 24.016 -22.094 1 79.19 378 GLU B C 1
ATOM 6421 O O . GLU B 1 378 ? -2.863 24.844 -22.984 1 79.19 378 GLU B O 1
ATOM 6426 N N . SER B 1 379 ? -1.65 24.047 -21.375 1 77.88 379 SER B N 1
ATOM 6427 C CA . SER B 1 379 ? -0.404 24.703 -21.766 1 77.88 379 SER B CA 1
ATOM 6428 C C . SER B 1 379 ? 0.797 23.797 -21.5 1 77.88 379 SER B C 1
ATOM 6430 O O . SER B 1 379 ? 0.795 23 -20.562 1 77.88 379 SER B O 1
ATOM 6432 N N . GLU B 1 380 ? 1.788 23.734 -22.359 1 72.31 380 GLU B N 1
ATOM 6433 C CA . GLU B 1 380 ? 3.004 22.938 -22.203 1 72.31 380 GLU B CA 1
ATOM 6434 C C . GLU B 1 380 ? 3.951 23.578 -21.188 1 72.31 380 GLU B C 1
ATOM 6436 O O . GLU B 1 380 ? 4.73 22.875 -20.547 1 72.31 380 GLU B O 1
ATOM 6441 N N . ASP B 1 381 ? 3.859 24.906 -21.047 1 71.75 381 ASP B N 1
ATOM 6442 C CA . ASP B 1 381 ? 4.875 25.641 -20.297 1 71.75 381 ASP B CA 1
ATOM 6443 C C . ASP B 1 381 ? 4.316 26.172 -18.984 1 71.75 381 ASP B C 1
ATOM 6445 O O . ASP B 1 381 ? 5.062 26.359 -18.016 1 71.75 381 ASP B O 1
ATOM 6449 N N . ALA B 1 382 ? 3.02 26.359 -18.906 1 77.19 382 ALA B N 1
ATOM 6450 C CA . ALA B 1 382 ? 2.445 27.047 -17.75 1 77.19 382 ALA B CA 1
ATOM 6451 C C . ALA B 1 382 ? 1.671 26.062 -16.875 1 77.19 382 ALA B C 1
ATOM 6453 O O . ALA B 1 382 ? 0.893 25.25 -17.375 1 77.19 382 ALA B O 1
ATOM 6454 N N . ASP B 1 383 ? 1.833 26.219 -15.617 1 78.31 383 ASP B N 1
ATOM 6455 C CA . ASP B 1 383 ? 1.13 25.359 -14.664 1 78.31 383 ASP B CA 1
ATOM 6456 C C . ASP B 1 383 ? -0.025 26.109 -14.008 1 78.31 383 ASP B C 1
ATOM 6458 O O . ASP B 1 383 ? -0.979 25.5 -13.523 1 78.31 383 ASP B O 1
ATOM 6462 N N . THR B 1 384 ? 0.006 27.391 -14.086 1 80.56 384 THR B N 1
ATOM 6463 C CA . THR B 1 384 ? -1.009 28.219 -13.438 1 80.56 384 THR B CA 1
ATOM 6464 C C . THR B 1 384 ? -1.777 29.031 -14.477 1 80.56 384 THR B C 1
ATOM 6466 O O . THR B 1 384 ? -1.314 29.203 -15.609 1 80.56 384 THR B O 1
ATOM 6469 N N . ILE B 1 385 ? -2.918 29.562 -14.094 1 87.12 385 ILE B N 1
ATOM 6470 C CA . ILE B 1 385 ? -3.738 30.344 -15.008 1 87.12 385 ILE B CA 1
ATOM 6471 C C . ILE B 1 385 ? -3.043 31.672 -15.328 1 87.12 385 ILE B C 1
ATOM 6473 O O . ILE B 1 385 ? -3.16 32.188 -16.438 1 87.12 385 ILE B O 1
ATOM 6477 N N . ALA B 1 386 ? -2.328 32.156 -14.359 1 82.25 386 ALA B N 1
ATOM 6478 C CA . ALA B 1 386 ? -1.555 33.344 -14.641 1 82.25 386 ALA B CA 1
ATOM 6479 C C . ALA B 1 386 ? -0.493 33.094 -15.703 1 82.25 386 ALA B C 1
ATOM 6481 O O . ALA B 1 386 ? -0.325 33.875 -16.625 1 82.25 386 ALA B O 1
ATOM 6482 N N . GLY B 1 387 ? 0.211 32 -15.516 1 82.69 387 GLY B N 1
ATOM 6483 C CA . GLY B 1 387 ? 1.179 31.641 -16.531 1 82.69 387 GLY B CA 1
ATOM 6484 C C . GLY B 1 387 ? 0.555 31.422 -17.906 1 82.69 387 GLY B C 1
ATOM 6485 O O . GLY B 1 387 ? 1.115 31.844 -18.922 1 82.69 387 GLY B O 1
ATOM 6486 N N . PHE B 1 388 ? -0.584 30.781 -17.922 1 88.38 388 PHE B N 1
ATOM 6487 C CA . PHE B 1 388 ? -1.327 30.562 -19.156 1 88.38 388 PHE B CA 1
ATOM 6488 C C . PHE B 1 388 ? -1.722 31.891 -19.797 1 88.38 388 PHE B C 1
ATOM 6490 O O . PHE B 1 388 ? -1.596 32.062 -21.016 1 88.38 388 PHE B O 1
ATOM 6497 N N . PHE B 1 389 ? -2.098 32.781 -19.016 1 87.5 389 PHE B N 1
ATOM 6498 C CA . PHE B 1 389 ? -2.504 34.094 -19.469 1 87.5 389 PHE B CA 1
ATOM 6499 C C . PHE B 1 389 ? -1.33 34.844 -20.094 1 87.5 389 PHE B C 1
ATOM 6501 O O . PHE B 1 389 ? -1.461 35.438 -21.172 1 87.5 389 PHE B O 1
ATOM 6508 N N . ILE B 1 390 ? -0.226 34.719 -19.5 1 82.25 390 ILE B N 1
ATOM 6509 C CA . ILE B 1 390 ? 0.975 35.406 -19.984 1 82.25 390 ILE B CA 1
ATOM 6510 C C . ILE B 1 390 ? 1.422 34.75 -21.297 1 82.25 390 ILE B C 1
ATOM 6512 O O . ILE B 1 390 ? 1.808 35.438 -22.234 1 82.25 390 ILE B O 1
ATOM 6516 N N . GLU B 1 391 ? 1.372 33.469 -21.219 1 84.56 391 GLU B N 1
ATOM 6517 C CA . GLU B 1 391 ? 1.735 32.719 -22.422 1 84.56 391 GLU B CA 1
ATOM 6518 C C . GLU B 1 391 ? 0.885 33.156 -23.609 1 84.56 391 GLU B C 1
ATOM 6520 O O . GLU B 1 391 ? 1.406 33.344 -24.719 1 84.56 391 GLU B O 1
ATOM 6525 N N . LYS B 1 392 ? -0.333 33.344 -23.406 1 85.12 392 LYS B N 1
ATOM 6526 C CA . LYS B 1 392 ? -1.259 33.688 -24.469 1 85.12 392 LYS B CA 1
ATOM 6527 C C . LYS B 1 392 ? -1.15 35.156 -24.828 1 85.12 392 LYS B C 1
ATOM 6529 O O . LYS B 1 392 ? -1.285 35.531 -26 1 85.12 392 LYS B O 1
ATOM 6534 N N . LEU B 1 393 ? -0.883 35.906 -23.859 1 81.62 393 LEU B N 1
ATOM 6535 C CA . LEU B 1 393 ? -0.729 37.344 -24.062 1 81.62 393 LEU B CA 1
ATOM 6536 C C . LEU B 1 393 ? 0.586 37.656 -24.781 1 81.62 393 LEU B C 1
ATOM 6538 O O . LEU B 1 393 ? 0.669 38.594 -25.562 1 81.62 393 LEU B O 1
ATOM 6542 N N . GLY B 1 394 ? 1.596 36.875 -24.562 1 79.56 394 GLY B N 1
ATOM 6543 C CA . GLY B 1 394 ? 2.898 37 -25.203 1 79.56 394 GLY B CA 1
ATOM 6544 C C . GLY B 1 394 ? 3.805 38 -24.484 1 79.56 394 GLY B C 1
ATOM 6545 O O . GLY B 1 394 ? 4.938 38.219 -24.922 1 79.56 394 GLY B O 1
ATOM 6546 N N . GLU B 1 395 ? 3.281 38.719 -23.453 1 77.62 395 GLU B N 1
ATOM 6547 C CA . GLU B 1 395 ? 4.047 39.656 -22.641 1 77.62 395 GLU B CA 1
ATOM 6548 C C . GLU B 1 395 ? 3.545 39.719 -21.203 1 77.62 395 GLU B C 1
ATOM 6550 O O . GLU B 1 395 ? 2.43 39.281 -20.922 1 77.62 395 GLU B O 1
ATOM 6555 N N . ILE B 1 396 ? 4.395 40.125 -20.422 1 79.06 396 ILE B N 1
ATOM 6556 C CA . ILE B 1 396 ? 4 40.312 -19.031 1 79.06 396 ILE B CA 1
ATOM 6557 C C . ILE B 1 396 ? 3.188 41.594 -18.906 1 79.06 396 ILE B C 1
ATOM 6559 O O . ILE B 1 396 ? 3.674 42.688 -19.234 1 79.06 396 ILE B O 1
ATOM 6563 N N . PRO B 1 397 ? 2.004 41.5 -18.422 1 79.5 397 PRO B N 1
ATOM 6564 C CA . PRO B 1 397 ? 1.162 42.688 -18.359 1 79.5 397 PRO B CA 1
ATOM 6565 C C . PRO B 1 397 ? 1.611 43.688 -17.266 1 79.5 397 PRO B C 1
ATOM 6567 O O . PRO B 1 397 ? 2.074 43.25 -16.203 1 79.5 397 PRO B O 1
ATOM 6570 N N . THR B 1 398 ? 1.651 44.938 -17.547 1 74.19 398 THR B N 1
ATOM 6571 C CA . THR B 1 398 ? 2.031 45.969 -16.609 1 74.19 398 THR B CA 1
ATOM 6572 C C . THR B 1 398 ? 0.799 46.719 -16.094 1 74.19 398 THR B C 1
ATOM 6574 O O . THR B 1 398 ? 0.862 47.406 -15.07 1 74.19 398 THR B O 1
ATOM 6577 N N . ASP B 1 399 ? -0.258 46.688 -16.75 1 76.06 399 ASP B N 1
ATOM 6578 C CA . ASP B 1 399 ? -1.514 47.312 -16.344 1 76.06 399 ASP B CA 1
ATOM 6579 C C . ASP B 1 399 ? -2.703 46.406 -16.656 1 76.06 399 ASP B C 1
ATOM 6581 O O . ASP B 1 399 ? -2.578 45.438 -17.438 1 76.06 399 ASP B O 1
ATOM 6585 N N . THR B 1 400 ? -3.809 46.562 -15.977 1 74.88 400 THR B N 1
ATOM 6586 C CA . THR B 1 400 ? -4.988 45.719 -16.125 1 74.88 400 THR B CA 1
ATOM 6587 C C . THR B 1 400 ? -5.848 46.188 -17.297 1 74.88 400 THR B C 1
ATOM 6589 O O . THR B 1 400 ? -6.793 45.5 -17.688 1 74.88 400 THR B O 1
ATOM 6592 N N . LYS B 1 401 ? -5.602 47.281 -17.859 1 74.44 401 LYS B N 1
ATOM 6593 C CA . LYS B 1 401 ? -6.473 47.844 -18.875 1 74.44 401 LYS B CA 1
ATOM 6594 C C . LYS B 1 401 ? -6.348 47.094 -20.203 1 74.44 401 LYS B C 1
ATOM 6596 O O . LYS B 1 401 ? -5.238 46.875 -20.688 1 74.44 401 LYS B O 1
ATOM 6601 N N . ASN B 1 402 ? -7.375 46.562 -20.844 1 73.19 402 ASN B N 1
ATOM 6602 C CA . ASN B 1 402 ? -7.586 45.906 -22.125 1 73.19 402 ASN B CA 1
ATOM 6603 C C . ASN B 1 402 ? -6.703 44.656 -22.266 1 73.19 402 ASN B C 1
ATOM 6605 O O . ASN B 1 402 ? -6.238 44.344 -23.359 1 73.19 402 ASN B O 1
ATOM 6609 N N . CYS B 1 403 ? -6.363 44 -21.172 1 81.06 403 CYS B N 1
ATOM 6610 C CA . CYS B 1 403 ? -5.566 42.781 -21.219 1 81.06 403 CYS B CA 1
ATOM 6611 C C . CYS B 1 403 ? -6.457 41.562 -21.172 1 81.06 403 CYS B C 1
ATOM 6613 O O . CYS B 1 403 ? -6.848 41.094 -20.094 1 81.06 403 CYS B O 1
ATOM 6615 N N . GLU B 1 404 ? -6.855 41.188 -22.281 1 86.94 404 GLU B N 1
ATOM 6616 C CA . GLU B 1 404 ? -7.742 40.031 -22.406 1 86.94 404 GLU B CA 1
ATOM 6617 C C . GLU B 1 404 ? -7.184 39 -23.391 1 86.94 404 GLU B C 1
ATOM 6619 O O . GLU B 1 404 ? -6.512 39.344 -24.344 1 86.94 404 GLU B O 1
ATOM 6624 N N . VAL B 1 405 ? -7.344 37.781 -23.047 1 87.06 405 VAL B N 1
ATOM 6625 C CA . VAL B 1 405 ? -6.93 36.688 -23.906 1 87.06 405 VAL B CA 1
ATOM 6626 C C . VAL B 1 405 ? -8.109 35.75 -24.156 1 87.06 405 VAL B C 1
ATOM 6628 O O . VAL B 1 405 ? -8.945 35.531 -23.266 1 87.06 405 VAL B O 1
ATOM 6631 N N . VAL B 1 406 ? -8.227 35.312 -25.422 1 84.69 406 VAL B N 1
ATOM 6632 C CA . VAL B 1 406 ? -9.312 34.406 -25.766 1 84.69 406 VAL B CA 1
ATOM 6633 C C . VAL B 1 406 ? -8.734 33.031 -26.156 1 84.69 406 VAL B C 1
ATOM 6635 O O . VAL B 1 406 ? -7.797 32.969 -26.953 1 84.69 406 VAL B O 1
ATOM 6638 N N . SER B 1 407 ? -9.188 32.062 -25.484 1 84.38 407 SER B N 1
ATOM 6639 C CA . SER B 1 407 ? -8.836 30.703 -25.797 1 84.38 407 SER B CA 1
ATOM 6640 C C . SER B 1 407 ? -10.086 29.844 -26 1 84.38 407 SER B C 1
ATOM 6642 O O . SER B 1 407 ? -10.664 29.359 -25.031 1 84.38 407 SER B O 1
ATOM 6644 N N . GLY B 1 408 ? -10.414 29.641 -27.266 1 80.69 408 GLY B N 1
ATOM 6645 C CA . GLY B 1 408 ? -11.641 28.922 -27.562 1 80.69 408 GLY B CA 1
ATOM 6646 C C . GLY B 1 408 ? -12.891 29.688 -27.156 1 80.69 408 GLY B C 1
ATOM 6647 O O . GLY B 1 408 ? -13.094 30.828 -27.578 1 80.69 408 GLY B O 1
ATOM 6648 N N . ASN B 1 409 ? -13.719 29.016 -26.328 1 82.56 409 ASN B N 1
ATOM 6649 C CA . ASN B 1 409 ? -14.961 29.609 -25.828 1 82.56 409 ASN B CA 1
ATOM 6650 C C . ASN B 1 409 ? -14.758 30.281 -24.469 1 82.56 409 ASN B C 1
ATOM 6652 O O . ASN B 1 409 ? -15.727 30.562 -23.766 1 82.56 409 ASN B O 1
ATOM 6656 N N . ILE B 1 410 ? -13.531 30.516 -24.219 1 87.44 410 ILE B N 1
ATOM 6657 C CA . ILE B 1 410 ? -13.25 31.078 -22.906 1 87.44 410 ILE B CA 1
ATOM 6658 C C . ILE B 1 410 ? -12.5 32.406 -23.062 1 87.44 410 ILE B C 1
ATOM 6660 O O . ILE B 1 410 ? -11.516 32.469 -23.797 1 87.44 410 ILE B O 1
ATOM 6664 N N . LYS B 1 411 ? -12.984 33.344 -22.484 1 89.62 411 LYS B N 1
ATOM 6665 C CA . LYS B 1 411 ? -12.328 34.656 -22.438 1 89.62 411 LYS B CA 1
ATOM 6666 C C . LYS B 1 411 ? -11.719 34.906 -21.062 1 89.62 411 LYS B C 1
ATOM 6668 O O . LYS B 1 411 ? -12.375 34.719 -20.031 1 89.62 411 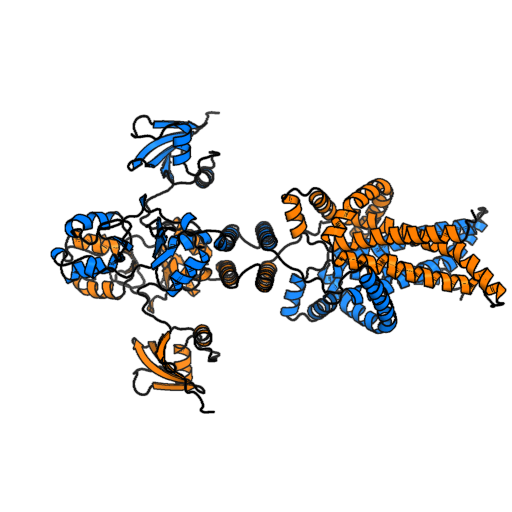LYS B O 1
ATOM 6673 N N . LEU B 1 412 ? -10.461 35.281 -21.078 1 90.38 412 LEU B N 1
ATOM 6674 C CA . LEU B 1 412 ? -9.75 35.625 -19.859 1 90.38 412 LEU B CA 1
ATOM 6675 C C . LEU B 1 412 ? -9.422 37.125 -19.812 1 90.38 412 LEU B C 1
ATOM 6677 O O . LEU B 1 412 ? -8.883 37.656 -20.766 1 90.38 412 LEU B O 1
ATOM 6681 N N . LYS B 1 413 ? -9.828 37.656 -18.719 1 89 413 LYS B N 1
ATOM 6682 C CA . LYS B 1 413 ? -9.562 39.094 -18.531 1 89 413 LYS B CA 1
ATOM 6683 C C . LYS B 1 413 ? -8.766 39.344 -17.25 1 89 413 LYS B C 1
ATOM 6685 O O . LYS B 1 413 ? -9.094 38.781 -16.203 1 89 413 LYS B O 1
ATOM 6690 N N . LEU B 1 414 ? -7.734 40.094 -17.391 1 86.75 414 LEU B N 1
ATOM 6691 C CA . LEU B 1 414 ? -6.934 40.469 -16.219 1 86.75 414 LEU B CA 1
ATOM 6692 C C . LEU B 1 414 ? -7.68 41.469 -15.336 1 86.75 414 LEU B C 1
ATOM 6694 O O . LEU B 1 414 ? -8.094 42.531 -15.805 1 86.75 414 LEU B O 1
ATOM 6698 N N . LEU B 1 415 ? -7.941 41.062 -14.117 1 84.31 415 LEU B N 1
ATOM 6699 C CA . LEU B 1 415 ? -8.719 41.906 -13.219 1 84.31 415 LEU B CA 1
ATOM 6700 C C . LEU B 1 415 ? -7.801 42.688 -12.273 1 84.31 415 LEU B C 1
ATOM 6702 O O . LEU B 1 415 ? -8.039 43.875 -12.008 1 84.31 415 LEU B O 1
ATOM 6706 N N . LYS B 1 416 ? -6.879 41.969 -11.789 1 82 416 LYS B N 1
ATOM 6707 C CA . LYS B 1 416 ? -6.043 42.594 -10.773 1 82 416 LYS B CA 1
ATOM 6708 C C . LYS B 1 416 ? -4.598 42.125 -10.883 1 82 416 LYS B C 1
ATOM 6710 O O . LYS B 1 416 ? -4.34 40.938 -11.062 1 82 416 LYS B O 1
ATOM 6715 N N . LEU B 1 417 ? -3.719 43.156 -10.906 1 76.88 417 LEU B N 1
ATOM 6716 C CA . LEU B 1 417 ? -2.281 42.938 -10.844 1 76.88 417 LEU B CA 1
ATOM 6717 C C . LEU B 1 417 ? -1.734 43.25 -9.461 1 76.88 417 LEU B C 1
ATOM 6719 O O . LEU B 1 417 ? -2.152 44.25 -8.852 1 76.88 417 LEU B O 1
ATOM 6723 N N . ASP B 1 418 ? -1.093 42.406 -8.922 1 72.06 418 ASP B N 1
ATOM 6724 C CA . ASP B 1 418 ? -0.331 42.688 -7.707 1 72.06 418 ASP B CA 1
ATOM 6725 C C . ASP B 1 418 ? 1.147 42.906 -8.023 1 72.06 418 ASP B C 1
ATOM 6727 O O . ASP B 1 418 ? 1.911 41.938 -8.117 1 72.06 418 ASP B O 1
ATOM 6731 N N . ASP B 1 419 ? 1.532 44.125 -8.172 1 65.88 419 ASP B N 1
ATOM 6732 C CA . ASP B 1 419 ? 2.818 44.531 -8.734 1 65.88 419 ASP B CA 1
ATOM 6733 C C . ASP B 1 419 ? 3.025 43.938 -10.117 1 65.88 419 ASP B C 1
ATOM 6735 O O . ASP B 1 419 ? 2.291 44.25 -11.055 1 65.88 419 ASP B O 1
ATOM 6739 N N . LYS B 1 420 ? 3.916 42.969 -10.297 1 64.56 420 LYS B N 1
ATOM 6740 C CA . LYS B 1 420 ? 4.176 42.375 -11.609 1 64.56 420 LYS B CA 1
ATOM 6741 C C . LYS B 1 420 ? 3.564 40.969 -11.719 1 64.56 420 LYS B C 1
ATOM 6743 O O . LYS B 1 420 ? 3.709 40.312 -12.75 1 64.56 420 LYS B O 1
ATOM 6748 N N . ARG B 1 421 ? 2.758 40.719 -10.75 1 74.69 421 ARG B N 1
ATOM 6749 C CA . ARG B 1 421 ? 2.162 39.375 -10.766 1 74.69 421 ARG B CA 1
ATOM 6750 C C . ARG B 1 421 ? 0.66 39.469 -11.008 1 74.69 421 ARG B C 1
ATOM 6752 O O . ARG B 1 421 ? -0.017 40.344 -10.492 1 74.69 421 ARG B O 1
ATOM 6759 N N . ILE B 1 422 ? 0.215 38.594 -11.867 1 80.81 422 ILE B N 1
ATOM 6760 C CA . ILE B 1 422 ? -1.219 38.469 -12.102 1 80.81 422 ILE B CA 1
ATOM 6761 C C . ILE B 1 422 ? -1.901 37.906 -10.867 1 80.81 422 ILE B C 1
ATOM 6763 O O . ILE B 1 422 ? -1.618 36.75 -10.461 1 80.81 422 ILE B O 1
ATOM 6767 N N . ASP B 1 423 ? -2.732 38.719 -10.273 1 79 423 ASP B N 1
ATOM 6768 C CA . ASP B 1 423 ? -3.377 38.312 -9.023 1 79 423 ASP B CA 1
ATOM 6769 C C . ASP B 1 423 ? -4.738 37.688 -9.289 1 79 423 ASP B C 1
ATOM 6771 O O . ASP B 1 423 ? -5.02 36.594 -8.797 1 79 423 ASP B O 1
ATOM 6775 N N . LYS B 1 424 ? -5.594 38.344 -10.078 1 84 424 LYS B N 1
ATOM 6776 C CA . LYS B 1 424 ? -6.938 37.875 -10.367 1 84 424 LYS B CA 1
ATOM 6777 C C . LYS B 1 424 ? -7.246 37.938 -11.859 1 84 424 LYS B C 1
ATOM 6779 O O . LYS B 1 424 ? -6.871 38.906 -12.523 1 84 424 LYS B O 1
ATOM 6784 N N . ILE B 1 425 ? -7.816 36.875 -12.352 1 87.25 425 ILE B N 1
ATOM 6785 C CA . ILE B 1 425 ? -8.242 36.781 -13.75 1 87.25 425 ILE B CA 1
ATOM 6786 C C . ILE B 1 425 ? -9.734 36.5 -13.812 1 87.25 425 ILE B C 1
ATOM 6788 O O . ILE B 1 425 ? -10.242 35.656 -13.062 1 87.25 425 ILE B O 1
ATOM 6792 N N . GLN B 1 426 ? -10.383 37.25 -14.562 1 88.19 426 GLN B N 1
ATOM 6793 C CA . GLN B 1 426 ? -11.781 36.906 -14.836 1 88.19 426 GLN B CA 1
ATOM 6794 C C . GLN B 1 426 ? -11.906 35.938 -15.992 1 88.19 426 GLN B C 1
ATOM 6796 O O . GLN B 1 426 ? -11.32 36.156 -17.062 1 88.19 426 GLN B O 1
ATOM 6801 N N . LEU B 1 427 ? -12.602 34.906 -15.719 1 87.81 427 LEU B N 1
ATOM 6802 C CA . LEU B 1 427 ? -12.883 33.875 -16.719 1 87.81 427 LEU B CA 1
ATOM 6803 C C . LEU B 1 427 ? -14.336 33.969 -17.188 1 87.81 427 LEU B C 1
ATOM 6805 O O . LEU B 1 427 ? -15.258 33.875 -16.359 1 87.81 427 LEU B O 1
ATOM 6809 N N . ILE B 1 428 ? -14.531 34.219 -18.438 1 85.69 428 ILE B N 1
ATOM 6810 C CA . ILE B 1 428 ? -15.867 34.281 -19.031 1 85.69 428 ILE B CA 1
ATOM 6811 C C . ILE B 1 428 ? -16.078 33.094 -19.953 1 85.69 428 ILE B C 1
ATOM 6813 O O . ILE B 1 428 ? -15.367 32.938 -20.953 1 85.69 428 ILE B O 1
ATOM 6817 N N . LEU B 1 429 ? -17.016 32.281 -19.641 1 83.88 429 LEU B N 1
ATOM 6818 C CA . LEU B 1 429 ? -17.375 31.141 -20.469 1 83.88 429 LEU B CA 1
ATOM 6819 C C . LEU B 1 429 ? -18.438 31.516 -21.484 1 83.88 429 LEU B C 1
ATOM 6821 O O . LEU B 1 429 ? -19.516 31.984 -21.125 1 83.88 429 LEU B O 1
ATOM 6825 N N . ASN B 1 430 ? -18.141 31.594 -22.719 1 77.44 430 ASN B N 1
ATOM 6826 C CA . ASN B 1 430 ? -19.094 31.906 -23.766 1 77.44 430 ASN B CA 1
ATOM 6827 C C . ASN B 1 430 ? -19.812 30.656 -24.281 1 77.44 430 ASN B C 1
ATOM 6829 O O . ASN B 1 430 ? -19.172 29.656 -24.594 1 77.44 430 ASN B O 1
ATOM 6833 N N . SER B 1 431 ? -21.031 30.344 -23.953 1 62.66 431 SER B N 1
ATOM 6834 C CA . SER B 1 431 ? -21.859 29.281 -24.531 1 62.66 431 SER B CA 1
ATOM 6835 C C . SER B 1 431 ? -21.969 29.422 -26.047 1 62.66 431 SER B C 1
ATOM 6837 O O . SER B 1 431 ? -22.188 30.531 -26.547 1 62.66 431 SER B O 1
ATOM 6839 N N . GLU B 1 432 ? -21.406 28.688 -26.828 1 51.41 432 GLU B N 1
ATOM 6840 C CA . GLU B 1 432 ? -21.938 28.656 -28.188 1 51.41 432 GLU B CA 1
ATOM 6841 C C . GLU B 1 432 ? -23.453 28.406 -28.188 1 51.41 432 GLU B C 1
ATOM 6843 O O . GLU B 1 432 ? -23.953 27.594 -27.406 1 51.41 432 GLU B O 1
ATOM 6848 N N . SER B 1 433 ? -24.266 29.375 -28.672 1 39.06 433 SER B N 1
ATOM 6849 C CA . SER B 1 433 ? -25.578 29.016 -29.219 1 39.06 433 SER B CA 1
ATOM 6850 C C . SER B 1 433 ? -25.5 27.734 -30.031 1 39.06 433 SER B C 1
ATOM 6852 O O . SER B 1 433 ? -24.734 27.641 -31 1 39.06 433 SER B O 1
ATOM 6854 N N . LYS B 1 434 ? -25.953 26.688 -29.562 1 28.55 434 LYS B N 1
ATOM 6855 C CA . LYS B 1 434 ? -26.578 25.828 -30.562 1 28.55 434 LYS B CA 1
ATOM 6856 C C . LYS B 1 434 ? -27.844 26.484 -31.125 1 28.55 434 LYS B C 1
ATOM 6858 O O . LYS B 1 434 ? -28.688 26.969 -30.375 1 28.55 434 LYS B O 1
#

Nearest PDB structures (foldseek):
  7cfh-assembly1_A  TM=9.266E-01  e=2.226E-16  Thermus parvatiensis
  7cfk-assembly1_A  TM=9.208E-01  e=3.423E-16  Thermus parvatiensis
  4hg0-assembly1_A-2  TM=6.016E-01  e=1.257E-19  Escherichia coli K-12
  7cfi-assembly1_A-2  TM=9.452E-01  e=2.674E-14  Thermus parvatiensis
  3lfr-assembly1_A  TM=9.491E-01  e=1.614E-11  Pseudomonas syringae pv. tomato str. DC3000

Foldseek 3Di:
DLPDLVVLVVLLVVLLVQLLLLQLLVLLLVLDDLVVLVVCVVVPDPLSVLSNVVLQPVLLLVLLSVVSNCVSVVVSLVSQLPHVLVVQLVVVVVVVDPPSSVVSNVVSNVVSVVCSCVRRHVVSSVVCNVVSPVSNSVSSVVSVVSSVVCVVVSVVVSVVVVVVCVVVPHDPHGPPDDDDPVNVLVVLVVCCVVPVDPPLRNQLVVLVSCQQVAFLLNLFDWLVRAAEEEQPDQCVVCVVVCVVVPDQKHFYAYPDSQRTAFIAGVVQLVVCCVVPNSNPDGRVVRGHGAAEDERGHGLVVVLVVCVVVVHFKYFYAYPVSGTTGMDGVQSSVCSNNNDDADPPNPQPQWADPDPFKIKGFQAAFPVRVCVVNVHDDDDPPDGGNQRVLCVQQVHQDQDQPPRWGDDPQKIKGQDDDDGRGRTMIMIGGHDPDD/DLPDLVVLVVLLVVLLVQLLLLQLLVLLLVLDDLVVLVVCVVVPDPLSVLSNVVLQPVLLLVLLSVVSNVVSVVVSLVSQLPHVLVVQLVVVVVVVDPPSSVVSNVVSNVVSVVCSCVRRHVVSSVVCNVVSPVSNSVSSVVSVVSSVVCVVVSVVVSVVVVVVCVVVPHDPHGPPDDDDPVNVLVVLVVCCVVPVDPPLRNQLVVLVSCQQVAFLLNLFDWLVRAAEEEQPDQCVVCVVVCVVVPDQKHFYAYPDSQRTAFIAGVVQVVVCCVVPNSNPDGRVVRGHGAAEDERGHGLVVVLVVCVVVVHFKYFYAYPVSGTTGMDGNQSSVCSNNNDDADPPNPQPQWADPDPFKIKGFQAAFPVRVCVVNVHDDDDPPDGGNQRSLCVQQVHQDQDQPPRWGDDPQKIKGQDDDDGRGRTMIMIGGHDPDD

Organism: NCBI:txid182773

Secondary structure (DSSP, 8-state):
----HHHHHHHHHHHHHHHHHHHHHHHHHHT--HHHHHHHHHTT-HHHHHHHHHHT-HHHHHHHHHHHHHHHHHHHHHHIIIIIHHHHHHHHHHTT-TTHHHHHHHHHHHHHHHHHHIIIIIHHHHHHHHTHHHHHHHHHHHHHHHHHHTHHHHHHHHHHHHHHHHHTT--------PPPHHHHHHHHHHHHHTTSS-HHHHHHHHHHHHTTT-BHHHH-EEGGGS--EETTS-HHHHHHHHHHHT-SEEEEEESEEEEEEEEEEHHHHHHHHHHH-GGG--GGGTEE---EEETTSBHHHHHHHHHHHT-SEEEEE-TTS-EEEEEEHHHHHHHHH-----TT----SEEESSSSEEEEETT-BHHHHHHHHT-----SS-SBHHHHHHHHHSS--SSSTT-EEEETTEEEEEEEEETTEEEEEEEEE-----/----HHHHHHHHHHHHHHHHHHHHHHHHHHT--HHHHHHHHHTT-HHHHHHHHHHT-HHHHHHHHHHHHHHHHHHHHHHIIIIIHHHHHHHHHHTT-TTHHHHHHHHHHHHHHHHHHIIIIIHHHHHHHHTHHHHHHHHHHHHHHHHHHTHHHHHHHHHHHHHHHHHTT--------PPPHHHHHHHHHHHHHTTSS-HHHHHHHHHHHHTTT-BHHHH-EEGGG---EETTS-HHHHHHHHHHHT-SEEEEEESEEEEEEEEEEHHHHHHHHHHH-GGG--GGGTEEPPPEEETTSBHHHHHHHHHHHT-SEEEEE-TTS-EEEEEEHHHHHHHHH-----TT----SEEESSSSEEEEETT-BHHHHHHHHT-----SS-SBHHHHHHHHHSS--SSSTT-EEEETTEEEEEEEEETTEEEEEEEEE-----

InterPro domains:
  IPR000644 CBS domain [PF00571] (225-273)
  IPR000644 CBS domain [PF00571] (285-337)
  IPR000644 CBS domain [PS51371] (220-280)
  IPR000644 CBS domain [PS51371] (286-343)
  IPR002550 CNNM, transmembrane domain [PF01595] (10-201)
  IPR002550 CNNM, transmembrane domain [PS51846] (1-201)
  IPR005170 Transporter-associated domain [PF03471] (352-429)
  IPR005170 Transporter-associated domain [SM01091] (351-431)
  IPR016169 FAD-binding, type PCMH, subdomain 2 [G3DSA:3.30.465.10] (344-428)
  IPR036318 FAD-binding, type PCMH-like superfamily [SSF56176] (350-428)
  IPR044751 Ion transporter-like, CBS domain [cd04590] (215-334)
  IPR046342 CBS domain superfamily [G3DSA:3.10.580.10] (195-343)
  IPR046342 CBS domain superfamily [SSF54631] (211-349)
  IPR051676 UPF0053 domain-containing protein [PTHR43099] (9-431)

pLDDT: mean 84.0, std 10.62, range [28.27, 97.31]

Radius of gyration: 38.71 Å; Cα contacts (8 Å, |Δi|>4): 1314; chains: 2; bounding box: 56×118×89 Å

Solvent-accessible surface area (backbone atoms only — not comparable to full-atom values): 45555 Å² total; per-residue (Å²): 131,84,60,53,60,64,57,42,51,53,50,34,51,50,24,30,49,51,18,14,50,33,38,15,33,50,42,4,56,57,51,46,58,63,66,58,39,51,52,40,26,73,72,62,38,64,57,32,44,52,50,57,58,46,63,62,39,52,64,63,52,50,42,39,37,47,51,49,30,50,49,24,51,51,52,28,51,53,46,41,58,64,34,49,12,51,55,44,14,52,53,33,45,72,68,67,42,80,65,21,59,59,50,20,39,52,52,45,48,51,51,51,51,48,47,37,44,39,60,11,33,51,39,28,28,51,53,10,62,73,35,22,66,64,42,27,52,64,36,46,64,57,50,54,54,49,39,62,72,41,37,71,60,36,49,50,50,48,49,52,33,50,50,52,36,51,73,74,67,50,75,89,65,68,77,71,85,79,58,48,57,67,52,50,53,50,49,52,51,51,19,34,74,69,61,50,33,51,70,69,55,48,50,27,47,52,24,54,66,43,27,73,75,35,34,37,59,79,64,36,44,44,49,90,74,49,73,70,42,56,47,82,56,58,52,81,77,43,47,64,57,52,62,69,69,65,59,66,65,34,47,24,19,52,103,43,78,54,41,64,70,19,30,35,40,44,67,59,52,50,52,43,27,72,73,63,32,62,90,68,54,56,58,69,82,59,43,38,82,63,46,78,43,56,31,77,38,32,41,50,60,51,49,53,50,27,43,74,67,20,44,59,54,36,41,23,21,47,98,84,62,39,57,46,24,36,40,40,51,65,52,59,48,27,54,30,75,38,88,73,52,50,72,78,53,67,67,47,46,65,38,75,78,49,100,38,32,31,38,25,28,16,78,31,37,34,69,56,50,19,65,72,69,69,47,88,69,84,61,98,85,36,62,21,46,32,45,43,49,31,64,69,61,72,48,81,65,83,63,49,76,90,42,61,40,76,60,90,54,31,38,37,32,46,66,35,64,54,79,84,37,58,42,31,30,33,40,34,54,54,75,77,79,126,132,84,61,54,61,63,57,43,50,53,50,36,51,50,24,30,51,51,17,14,49,33,37,15,34,50,40,4,56,57,50,46,58,65,67,59,37,51,52,40,26,72,73,61,38,64,58,33,43,52,49,56,57,46,64,63,40,51,66,63,53,52,42,39,36,46,50,49,31,51,48,23,50,51,53,29,54,52,45,41,60,63,36,48,14,51,57,43,13,55,52,33,47,72,68,66,41,82,64,22,59,61,49,21,39,52,52,45,50,52,51,51,51,48,47,37,44,39,61,11,34,50,39,28,29,49,52,10,62,72,34,20,67,64,43,28,54,63,37,46,63,57,50,54,53,49,39,63,73,41,38,71,60,38,49,50,50,50,49,52,34,51,51,52,36,49,72,74,66,50,76,91,65,67,77,72,85,77,59,48,56,66,51,52,53,50,49,51,52,51,20,35,75,70,61,50,32,52,70,68,55,48,52,27,45,52,24,53,66,42,28,75,76,35,34,37,60,79,65,35,43,42,49,91,75,49,74,68,42,55,46,83,56,58,52,81,78,44,48,64,55,53,62,68,68,64,58,65,63,34,46,24,20,52,104,42,78,54,41,64,70,19,31,36,41,44,67,58,51,51,52,43,28,73,73,63,33,62,90,68,52,59,59,69,82,58,44,38,82,64,46,79,43,56,31,78,38,31,40,51,60,50,48,53,51,28,43,73,67,20,44,58,58,36,41,22,22,47,98,84,62,41,58,45,25,35,40,40,52,64,56,59,47,28,55,31,76,37,86,71,54,49,72,78,51,67,67,47,45,64,40,74,78,49,99,39,33,29,38,25,28,16,80,32,37,33,70,58,49,20,66,72,69,69,48,87,70,83,60,97,85,36,61,22,46,32,44,42,48,32,63,70,61,71,49,82,65,84,61,49,76,91,44,65,44,76,60,89,56,32,37,37,31,46,66,36,64,56,79,83,38,58,42,30,31,32,40,34,54,54,74,75,84,127